Protein 3TO3 (pdb70)

Sequence (1162 aa):
DYHTKILKAIESEDYISVRRRVLRRQLVESLIYEGIITPARIEKEEQILFLIQGLDEDNKSVTYECYGRERITFGRISIDSLIVRRVQDGKQEIQSVAQFLEEVFRVVNVEQTKLDSFIHELEQTIFKDTIAQQYERCKSYDELENHLIDGHPYHPSYKARIGFQYRDNFRYGYEFRPIKLIWIAAHKKNATVGYENEVIYDKILKSEVGERKLEAYKERIHSGCDPKQQYLFIPVHPWQWENFIISNYAEDIQDKGIIYLGESADDYCAQQSRTLRNVTNPKRPYVKVSLNILNTSTLRTLKPYSVASAPAISNNWLSNVVSQDSYLRDESRVILLKEFSSVYDTNKKATYGSLGCIWRRESVHHYLGEQEDAVPFNGLYAKEKDGTPIIDAWLNKYGIENWLRLLIQKAIIPVIHLVVEHGIALESHGQNILVHKEGLPVRIALKDFHEGLEFYRPFLKENKCPDFTKHKTYANGKNDFFEDRIECLQEVLDALFLFNVGELAFVLADKYEWKEESFWIVVEEIENHFRKYPHLKDRFESIQLYTPTFYAEQLTKRRLYIDVESLVHEVPNPLYRARQLNIQKSADYHTKILKAIESEDYISVRRRVLRQLVESLIYEGIITPARIEKEEQILFLIQGLDEDNKSVTYECYGRERITFGRISIDSLIVRVQDDGKQEIQSVAQFLEEVFRVVNVEQTKLDSFIHELEQTIFKDTIAQYERCNKSYDELENHLIDGHPYHPSYKARIGFQYRDNFRYGYEFRPIKLIWIAAHKKNATVGYENEVIYDKILKSEVGERKLEAYKERIHSGCDPKQYLFIPVHPWQWENFIISNYAEDIQDKGIIYLGESADDYCAQQSRTLRRNVTNPKRPYVKVSLNILNTSTLRTLKPYSVASAPAISNNWLSNVVSQQDSSYLRDESRRVILLKEFSSVYDTNKKATYGSLGCIWRESVHHHYLGEQEDAVPFNGLYAKEKDGTPIIDAWLNNKYGIENWLRLLIQKAIIPVIHLLVVEHGIALESHHGQNILVHKEGLPVRIALKDFHEGLEFYRPFLKENKCPDFTKHKTYANGKNDFFEDRIECCLQEVLDALFLFNVGELAFVLADKYEWKEESFWIVVEEIENNHFRRKYPHLKDRFESIQLYTPTFYAEQLTKRRLYIDVESLVHEVPNPLYRARQLNIQKS

Structure (mmCIF, N/CA/C/O backbone):
data_3TO3
#
_entry.id   3TO3
#
_cell.length_a   64.259
_cell.length_b   155.923
_cell.length_c   156.244
_cell.angle_alpha   90.00
_cell.angle_beta   90.00
_cell.angle_gamma   90.00
#
_symmetry.space_group_name_H-M   'P 21 21 21'
#
loop_
_entity.id
_entity.type
_entity.pdbx_description
1 polymer 'Petrobactin biosynthesis protein AsbB'
2 non-polymer 'CHLORIDE ION'
3 non-polymer 1,2-ETHANEDIOL
4 non-polymer "ADENOSINE-5'-TRIPHOSPHATE"
5 non-polymer 'MAGNESIUM ION'
6 water water
#
loop_
_atom_site.group_PDB
_atom_site.id
_atom_site.type_symbol
_atom_site.label_atom_id
_atom_site.label_alt_id
_atom_site.label_comp_id
_atom_site.label_asym_id
_atom_site.label_entity_id
_atom_site.label_seq_id
_atom_site.pdbx_PDB_ins_code
_atom_site.Cartn_x
_atom_site.Cartn_y
_atom_site.Cartn_z
_atom_site.occupancy
_atom_site.B_iso_or_equiv
_atom_site.auth_seq_id
_atom_site.auth_comp_id
_atom_site.auth_asym_id
_atom_site.auth_atom_id
_atom_site.pdbx_PDB_model_num
ATOM 9 N N . ASP A 1 5 ? 28.988 -22.644 33.907 1.00 76.37 2 ASP A N 1
ATOM 10 C CA . ASP A 1 5 ? 30.406 -22.511 33.525 1.00 67.63 2 ASP A CA 1
ATOM 11 C C . ASP A 1 5 ? 31.075 -21.098 33.622 1.00 74.06 2 ASP A C 1
ATOM 12 O O . ASP A 1 5 ? 30.546 -20.160 34.232 1.00 77.64 2 ASP A O 1
ATOM 25 N N . TYR A 1 7 ? 31.490 -18.764 31.385 1.00 52.27 4 TYR A N 1
ATOM 26 C CA . TYR A 1 7 ? 30.756 -17.683 30.724 1.00 50.89 4 TYR A CA 1
ATOM 27 C C . TYR A 1 7 ? 29.676 -17.148 31.629 1.00 52.27 4 TYR A C 1
ATOM 28 O O . TYR A 1 7 ? 29.298 -15.973 31.560 1.00 53.22 4 TYR A O 1
ATOM 37 N N . HIS A 1 8 ? 29.185 -18.030 32.480 1.00 51.60 5 HIS A N 1
ATOM 38 C CA . HIS A 1 8 ? 28.245 -17.646 33.507 1.00 54.01 5 HIS A CA 1
ATOM 39 C C . HIS A 1 8 ? 28.934 -16.731 34.501 1.00 45.56 5 HIS A C 1
ATOM 40 O O . HIS A 1 8 ? 28.400 -15.694 34.837 1.00 51.62 5 HIS A O 1
ATOM 47 N N . THR A 1 9 ? 30.100 -17.161 34.992 1.00 44.95 6 THR A N 1
ATOM 48 C CA . THR A 1 9 ? 30.931 -16.366 35.895 1.00 49.30 6 THR A CA 1
ATOM 49 C C . THR A 1 9 ? 31.277 -14.996 35.290 1.00 57.58 6 THR A C 1
ATOM 50 O O . THR A 1 9 ? 31.179 -13.978 35.966 1.00 60.23 6 THR A O 1
ATOM 54 N N . LYS A 1 10 ? 31.632 -14.975 34.001 1.00 51.91 7 LYS A N 1
ATOM 55 C CA . LYS A 1 10 ? 32.001 -13.739 33.316 1.00 49.90 7 LYS A CA 1
ATOM 56 C C . LYS A 1 10 ? 30.878 -12.744 33.365 1.00 50.26 7 LYS A C 1
ATOM 57 O O . LYS A 1 10 ? 31.077 -11.561 33.648 1.00 50.16 7 LYS A O 1
ATOM 63 N N . ILE A 1 11 ? 29.687 -13.234 33.063 1.00 49.73 8 ILE A N 1
ATOM 64 C CA . ILE A 1 11 ? 28.532 -12.372 32.993 1.00 42.54 8 ILE A CA 1
ATOM 65 C C . ILE A 1 11 ? 28.275 -11.730 34.334 1.00 46.30 8 ILE A C 1
ATOM 66 O O . ILE A 1 11 ? 28.072 -10.530 34.400 1.00 51.41 8 ILE A O 1
ATOM 71 N N . LEU A 1 12 ? 28.337 -12.513 35.409 1.00 47.66 9 LEU A N 1
ATOM 72 C CA . LEU A 1 12 ? 28.107 -11.953 36.734 1.00 52.62 9 LEU A CA 1
ATOM 73 C C . LEU A 1 12 ? 29.167 -10.948 37.125 1.00 56.57 9 LEU A C 1
ATOM 74 O O . LEU A 1 12 ? 28.864 -9.918 37.721 1.00 58.61 9 LEU A O 1
ATOM 79 N N . LYS A 1 13 ? 30.423 -11.251 36.824 1.00 60.64 10 LYS A N 1
ATOM 80 C CA . LYS A 1 13 ? 31.491 -10.313 37.137 1.00 55.91 10 LYS A CA 1
ATOM 81 C C . LYS A 1 13 ? 31.321 -8.995 36.350 1.00 59.48 10 LYS A C 1
ATOM 82 O O . LYS A 1 13 ? 31.434 -7.908 36.922 1.00 60.89 10 LYS A O 1
ATOM 88 N N . ALA A 1 14 ? 31.007 -9.102 35.054 1.00 52.43 11 ALA A N 1
ATOM 89 C CA . ALA A 1 14 ? 30.781 -7.924 34.216 1.00 50.31 11 ALA A CA 1
ATOM 90 C C . ALA A 1 14 ? 29.769 -6.976 34.871 1.00 54.35 11 ALA A C 1
ATOM 91 O O . ALA A 1 14 ? 30.007 -5.769 34.975 1.00 56.46 11 ALA A O 1
ATOM 93 N N . ILE A 1 15 ? 28.643 -7.525 35.315 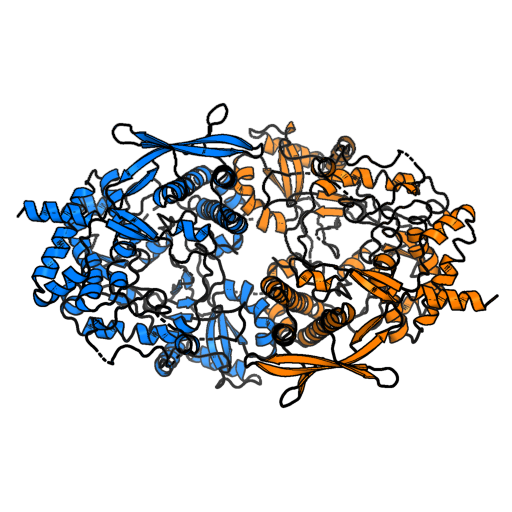1.00 51.82 12 ILE A N 1
ATOM 94 C CA . ILE A 1 15 ? 27.613 -6.712 35.949 1.00 53.96 12 ILE A CA 1
ATOM 95 C C . ILE A 1 15 ? 28.047 -6.087 37.274 1.00 53.48 12 ILE A C 1
ATOM 96 O O . ILE A 1 15 ? 27.713 -4.938 37.547 1.00 63.55 12 ILE A O 1
ATOM 101 N N . GLU A 1 16 ? 28.792 -6.824 38.092 1.00 51.69 13 GLU A N 1
ATOM 102 C CA . GLU A 1 16 ? 29.214 -6.313 39.415 1.00 56.22 13 GLU A CA 1
ATOM 103 C C . GLU A 1 16 ? 30.366 -5.308 39.323 1.00 59.34 13 GLU A C 1
ATOM 104 O O . GLU A 1 16 ? 30.767 -4.722 40.309 1.00 69.30 13 GLU A O 1
ATOM 110 N N . SER A 1 17 ? 30.897 -5.121 38.123 1.00 58.25 14 SER A N 1
ATOM 111 C CA . SER A 1 17 ? 32.098 -4.328 37.911 1.00 52.40 14 SER A CA 1
ATOM 112 C C . SER A 1 17 ? 31.779 -2.848 37.686 1.00 66.35 14 SER A C 1
ATOM 113 O O . SER A 1 17 ? 30.608 -2.436 37.650 1.00 67.80 14 SER A O 1
ATOM 116 N N . GLU A 1 18 ? 32.835 -2.061 37.507 1.00 60.60 15 GLU A N 1
ATOM 117 C CA . GLU A 1 18 ? 32.690 -0.658 37.215 1.00 61.78 15 GLU A CA 1
ATOM 118 C C . GLU A 1 18 ? 32.200 -0.451 35.775 1.00 63.48 15 GLU A C 1
ATOM 119 O O . GLU A 1 18 ? 31.618 0.596 35.471 1.00 58.94 15 GLU A O 1
ATOM 125 N N . ASP A 1 19 ? 32.438 -1.431 34.892 1.00 53.72 16 ASP A N 1
ATOM 126 C CA . ASP A 1 19 ? 32.012 -1.297 33.491 1.00 46.54 16 ASP A CA 1
ATOM 127 C C . ASP A 1 19 ? 30.493 -1.222 33.371 1.00 44.76 16 ASP A C 1
ATOM 128 O O . ASP A 1 19 ? 29.970 -0.583 32.470 1.00 52.48 16 ASP A O 1
ATOM 133 N N . TYR A 1 20 ? 29.779 -1.848 34.295 1.00 52.59 17 TYR A N 1
ATOM 134 C CA . TYR A 1 20 ? 28.343 -1.673 34.332 1.00 52.00 17 TYR A CA 1
ATOM 135 C C . TYR A 1 20 ? 27.958 -0.208 34.638 1.00 52.10 17 TYR A C 1
ATOM 136 O O . TYR A 1 20 ? 27.118 0.364 33.933 1.00 44.08 17 TYR A O 1
ATOM 145 N N . ILE A 1 21 ? 28.553 0.396 35.671 1.00 48.22 18 ILE A N 1
ATOM 146 C CA . ILE A 1 21 ? 28.274 1.817 35.973 1.00 51.35 18 ILE A CA 1
ATOM 147 C C . ILE A 1 21 ? 28.548 2.713 34.748 1.00 45.83 18 ILE A C 1
ATOM 148 O O . ILE A 1 21 ? 27.750 3.550 34.356 1.00 51.82 18 ILE A O 1
ATOM 153 N N . SER A 1 22 ? 29.708 2.513 34.157 1.00 44.19 19 SER A N 1
ATOM 154 C CA . SER A 1 22 ? 30.176 3.321 33.060 1.00 47.41 19 SER A CA 1
ATOM 155 C C . SER A 1 22 ? 29.236 3.220 31.864 1.00 46.77 19 SER A C 1
ATOM 156 O O . SER A 1 22 ? 28.813 4.240 31.301 1.00 45.01 19 SER A O 1
ATOM 159 N N . VAL A 1 23 ? 28.893 1.994 31.482 1.00 48.00 20 VAL A N 1
ATOM 160 C CA . VAL A 1 23 ? 27.917 1.785 30.413 1.00 45.15 20 VAL A CA 1
ATOM 161 C C . VAL A 1 23 ? 26.533 2.393 30.741 1.00 41.91 20 VAL A C 1
ATOM 162 O O . VAL A 1 23 ? 25.923 3.031 29.897 1.00 41.03 20 VAL A O 1
ATOM 166 N N . ARG A 1 24 ? 26.050 2.215 31.962 1.00 44.66 21 ARG A N 1
ATOM 167 C CA . ARG A 1 24 ? 24.799 2.845 32.362 1.00 42.37 21 ARG A CA 1
ATOM 168 C C . ARG A 1 24 ? 24.863 4.368 32.190 1.00 44.87 21 ARG A C 1
ATOM 169 O O . ARG A 1 24 ? 23.977 4.955 31.568 1.00 46.21 21 ARG A O 1
ATOM 177 N N . ARG A 1 25 ? 25.899 5.004 32.746 1.00 43.24 22 ARG A N 1
ATOM 178 C CA . ARG A 1 25 ? 26.073 6.453 32.581 1.00 45.49 22 ARG A CA 1
ATOM 179 C C . ARG A 1 25 ? 26.056 6.876 31.100 1.00 41.48 22 ARG A C 1
ATOM 180 O O . ARG A 1 25 ? 25.433 7.860 30.741 1.00 47.86 22 ARG A O 1
ATOM 188 N N . ARG A 1 26 ? 26.717 6.113 30.243 1.00 46.61 23 ARG A N 1
ATOM 189 C CA . ARG A 1 26 ? 26.730 6.448 28.817 1.00 52.58 23 ARG A CA 1
ATOM 190 C C . ARG A 1 26 ? 25.351 6.348 28.131 1.00 47.27 23 ARG A C 1
ATOM 191 O O . ARG A 1 26 ? 24.961 7.237 27.375 1.00 39.13 23 ARG A O 1
ATOM 199 N N . VAL A 1 27 ? 24.616 5.277 28.386 1.00 44.44 24 VAL A N 1
ATOM 200 C CA . VAL A 1 27 ? 23.290 5.154 27.796 1.00 41.74 24 VAL A CA 1
ATOM 201 C C . VAL A 1 27 ? 22.391 6.279 28.295 1.00 41.43 24 VAL A C 1
ATOM 202 O O . VAL A 1 27 ? 21.730 6.963 27.490 1.00 41.10 24 VAL A O 1
ATOM 206 N N . LEU A 1 28 ? 22.398 6.512 29.607 1.00 41.17 25 LEU A N 1
ATOM 207 C CA . LEU A 1 28 ? 21.686 7.675 30.164 1.00 41.70 25 LEU A CA 1
ATOM 208 C C . LEU A 1 28 ? 22.078 9.006 29.499 1.00 39.42 25 LEU A C 1
ATOM 209 O O . LEU A 1 28 ? 21.200 9.752 29.055 1.00 36.76 25 LEU A O 1
ATOM 214 N N A ARG A 1 29 ? 23.382 9.286 29.441 0.62 37.66 26 ARG A N 1
ATOM 215 N N B ARG A 1 29 ? 23.374 9.309 29.409 0.38 38.99 26 ARG A N 1
ATOM 216 C CA A ARG A 1 29 ? 23.892 10.467 28.747 0.62 43.16 26 ARG A CA 1
ATOM 217 C CA B ARG A 1 29 ? 23.781 10.555 28.750 0.38 43.25 26 ARG A CA 1
ATOM 218 C C A ARG A 1 29 ? 23.267 10.610 27.348 0.62 44.31 26 ARG A C 1
ATOM 219 C C B ARG A 1 29 ? 23.287 10.659 27.299 0.38 44.46 26 ARG A C 1
ATOM 220 O O A ARG A 1 29 ? 22.565 11.587 27.053 0.62 45.14 26 ARG A O 1
ATOM 221 O O B ARG A 1 29 ? 22.689 11.669 26.916 0.38 45.23 26 ARG A O 1
ATOM 236 N N . GLN A 1 30 ? 23.522 9.621 26.500 1.00 42.92 27 GLN A N 1
ATOM 237 C CA . GLN A 1 30 ? 23.016 9.609 25.128 1.00 42.95 27 GLN A CA 1
ATOM 238 C C . GLN A 1 30 ? 21.485 9.719 25.033 1.00 39.95 27 GLN A C 1
ATOM 239 O O . GLN A 1 30 ? 20.969 10.457 24.199 1.00 40.87 27 GLN A O 1
ATOM 245 N N . LEU A 1 31 ? 20.778 8.998 25.894 1.00 37.14 28 LEU A N 1
ATOM 246 C CA . LEU A 1 31 ? 19.325 9.107 25.977 1.00 40.24 28 LEU A CA 1
ATOM 247 C C . LEU A 1 31 ? 18.928 10.577 26.230 1.00 45.71 28 LEU A C 1
ATOM 248 O O . LEU A 1 31 ? 18.161 11.175 25.460 1.00 42.09 28 LEU A O 1
ATOM 253 N N . VAL A 1 32 ? 19.486 11.174 27.280 1.00 41.29 29 VAL A N 1
ATOM 254 C CA . VAL A 1 32 ? 19.080 12.526 27.645 1.00 41.07 29 VAL A CA 1
ATOM 255 C C . VAL A 1 32 ? 19.437 13.568 26.564 1.00 49.25 29 VAL A C 1
ATOM 256 O O . VAL A 1 32 ? 18.592 14.402 26.238 1.00 45.26 29 VAL A O 1
ATOM 260 N N . GLU A 1 33 ? 20.649 13.505 25.993 1.00 45.56 30 GLU A N 1
ATOM 261 C CA . GLU A 1 33 ? 21.032 14.385 24.862 1.00 47.81 30 GLU A CA 1
ATOM 262 C C . GLU A 1 33 ? 19.992 14.362 23.746 1.00 47.23 30 GLU A C 1
ATOM 263 O O . GLU A 1 33 ? 19.607 15.398 23.180 1.00 44.67 30 GLU A O 1
ATOM 269 N N . SER A 1 34 ? 19.537 13.157 23.453 1.00 41.85 31 SER A N 1
ATOM 270 C CA . SER A 1 34 ? 18.612 12.909 22.377 1.00 45.73 31 SER A CA 1
ATOM 271 C C . SER A 1 34 ? 17.205 13.473 22.710 1.00 44.59 31 SER A C 1
ATOM 272 O O . SER A 1 34 ? 16.574 14.114 21.867 1.00 46.55 31 SER A O 1
ATOM 275 N N . LEU A 1 35 ? 16.718 13.239 23.924 1.00 37.40 32 LEU A N 1
ATOM 276 C CA . LEU A 1 35 ? 15.403 13.757 24.316 1.00 40.95 32 LEU A CA 1
ATOM 277 C C . LEU A 1 35 ? 15.379 15.267 24.336 1.00 45.33 32 LEU A C 1
ATOM 278 O O . LEU A 1 35 ? 14.399 15.887 23.946 1.00 45.88 32 LEU A O 1
ATOM 283 N N . ILE A 1 36 ? 16.462 15.867 24.797 1.00 43.47 33 ILE A N 1
ATOM 284 C CA . ILE A 1 36 ? 16.502 17.294 24.853 1.00 33.86 33 ILE A CA 1
ATOM 285 C C . ILE A 1 36 ? 16.679 17.853 23.431 1.00 42.32 33 ILE A C 1
ATOM 286 O O . ILE A 1 36 ? 15.959 18.771 23.008 1.00 43.53 33 ILE A O 1
ATOM 291 N N . TYR A 1 37 ? 17.610 17.284 22.683 1.00 42.62 34 TYR A N 1
ATOM 292 C CA . TYR A 1 37 ? 17.927 17.802 21.335 1.00 49.42 34 TYR A CA 1
ATOM 293 C C . TYR A 1 37 ? 16.672 17.821 20.467 1.00 44.19 34 TYR A C 1
ATOM 294 O O . TYR A 1 37 ? 16.387 18.791 19.770 1.00 48.74 34 TYR A O 1
ATOM 303 N N . GLU A 1 38 ? 15.916 16.737 20.538 1.00 44.35 35 GLU A N 1
ATOM 304 C CA . GLU A 1 38 ? 14.790 16.538 19.650 1.00 49.07 35 GLU A CA 1
ATOM 305 C C . GLU A 1 38 ? 13.564 17.265 20.179 1.00 49.98 35 GLU A C 1
ATOM 306 O O . GLU A 1 38 ? 12.526 17.281 19.539 1.00 54.19 35 GLU A O 1
ATOM 312 N N . GLY A 1 39 ? 13.685 17.856 21.361 1.00 46.23 36 GLY A N 1
ATOM 313 C CA . GLY A 1 39 ? 12.569 18.568 21.967 1.00 44.74 36 GLY A CA 1
ATOM 314 C C . GLY A 1 39 ? 11.441 17.665 22.416 1.00 49.15 36 GLY A C 1
ATOM 315 O O . GLY A 1 39 ? 10.306 18.088 22.543 1.00 54.69 36 GLY A O 1
ATOM 316 N N . ILE A 1 40 ? 11.759 16.398 22.646 1.00 47.90 37 ILE A N 1
ATOM 317 C CA . ILE A 1 40 ? 10.807 15.434 23.179 1.00 39.07 37 ILE A CA 1
ATOM 318 C C . ILE A 1 40 ? 10.455 15.797 24.621 1.00 50.29 37 ILE A C 1
ATOM 319 O O . ILE A 1 40 ? 9.308 15.646 25.033 1.00 53.63 37 ILE A O 1
ATOM 324 N N . ILE A 1 41 ? 11.444 16.276 25.377 1.00 44.38 38 ILE A N 1
ATOM 325 C CA . ILE A 1 41 ? 11.213 16.854 26.694 1.00 51.99 38 ILE A CA 1
ATOM 326 C C . ILE A 1 41 ? 11.724 18.279 26.655 1.00 52.30 38 ILE A C 1
ATOM 327 O O . ILE A 1 41 ? 12.527 18.640 25.798 1.00 51.63 38 ILE A O 1
ATOM 332 N N . THR A 1 42 ? 11.267 19.108 27.578 1.00 58.61 39 THR A N 1
ATOM 333 C CA . THR A 1 42 ? 11.698 20.494 27.543 1.00 62.97 39 THR A CA 1
ATOM 334 C C . THR A 1 42 ? 12.044 21.000 28.939 1.00 57.03 39 THR A C 1
ATOM 335 O O . THR A 1 42 ? 11.249 21.672 29.602 1.00 51.14 39 THR A O 1
ATOM 339 N N . PRO A 1 43 ? 13.252 20.666 29.389 1.00 51.15 40 PRO A N 1
ATOM 340 C CA . PRO A 1 43 ? 13.709 21.064 30.721 1.00 52.08 40 PRO A CA 1
ATOM 341 C C . PRO A 1 43 ? 13.779 22.574 30.880 1.00 48.67 40 PRO A C 1
ATOM 342 O O . PRO A 1 43 ? 13.822 23.311 29.893 1.00 46.74 40 PRO A O 1
ATOM 346 N N . ALA A 1 44 ? 13.744 23.036 32.126 1.00 49.49 41 ALA A N 1
ATOM 347 C CA . ALA A 1 44 ? 14.122 24.402 32.413 1.00 49.13 41 ALA A CA 1
ATOM 348 C C . ALA A 1 44 ? 15.603 24.448 32.111 1.00 48.61 41 ALA A C 1
ATOM 349 O O . ALA A 1 44 ? 16.309 23.446 32.249 1.00 55.24 41 ALA A O 1
ATOM 351 N N . ARG A 1 45 ? 16.067 25.610 31.714 1.00 45.76 42 ARG A N 1
ATOM 352 C CA . ARG A 1 45 ? 17.439 25.807 31.305 1.00 50.66 42 ARG A CA 1
ATOM 353 C C . ARG A 1 45 ? 17.964 26.972 32.081 1.00 52.13 42 ARG A C 1
ATOM 354 O O . ARG A 1 45 ? 17.481 28.101 31.942 1.00 54.81 42 ARG A O 1
ATOM 362 N N . ILE A 1 46 ? 18.947 26.710 32.917 1.00 49.28 43 ILE A N 1
ATOM 363 C CA . ILE A 1 46 ? 19.614 27.811 33.569 1.00 50.30 43 ILE A CA 1
ATOM 364 C C . ILE A 1 46 ? 21.010 27.959 33.022 1.00 51.80 43 ILE A C 1
ATOM 365 O O . ILE A 1 46 ? 21.857 27.106 33.231 1.00 55.85 43 ILE A O 1
ATOM 370 N N . GLU A 1 47 ? 21.246 29.077 32.363 1.00 59.00 44 GLU A N 1
ATOM 371 C CA . GLU A 1 47 ? 22.527 29.393 31.763 1.00 71.85 44 GLU A CA 1
ATOM 372 C C . GLU A 1 47 ? 23.584 29.743 32.813 1.00 68.72 44 GLU A C 1
ATOM 373 O O . GLU A 1 47 ? 23.315 30.463 33.777 1.00 68.70 44 GLU A O 1
ATOM 379 N N . LYS A 1 48 ? 24.778 29.193 32.617 1.00 66.08 45 LYS A N 1
ATOM 380 C CA . LYS A 1 48 ? 25.963 29.528 33.387 1.00 72.96 45 LYS A CA 1
ATOM 381 C C . LYS A 1 48 ? 26.941 29.887 32.296 1.00 80.40 45 LYS A C 1
ATOM 382 O O . LYS A 1 48 ? 26.558 29.909 31.136 1.00 90.46 45 LYS A O 1
ATOM 388 N N . GLU A 1 49 ? 28.189 30.176 32.624 1.00 88.24 46 GLU A N 1
ATOM 389 C CA . GLU A 1 49 ? 29.059 30.769 31.617 1.00 94.62 46 GLU A CA 1
ATOM 390 C C . GLU A 1 49 ? 29.157 29.920 30.333 1.00 94.98 46 GLU A C 1
ATOM 391 O O . GLU A 1 49 ? 28.635 30.296 29.275 1.00 88.31 46 GLU A O 1
ATOM 397 N N . GLU A 1 50 ? 29.826 28.778 30.422 1.00 101.65 47 GLU A N 1
ATOM 398 C CA . GLU A 1 50 ? 29.834 27.827 29.310 1.00 107.30 47 GLU A CA 1
ATOM 399 C C . GLU A 1 50 ? 28.600 26.916 29.268 1.00 91.70 47 GLU A C 1
ATOM 400 O O . GLU A 1 50 ? 28.011 26.679 28.211 1.00 85.32 47 GLU A O 1
ATOM 406 N N . GLN A 1 51 ? 28.196 26.427 30.434 1.00 76.57 48 GLN A N 1
ATOM 407 C CA . GLN A 1 51 ? 27.210 25.369 30.482 1.00 67.47 48 GLN A CA 1
ATOM 408 C C . GLN A 1 51 ? 25.766 25.828 30.528 1.00 57.61 48 GLN A C 1
ATOM 409 O O . GLN A 1 51 ? 25.457 26.996 30.640 1.00 59.12 48 GLN A O 1
ATOM 415 N N . ILE A 1 52 ? 24.886 24.854 30.488 1.00 50.02 49 ILE A N 1
ATOM 416 C CA . ILE A 1 52 ? 23.489 25.063 30.720 1.00 48.18 49 ILE A CA 1
ATOM 417 C C . ILE A 1 52 ? 23.153 24.012 31.728 1.00 47.41 49 ILE A C 1
ATOM 418 O O . ILE A 1 52 ? 23.574 22.867 31.593 1.00 48.72 49 ILE A O 1
ATOM 423 N N . LEU A 1 53 ? 22.405 24.403 32.746 1.00 45.53 50 LEU A N 1
ATOM 424 C CA . LEU A 1 53 ? 21.901 23.467 33.729 1.00 45.50 50 LEU A CA 1
ATOM 425 C C . LEU A 1 53 ? 20.459 23.122 33.340 1.00 45.95 50 LEU A C 1
ATOM 426 O O . LEU A 1 53 ? 19.591 23.998 33.260 1.00 47.20 50 LEU A O 1
ATOM 431 N N . PHE A 1 54 ? 20.210 21.859 33.040 1.00 42.90 51 PHE A N 1
ATOM 432 C CA . PHE A 1 54 ? 18.870 21.458 32.645 1.00 47.18 51 PHE A CA 1
ATOM 433 C C . PHE A 1 54 ? 18.142 20.886 33.858 1.00 55.97 51 PHE A C 1
ATOM 434 O O . PHE A 1 54 ? 18.737 20.146 34.641 1.00 56.82 51 PHE A O 1
ATOM 442 N N . LEU A 1 55 ? 16.866 21.243 34.016 1.00 52.46 52 LEU A N 1
ATOM 443 C CA . LEU A 1 55 ? 16.013 20.688 35.062 1.00 44.30 52 LEU A CA 1
ATOM 444 C C . LEU A 1 55 ? 14.834 19.971 34.416 1.00 50.13 52 LEU A C 1
ATOM 445 O O . LEU A 1 55 ? 13.974 20.606 33.833 1.00 54.10 52 LEU A O 1
ATOM 450 N N . ILE A 1 56 ? 14.782 18.649 34.533 1.00 47.46 53 ILE A N 1
ATOM 451 C CA . ILE A 1 56 ? 13.767 17.890 33.828 1.00 40.77 53 ILE A CA 1
ATOM 452 C C . ILE A 1 56 ? 12.726 17.449 34.823 1.00 52.82 53 ILE A C 1
ATOM 453 O O . ILE A 1 56 ? 13.079 16.872 35.836 1.00 63.46 53 ILE A O 1
ATOM 458 N N . GLN A 1 57 ? 11.452 17.740 34.553 1.00 54.02 54 GLN A N 1
ATOM 459 C CA . GLN A 1 57 ? 10.362 17.431 35.484 1.00 55.57 54 GLN A CA 1
ATOM 460 C C . GLN A 1 57 ? 9.799 16.030 35.279 1.00 60.16 54 GLN A C 1
ATOM 461 O O . GLN A 1 57 ? 9.729 15.549 34.155 1.00 61.08 54 GLN A O 1
ATOM 467 N N . GLY A 1 58 ? 9.401 15.382 36.368 1.00 59.24 55 GLY A N 1
ATOM 468 C CA . GLY A 1 58 ? 8.679 14.134 36.281 1.00 56.32 55 GLY A CA 1
ATOM 469 C C . GLY A 1 58 ? 7.776 13.910 37.485 1.00 64.94 55 GLY A C 1
ATOM 470 O O . GLY A 1 58 ? 7.696 14.735 38.389 1.00 61.26 55 GLY A O 1
ATOM 471 N N . LEU A 1 59 ? 7.083 12.780 37.496 1.00 72.21 56 LEU A N 1
ATOM 472 C CA . LEU A 1 59 ? 6.299 12.409 38.659 1.00 74.90 56 LEU A CA 1
ATOM 473 C C . LEU A 1 59 ? 6.577 10.949 39.010 1.00 66.76 56 LEU A C 1
ATOM 474 O O . LEU A 1 59 ? 6.702 10.113 38.121 1.00 60.42 56 LEU A O 1
ATOM 479 N N . ASP A 1 60 ? 6.685 10.654 40.302 1.00 66.70 57 ASP A N 1
ATOM 480 C CA . ASP A 1 60 ? 6.949 9.290 40.739 1.00 72.37 57 ASP A CA 1
ATOM 481 C C . ASP A 1 60 ? 5.657 8.460 40.815 1.00 81.71 57 ASP A C 1
ATOM 482 O O . ASP A 1 60 ? 4.561 8.972 40.545 1.00 76.37 57 ASP A O 1
ATOM 487 N N . GLU A 1 61 ? 5.799 7.187 41.183 1.00 86.93 58 GLU A N 1
ATOM 488 C CA . GLU A 1 61 ? 4.683 6.247 41.236 1.00 90.52 58 GLU A CA 1
ATOM 489 C C . GLU A 1 61 ? 3.511 6.814 42.070 1.00 90.70 58 GLU A C 1
ATOM 490 O O . GLU A 1 61 ? 2.345 6.473 41.848 1.00 79.94 58 GLU A O 1
ATOM 496 N N . ASP A 1 62 ? 3.844 7.700 43.008 1.00 96.14 59 ASP A N 1
ATOM 497 C CA . ASP A 1 62 ? 2.889 8.341 43.921 1.00 103.78 59 ASP A CA 1
ATOM 498 C C . ASP A 1 62 ? 2.318 9.643 43.378 1.00 101.57 59 ASP A C 1
ATOM 499 O O . ASP A 1 62 ? 1.668 10.388 44.098 1.00 100.51 59 ASP A O 1
ATOM 504 N N . ASN A 1 63 ? 2.638 9.959 42.134 1.00 102.02 60 ASN A N 1
ATOM 505 C CA . ASN A 1 63 ? 2.099 11.154 41.518 1.00 97.51 60 ASN A CA 1
ATOM 506 C C . ASN A 1 63 ? 2.576 12.421 42.239 1.00 88.13 60 ASN A C 1
ATOM 507 O O . ASN A 1 63 ? 1.853 13.409 42.331 1.00 87.32 60 ASN A O 1
ATOM 512 N N . LYS A 1 64 ? 3.804 12.386 42.744 1.00 76.84 61 LYS A N 1
ATOM 513 C CA . LYS A 1 64 ? 4.427 13.580 43.291 1.00 67.91 61 LYS A CA 1
ATOM 514 C C . LYS A 1 64 ? 5.704 14.011 42.507 1.00 75.64 61 LYS A C 1
ATOM 515 O O . LYS A 1 64 ? 6.304 13.218 41.787 1.00 69.10 61 LYS A O 1
ATOM 521 N N . SER A 1 65 ? 6.070 15.287 42.618 1.00 75.43 62 SER A N 1
ATOM 522 C CA . SER A 1 65 ? 7.111 15.905 41.797 1.00 69.40 62 SER A CA 1
ATOM 523 C C . SER A 1 65 ? 8.526 15.355 41.999 1.00 66.49 62 SER A C 1
ATOM 524 O O . SER A 1 65 ? 8.918 15.001 43.118 1.00 63.35 62 SER A O 1
ATOM 527 N N . VAL A 1 66 ? 9.289 15.314 40.902 1.00 61.09 63 VAL A N 1
ATOM 528 C CA . VAL A 1 66 ? 10.709 14.986 40.949 1.00 53.77 63 VAL A CA 1
ATOM 529 C C . VAL A 1 66 ? 11.448 15.751 39.856 1.00 52.88 63 VAL A C 1
ATOM 530 O O . VAL A 1 66 ? 10.899 15.984 38.773 1.00 53.41 63 VAL A O 1
ATOM 534 N N . THR A 1 67 ? 12.680 16.168 40.148 1.00 55.01 64 THR A N 1
ATOM 535 C CA . THR A 1 67 ? 13.540 16.801 39.147 1.00 63.99 64 THR A CA 1
ATOM 536 C C . THR A 1 67 ? 14.788 15.968 38.829 1.00 62.75 64 THR A C 1
ATOM 537 O O . THR A 1 67 ? 15.404 15.401 39.713 1.00 57.15 64 THR A O 1
ATOM 541 N N . TYR A 1 68 ? 15.142 15.886 37.553 1.00 58.21 65 TYR A N 1
ATOM 542 C CA . TYR A 1 68 ? 16.444 15.371 37.146 1.00 49.03 65 TYR A CA 1
ATOM 543 C C . TYR A 1 68 ? 17.330 16.538 36.714 1.00 52.46 65 TYR A C 1
ATOM 544 O O . TYR A 1 68 ? 16.947 17.324 35.841 1.00 59.04 65 TYR A O 1
ATOM 553 N N . GLU A 1 69 ? 18.491 16.663 37.353 1.00 50.15 66 GLU A N 1
ATOM 554 C CA . GLU A 1 69 ? 19.444 17.729 37.053 1.00 47.13 66 GLU A CA 1
ATOM 555 C C . GLU A 1 69 ? 20.626 17.218 36.251 1.00 48.98 66 GLU A C 1
ATOM 556 O O . GLU A 1 69 ? 21.175 16.177 36.548 1.00 59.29 66 GLU A O 1
ATOM 562 N N . CYS A 1 70 ? 21.044 17.965 35.250 1.00 48.69 67 CYS A N 1
ATOM 563 C CA . CYS A 1 70 ? 22.312 17.665 34.627 1.00 40.35 67 CYS A CA 1
ATOM 564 C C . CYS A 1 70 ? 22.822 18.918 33.936 1.00 45.91 67 CYS A C 1
ATOM 565 O O . CYS A 1 70 ? 22.049 19.860 33.696 1.00 47.95 67 CYS A O 1
ATOM 568 N N . TYR A 1 71 ? 24.126 18.932 33.665 1.00 44.20 68 TYR A N 1
ATOM 569 C CA . TYR A 1 71 ? 24.827 20.085 33.093 1.00 43.76 68 TYR A CA 1
ATOM 570 C C . TYR A 1 71 ? 25.290 19.746 31.675 1.00 50.52 68 TYR A C 1
ATOM 571 O O . TYR A 1 71 ? 25.701 18.615 31.380 1.00 50.87 68 TYR A O 1
ATOM 580 N N . GLY A 1 72 ? 25.241 20.728 30.790 1.00 47.23 69 GLY A N 1
ATOM 581 C CA . GLY A 1 72 ? 25.481 20.424 29.410 1.00 40.58 69 GLY A CA 1
ATOM 582 C C . GLY A 1 72 ? 25.792 21.613 28.553 1.00 46.18 69 GLY A C 1
ATOM 583 O O . GLY A 1 72 ? 26.047 22.701 29.055 1.00 49.70 69 GLY A O 1
ATOM 584 N N . ARG A 1 73 ? 25.772 21.385 27.244 1.00 43.41 70 ARG A N 1
ATOM 585 C CA . ARG A 1 73 ? 26.144 22.384 26.279 1.00 41.35 70 ARG A CA 1
ATOM 586 C C . ARG A 1 73 ? 25.268 22.255 25.021 1.00 42.65 70 ARG A C 1
ATOM 587 O O . ARG A 1 73 ? 24.855 21.159 24.627 1.00 47.95 70 ARG A O 1
ATOM 595 N N . GLU A 1 74 ? 24.984 23.390 24.399 1.00 50.62 71 GLU A N 1
ATOM 596 C CA . GLU A 1 74 ? 24.237 23.402 23.167 1.00 53.01 71 GLU A CA 1
ATOM 597 C C . GLU A 1 74 ? 25.248 23.922 22.160 1.00 53.58 71 GLU A C 1
ATOM 598 O O . GLU A 1 74 ? 25.699 25.059 22.258 1.00 48.54 71 GLU A O 1
ATOM 604 N N . ARG A 1 75 ? 25.616 23.069 21.210 1.00 44.21 72 ARG A N 1
ATOM 605 C CA . ARG A 1 75 ? 26.791 23.294 20.379 1.00 53.62 72 ARG A CA 1
ATOM 606 C C . ARG A 1 75 ? 26.490 23.941 19.039 1.00 52.36 72 ARG A C 1
ATOM 607 O O . ARG A 1 75 ? 25.443 23.698 18.452 1.00 57.05 72 ARG A O 1
ATOM 615 N N . ILE A 1 76 ? 27.397 24.768 18.544 1.00 53.63 73 ILE A N 1
ATOM 616 C CA . ILE A 1 76 ? 27.183 25.311 17.218 1.00 54.58 73 ILE A CA 1
ATOM 617 C C . ILE A 1 76 ? 27.105 24.197 16.167 1.00 59.38 73 ILE A C 1
ATOM 618 O O . ILE A 1 76 ? 26.620 24.435 15.061 1.00 65.19 73 ILE A O 1
ATOM 623 N N . THR A 1 77 ? 27.475 22.960 16.507 1.00 57.62 74 THR A N 1
ATOM 624 C CA . THR A 1 77 ? 27.380 21.956 15.473 1.00 47.28 74 THR A CA 1
ATOM 625 C C . THR A 1 77 ? 25.969 21.374 15.557 1.00 49.26 74 THR A C 1
ATOM 626 O O . THR A 1 77 ? 25.671 20.411 16.267 1.00 48.98 74 THR A O 1
ATOM 630 N N . PHE A 1 78 ? 25.154 21.912 14.658 1.00 55.77 75 PHE A N 1
ATOM 631 C CA . PHE A 1 78 ? 23.742 21.600 14.502 1.00 47.39 75 PHE A CA 1
ATOM 632 C C . PHE A 1 78 ? 22.933 21.755 15.775 1.00 36.76 75 PHE A C 1
ATOM 633 O O . PHE A 1 78 ? 21.797 21.304 15.832 1.00 51.04 75 PHE A O 1
ATOM 641 N N . GLY A 1 79 ? 23.452 22.509 16.734 1.00 48.62 76 GLY A N 1
ATOM 642 C CA . GLY A 1 79 ? 22.782 22.710 18.012 1.00 43.04 76 GLY A CA 1
ATOM 643 C C . GLY A 1 79 ? 22.677 21.413 18.806 1.00 47.73 76 GLY A C 1
ATOM 644 O O . GLY A 1 79 ? 21.813 21.295 19.675 1.00 50.14 76 GLY A O 1
ATOM 645 N N . ARG A 1 80 ? 23.539 20.438 18.506 1.00 39.71 77 ARG A N 1
ATOM 646 C CA . ARG A 1 80 ? 23.546 19.177 19.242 1.00 34.94 77 ARG A CA 1
ATOM 647 C C . ARG A 1 80 ? 23.760 19.432 20.751 1.00 38.58 77 ARG A C 1
ATOM 648 O O . ARG A 1 80 ? 24.438 20.374 21.158 1.00 49.32 77 ARG A O 1
ATOM 656 N N . ILE A 1 81 ? 23.158 18.614 21.584 1.00 38.60 78 ILE A N 1
ATOM 657 C CA . ILE A 1 81 ? 23.320 18.772 23.025 1.00 42.22 78 ILE A CA 1
ATOM 658 C C . ILE A 1 81 ? 24.375 17.802 23.526 1.00 45.30 78 ILE A C 1
ATOM 659 O O . ILE A 1 81 ? 24.291 16.629 23.218 1.00 42.29 78 ILE A O 1
ATOM 664 N N . SER A 1 82 ? 25.357 18.274 24.289 1.00 45.94 79 SER A N 1
ATOM 665 C CA . SER A 1 82 ? 26.221 17.368 25.058 1.00 42.62 79 SER A CA 1
ATOM 666 C C . SER A 1 82 ? 25.849 17.475 26.519 1.00 50.33 79 SER A C 1
ATOM 667 O O . SER A 1 82 ? 25.778 18.588 27.045 1.00 52.74 79 SER A O 1
ATOM 670 N N . ILE A 1 83 ? 25.613 16.342 27.174 1.00 46.31 80 ILE A N 1
ATOM 671 C CA . ILE A 1 83 ? 25.459 16.324 28.625 1.00 45.35 80 ILE A CA 1
ATOM 672 C C . ILE A 1 83 ? 26.804 15.951 29.255 1.00 55.87 80 ILE A C 1
ATOM 673 O O . ILE A 1 83 ? 27.374 14.911 28.947 1.00 52.04 80 ILE A O 1
ATOM 678 N N . ASP A 1 84 ? 27.338 16.853 30.072 1.00 56.37 81 ASP A N 1
ATOM 679 C CA . ASP A 1 84 ? 28.697 16.744 30.599 1.00 50.21 81 ASP A CA 1
ATOM 680 C C . ASP A 1 84 ? 28.805 16.192 32.013 1.00 53.90 81 ASP A C 1
ATOM 681 O O . ASP A 1 84 ? 29.903 16.074 32.550 1.00 58.70 81 ASP A O 1
ATOM 686 N N . SER A 1 85 ? 27.681 15.889 32.642 1.00 54.14 82 SER A N 1
ATOM 687 C CA . SER A 1 85 ? 27.716 15.523 34.048 1.00 49.68 82 SER A CA 1
ATOM 688 C C . SER A 1 85 ? 26.915 14.244 34.299 1.00 47.84 82 SER A C 1
ATOM 689 O O . SER A 1 85 ? 26.468 13.599 33.372 1.00 53.27 82 SER A O 1
ATOM 692 N N . LEU A 1 86 ? 26.776 13.851 35.554 1.00 52.20 83 LEU A N 1
ATOM 693 C CA . LEU A 1 86 ? 25.904 12.743 35.878 1.00 52.75 83 LEU A CA 1
ATOM 694 C C . LEU A 1 86 ? 24.487 13.278 35.778 1.00 50.84 83 LEU A C 1
ATOM 695 O O . LEU A 1 86 ? 24.296 14.493 35.860 1.00 47.45 83 LEU A O 1
ATOM 700 N N . ILE A 1 87 ? 23.516 12.386 35.589 1.00 43.95 84 ILE A N 1
ATOM 701 C CA . ILE A 1 87 ? 22.103 12.741 35.610 1.00 48.79 84 ILE A CA 1
ATOM 702 C C . ILE A 1 87 ? 21.557 12.426 37.001 1.00 55.09 84 ILE A C 1
ATOM 703 O O . ILE A 1 87 ? 21.415 11.250 37.364 1.00 58.25 84 ILE A O 1
ATOM 708 N N . VAL A 1 88 ? 21.208 13.467 37.753 1.00 51.42 85 VAL A N 1
ATOM 709 C CA . VAL A 1 88 ? 20.901 13.347 39.178 1.00 53.61 85 VAL A CA 1
ATOM 710 C C . VAL A 1 88 ? 19.402 13.484 39.519 1.00 56.93 85 VAL A C 1
ATOM 711 O O . VAL A 1 88 ? 18.768 14.460 39.144 1.00 60.01 85 VAL A O 1
ATOM 715 N N A ARG A 1 89 ? 18.843 12.498 40.220 0.72 56.14 86 ARG A N 1
ATOM 716 N N B ARG A 1 89 ? 18.870 12.498 40.237 0.28 56.27 86 ARG A N 1
ATOM 717 C CA A ARG A 1 89 ? 17.423 12.525 40.605 0.72 56.92 86 ARG A CA 1
ATOM 718 C CA B ARG A 1 89 ? 17.468 12.487 40.657 0.28 56.32 86 ARG A CA 1
ATOM 719 C C A ARG A 1 89 ? 17.243 13.211 41.940 0.72 54.86 86 ARG A C 1
ATOM 720 C C B ARG A 1 89 ? 17.299 13.251 41.960 0.28 56.50 86 ARG A C 1
ATOM 721 O O A ARG A 1 89 ? 17.786 12.769 42.945 0.72 60.71 86 ARG A O 1
ATOM 722 O O B ARG A 1 89 ? 17.906 12.898 42.969 0.28 59.53 86 ARG A O 1
ATOM 737 N N . VAL A 1 90 ? 16.471 14.291 41.944 1.00 55.31 87 VAL A N 1
ATOM 738 C CA . VAL A 1 90 ? 16.274 15.122 43.129 1.00 53.86 87 VAL A CA 1
ATOM 739 C C . VAL A 1 90 ? 14.856 14.924 43.664 1.00 69.80 87 VAL A C 1
ATOM 740 O O . VAL A 1 90 ? 13.891 15.243 42.955 1.00 70.19 87 VAL A O 1
ATOM 744 N N . GLN A 1 91 ? 14.711 14.356 44.869 1.00 74.03 88 GLN A N 1
ATOM 745 C CA . GLN A 1 91 ? 13.408 14.370 45.542 1.00 87.68 88 GLN A CA 1
ATOM 746 C C . GLN A 1 91 ? 13.511 15.013 46.928 1.00 105.49 88 GLN A C 1
ATOM 747 O O . GLN A 1 91 ? 13.153 16.185 47.116 1.00 116.16 88 GLN A O 1
ATOM 753 N N . ASP A 1 92 ? 14.035 14.270 47.893 1.00 106.32 89 ASP A N 1
ATOM 754 C CA . ASP A 1 92 ? 14.595 14.910 49.070 1.00 111.11 89 ASP A CA 1
ATOM 755 C C . ASP A 1 92 ? 15.970 14.303 49.219 1.00 102.44 89 ASP A C 1
ATOM 756 O O . ASP A 1 92 ? 16.110 13.149 49.631 1.00 102.60 89 ASP A O 1
ATOM 761 N N . GLY A 1 93 ? 16.993 15.105 48.966 1.00 90.36 90 GLY A N 1
ATOM 762 C CA . GLY A 1 93 ? 18.300 14.546 48.688 1.00 79.31 90 GLY A CA 1
ATOM 763 C C . GLY A 1 93 ? 18.472 14.265 47.200 1.00 76.74 90 GLY A C 1
ATOM 764 O O . GLY A 1 93 ? 17.497 14.131 46.435 1.00 65.81 90 GLY A O 1
ATOM 765 N N . LYS A 1 94 ? 19.738 14.186 46.800 1.00 81.97 91 LYS A N 1
ATOM 766 C CA . LYS A 1 94 ? 20.135 13.960 45.421 1.00 72.61 91 LYS A CA 1
ATOM 767 C C . LYS A 1 94 ? 20.762 12.586 45.315 1.00 77.80 91 LYS A C 1
ATOM 768 O O . LYS A 1 94 ? 21.492 12.166 46.221 1.00 77.17 91 LYS A O 1
ATOM 774 N N . GLN A 1 95 ? 20.471 11.882 44.220 1.00 71.70 92 GLN A N 1
ATOM 775 C CA . GLN A 1 95 ? 21.149 10.638 43.906 1.00 63.60 92 GLN A CA 1
ATOM 776 C C . GLN A 1 95 ? 21.234 10.405 42.413 1.00 60.27 92 GLN A C 1
ATOM 777 O O . GLN A 1 95 ? 20.280 10.650 41.685 1.00 62.86 92 GLN A O 1
ATOM 783 N N . GLU A 1 96 ? 22.358 9.866 41.968 1.00 54.65 93 GLU A N 1
ATOM 784 C CA . GLU A 1 96 ? 22.552 9.573 40.562 1.00 55.48 93 GLU A CA 1
ATOM 785 C C . GLU A 1 96 ? 21.592 8.472 40.128 1.00 60.33 93 GLU A C 1
ATOM 786 O O . GLU A 1 96 ? 21.410 7.488 40.831 1.00 66.72 93 GLU A O 1
ATOM 792 N N . ILE A 1 97 ? 20.979 8.641 38.968 1.00 60.39 94 ILE A N 1
ATOM 793 C CA . ILE A 1 97 ? 19.907 7.746 38.543 1.00 57.58 94 ILE A CA 1
ATOM 794 C C . ILE A 1 97 ? 20.446 6.317 38.322 1.00 57.76 94 ILE A C 1
ATOM 795 O O . ILE A 1 97 ? 21.490 6.138 37.692 1.00 48.94 94 ILE A O 1
ATOM 800 N N . GLN A 1 98 ? 19.807 5.341 38.981 1.00 60.77 95 GLN A N 1
ATOM 801 C CA . GLN A 1 98 ? 20.139 3.917 38.847 1.00 67.35 95 GLN A CA 1
ATOM 802 C C . GLN A 1 98 ? 19.341 3.089 37.834 1.00 64.68 95 GLN A C 1
ATOM 803 O O . GLN A 1 98 ? 19.742 1.970 37.476 1.00 60.81 95 GLN A O 1
ATOM 809 N N . SER A 1 99 ? 18.212 3.614 37.383 1.00 61.25 96 SER A N 1
ATOM 810 C CA . SER A 1 99 ? 17.304 2.802 36.584 1.00 60.40 96 SER A CA 1
ATOM 811 C C . SER A 1 99 ? 16.780 3.596 35.408 1.00 61.12 96 SER A C 1
ATOM 812 O O . SER A 1 99 ? 16.062 4.573 35.621 1.00 58.65 96 SER A O 1
ATOM 815 N N . VAL A 1 100 ? 17.094 3.150 34.187 1.00 52.87 97 VAL A N 1
ATOM 816 C CA . VAL A 1 100 ? 16.678 3.850 32.977 1.00 51.77 97 VAL A CA 1
ATOM 817 C C . VAL A 1 100 ? 15.173 3.824 32.913 1.00 47.23 97 VAL A C 1
ATOM 818 O O . VAL A 1 100 ? 14.534 4.780 32.486 1.00 47.56 97 VAL A O 1
ATOM 822 N N . ALA A 1 101 ? 14.617 2.700 33.329 1.00 41.53 98 ALA A N 1
ATOM 823 C CA . ALA A 1 101 ? 13.190 2.514 33.315 1.00 53.33 98 ALA A CA 1
ATOM 824 C C . ALA A 1 101 ? 12.522 3.565 34.205 1.00 59.79 98 ALA A C 1
ATOM 825 O O . ALA A 1 101 ? 11.565 4.214 33.795 1.00 63.56 98 ALA A O 1
ATOM 827 N N . GLN A 1 102 ? 13.020 3.712 35.427 1.00 52.63 99 GLN A N 1
ATOM 828 C CA . GLN A 1 102 ? 12.440 4.662 36.371 1.00 53.04 99 GLN A CA 1
ATOM 829 C C . GLN A 1 102 ? 12.505 6.068 35.775 1.00 56.70 99 GLN A C 1
ATOM 830 O O . GLN A 1 102 ? 11.494 6.766 35.698 1.00 57.31 99 GLN A O 1
ATOM 836 N N . PHE A 1 103 ? 13.689 6.457 35.309 1.00 47.53 100 PHE A N 1
ATOM 837 C CA . PHE A 1 103 ? 13.873 7.753 34.679 1.00 45.48 100 PHE A CA 1
ATOM 838 C C . PHE A 1 103 ? 12.841 8.029 33.579 1.00 52.69 100 PHE A C 1
ATOM 839 O O . PHE A 1 103 ? 12.187 9.068 33.579 1.00 49.79 100 PHE A O 1
ATOM 847 N N . LEU A 1 104 ? 12.679 7.087 32.662 1.00 47.08 101 LEU A N 1
ATOM 848 C CA . LEU A 1 104 ? 11.787 7.310 31.535 1.00 52.68 101 LEU A CA 1
ATOM 849 C C . LEU A 1 104 ? 10.334 7.421 31.951 1.00 55.98 101 LEU A C 1
ATOM 850 O O . LEU A 1 104 ? 9.610 8.281 31.467 1.00 57.28 101 LEU A O 1
ATOM 855 N N . GLU A 1 105 ? 9.893 6.563 32.851 1.00 51.94 102 GLU A N 1
ATOM 856 C CA . GLU A 1 105 ? 8.477 6.573 33.174 1.00 61.02 102 GLU A CA 1
ATOM 857 C C . GLU A 1 105 ? 8.089 7.769 34.026 1.00 58.86 102 GLU A C 1
ATOM 858 O O . GLU A 1 105 ? 6.992 8.277 33.885 1.00 70.28 102 GLU A O 1
ATOM 864 N N . GLU A 1 106 ? 8.993 8.217 34.888 1.00 51.08 103 GLU A N 1
ATOM 865 C CA . GLU A 1 106 ? 8.749 9.398 35.708 1.00 56.86 103 GLU A CA 1
ATOM 866 C C . GLU A 1 106 ? 8.669 10.591 34.790 1.00 60.68 103 GLU A C 1
ATOM 867 O O . GLU A 1 106 ? 7.784 11.419 34.903 1.00 65.31 103 GLU A O 1
ATOM 873 N N . VAL A 1 107 ? 9.599 10.649 33.853 1.00 59.31 104 VAL A N 1
ATOM 874 C CA . VAL A 1 107 ? 9.648 11.738 32.899 1.00 54.10 104 VAL A CA 1
ATOM 875 C C . VAL A 1 107 ? 8.459 11.712 31.937 1.00 52.80 104 VAL A C 1
ATOM 876 O O . VAL A 1 107 ? 7.949 12.758 31.571 1.00 46.98 104 VAL A O 1
ATOM 880 N N . PHE A 1 108 ? 7.998 10.521 31.557 1.00 49.44 105 PHE A N 1
ATOM 881 C CA . PHE A 1 108 ? 6.842 10.396 30.658 1.00 48.52 105 PHE A CA 1
ATOM 882 C C . PHE A 1 108 ? 5.457 10.327 31.323 1.00 56.41 105 PHE A C 1
ATOM 883 O O . PHE A 1 108 ? 4.450 10.072 30.662 1.00 67.24 105 PHE A O 1
ATOM 891 N N . ARG A 1 109 ? 5.407 10.519 32.631 1.00 53.48 106 ARG A N 1
ATOM 892 C CA . ARG A 1 109 ? 4.130 10.798 33.259 1.00 62.44 106 ARG A CA 1
ATOM 893 C C . ARG A 1 109 ? 3.797 12.280 33.016 1.00 72.86 106 ARG A C 1
ATOM 894 O O . ARG A 1 109 ? 2.627 12.673 32.901 1.00 69.31 106 ARG A O 1
ATOM 902 N N . VAL A 1 110 ? 4.846 13.094 32.938 1.00 74.67 107 VAL A N 1
ATOM 903 C CA . VAL A 1 110 ? 4.710 14.512 32.645 1.00 69.52 107 VAL A CA 1
ATOM 904 C C . VAL A 1 110 ? 4.483 14.772 31.151 1.00 75.41 107 VAL A C 1
ATOM 905 O O . VAL A 1 110 ? 3.579 15.502 30.781 1.00 84.28 107 VAL A O 1
ATOM 909 N N . VAL A 1 111 ? 5.284 14.153 30.296 1.00 70.97 108 VAL A N 1
ATOM 910 C CA . VAL A 1 111 ? 5.082 14.270 28.864 1.00 69.85 108 VAL A CA 1
ATOM 911 C C . VAL A 1 111 ? 4.486 12.963 28.400 1.00 71.39 108 VAL A C 1
ATOM 912 O O . VAL A 1 111 ? 4.920 11.911 28.842 1.00 79.46 108 VAL A O 1
ATOM 916 N N . ASN A 1 112 ? 3.501 13.009 27.511 1.00 63.82 109 ASN A N 1
ATOM 917 C CA . ASN A 1 112 ? 2.809 11.786 27.141 1.00 63.58 109 ASN A CA 1
ATOM 918 C C . ASN A 1 112 ? 3.369 11.056 25.930 1.00 68.28 109 ASN A C 1
ATOM 919 O O . ASN A 1 112 ? 3.740 11.672 24.934 1.00 68.27 109 ASN A O 1
ATOM 924 N N . VAL A 1 113 ? 3.454 9.734 26.041 1.00 64.92 110 VAL A N 1
ATOM 925 C CA . VAL A 1 113 ? 3.904 8.908 24.928 1.00 67.89 110 VAL A CA 1
ATOM 926 C C . VAL A 1 113 ? 3.013 7.672 24.802 1.00 65.64 110 VAL A C 1
ATOM 927 O O . VAL A 1 113 ? 2.238 7.364 25.705 1.00 63.74 110 VAL A O 1
ATOM 931 N N . GLU A 1 114 ? 3.111 6.971 23.682 1.00 64.51 111 GLU A N 1
ATOM 932 C CA . GLU A 1 114 ? 2.389 5.722 23.561 1.00 74.65 111 GLU A CA 1
ATOM 933 C C . GLU A 1 114 ? 3.071 4.687 24.479 1.00 73.72 111 GLU A C 1
ATOM 934 O O . GLU A 1 114 ? 4.246 4.355 24.284 1.00 74.47 111 GLU A O 1
ATOM 940 N N . GLN A 1 115 ? 2.317 4.143 25.434 1.00 71.14 112 GLN A N 1
ATOM 941 C CA . GLN A 1 115 ? 2.862 3.256 26.472 1.00 73.21 112 GLN A CA 1
ATOM 942 C C . GLN A 1 115 ? 3.616 2.035 25.924 1.00 65.87 112 GLN A C 1
ATOM 943 O O . GLN A 1 115 ? 4.707 1.695 26.380 1.00 65.34 112 GLN A O 1
ATOM 949 N N . THR A 1 116 ? 3.039 1.379 24.937 1.00 60.03 113 THR A N 1
ATOM 950 C CA . THR A 1 116 ? 3.628 0.148 24.446 1.00 57.58 113 THR A CA 1
ATOM 951 C C . THR A 1 116 ? 4.974 0.395 23.763 1.00 61.57 113 THR A C 1
ATOM 952 O O . THR A 1 116 ? 5.838 -0.483 23.739 1.00 62.56 113 THR A O 1
ATOM 956 N N . LYS A 1 117 ? 5.132 1.592 23.206 1.00 60.63 114 LYS A N 1
ATOM 957 C CA . LYS A 1 117 ? 6.379 2.033 22.589 1.00 58.03 114 LYS A CA 1
ATOM 958 C C . LYS A 1 117 ? 7.385 2.331 23.687 1.00 51.19 114 LYS A C 1
ATOM 959 O O . LYS A 1 117 ? 8.553 1.957 23.581 1.00 56.74 114 LYS A O 1
ATOM 965 N N . LEU A 1 118 ? 6.927 3.018 24.736 1.00 44.80 115 LEU A N 1
ATOM 966 C CA . LEU A 1 118 ? 7.755 3.257 25.904 1.00 49.99 115 LEU A CA 1
ATOM 967 C C . LEU A 1 118 ? 8.325 1.919 26.413 1.00 51.96 115 LEU A C 1
ATOM 968 O O . LEU A 1 118 ? 9.541 1.779 26.575 1.00 49.17 115 LEU A O 1
ATOM 973 N N . ASP A 1 119 ? 7.446 0.937 26.627 1.00 45.23 116 ASP A N 1
ATOM 974 C CA . ASP A 1 119 ? 7.865 -0.382 27.109 1.00 44.50 116 ASP A CA 1
ATOM 975 C C . ASP A 1 119 ? 8.971 -1.015 26.264 1.00 48.20 116 ASP A C 1
ATOM 976 O O . ASP A 1 119 ? 9.987 -1.405 26.807 1.00 54.79 116 ASP A O 1
ATOM 981 N N . SER A 1 120 ? 8.800 -1.105 24.947 1.00 47.41 117 SER A N 1
ATOM 982 C CA . SER A 1 120 ? 9.851 -1.691 24.102 1.00 44.71 117 SER A CA 1
ATOM 983 C C . SER A 1 120 ? 11.158 -0.910 24.167 1.00 41.54 117 SER A C 1
ATOM 984 O O . SER A 1 120 ? 12.233 -1.501 24.143 1.00 42.68 117 SER A O 1
ATOM 987 N N . PHE A 1 121 ? 11.045 0.419 24.177 1.00 42.09 118 PHE A N 1
ATOM 988 C CA . PHE A 1 121 ? 12.191 1.324 24.219 1.00 40.71 118 PHE A CA 1
ATOM 989 C C . PHE A 1 121 ? 13.014 1.116 25.478 1.00 39.27 118 PHE A C 1
ATOM 990 O O . PHE A 1 121 ? 14.238 0.952 25.419 1.00 41.29 118 PHE A O 1
ATOM 998 N N . ILE A 1 122 ? 12.328 1.130 26.610 1.00 32.93 119 ILE A N 1
ATOM 999 C CA . ILE A 1 122 ? 12.929 0.802 27.903 1.00 40.47 119 ILE A CA 1
ATOM 1000 C C . ILE A 1 122 ? 13.634 -0.556 27.878 1.00 50.15 119 ILE A C 1
ATOM 1001 O O . ILE A 1 122 ? 14.757 -0.691 28.375 1.00 52.69 119 ILE A O 1
ATOM 1006 N N . HIS A 1 123 ? 12.986 -1.561 27.298 1.00 37.63 120 HIS A N 1
ATOM 1007 C CA . HIS A 1 123 ? 13.612 -2.872 27.184 1.00 35.20 120 HIS A CA 1
ATOM 1008 C C . HIS A 1 123 ? 14.913 -2.859 26.338 1.00 43.03 120 HIS A C 1
ATOM 1009 O O . HIS A 1 123 ? 15.898 -3.489 26.691 1.00 46.63 120 HIS A O 1
ATOM 1016 N N . GLU A 1 124 ? 14.897 -2.124 25.236 1.00 37.66 121 GLU A N 1
ATOM 1017 C CA . GLU A 1 124 ? 16.069 -1.931 24.397 1.00 45.03 121 GLU A CA 1
ATOM 1018 C C . GLU A 1 124 ? 17.211 -1.190 25.061 1.00 43.93 121 GLU A C 1
ATOM 1019 O O . GLU A 1 124 ? 18.377 -1.508 24.805 1.00 46.11 121 GLU A O 1
ATOM 1025 N N . LEU A 1 125 ? 16.889 -0.168 25.855 1.00 40.08 122 LEU A N 1
ATOM 1026 C CA . LEU A 1 125 ? 17.917 0.535 26.601 1.00 37.50 122 LEU A CA 1
ATOM 1027 C C . LEU A 1 125 ? 18.528 -0.425 27.632 1.00 37.64 122 LEU A C 1
ATOM 1028 O O . LEU A 1 125 ? 19.754 -0.559 27.721 1.00 45.30 122 LEU A O 1
ATOM 1033 N N . GLU A 1 126 ? 17.695 -1.133 28.386 1.00 31.00 123 GLU A N 1
ATOM 1034 C CA . GLU A 1 126 ? 18.241 -2.083 29.366 1.00 37.07 123 GLU A CA 1
ATOM 1035 C C . GLU A 1 126 ? 19.169 -3.127 28.718 1.00 45.19 123 GLU A C 1
ATOM 1036 O O . GLU A 1 126 ? 20.265 -3.404 29.214 1.00 43.63 123 GLU A O 1
ATOM 1042 N N . GLN A 1 127 ? 18.734 -3.677 27.591 1.00 37.99 124 GLN A N 1
ATOM 1043 C CA . GLN A 1 127 ? 19.514 -4.699 26.885 1.00 43.27 124 GLN A CA 1
ATOM 1044 C C . GLN A 1 127 ? 20.839 -4.148 26.348 1.00 42.14 124 GLN A C 1
ATOM 1045 O O . GLN A 1 127 ? 21.861 -4.835 26.393 1.00 36.16 124 GLN A O 1
ATOM 1051 N N . THR A 1 128 ? 20.807 -2.903 25.859 1.00 35.41 125 THR A N 1
ATOM 1052 C CA . THR A 1 128 ? 22.014 -2.199 25.452 1.00 38.26 125 THR A CA 1
ATOM 1053 C C . THR A 1 128 ? 23.001 -2.072 26.619 1.00 40.34 125 THR A C 1
ATOM 1054 O O . THR A 1 128 ? 24.187 -2.342 26.485 1.00 44.06 125 THR A O 1
ATOM 1058 N N . ILE A 1 129 ? 22.499 -1.680 27.774 1.00 35.81 126 ILE A N 1
ATOM 1059 C CA . ILE A 1 129 ? 23.353 -1.582 28.930 1.00 45.69 126 ILE A CA 1
ATOM 1060 C C . ILE A 1 129 ? 23.960 -2.957 29.202 1.00 43.61 126 ILE A C 1
ATOM 1061 O O . ILE A 1 129 ? 25.180 -3.089 29.371 1.00 40.53 126 ILE A O 1
ATOM 1066 N N . PHE A 1 130 ? 23.100 -3.974 29.193 1.00 41.52 127 PHE A N 1
ATOM 1067 C CA . PHE A 1 130 ? 23.486 -5.339 29.499 1.00 35.88 127 PHE A CA 1
ATOM 1068 C C . PHE A 1 130 ? 24.561 -5.830 28.538 1.00 47.24 127 PHE A C 1
ATOM 1069 O O . PHE A 1 130 ? 25.637 -6.255 28.968 1.00 46.68 127 PHE A O 1
ATOM 1077 N N . LYS A 1 131 ? 24.283 -5.741 27.239 1.00 41.17 128 LYS A N 1
ATOM 1078 C CA . LYS A 1 131 ? 25.209 -6.256 26.229 1.00 37.79 128 LYS A CA 1
ATOM 1079 C C . LYS A 1 131 ? 26.475 -5.442 26.097 1.00 45.05 128 LYS A C 1
ATOM 1080 O O . LYS A 1 131 ? 27.558 -6.000 25.908 1.00 46.59 128 LYS A O 1
ATOM 1086 N N . ASP A 1 132 ? 26.358 -4.121 26.203 1.00 42.56 129 ASP A N 1
ATOM 1087 C CA . ASP A 1 132 ? 27.560 -3.324 26.161 1.00 41.12 129 ASP A CA 1
ATOM 1088 C C . ASP A 1 132 ? 28.408 -3.461 27.436 1.00 46.68 129 ASP A C 1
ATOM 1089 O O . ASP A 1 132 ? 29.629 -3.332 27.384 1.00 45.82 129 ASP A O 1
ATOM 1094 N N . THR A 1 133 ? 27.773 -3.730 28.577 1.00 44.40 130 THR A N 1
ATOM 1095 C CA . THR A 1 133 ? 28.541 -3.964 29.789 1.00 42.62 130 THR A CA 1
ATOM 1096 C C . THR A 1 133 ? 29.572 -5.083 29.616 1.00 43.95 130 THR A C 1
ATOM 1097 O O . THR A 1 133 ? 30.735 -4.926 29.990 1.00 46.11 130 THR A O 1
ATOM 1101 N N . ILE A 1 134 ? 29.162 -6.223 29.083 1.00 44.88 131 ILE A N 1
ATOM 1102 C CA . ILE A 1 134 ? 30.110 -7.321 28.990 1.00 52.99 131 ILE A CA 1
ATOM 1103 C C . ILE A 1 134 ? 31.115 -7.143 27.844 1.00 46.58 131 ILE A C 1
ATOM 1104 O O . ILE A 1 134 ? 32.253 -7.586 27.963 1.00 45.51 131 ILE A O 1
ATOM 1109 N N . ALA A 1 135 ? 30.703 -6.512 26.748 1.00 40.04 132 ALA A N 1
ATOM 1110 C CA . ALA A 1 135 ? 31.679 -6.038 25.740 1.00 45.01 132 ALA A CA 1
ATOM 1111 C C . ALA A 1 135 ? 32.806 -5.195 26.400 1.00 45.01 132 ALA A C 1
ATOM 1112 O O . ALA A 1 135 ? 33.995 -5.475 26.241 1.00 45.56 132 ALA A O 1
ATOM 1114 N N A GLN A 1 136 ? 32.418 -4.178 27.152 0.55 45.33 133 GLN A N 1
ATOM 1115 N N B GLN A 1 136 ? 32.415 -4.172 27.149 0.45 45.65 133 GLN A N 1
ATOM 1116 C CA A GLN A 1 136 ? 33.400 -3.316 27.796 0.55 50.37 133 GLN A CA 1
ATOM 1117 C CA B GLN A 1 136 ? 33.392 -3.307 27.809 0.45 50.03 133 GLN A CA 1
ATOM 1118 C C A GLN A 1 136 ? 34.204 -4.078 28.852 0.55 53.86 133 GLN A C 1
ATOM 1119 C C B GLN A 1 136 ? 34.200 -4.069 28.860 0.45 53.63 133 GLN A C 1
ATOM 1120 O O A GLN A 1 136 ? 35.420 -3.910 28.948 0.55 53.40 133 GLN A O 1
ATOM 1121 O O B GLN A 1 136 ? 35.415 -3.895 28.959 0.45 53.57 133 GLN A O 1
ATOM 1132 N N . TYR A 1 137 ? 33.528 -4.904 29.648 1.00 53.34 134 TYR A N 1
ATOM 1133 C CA . TYR A 1 137 ? 34.223 -5.673 30.675 1.00 49.72 134 TYR A CA 1
ATOM 1134 C C . TYR A 1 137 ? 35.278 -6.578 30.010 1.00 49.47 134 TYR A C 1
ATOM 1135 O O . TYR A 1 137 ? 36.374 -6.734 30.527 1.00 47.74 134 TYR A O 1
ATOM 1144 N N . GLU A 1 138 ? 34.959 -7.129 28.840 1.00 52.38 135 GLU A N 1
ATOM 1145 C CA . GLU A 1 138 ? 35.869 -8.045 28.147 1.00 62.52 135 GLU A CA 1
ATOM 1146 C C . GLU A 1 138 ? 37.065 -7.438 27.387 1.00 62.97 135 GLU A C 1
ATOM 1147 O O . GLU A 1 138 ? 37.981 -8.178 27.032 1.00 67.38 135 GLU A O 1
ATOM 1153 N N . ARG A 1 139 ? 37.058 -6.133 27.106 1.00 59.36 136 ARG A N 1
ATOM 1154 C CA . ARG A 1 139 ? 38.204 -5.507 26.427 1.00 64.86 136 ARG A CA 1
ATOM 1155 C C . ARG A 1 139 ? 39.370 -5.107 27.349 1.00 73.03 136 ARG A C 1
ATOM 1156 O O . ARG A 1 139 ? 39.176 -4.672 28.499 1.00 69.03 136 ARG A O 1
ATOM 1164 N N . CYS A 1 140 ? 40.583 -5.269 26.818 1.00 83.93 137 CYS A N 1
ATOM 1165 C CA . CYS A 1 140 ? 41.833 -4.880 27.488 1.00 89.77 137 CYS A CA 1
ATOM 1166 C C . CYS A 1 140 ? 41.845 -3.428 28.014 1.00 92.27 137 CYS A C 1
ATOM 1167 O O . CYS A 1 140 ? 41.721 -2.451 27.254 1.00 84.18 137 CYS A O 1
ATOM 1170 N N . LYS A 1 148 ? 45.925 -0.753 15.280 1.00 106.70 145 LYS A N 1
ATOM 1171 C CA . LYS A 1 148 ? 45.772 -2.069 14.661 1.00 103.18 145 LYS A CA 1
ATOM 1172 C C . LYS A 1 148 ? 45.483 -1.990 13.165 1.00 104.39 145 LYS A C 1
ATOM 1173 O O . LYS A 1 148 ? 45.790 -0.994 12.502 1.00 102.70 145 LYS A O 1
ATOM 1179 N N . SER A 1 149 ? 44.883 -3.056 12.640 1.00 102.87 146 SER A N 1
ATOM 1180 C CA . SER A 1 149 ? 44.512 -3.081 11.232 1.00 97.33 146 SER A CA 1
ATOM 1181 C C . SER A 1 149 ? 43.003 -3.234 11.006 1.00 77.76 146 SER A C 1
ATOM 1182 O O . SER A 1 149 ? 42.218 -3.448 11.939 1.00 68.54 146 SER A O 1
ATOM 1185 N N . TYR A 1 150 ? 42.619 -3.175 9.737 1.00 62.78 147 TYR A N 1
ATOM 1186 C CA . TYR A 1 150 ? 41.222 -3.079 9.395 1.00 58.02 147 TYR A CA 1
ATOM 1187 C C . TYR A 1 150 ? 40.341 -4.111 10.126 1.00 67.93 147 TYR A C 1
ATOM 1188 O O . TYR A 1 150 ? 39.458 -3.727 10.916 1.00 69.07 147 TYR A O 1
ATOM 1197 N N . ASP A 1 151 ? 40.575 -5.405 9.853 1.00 65.55 148 ASP A N 1
ATOM 1198 C CA . ASP A 1 151 ? 39.694 -6.486 10.335 1.00 69.43 148 ASP A CA 1
ATOM 1199 C C . ASP A 1 151 ? 39.577 -6.517 11.851 1.00 71.00 148 ASP A C 1
ATOM 1200 O O . ASP A 1 151 ? 38.488 -6.683 12.397 1.00 72.71 148 ASP A O 1
ATOM 1205 N N . GLU A 1 152 ? 40.700 -6.339 12.529 1.00 78.55 149 GLU A N 1
ATOM 1206 C CA . GLU A 1 152 ? 40.669 -6.267 13.977 1.00 87.92 149 GLU A CA 1
ATOM 1207 C C . GLU A 1 152 ? 39.898 -5.034 14.434 1.00 75.69 149 GLU A C 1
ATOM 1208 O O . GLU A 1 152 ? 38.962 -5.151 15.221 1.00 72.58 149 GLU A O 1
ATOM 1214 N N . LEU A 1 153 ? 40.275 -3.864 13.915 1.00 73.21 150 LEU A N 1
ATOM 1215 C CA . LEU A 1 153 ? 39.633 -2.594 14.293 1.00 67.69 150 LEU A CA 1
ATOM 1216 C C . LEU A 1 153 ? 38.115 -2.622 14.178 1.00 65.05 150 LEU A C 1
ATOM 1217 O O . LEU A 1 153 ? 37.436 -2.053 15.010 1.00 63.20 150 LEU A O 1
ATOM 1222 N N . GLU A 1 154 ? 37.585 -3.243 13.122 1.00 74.46 151 GLU A N 1
ATOM 1223 C CA . GLU A 1 154 ? 36.128 -3.362 12.960 1.00 77.40 151 GLU A CA 1
ATOM 1224 C C . GLU A 1 154 ? 35.509 -3.901 14.239 1.00 74.35 151 GLU A C 1
ATOM 1225 O O . GLU A 1 154 ? 34.531 -3.360 14.770 1.00 65.82 151 GLU A O 1
ATOM 1231 N N . ASN A 1 155 ? 36.098 -4.984 14.726 1.00 75.05 152 ASN A N 1
ATOM 1232 C CA . ASN A 1 155 ? 35.565 -5.666 15.877 1.00 75.96 152 ASN A CA 1
ATOM 1233 C C . ASN A 1 155 ? 35.887 -4.997 17.187 1.00 83.76 152 ASN A C 1
ATOM 1234 O O . ASN A 1 155 ? 35.015 -4.884 18.059 1.00 85.13 152 ASN A O 1
ATOM 1239 N N . HIS A 1 156 ? 37.124 -4.525 17.306 1.00 81.42 153 HIS A N 1
ATOM 1240 C CA . HIS A 1 156 ? 37.570 -3.865 18.521 1.00 85.06 153 HIS A CA 1
ATOM 1241 C C . HIS A 1 156 ? 36.985 -2.474 18.736 1.00 83.37 153 HIS A C 1
ATOM 1242 O O . HIS A 1 156 ? 37.088 -1.950 19.836 1.00 86.48 153 HIS A O 1
ATOM 1249 N N . LEU A 1 157 ? 36.323 -1.874 17.745 1.00 84.10 154 LEU A N 1
ATOM 1250 C CA . LEU A 1 157 ? 35.611 -0.664 18.121 1.00 82.30 154 LEU A CA 1
ATOM 1251 C C . LEU A 1 157 ? 34.288 -1.270 18.489 1.00 74.49 154 LEU A C 1
ATOM 1252 O O . LEU A 1 157 ? 33.425 -1.551 17.625 1.00 61.13 154 LEU A O 1
ATOM 1257 N N . ILE A 1 158 ? 34.108 -1.394 19.798 1.00 71.04 155 ILE A N 1
ATOM 1258 C CA . ILE A 1 158 ? 32.981 -2.149 20.321 1.00 74.72 155 ILE A CA 1
ATOM 1259 C C . ILE A 1 158 ? 31.883 -1.195 20.748 1.00 78.51 155 ILE A C 1
ATOM 1260 O O . ILE A 1 158 ? 30.766 -1.621 21.090 1.00 77.88 155 ILE A O 1
ATOM 1265 N N . ASP A 1 159 ? 32.197 0.100 20.670 1.00 71.09 156 ASP A N 1
ATOM 1266 C CA . ASP A 1 159 ? 31.378 1.118 21.317 1.00 77.12 156 ASP A CA 1
ATOM 1267 C C . ASP A 1 159 ? 30.024 1.284 20.652 1.00 71.40 156 ASP A C 1
ATOM 1268 O O . ASP A 1 159 ? 28.999 1.404 21.340 1.00 63.52 156 ASP A O 1
ATOM 1273 N N . GLY A 1 160 ? 30.017 1.226 19.320 1.00 71.98 157 GLY A N 1
ATOM 1274 C CA . GLY A 1 160 ? 28.788 1.324 18.555 1.00 63.68 157 GLY A CA 1
ATOM 1275 C C . GLY A 1 160 ? 28.314 2.771 18.459 1.00 62.13 157 GLY A C 1
ATOM 1276 O O . GLY A 1 160 ? 29.094 3.731 18.585 1.00 66.46 157 GLY A O 1
ATOM 1277 N N . HIS A 1 161 ? 27.016 2.929 18.260 1.00 57.01 158 HIS A N 1
ATOM 1278 C CA . HIS A 1 161 ? 26.472 4.224 17.910 1.00 67.72 158 HIS A CA 1
ATOM 1279 C C . HIS A 1 161 ? 26.619 5.313 19.009 1.00 64.19 158 HIS A C 1
ATOM 1280 O O . HIS A 1 161 ? 26.274 5.085 20.168 1.00 62.64 158 HIS A O 1
ATOM 1287 N N . PRO A 1 162 ? 27.194 6.470 18.635 1.00 54.95 159 PRO A N 1
ATOM 1288 C CA . PRO A 1 162 ? 27.377 7.699 19.436 1.00 66.28 159 PRO A CA 1
ATOM 1289 C C . PRO A 1 162 ? 26.085 8.494 19.714 1.00 66.91 159 PRO A C 1
ATOM 1290 O O . PRO A 1 162 ? 26.085 9.386 20.565 1.00 69.93 159 PRO A O 1
ATOM 1294 N N . TYR A 1 163 ? 25.027 8.225 18.956 1.00 64.03 160 TYR A N 1
ATOM 1295 C CA . TYR A 1 163 ? 23.782 8.984 19.076 1.00 58.91 160 TYR A CA 1
ATOM 1296 C C . TYR A 1 163 ? 22.653 8.171 19.709 1.00 57.11 160 TYR A C 1
ATOM 1297 O O . TYR A 1 163 ? 22.158 8.532 20.793 1.00 58.96 160 TYR A O 1
ATOM 1306 N N . HIS A 1 164 ? 22.252 7.090 19.025 1.00 51.46 161 HIS A N 1
ATOM 1307 C CA . HIS A 1 164 ? 21.152 6.231 19.472 1.00 54.04 161 HIS A CA 1
ATOM 1308 C C . HIS A 1 164 ? 21.337 5.722 20.904 1.00 57.00 161 HIS A C 1
ATOM 1309 O O . HIS A 1 164 ? 22.303 5.024 21.213 1.00 61.96 161 HIS A O 1
ATOM 1316 N N . PRO A 1 165 ? 20.385 6.061 21.778 1.00 52.74 162 PRO A N 1
ATOM 1317 C CA . PRO A 1 165 ? 20.444 5.532 23.136 1.00 53.59 162 PRO A CA 1
ATOM 1318 C C . PRO A 1 165 ? 20.572 3.990 23.162 1.00 56.12 162 PRO A C 1
ATOM 1319 O O . PRO A 1 165 ? 21.437 3.500 23.897 1.00 52.59 162 PRO A O 1
ATOM 1323 N N . SER A 1 166 ? 19.786 3.228 22.396 1.00 47.87 163 SER A N 1
ATOM 1324 C CA . SER A 1 166 ? 20.119 1.807 22.369 1.00 58.97 163 SER A CA 1
ATOM 1325 C C . SER A 1 166 ? 20.780 1.407 21.058 1.00 55.07 163 SER A C 1
ATOM 1326 O O . SER A 1 166 ? 20.127 1.055 20.084 1.00 55.66 163 SER A O 1
ATOM 1329 N N . TYR A 1 167 ? 22.103 1.356 21.140 1.00 54.63 164 TYR A N 1
ATOM 1330 C CA . TYR A 1 167 ? 22.993 1.007 20.065 1.00 55.92 164 TYR A CA 1
ATOM 1331 C C . TYR A 1 167 ? 23.463 -0.447 20.106 1.00 57.83 164 TYR A C 1
ATOM 1332 O O . TYR A 1 167 ? 24.196 -0.872 19.230 1.00 55.66 164 TYR A O 1
ATOM 1341 N N . LYS A 1 168 ? 23.239 -1.098 21.242 1.00 53.22 165 LYS A N 1
ATOM 1342 C CA . LYS A 1 168 ? 23.422 -2.534 21.485 1.00 50.23 165 LYS A CA 1
ATOM 1343 C C . LYS A 1 168 ? 22.292 -3.594 21.716 1.00 56.54 165 LYS A C 1
ATOM 1344 O O . LYS A 1 168 ? 22.573 -4.622 22.328 1.00 58.48 165 LYS A O 1
ATOM 1350 N N . ALA A 1 169 ? 21.024 -3.272 21.516 1.00 44.46 166 ALA A N 1
ATOM 1351 C CA . ALA A 1 169 ? 19.948 -4.082 22.103 1.00 42.32 166 ALA A CA 1
ATOM 1352 C C . ALA A 1 169 ? 19.953 -5.609 21.838 1.00 47.09 166 ALA A C 1
ATOM 1353 O O . ALA A 1 169 ? 19.599 -6.398 22.720 1.00 43.54 166 ALA A O 1
ATOM 1355 N N . ARG A 1 170 ? 20.289 -6.007 20.613 1.00 43.23 167 ARG A N 1
ATOM 1356 C CA . ARG A 1 170 ? 20.377 -7.403 20.252 1.00 44.86 167 ARG A CA 1
ATOM 1357 C C . ARG A 1 170 ? 19.194 -8.225 20.776 1.00 48.13 167 ARG A C 1
ATOM 1358 O O . ARG A 1 170 ? 19.395 -9.259 21.455 1.00 43.05 167 ARG A O 1
ATOM 1366 N N . ILE A 1 171 ? 17.974 -7.744 20.512 1.00 49.08 168 ILE A N 1
ATOM 1367 C CA . ILE A 1 171 ? 16.774 -8.407 21.043 1.00 48.81 168 ILE A CA 1
ATOM 1368 C C . ILE A 1 171 ? 16.609 -9.797 20.402 1.00 52.74 168 ILE A C 1
ATOM 1369 O O . ILE A 1 171 ? 16.539 -9.957 19.165 1.00 50.68 168 ILE A O 1
ATOM 1374 N N . GLY A 1 172 ? 16.494 -10.794 21.262 1.00 53.12 169 GLY A N 1
ATOM 1375 C CA . GLY A 1 172 ? 16.572 -12.169 20.836 1.00 55.59 169 GLY A CA 1
ATOM 1376 C C . GLY A 1 172 ? 17.854 -12.874 21.240 1.00 56.74 169 GLY A C 1
ATOM 1377 O O . GLY A 1 172 ? 17.866 -14.109 21.245 1.00 51.21 169 GLY A O 1
ATOM 1378 N N . PHE A 1 173 ? 18.914 -12.128 21.584 1.00 49.79 170 PHE A N 1
ATOM 1379 C CA . PHE A 1 173 ? 20.112 -12.743 22.175 1.00 42.86 170 PHE A CA 1
ATOM 1380 C C . PHE A 1 173 ? 20.053 -12.734 23.720 1.00 49.78 170 PHE A C 1
ATOM 1381 O O . PHE A 1 173 ? 19.881 -11.676 24.341 1.00 43.22 170 PHE A O 1
ATOM 1389 N N . GLN A 1 174 ? 20.168 -13.911 24.337 1.00 40.91 171 GLN A N 1
ATOM 1390 C CA . GLN A 1 174 ? 20.465 -13.961 25.758 1.00 46.21 171 GLN A CA 1
ATOM 1391 C C . GLN A 1 174 ? 21.988 -14.057 25.865 1.00 48.93 171 GLN A C 1
ATOM 1392 O O . GLN A 1 174 ? 22.676 -14.015 24.840 1.00 45.64 171 GLN A O 1
ATOM 1398 N N . TYR A 1 175 ? 22.528 -14.165 27.073 1.00 38.00 172 TYR A N 1
ATOM 1399 C CA . TYR A 1 175 ? 23.987 -14.020 27.229 1.00 45.26 172 TYR A CA 1
ATOM 1400 C C . TYR A 1 175 ? 24.911 -15.058 26.492 1.00 45.09 172 TYR A C 1
ATOM 1401 O O . TYR A 1 175 ? 25.950 -14.683 25.927 1.00 46.28 172 TYR A O 1
ATOM 1410 N N . ARG A 1 176 ? 24.530 -16.335 26.464 1.00 43.98 173 ARG A N 1
ATOM 1411 C CA . ARG A 1 176 ? 25.354 -17.319 25.761 1.00 46.17 173 ARG A CA 1
ATOM 1412 C C . ARG A 1 176 ? 25.395 -17.095 24.232 1.00 48.81 173 ARG A C 1
ATOM 1413 O O . ARG A 1 176 ? 26.467 -17.079 23.660 1.00 45.36 173 ARG A O 1
ATOM 1421 N N . ASP A 1 177 ? 24.251 -16.906 23.579 1.00 42.26 174 ASP A N 1
ATOM 1422 C CA . ASP A 1 177 ? 24.285 -16.558 22.160 1.00 46.98 174 ASP A CA 1
ATOM 1423 C C . ASP A 1 177 ? 25.118 -15.283 21.938 1.00 51.22 174 ASP A C 1
ATOM 1424 O O . ASP A 1 177 ? 25.919 -15.229 21.001 1.00 46.79 174 ASP A O 1
ATOM 1429 N N . ASN A 1 178 ? 24.934 -14.269 22.795 1.00 38.69 175 ASN A N 1
ATOM 1430 C CA . ASN A 1 178 ? 25.731 -13.054 22.685 1.00 37.65 175 ASN A CA 1
ATOM 1431 C C . ASN A 1 178 ? 27.247 -13.287 22.714 1.00 44.23 175 ASN A C 1
ATOM 1432 O O . ASN A 1 178 ? 27.961 -12.731 21.894 1.00 38.73 175 ASN A O 1
ATOM 1437 N N . PHE A 1 179 ? 27.737 -14.070 23.675 1.00 43.28 176 PHE A N 1
ATOM 1438 C CA . PHE A 1 179 ? 29.151 -14.463 23.691 1.00 43.96 176 PHE A CA 1
ATOM 1439 C C . PHE A 1 179 ? 29.627 -15.180 22.407 1.00 49.92 176 PHE A C 1
ATOM 1440 O O . PHE A 1 179 ? 30.765 -14.994 21.984 1.00 54.60 176 PHE A O 1
ATOM 1448 N N . ARG A 1 180 ? 28.809 -16.071 21.895 1.00 39.70 177 ARG A N 1
ATOM 1449 C CA . ARG A 1 180 ? 29.068 -16.800 20.681 1.00 50.42 177 ARG A CA 1
ATOM 1450 C C . ARG A 1 180 ? 29.071 -16.038 19.364 1.00 49.04 177 ARG A C 1
ATOM 1451 O O . ARG A 1 180 ? 29.928 -16.242 18.548 1.00 49.45 177 ARG A O 1
ATOM 1459 N N . TYR A 1 181 ? 28.091 -15.167 19.179 1.00 46.07 178 TYR A N 1
ATOM 1460 C CA . TYR A 1 181 ? 27.862 -14.409 17.947 1.00 51.25 178 TYR A CA 1
ATOM 1461 C C . TYR A 1 181 ? 28.217 -12.912 17.888 1.00 52.63 178 TYR A C 1
ATOM 1462 O O . TYR A 1 181 ? 28.357 -12.342 16.798 1.00 47.88 178 TYR A O 1
ATOM 1471 N N . GLY A 1 182 ? 28.451 -12.306 19.045 1.00 42.23 179 GLY A N 1
ATOM 1472 C CA . GLY A 1 182 ? 28.643 -10.869 19.110 1.00 40.24 179 GLY A CA 1
ATOM 1473 C C . GLY A 1 182 ? 29.969 -10.553 18.446 1.00 49.98 179 GLY A C 1
ATOM 1474 O O . GLY A 1 182 ? 30.965 -11.254 18.656 1.00 48.17 179 GLY A O 1
ATOM 1475 N N . TYR A 1 183 ? 29.990 -9.504 17.633 1.00 44.19 180 TYR A N 1
ATOM 1476 C CA . TYR A 1 183 ? 31.165 -9.241 16.842 1.00 42.70 180 TYR A CA 1
ATOM 1477 C C . TYR A 1 183 ? 32.364 -8.889 17.732 1.00 45.34 180 TYR A C 1
ATOM 1478 O O . TYR A 1 183 ? 33.509 -9.073 17.320 1.00 41.03 180 TYR A O 1
ATOM 1487 N N . GLU A 1 184 ? 32.105 -8.418 18.961 1.00 40.24 181 GLU A N 1
ATOM 1488 C CA . GLU A 1 184 ? 33.198 -8.075 19.876 1.00 40.84 181 GLU A CA 1
ATOM 1489 C C . GLU A 1 184 ? 34.028 -9.301 20.221 1.00 44.64 181 GLU A C 1
ATOM 1490 O O . GLU A 1 184 ? 35.218 -9.192 20.549 1.00 51.58 181 GLU A O 1
ATOM 1496 N N . PHE A 1 185 ? 33.408 -10.476 20.175 1.00 41.74 182 PHE A N 1
ATOM 1497 C CA . PHE A 1 185 ? 34.138 -11.656 20.628 1.00 48.48 182 PHE A CA 1
ATOM 1498 C C . PHE A 1 185 ? 34.940 -12.390 19.543 1.00 45.46 182 PHE A C 1
ATOM 1499 O O . PHE A 1 185 ? 35.837 -13.203 19.846 1.00 43.36 182 PHE A O 1
ATOM 1515 N N . ARG A 1 187 ? 34.475 -14.812 17.408 1.00 44.06 184 ARG A N 1
ATOM 1516 C CA . ARG A 1 187 ? 34.499 -16.276 17.350 1.00 47.08 184 ARG A CA 1
ATOM 1517 C C . ARG A 1 187 ? 34.308 -16.755 15.906 1.00 48.51 184 ARG A C 1
ATOM 1518 O O . ARG A 1 187 ? 33.353 -16.369 15.242 1.00 47.95 184 ARG A O 1
ATOM 1526 N N . PRO A 1 188 ? 35.215 -17.600 15.408 1.00 51.35 185 PRO A N 1
ATOM 1527 C CA . PRO A 1 188 ? 34.957 -18.190 14.079 1.00 53.45 185 PRO A CA 1
ATOM 1528 C C . PRO A 1 188 ? 33.630 -18.952 14.040 1.00 48.98 185 PRO A C 1
ATOM 1529 O O . PRO A 1 188 ? 33.264 -19.567 15.023 1.00 61.40 185 PRO A O 1
ATOM 1533 N N . ILE A 1 189 ? 32.915 -18.890 12.929 1.00 46.99 186 ILE A N 1
ATOM 1534 C CA . ILE A 1 189 ? 31.730 -19.717 12.735 1.00 47.98 186 ILE A CA 1
ATOM 1535 C C . ILE A 1 189 ? 31.612 -20.273 11.310 1.00 45.52 186 ILE A C 1
ATOM 1536 O O . ILE A 1 189 ? 32.275 -19.815 10.373 1.00 48.71 186 ILE A O 1
ATOM 1541 N N . LYS A 1 190 ? 30.746 -21.256 11.146 1.00 40.95 187 LYS A N 1
ATOM 1542 C CA . LYS A 1 190 ? 30.531 -21.827 9.837 1.00 45.72 187 LYS A CA 1
ATOM 1543 C C . LYS A 1 190 ? 29.146 -21.484 9.352 1.00 44.63 187 LYS A C 1
ATOM 1544 O O . LYS A 1 190 ? 28.214 -21.458 10.136 1.00 45.60 187 LYS A O 1
ATOM 1550 N N . LEU A 1 191 ? 29.008 -21.214 8.057 1.00 44.89 188 LEU A N 1
ATOM 1551 C CA . LEU A 1 191 ? 27.686 -20.983 7.497 1.00 41.74 188 LEU A CA 1
ATOM 1552 C C . LEU A 1 191 ? 27.005 -22.332 7.306 1.00 43.03 188 LEU A C 1
ATOM 1553 O O . LEU A 1 191 ? 27.654 -23.365 7.159 1.00 46.78 188 LEU A O 1
ATOM 1558 N N . ILE A 1 192 ? 25.691 -22.321 7.312 1.00 41.21 189 ILE A N 1
ATOM 1559 C CA . ILE A 1 192 ? 24.920 -23.503 6.987 1.00 36.31 189 ILE A CA 1
ATOM 1560 C C . ILE A 1 192 ? 24.536 -23.368 5.493 1.00 42.06 189 ILE A C 1
ATOM 1561 O O . ILE A 1 192 ? 23.988 -22.342 5.097 1.00 39.03 189 ILE A O 1
ATOM 1566 N N . TRP A 1 193 ? 24.863 -24.358 4.660 1.00 34.70 190 TRP A N 1
ATOM 1567 C CA . TRP A 1 193 ? 24.379 -24.367 3.275 1.00 36.56 190 TRP A CA 1
ATOM 1568 C C . TRP A 1 193 ? 23.067 -25.114 3.167 1.00 38.36 190 TRP A C 1
ATOM 1569 O O . TRP A 1 193 ? 22.933 -26.233 3.643 1.00 39.05 190 TRP A O 1
ATOM 1580 N N . ILE A 1 194 ? 22.087 -24.503 2.547 1.00 30.48 191 ILE A N 1
ATOM 1581 C CA . ILE A 1 194 ? 20.859 -25.223 2.288 1.00 31.96 191 ILE A CA 1
ATOM 1582 C C . ILE A 1 194 ? 20.564 -25.155 0.788 1.00 44.37 191 ILE A C 1
ATOM 1583 O O . ILE A 1 194 ? 21.142 -24.344 0.077 1.00 42.20 191 ILE A O 1
ATOM 1588 N N . ALA A 1 195 ? 19.691 -26.032 0.307 1.00 33.43 192 ALA A N 1
ATOM 1589 C CA . ALA A 1 195 ? 19.196 -25.906 -1.046 1.00 34.69 192 ALA A CA 1
ATOM 1590 C C . ALA A 1 195 ? 17.744 -25.422 -0.974 1.00 43.78 192 ALA A C 1
ATOM 1591 O O . ALA A 1 195 ? 16.923 -25.904 -0.168 1.00 36.43 192 ALA A O 1
ATOM 1593 N N . ALA A 1 196 ? 17.421 -24.456 -1.815 1.00 37.46 193 ALA A N 1
ATOM 1594 C CA . ALA A 1 196 ? 16.126 -23.838 -1.718 1.00 34.91 193 ALA A CA 1
ATOM 1595 C C . ALA A 1 196 ? 15.463 -24.020 -3.053 1.00 41.56 193 ALA A C 1
ATOM 1596 O O . ALA A 1 196 ? 16.067 -23.761 -4.087 1.00 41.78 193 ALA A O 1
ATOM 1598 N N . HIS A 1 197 ? 14.224 -24.479 -3.031 1.00 43.59 194 HIS A N 1
ATOM 1599 C CA . HIS A 1 197 ? 13.506 -24.769 -4.261 1.00 43.69 194 HIS A CA 1
ATOM 1600 C C . HIS A 1 197 ? 13.152 -23.487 -5.076 1.00 43.49 194 HIS A C 1
ATOM 1601 O O . HIS A 1 197 ? 12.724 -22.473 -4.507 1.00 42.70 194 HIS A O 1
ATOM 1608 N N . LYS A 1 198 ? 13.296 -23.555 -6.405 1.00 37.89 195 LYS A N 1
ATOM 1609 C CA . LYS A 1 198 ? 13.050 -22.402 -7.265 1.00 36.19 195 LYS A CA 1
ATOM 1610 C C . LYS A 1 198 ? 11.584 -21.998 -7.319 1.00 43.74 195 LYS A C 1
ATOM 1611 O O . LYS A 1 198 ? 11.257 -20.980 -7.897 1.00 44.97 195 LYS A O 1
ATOM 1617 N N . LYS A 1 199 ? 10.673 -22.783 -6.767 1.00 40.88 196 LYS A N 1
ATOM 1618 C CA . LYS A 1 199 ? 9.312 -22.245 -6.675 1.00 50.84 196 LYS A CA 1
ATOM 1619 C C . LYS A 1 199 ? 9.327 -20.924 -5.870 1.00 47.65 196 LYS A C 1
ATOM 1620 O O . LYS A 1 199 ? 8.595 -19.987 -6.136 1.00 43.60 196 LYS A O 1
ATOM 1626 N N . ASN A 1 200 ? 10.005 -20.958 -4.745 1.00 44.36 197 ASN A N 1
ATOM 1627 C CA . ASN A 1 200 ? 10.175 -19.775 -3.941 1.00 51.63 197 ASN A CA 1
ATOM 1628 C C . ASN A 1 200 ? 11.513 -19.070 -3.907 1.00 48.70 197 ASN A C 1
ATOM 1629 O O . ASN A 1 200 ? 11.614 -18.015 -3.328 1.00 46.13 197 ASN A O 1
ATOM 1634 N N . ALA A 1 201 ? 12.528 -19.641 -4.539 1.00 47.91 198 ALA A N 1
ATOM 1635 C CA . ALA A 1 201 ? 13.858 -19.061 -4.478 1.00 40.96 198 ALA A CA 1
ATOM 1636 C C . ALA A 1 201 ? 14.233 -18.434 -5.834 1.00 48.80 198 ALA A C 1
ATOM 1637 O O . ALA A 1 201 ? 13.815 -18.917 -6.880 1.00 49.80 198 ALA A O 1
ATOM 1639 N N . THR A 1 202 ? 14.988 -17.338 -5.789 1.00 51.16 199 THR A N 1
ATOM 1640 C CA . THR A 1 202 ? 15.374 -16.572 -6.964 1.00 52.62 199 THR A CA 1
ATOM 1641 C C . THR A 1 202 ? 16.754 -15.949 -6.732 1.00 45.84 199 THR A C 1
ATOM 1642 O O . THR A 1 202 ? 17.092 -15.568 -5.609 1.00 35.95 199 THR A O 1
ATOM 1646 N N . VAL A 1 203 ? 17.558 -15.841 -7.783 1.00 40.95 200 VAL A N 1
ATOM 1647 C CA . VAL A 1 203 ? 18.806 -15.117 -7.647 1.00 42.68 200 VAL A CA 1
ATOM 1648 C C . VAL A 1 203 ? 18.443 -13.664 -7.925 1.00 47.53 200 VAL A C 1
ATOM 1649 O O . VAL A 1 203 ? 17.326 -13.392 -8.374 1.00 48.17 200 VAL A O 1
ATOM 1653 N N . GLY A 1 204 ? 19.398 -12.756 -7.731 1.00 42.17 201 GLY A N 1
ATOM 1654 C CA . GLY A 1 204 ? 19.161 -11.344 -7.959 1.00 40.22 201 GLY A CA 1
ATOM 1655 C C . GLY A 1 204 ? 18.880 -11.090 -9.422 1.00 44.44 201 GLY A C 1
ATOM 1656 O O . GLY A 1 204 ? 19.336 -11.836 -10.290 1.00 51.23 201 GLY A O 1
ATOM 1657 N N . TYR A 1 205 ? 18.160 -10.014 -9.698 1.00 46.43 202 TYR A N 1
ATOM 1658 C CA . TYR A 1 205 ? 17.780 -9.647 -11.060 1.00 43.11 202 TYR A CA 1
ATOM 1659 C C . TYR A 1 205 ? 18.972 -9.560 -12.027 1.00 52.77 202 TYR A C 1
ATOM 1660 O O . TYR A 1 205 ? 19.960 -8.842 -11.796 1.00 52.99 202 TYR A O 1
ATOM 1669 N N . GLU A 1 206 ? 18.845 -10.303 -13.124 1.00 60.42 203 GLU A N 1
ATOM 1670 C CA . GLU A 1 206 ? 19.858 -10.390 -14.183 1.00 64.09 203 GLU A CA 1
ATOM 1671 C C . GLU A 1 206 ? 21.197 -10.885 -13.653 1.00 59.01 203 GLU A C 1
ATOM 1672 O O . GLU A 1 206 ? 22.244 -10.637 -14.235 1.00 66.34 203 GLU A O 1
ATOM 1678 N N . ASN A 1 207 ? 21.136 -11.600 -12.540 1.00 59.49 204 ASN A N 1
ATOM 1679 C CA . ASN A 1 207 ? 22.328 -12.082 -11.841 1.00 60.94 204 ASN A CA 1
ATOM 1680 C C . ASN A 1 207 ? 22.722 -13.550 -12.106 1.00 60.66 204 ASN A C 1
ATOM 1681 O O . ASN A 1 207 ? 23.665 -14.061 -11.490 1.00 55.36 204 ASN A O 1
ATOM 1686 N N . GLU A 1 208 ? 21.991 -14.235 -12.989 1.00 58.37 205 GLU A N 1
ATOM 1687 C CA . GLU A 1 208 ? 22.134 -15.697 -13.052 1.00 60.09 205 GLU A CA 1
ATOM 1688 C C . GLU A 1 208 ? 23.530 -16.179 -13.422 1.00 49.08 205 GLU A C 1
ATOM 1689 O O . GLU A 1 208 ? 24.055 -17.088 -12.790 1.00 56.01 205 GLU A O 1
ATOM 1695 N N . VAL A 1 209 ? 24.154 -15.566 -14.403 1.00 52.38 206 VAL A N 1
ATOM 1696 C CA . VAL A 1 209 ? 25.490 -16.021 -14.791 1.00 60.45 206 VAL A CA 1
ATOM 1697 C C . VAL A 1 209 ? 26.486 -15.827 -13.673 1.00 55.74 206 VAL A C 1
ATOM 1698 O O . VAL A 1 209 ? 27.234 -16.733 -13.335 1.00 61.97 206 VAL A O 1
ATOM 1702 N N . ILE A 1 210 ? 26.482 -14.643 -13.095 1.00 56.86 207 ILE A N 1
ATOM 1703 C CA . ILE A 1 210 ? 27.398 -14.338 -12.012 1.00 55.64 207 ILE A CA 1
ATOM 1704 C C . ILE A 1 210 ? 27.160 -15.271 -10.813 1.00 51.24 207 ILE A C 1
ATOM 1705 O O . ILE A 1 210 ? 28.103 -15.823 -10.258 1.00 57.93 207 ILE A O 1
ATOM 1710 N N . TYR A 1 211 ? 25.905 -15.440 -10.407 1.00 49.75 208 TYR A N 1
ATOM 1711 C CA . TYR A 1 211 ? 25.590 -16.353 -9.312 1.00 43.75 208 TYR A CA 1
ATOM 1712 C C . TYR A 1 211 ? 26.157 -17.771 -9.554 1.00 55.95 208 TYR A C 1
ATOM 1713 O O . TYR A 1 211 ? 26.873 -18.308 -8.702 1.00 50.96 208 TYR A O 1
ATOM 1722 N N . ASP A 1 212 ? 25.849 -18.365 -10.711 1.00 58.17 209 ASP A N 1
ATOM 1723 C CA . ASP A 1 212 ? 26.387 -19.688 -11.039 1.00 65.69 209 ASP A CA 1
ATOM 1724 C C . ASP A 1 212 ? 27.908 -19.753 -10.921 1.00 57.60 209 ASP A C 1
ATOM 1725 O O . ASP A 1 212 ? 28.428 -20.756 -10.440 1.00 53.97 209 ASP A O 1
ATOM 1730 N N . LYS A 1 213 ? 28.612 -18.691 -11.313 1.00 47.29 210 LYS A N 1
ATOM 1731 C CA . LYS A 1 213 ? 30.069 -18.656 -11.150 1.00 56.27 210 LYS A CA 1
ATOM 1732 C C . LYS A 1 213 ? 30.536 -18.580 -9.691 1.00 61.69 210 LYS A C 1
ATOM 1733 O O . LYS A 1 213 ? 31.519 -19.213 -9.305 1.00 67.48 210 LYS A O 1
ATOM 1739 N N . ILE A 1 214 ? 29.825 -17.805 -8.886 1.00 50.93 211 ILE A N 1
ATOM 1740 C CA . ILE A 1 214 ? 30.191 -17.596 -7.497 1.00 52.73 211 ILE A CA 1
ATOM 1741 C C . ILE A 1 214 ? 29.943 -18.829 -6.619 1.00 54.77 211 ILE A C 1
ATOM 1742 O O . ILE A 1 214 ? 30.693 -19.068 -5.669 1.00 54.85 211 ILE A O 1
ATOM 1747 N N . LEU A 1 215 ? 28.906 -19.609 -6.926 1.00 52.98 212 LEU A N 1
ATOM 1748 C CA . LEU A 1 215 ? 28.746 -20.933 -6.316 1.00 50.79 212 LEU A CA 1
ATOM 1749 C C . LEU A 1 215 ? 29.971 -21.822 -6.531 1.00 56.69 212 LEU A C 1
ATOM 1750 O O . LEU A 1 215 ? 30.367 -22.568 -5.648 1.00 65.06 212 LEU A O 1
ATOM 1755 N N . LYS A 1 216 ? 30.577 -21.747 -7.702 1.00 58.96 213 LYS A N 1
ATOM 1756 C CA . LYS A 1 216 ? 31.732 -22.600 -7.990 1.00 73.26 213 LYS A CA 1
ATOM 1757 C C . LYS A 1 216 ? 32.822 -22.367 -6.957 1.00 74.11 213 LYS A C 1
ATOM 1758 O O . LYS A 1 216 ? 33.321 -23.320 -6.359 1.00 75.83 213 LYS A O 1
ATOM 1764 N N . SER A 1 217 ? 33.183 -21.102 -6.748 1.00 66.49 214 SER A N 1
ATOM 1765 C CA . SER A 1 217 ? 34.224 -20.755 -5.790 1.00 66.03 214 SER A CA 1
ATOM 1766 C C . SER A 1 217 ? 33.765 -20.775 -4.329 1.00 64.17 214 SER A C 1
ATOM 1767 O O . SER A 1 217 ? 34.554 -21.060 -3.444 1.00 77.93 214 SER A O 1
ATOM 1770 N N . GLU A 1 218 ? 32.501 -20.482 -4.069 1.00 51.90 215 GLU A N 1
ATOM 1771 C CA . GLU A 1 218 ? 32.048 -20.397 -2.682 1.00 54.52 215 GLU A CA 1
ATOM 1772 C C . GLU A 1 218 ? 31.729 -21.728 -2.007 1.00 74.33 215 GLU A C 1
ATOM 1773 O O . GLU A 1 218 ? 32.042 -21.934 -0.838 1.00 82.31 215 GLU A O 1
ATOM 1779 N N . VAL A 1 219 ? 31.041 -22.608 -2.724 1.00 74.76 216 VAL A N 1
ATOM 1780 C CA . VAL A 1 219 ? 30.718 -23.924 -2.202 1.00 52.56 216 VAL A CA 1
ATOM 1781 C C . VAL A 1 219 ? 31.889 -24.839 -2.385 1.00 56.81 216 VAL A C 1
ATOM 1782 O O . VAL A 1 219 ? 32.259 -25.574 -1.478 1.00 76.68 216 VAL A O 1
ATOM 1786 N N . GLY A 1 220 ? 32.504 -24.719 -3.552 1.00 47.84 217 GLY A N 1
ATOM 1787 C CA . GLY A 1 220 ? 33.506 -25.622 -4.082 1.00 41.56 217 GLY A CA 1
ATOM 1788 C C . GLY A 1 220 ? 32.860 -26.579 -5.090 1.00 61.13 217 GLY A C 1
ATOM 1789 O O . GLY A 1 220 ? 31.768 -27.090 -4.850 1.00 68.12 217 GLY A O 1
ATOM 1790 N N . GLU A 1 221 ? 33.577 -26.909 -6.162 1.00 55.15 218 GLU A N 1
ATOM 1791 C CA . GLU A 1 221 ? 33.018 -27.689 -7.273 1.00 70.57 218 GLU A CA 1
ATOM 1792 C C . GLU A 1 221 ? 32.619 -29.139 -6.938 1.00 69.52 218 GLU A C 1
ATOM 1793 O O . GLU A 1 221 ? 31.491 -29.563 -7.176 1.00 62.28 218 GLU A O 1
ATOM 1799 N N . ARG A 1 222 ? 33.569 -29.896 -6.409 1.00 66.32 219 ARG A N 1
ATOM 1800 C CA . ARG A 1 222 ? 33.295 -31.230 -5.925 1.00 61.88 219 ARG A CA 1
ATOM 1801 C C . ARG A 1 222 ? 32.202 -31.238 -4.867 1.00 58.59 219 ARG A C 1
ATOM 1802 O O . ARG A 1 222 ? 31.328 -32.111 -4.910 1.00 60.38 219 ARG A O 1
ATOM 1810 N N . LYS A 1 223 ? 32.235 -30.286 -3.925 1.00 46.18 220 LYS A N 1
ATOM 1811 C CA . LYS A 1 223 ? 31.305 -30.359 -2.806 1.00 45.39 220 LYS A CA 1
ATOM 1812 C C . LYS A 1 223 ? 29.881 -30.114 -3.314 1.00 53.04 220 LYS A C 1
ATOM 1813 O O . LYS A 1 223 ? 28.891 -30.653 -2.772 1.00 55.65 220 LYS A O 1
ATOM 1819 N N . LEU A 1 224 ? 29.800 -29.326 -4.381 1.00 47.71 221 LEU A N 1
ATOM 1820 C CA . LEU A 1 224 ? 28.526 -28.969 -4.982 1.00 55.93 221 LEU A CA 1
ATOM 1821 C C . LEU A 1 224 ? 27.930 -30.182 -5.683 1.00 56.44 221 LEU A C 1
ATOM 1822 O O . LEU A 1 224 ? 26.742 -30.478 -5.523 1.00 52.06 221 LEU A O 1
ATOM 1827 N N . GLU A 1 225 ? 28.763 -30.876 -6.460 1.00 48.58 222 GLU A N 1
ATOM 1828 C CA . GLU A 1 225 ? 28.360 -32.147 -7.034 1.00 47.50 222 GLU A CA 1
ATOM 1829 C C . GLU A 1 225 ? 27.863 -33.071 -5.942 1.00 47.30 222 GLU A C 1
ATOM 1830 O O . GLU A 1 225 ? 26.779 -33.646 -6.077 1.00 49.03 222 GLU A O 1
ATOM 1836 N N . ALA A 1 226 ? 28.631 -33.213 -4.861 1.00 43.86 223 ALA A N 1
ATOM 1837 C CA . ALA A 1 226 ? 28.209 -34.129 -3.786 1.00 45.20 223 ALA A CA 1
ATOM 1838 C C . ALA A 1 226 ? 26.859 -33.726 -3.187 1.00 40.49 223 ALA A C 1
ATOM 1839 O O . ALA A 1 226 ? 26.055 -34.589 -2.842 1.00 43.34 223 ALA A O 1
ATOM 1841 N N . TYR A 1 227 ? 26.618 -32.417 -3.078 1.00 41.70 224 TYR A N 1
ATOM 1842 C CA . TYR A 1 227 ? 25.333 -31.890 -2.601 1.00 44.47 224 TYR A CA 1
ATOM 1843 C C . TYR A 1 227 ? 24.204 -32.295 -3.560 1.00 44.63 224 TYR A C 1
ATOM 1844 O O . TYR A 1 227 ? 23.083 -32.614 -3.155 1.00 42.64 224 TYR A O 1
ATOM 1853 N N . LYS A 1 228 ? 24.498 -32.264 -4.848 1.00 44.61 225 LYS A N 1
ATOM 1854 C CA . LYS A 1 228 ? 23.468 -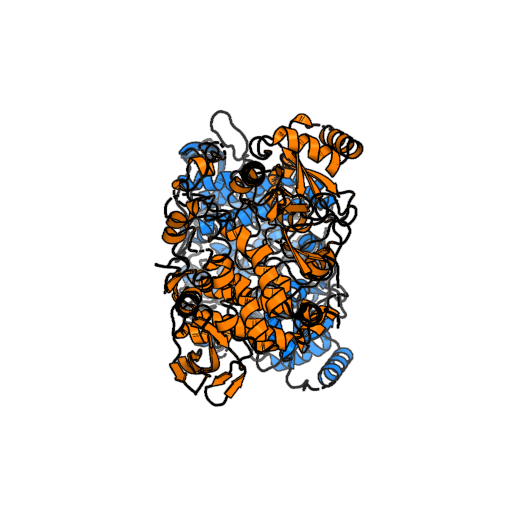32.591 -5.812 1.00 46.70 225 LYS A CA 1
ATOM 1855 C C . LYS A 1 228 ? 23.159 -34.070 -5.780 1.00 42.82 225 LYS A C 1
ATOM 1856 O O . LYS A 1 228 ? 22.000 -34.468 -5.842 1.00 44.43 225 LYS A O 1
ATOM 1862 N N . GLU A 1 229 ? 24.189 -34.889 -5.613 1.00 44.56 226 GLU A N 1
ATOM 1863 C CA . GLU A 1 229 ? 23.944 -36.309 -5.456 1.00 40.71 226 GLU A CA 1
ATOM 1864 C C . GLU A 1 229 ? 23.020 -36.538 -4.279 1.00 39.42 226 GLU A C 1
ATOM 1865 O O . GLU A 1 229 ? 22.127 -37.365 -4.367 1.00 42.25 226 GLU A O 1
ATOM 1871 N N . ARG A 1 230 ? 23.202 -35.789 -3.187 1.00 41.34 227 ARG A N 1
ATOM 1872 C CA . ARG A 1 230 ? 22.362 -36.035 -2.005 1.00 51.04 227 ARG A CA 1
ATOM 1873 C C . ARG A 1 230 ? 20.908 -35.656 -2.242 1.00 45.39 227 ARG A C 1
ATOM 1874 O O . ARG A 1 230 ? 19.989 -36.361 -1.822 1.00 53.30 227 ARG A O 1
ATOM 1882 N N . ILE A 1 231 ? 20.724 -34.574 -2.983 1.00 41.00 228 ILE A N 1
ATOM 1883 C CA . ILE A 1 231 ? 19.425 -34.155 -3.436 1.00 40.67 228 ILE A CA 1
ATOM 1884 C C . ILE A 1 231 ? 18.776 -35.236 -4.323 1.00 43.68 228 ILE A C 1
ATOM 1885 O O . ILE A 1 231 ? 17.634 -35.627 -4.096 1.00 38.17 228 ILE A O 1
ATOM 1890 N N . HIS A 1 232 ? 19.509 -35.745 -5.305 1.00 38.76 229 HIS A N 1
ATOM 1891 C CA . HIS A 1 232 ? 19.008 -36.884 -6.080 1.00 40.29 229 HIS A CA 1
ATOM 1892 C C . HIS A 1 232 ? 18.680 -38.063 -5.160 1.00 40.93 229 HIS A C 1
ATOM 1893 O O . HIS A 1 232 ? 17.658 -38.718 -5.332 1.00 41.13 229 HIS A O 1
ATOM 1900 N N . SER A 1 233 ? 19.549 -38.353 -4.197 1.00 41.42 230 SER A N 1
ATOM 1901 C CA . SER A 1 233 ? 19.301 -39.496 -3.296 1.00 43.80 230 SER A CA 1
ATOM 1902 C C . SER A 1 233 ? 18.052 -39.366 -2.409 1.00 46.61 230 SER A C 1
ATOM 1903 O O . SER A 1 233 ? 17.621 -40.363 -1.811 1.00 43.60 230 SER A O 1
ATOM 1914 N N . GLY A 1 235 ? 15.202 -38.237 -4.004 1.00 43.27 232 GLY A N 1
ATOM 1915 C CA . GLY A 1 235 ? 14.089 -38.258 -4.926 1.00 39.26 232 GLY A CA 1
ATOM 1916 C C . GLY A 1 235 ? 13.699 -36.857 -5.343 1.00 41.10 232 GLY A C 1
ATOM 1917 O O . GLY A 1 235 ? 12.558 -36.597 -5.708 1.00 50.54 232 GLY A O 1
ATOM 1918 N N . CYS A 1 236 ? 14.663 -35.951 -5.305 1.00 41.23 233 CYS A N 1
ATOM 1919 C CA . CYS A 1 236 ? 14.442 -34.556 -5.672 1.00 39.98 233 CYS A CA 1
ATOM 1920 C C . CYS A 1 236 ? 15.360 -34.199 -6.826 1.00 47.08 233 CYS A C 1
ATOM 1921 O O . CYS A 1 236 ? 16.419 -34.800 -7.017 1.00 42.11 233 CYS A O 1
ATOM 1924 N N . ASP A 1 237 ? 14.958 -33.210 -7.593 1.00 43.19 234 ASP A N 1
ATOM 1925 C CA . ASP A 1 237 ? 15.699 -32.880 -8.770 1.00 38.32 234 ASP A CA 1
ATOM 1926 C C . ASP A 1 237 ? 16.550 -31.633 -8.504 1.00 43.72 234 ASP A C 1
ATOM 1927 O O . ASP A 1 237 ? 16.030 -30.528 -8.404 1.00 40.23 234 ASP A O 1
ATOM 1932 N N . PRO A 1 238 ? 17.871 -31.815 -8.426 1.00 49.48 235 PRO A N 1
ATOM 1933 C CA . PRO A 1 238 ? 18.760 -30.687 -8.147 1.00 44.08 235 PRO A CA 1
ATOM 1934 C C . PRO A 1 238 ? 18.583 -29.499 -9.094 1.00 45.90 235 PRO A C 1
ATOM 1935 O O . PRO A 1 238 ? 18.743 -28.381 -8.635 1.00 50.36 235 PRO A O 1
ATOM 1939 N N . LYS A 1 239 ? 18.234 -29.705 -10.360 1.00 53.42 236 LYS A N 1
ATOM 1940 C CA . LYS A 1 239 ? 18.035 -28.567 -11.263 1.00 49.83 236 LYS A CA 1
ATOM 1941 C C . LYS A 1 239 ? 16.962 -27.597 -10.769 1.00 45.07 236 LYS A C 1
ATOM 1942 O O . LYS A 1 239 ? 16.924 -26.452 -11.191 1.00 48.42 236 LYS A O 1
ATOM 1948 N N A GLN A 1 240 ? 16.095 -28.069 -9.876 0.38 44.72 237 GLN A N 1
ATOM 1949 N N B GLN A 1 240 ? 16.088 -28.051 -9.875 0.62 44.38 237 GLN A N 1
ATOM 1950 C CA A GLN A 1 240 ? 14.970 -27.275 -9.380 0.38 46.29 237 GLN A CA 1
ATOM 1951 C CA B GLN A 1 240 ? 14.988 -27.209 -9.400 0.62 46.90 237 GLN A CA 1
ATOM 1952 C C A GLN A 1 240 ? 15.337 -26.440 -8.138 0.38 47.80 237 GLN A C 1
ATOM 1953 C C B GLN A 1 240 ? 15.354 -26.375 -8.173 0.62 48.53 237 GLN A C 1
ATOM 1954 O O A GLN A 1 240 ? 14.458 -25.858 -7.504 0.38 50.29 237 GLN A O 1
ATOM 1955 O O B GLN A 1 240 ? 14.488 -25.742 -7.577 0.62 51.17 237 GLN A O 1
ATOM 1966 N N . TYR A 1 241 ? 16.622 -26.411 -7.778 1.00 40.41 238 TYR A N 1
ATOM 1967 C CA . TYR A 1 241 ? 17.065 -25.755 -6.543 1.00 38.02 238 TYR A CA 1
ATOM 1968 C C . TYR A 1 241 ? 18.162 -24.708 -6.726 1.00 43.49 238 TYR A C 1
ATOM 1969 O O . TYR A 1 241 ? 19.038 -24.857 -7.574 1.00 38.44 238 TYR A O 1
ATOM 1978 N N . LEU A 1 242 ? 18.126 -23.664 -5.902 1.00 41.25 239 LEU A N 1
ATOM 1979 C CA . LEU A 1 242 ? 19.262 -22.758 -5.758 1.00 41.99 239 LEU A CA 1
ATOM 1980 C C . LEU A 1 242 ? 19.940 -23.082 -4.421 1.00 41.66 239 LEU A C 1
ATOM 1981 O O . LEU A 1 242 ? 19.388 -23.854 -3.615 1.00 38.45 239 LEU A O 1
ATOM 1986 N N . PHE A 1 243 ? 21.071 -22.435 -4.141 1.00 41.93 240 PHE A N 1
ATOM 1987 C CA . PHE A 1 243 ? 21.858 -22.732 -2.941 1.00 37.58 240 PHE A CA 1
ATOM 1988 C C . PHE A 1 243 ? 22.151 -21.471 -2.141 1.00 36.84 240 PHE A C 1
ATOM 1989 O O . PHE A 1 243 ? 22.723 -20.532 -2.660 1.00 38.62 240 PHE A O 1
ATOM 1997 N N . ILE A 1 244 ? 21.762 -21.447 -0.873 1.00 39.98 241 ILE A N 1
ATOM 1998 C CA . ILE A 1 244 ? 21.864 -20.213 -0.084 1.00 40.90 241 ILE A CA 1
ATOM 1999 C C . ILE A 1 244 ? 22.613 -20.487 1.215 1.00 38.60 241 ILE A C 1
ATOM 2000 O O . ILE A 1 244 ? 22.298 -21.437 1.915 1.00 34.52 241 ILE A O 1
ATOM 2005 N N . PRO A 1 245 ? 23.575 -19.630 1.583 1.00 42.45 242 PRO A N 1
ATOM 2006 C CA . PRO A 1 245 ? 24.177 -19.815 2.915 1.00 37.70 242 PRO A CA 1
ATOM 2007 C C . PRO A 1 245 ? 23.321 -19.150 3.995 1.00 42.43 242 PRO A C 1
ATOM 2008 O O . PRO A 1 245 ? 22.748 -18.113 3.719 1.00 42.64 242 PRO A O 1
ATOM 2012 N N . VAL A 1 246 ? 23.323 -19.688 5.208 1.00 35.58 243 VAL A N 1
ATOM 2013 C CA . VAL A 1 246 ? 22.464 -19.235 6.283 1.00 35.64 243 VAL A CA 1
ATOM 2014 C C . VAL A 1 246 ? 23.315 -19.065 7.533 1.00 35.65 243 VAL A C 1
ATOM 2015 O O . VAL A 1 246 ? 24.158 -19.906 7.829 1.00 39.97 243 VAL A O 1
ATOM 2019 N N . HIS A 1 247 ? 23.128 -17.949 8.235 1.00 37.92 244 HIS A N 1
ATOM 2020 C CA . HIS A 1 247 ? 23.740 -17.756 9.538 1.00 36.75 244 HIS A CA 1
ATOM 2021 C C . HIS A 1 247 ? 23.293 -18.875 10.468 1.00 33.46 244 HIS A C 1
ATOM 2022 O O . HIS A 1 247 ? 22.098 -19.178 10.566 1.00 37.63 244 HIS A O 1
ATOM 2029 N N . PRO A 1 248 ? 24.247 -19.490 11.166 1.00 33.75 245 PRO A N 1
ATOM 2030 C CA . PRO A 1 248 ? 23.949 -20.683 11.997 1.00 36.43 245 PRO A CA 1
ATOM 2031 C C . PRO A 1 248 ? 22.987 -20.378 13.118 1.00 42.00 245 PRO A C 1
ATOM 2032 O O . PRO A 1 248 ? 22.193 -21.266 13.435 1.00 47.11 245 PRO A O 1
ATOM 2036 N N . TRP A 1 249 ? 23.009 -19.157 13.661 1.00 37.53 246 TRP A N 1
ATOM 2037 C CA . TRP A 1 249 ? 21.992 -18.753 14.649 1.00 33.81 246 TRP A CA 1
ATOM 2038 C C . TRP A 1 249 ? 20.609 -18.744 14.000 1.00 30.16 246 TRP A C 1
ATOM 2039 O O . TRP A 1 249 ? 19.654 -19.339 14.520 1.00 43.14 246 TRP A O 1
ATOM 2050 N N . GLN A 1 250 ? 20.512 -18.024 12.883 1.00 28.89 247 GLN A N 1
ATOM 2051 C CA . GLN A 1 250 ? 19.295 -17.960 12.050 1.00 33.71 247 GLN A CA 1
ATOM 2052 C C . GLN A 1 250 ? 18.800 -19.356 11.758 1.00 36.19 247 GLN A C 1
ATOM 2053 O O . GLN A 1 250 ? 17.631 -19.662 11.976 1.00 41.17 247 GLN A O 1
ATOM 2059 N N . TRP A 1 251 ? 19.705 -20.225 11.318 1.00 26.41 248 TRP A N 1
ATOM 2060 C CA . TRP A 1 251 ? 19.306 -21.607 11.021 1.00 36.28 248 TRP A CA 1
ATOM 2061 C C . TRP A 1 251 ? 18.692 -22.359 12.218 1.00 36.72 248 TRP A C 1
ATOM 2062 O O . TRP A 1 251 ? 17.558 -22.890 12.158 1.00 35.93 248 TRP A O 1
ATOM 2073 N N . GLU A 1 252 ? 19.449 -22.419 13.304 1.00 41.11 249 GLU A N 1
ATOM 2074 C CA . GLU A 1 252 ? 18.982 -23.127 14.494 1.00 45.06 249 GLU A CA 1
ATOM 2075 C C . GLU A 1 252 ? 17.806 -22.473 15.204 1.00 46.35 249 GLU A C 1
ATOM 2076 O O . GLU A 1 252 ? 17.006 -23.181 15.807 1.00 48.62 249 GLU A O 1
ATOM 2082 N N . ASN A 1 253 ? 17.772 -21.137 15.260 1.00 36.18 250 ASN A N 1
ATOM 2083 C CA . ASN A 1 253 ? 16.714 -20.489 16.048 1.00 38.72 250 ASN A CA 1
ATOM 2084 C C . ASN A 1 253 ? 15.530 -19.905 15.291 1.00 39.93 250 ASN A C 1
ATOM 2085 O O . ASN A 1 253 ? 14.554 -19.476 15.869 1.00 44.76 250 ASN A O 1
ATOM 2090 N N . PHE A 1 254 ? 15.612 -19.883 13.980 1.00 36.86 251 PHE A N 1
ATOM 2091 C CA . PHE A 1 254 ? 14.556 -19.272 13.239 1.00 32.66 251 PHE A CA 1
ATOM 2092 C C . PHE A 1 254 ? 14.060 -20.126 12.094 1.00 36.64 251 PHE A C 1
ATOM 2093 O O . PHE A 1 254 ? 12.886 -20.398 12.020 1.00 42.61 251 PHE A O 1
ATOM 2101 N N . ILE A 1 255 ? 14.935 -20.459 11.148 1.00 38.80 252 ILE A N 1
ATOM 2102 C CA . ILE A 1 255 ? 14.514 -21.256 9.977 1.00 42.36 252 ILE A CA 1
ATOM 2103 C C . ILE A 1 255 ? 13.881 -22.629 10.311 1.00 38.12 252 ILE A C 1
ATOM 2104 O O . ILE A 1 255 ? 12.763 -22.934 9.863 1.00 36.30 252 ILE A O 1
ATOM 2109 N N . ILE A 1 256 ? 14.582 -23.434 11.109 1.00 33.70 253 ILE A N 1
ATOM 2110 C CA . ILE A 1 256 ? 14.097 -24.773 11.481 1.00 35.64 253 ILE A CA 1
ATOM 2111 C C . ILE A 1 256 ? 12.683 -24.763 12.064 1.00 44.93 253 ILE A C 1
ATOM 2112 O O . ILE A 1 256 ? 11.860 -25.576 11.653 1.00 45.41 253 ILE A O 1
ATOM 2117 N N . SER A 1 257 ? 12.393 -23.843 12.991 1.00 49.20 254 SER A N 1
ATOM 2118 C CA . SER A 1 257 ? 11.040 -23.749 13.582 1.00 50.50 254 SER A CA 1
ATOM 2119 C C . SER A 1 257 ? 10.013 -23.077 12.688 1.00 50.51 254 SER A C 1
ATOM 2120 O O . SER A 1 257 ? 8.862 -23.493 12.645 1.00 62.20 254 SER A O 1
ATOM 2123 N N . ASN A 1 258 ? 10.411 -22.032 11.976 1.00 45.45 255 ASN A N 1
ATOM 2124 C CA . ASN A 1 258 ? 9.447 -21.331 11.126 1.00 41.24 255 ASN A CA 1
ATOM 2125 C C . ASN A 1 258 ? 9.252 -21.853 9.695 1.00 44.62 255 ASN A C 1
ATOM 2126 O O . ASN A 1 258 ? 8.268 -21.513 9.036 1.00 45.37 255 ASN A O 1
ATOM 2131 N N . TYR A 1 259 ? 10.212 -22.628 9.209 1.00 40.54 256 TYR A N 1
ATOM 2132 C CA . TYR A 1 259 ? 10.145 -23.300 7.895 1.00 39.34 256 TYR A CA 1
ATOM 2133 C C . TYR A 1 259 ? 9.794 -24.790 7.869 1.00 37.64 256 TYR A C 1
ATOM 2134 O O . TYR A 1 259 ? 10.106 -25.486 6.910 1.00 39.06 256 TYR A O 1
ATOM 2143 N N . ALA A 1 260 ? 9.390 -25.322 9.010 1.00 34.51 257 ALA A N 1
ATOM 2144 C CA . ALA A 1 260 ? 9.266 -26.749 9.160 1.00 34.39 257 ALA A CA 1
ATOM 2145 C C . ALA A 1 260 ? 8.500 -27.307 7.946 1.00 43.02 257 ALA A C 1
ATOM 2146 O O . ALA A 1 260 ? 8.863 -28.350 7.384 1.00 45.33 257 ALA A O 1
ATOM 2148 N N . GLU A 1 261 ? 7.459 -26.591 7.534 1.00 42.33 258 GLU A N 1
ATOM 2149 C CA . GLU A 1 261 ? 6.612 -27.042 6.447 1.00 41.97 258 GLU A CA 1
ATOM 2150 C C . GLU A 1 261 ? 7.417 -27.216 5.145 1.00 45.27 258 GLU A C 1
ATOM 2151 O O . GLU A 1 261 ? 7.193 -28.176 4.396 1.00 43.64 258 GLU A O 1
ATOM 2157 N N . ASP A 1 262 ? 8.354 -26.297 4.904 1.00 42.14 259 ASP A N 1
ATOM 2158 C CA . ASP A 1 262 ? 9.215 -26.330 3.717 1.00 39.78 259 ASP A CA 1
ATOM 2159 C C . ASP A 1 262 ? 10.255 -27.418 3.883 1.00 44.31 259 ASP A C 1
ATOM 2160 O O . ASP A 1 262 ? 10.694 -28.025 2.902 1.00 42.87 259 ASP A O 1
ATOM 2165 N N . ILE A 1 263 ? 10.665 -27.675 5.121 1.00 36.91 260 ILE A N 1
ATOM 2166 C CA . ILE A 1 263 ? 11.635 -28.728 5.311 1.00 39.79 260 ILE A CA 1
ATOM 2167 C C . ILE A 1 263 ? 10.939 -30.044 5.037 1.00 42.69 260 ILE A C 1
ATOM 2168 O O . ILE A 1 263 ? 11.529 -30.932 4.430 1.00 41.46 260 ILE A O 1
ATOM 2173 N N . GLN A 1 264 ? 9.678 -30.181 5.460 1.00 40.27 261 GLN A N 1
ATOM 2174 C CA . GLN A 1 264 ? 9.001 -31.475 5.305 1.00 33.45 261 GLN A CA 1
ATOM 2175 C C . GLN A 1 264 ? 8.770 -31.790 3.812 1.00 39.66 261 GLN A C 1
ATOM 2176 O O . GLN A 1 264 ? 8.845 -32.951 3.384 1.00 38.61 261 GLN A O 1
ATOM 2182 N N . ASP A 1 265 ? 8.461 -30.765 3.031 1.00 41.35 262 ASP A N 1
ATOM 2183 C CA . ASP A 1 265 ? 8.158 -30.959 1.612 1.00 50.43 262 ASP A CA 1
ATOM 2184 C C . ASP A 1 265 ? 9.344 -30.730 0.677 1.00 49.52 262 ASP A C 1
ATOM 2185 O O . ASP A 1 265 ? 9.166 -30.634 -0.531 1.00 46.25 262 ASP A O 1
ATOM 2190 N N . LYS A 1 266 ? 10.526 -30.558 1.259 1.00 42.52 263 LYS A N 1
ATOM 2191 C CA . LYS A 1 266 ? 11.772 -30.352 0.501 1.00 40.44 263 LYS A CA 1
ATOM 2192 C C . LYS A 1 266 ? 11.837 -29.026 -0.286 1.00 39.24 263 LYS A C 1
ATOM 2193 O O . LYS A 1 266 ? 12.633 -28.884 -1.205 1.00 45.30 263 LYS A O 1
ATOM 2199 N N . GLY A 1 267 ? 11.054 -28.032 0.107 1.00 37.38 264 GLY A N 1
ATOM 2200 C CA . GLY A 1 267 ? 11.280 -26.684 -0.381 1.00 35.20 264 GLY A CA 1
ATOM 2201 C C . GLY A 1 267 ? 12.631 -26.195 0.122 1.00 36.67 264 GLY A C 1
ATOM 2202 O O . GLY A 1 267 ? 13.263 -25.335 -0.464 1.00 41.32 264 GLY A O 1
ATOM 2203 N N . ILE A 1 268 ? 13.075 -26.770 1.221 1.00 38.66 265 ILE A N 1
ATOM 2204 C CA . ILE A 1 268 ? 14.346 -26.425 1.813 1.00 43.05 265 ILE A CA 1
ATOM 2205 C C . ILE A 1 268 ? 15.025 -27.718 2.221 1.00 44.15 265 ILE A C 1
ATOM 2206 O O . ILE A 1 268 ? 14.399 -28.604 2.840 1.00 43.84 265 ILE A O 1
ATOM 2211 N N . ILE A 1 269 ? 16.293 -27.849 1.852 1.00 32.15 266 ILE A N 1
ATOM 2212 C CA . ILE A 1 269 ? 17.033 -29.062 2.182 1.00 35.30 266 ILE A CA 1
ATOM 2213 C C . ILE A 1 269 ? 18.320 -28.679 2.861 1.00 32.11 266 ILE A C 1
ATOM 2214 O O . ILE A 1 269 ? 19.116 -27.920 2.301 1.00 36.82 266 ILE A O 1
ATOM 2219 N N . TYR A 1 270 ? 18.520 -29.208 4.061 1.00 33.99 267 TYR A N 1
ATOM 2220 C CA . TYR A 1 270 ? 19.745 -28.974 4.787 1.00 37.33 267 TYR A CA 1
ATOM 2221 C C . TYR A 1 270 ? 20.883 -29.683 4.071 1.00 38.84 267 TYR A C 1
ATOM 2222 O O . TYR A 1 270 ? 20.775 -30.855 3.766 1.00 47.79 267 TYR A O 1
ATOM 2231 N N . LEU A 1 271 ? 21.959 -28.971 3.779 1.00 36.43 268 LEU A N 1
ATOM 2232 C CA . LEU A 1 271 ? 23.108 -29.564 3.047 1.00 42.71 268 LEU A CA 1
ATOM 2233 C C . LEU A 1 271 ? 24.285 -29.830 3.972 1.00 43.89 268 LEU A C 1
ATOM 2234 O O . LEU A 1 271 ? 24.763 -30.932 4.051 1.00 55.51 268 LEU A O 1
ATOM 2239 N N . GLY A 1 272 ? 24.794 -28.791 4.618 1.00 50.17 269 GLY A N 1
ATOM 2240 C CA . GLY A 1 272 ? 25.813 -28.949 5.643 1.00 40.18 269 GLY A CA 1
ATOM 2241 C C . GLY A 1 272 ? 26.529 -27.639 5.857 1.00 43.36 269 GLY A C 1
ATOM 2242 O O . GLY A 1 272 ? 25.999 -26.581 5.550 1.00 50.65 269 GLY A O 1
ATOM 2243 N N . GLU A 1 273 ? 27.758 -27.713 6.337 1.00 45.77 270 GLU A N 1
ATOM 2244 C CA . GLU A 1 273 ? 28.467 -26.553 6.814 1.00 38.67 270 GLU A CA 1
ATOM 2245 C C . GLU A 1 273 ? 29.532 -26.084 5.836 1.00 41.18 270 GLU A C 1
ATOM 2246 O O . GLU A 1 273 ? 30.044 -26.870 5.068 1.00 47.28 270 GLU A O 1
ATOM 2252 N N . SER A 1 274 ? 29.821 -24.787 5.832 1.00 38.99 271 SER A N 1
ATOM 2253 C CA . SER A 1 274 ? 30.804 -24.229 4.910 1.00 39.09 271 SER A CA 1
ATOM 2254 C C . SER A 1 274 ? 32.130 -24.829 5.227 1.00 43.38 271 SER A C 1
ATOM 2255 O O . SER A 1 274 ? 32.411 -25.138 6.374 1.00 44.08 271 SER A O 1
ATOM 2258 N N . ALA A 1 275 ? 32.955 -24.974 4.201 1.00 44.28 272 ALA A N 1
ATOM 2259 C CA . ALA A 1 275 ? 34.315 -25.443 4.385 1.00 46.07 272 ALA A CA 1
ATOM 2260 C C . ALA A 1 275 ? 35.133 -24.396 5.145 1.00 49.22 272 ALA A C 1
ATOM 2261 O O . ALA A 1 275 ? 35.894 -24.719 6.043 1.00 52.92 272 ALA A O 1
ATOM 2263 N N . ASP A 1 276 ? 34.973 -23.137 4.757 1.00 43.27 273 ASP A N 1
ATOM 2264 C CA . ASP A 1 276 ? 35.706 -22.044 5.377 1.00 45.70 273 ASP A CA 1
ATOM 2265 C C . ASP A 1 276 ? 35.104 -21.575 6.714 1.00 49.84 273 ASP A C 1
ATOM 2266 O O . ASP A 1 276 ? 33.908 -21.700 6.939 1.00 46.18 273 ASP A O 1
ATOM 2271 N N . ASP A 1 277 ? 35.936 -21.009 7.583 1.00 52.54 274 ASP A N 1
ATOM 2272 C CA . ASP A 1 277 ? 35.448 -20.304 8.767 1.00 47.80 274 ASP A CA 1
ATOM 2273 C C . ASP A 1 277 ? 35.167 -18.829 8.483 1.00 43.13 274 ASP A C 1
ATOM 2274 O O . ASP A 1 277 ? 35.852 -18.189 7.697 1.00 45.69 274 ASP A O 1
ATOM 2279 N N . TYR A 1 278 ? 34.138 -18.304 9.124 1.00 39.58 275 TYR A N 1
ATOM 2280 C CA . TYR A 1 278 ? 33.781 -16.907 8.982 1.00 46.25 275 TYR A CA 1
ATOM 2281 C C . TYR A 1 278 ? 33.764 -16.157 10.321 1.00 50.78 275 TYR A C 1
ATOM 2282 O O . TYR A 1 278 ? 33.739 -16.750 11.392 1.00 50.05 275 TYR A O 1
ATOM 2291 N N . CYS A 1 279 ? 33.788 -14.840 10.241 1.00 49.32 276 CYS A N 1
ATOM 2292 C CA . CYS A 1 279 ? 33.838 -14.025 11.424 1.00 43.89 276 CYS A CA 1
ATOM 2293 C C . CYS A 1 279 ? 32.994 -12.756 11.266 1.00 42.31 276 CYS A C 1
ATOM 2294 O O . CYS A 1 279 ? 33.101 -12.048 10.257 1.00 42.92 276 CYS A O 1
ATOM 2297 N N . ALA A 1 280 ? 32.164 -12.461 12.258 1.00 39.11 277 ALA A N 1
ATOM 2298 C CA . ALA A 1 280 ? 31.318 -11.265 12.221 1.00 39.93 277 ALA A CA 1
ATOM 2299 C C . ALA A 1 280 ? 32.076 -9.924 12.146 1.00 40.36 277 ALA A C 1
ATOM 2300 O O . ALA A 1 280 ? 33.216 -9.813 12.604 1.00 41.53 277 ALA A O 1
ATOM 2302 N N . GLN A 1 281 ? 31.458 -8.961 11.460 1.00 48.96 278 GLN A N 1
ATOM 2303 C CA . GLN A 1 281 ? 31.859 -7.546 11.452 1.00 60.32 278 GLN A CA 1
ATOM 2304 C C . GLN A 1 281 ? 30.915 -6.684 12.304 1.00 67.08 278 GLN A C 1
ATOM 2305 O O . GLN A 1 281 ? 29.935 -7.184 12.886 1.00 68.85 278 GLN A O 1
ATOM 2311 N N . GLN A 1 282 ? 31.154 -5.377 12.306 1.00 54.99 279 GLN A N 1
ATOM 2312 C CA . GLN A 1 282 ? 30.354 -4.495 13.134 1.00 60.30 279 GLN A CA 1
ATOM 2313 C C . GLN A 1 282 ? 28.865 -4.755 12.939 1.00 57.35 279 GLN A C 1
ATOM 2314 O O . GLN A 1 282 ? 28.069 -4.510 13.832 1.00 62.97 279 GLN A O 1
ATOM 2320 N N . SER A 1 283 ? 28.501 -5.245 11.762 1.00 67.39 280 SER A N 1
ATOM 2321 C CA . SER A 1 283 ? 27.111 -5.446 11.341 1.00 70.07 280 SER A CA 1
ATOM 2322 C C . SER A 1 283 ? 26.536 -6.712 11.928 1.00 68.48 280 SER A C 1
ATOM 2323 O O . SER A 1 283 ? 25.333 -6.788 12.249 1.00 77.04 280 SER A O 1
ATOM 2334 N N . ARG A 1 285 ? 25.487 -9.436 10.777 1.00 51.13 282 ARG A N 1
ATOM 2335 C CA . ARG A 1 285 ? 24.823 -10.238 9.788 1.00 43.27 282 ARG A CA 1
ATOM 2336 C C . ARG A 1 285 ? 25.767 -10.253 8.589 1.00 45.21 282 ARG A C 1
ATOM 2337 O O . ARG A 1 285 ? 25.472 -10.837 7.553 1.00 53.16 282 ARG A O 1
ATOM 2345 N N . THR A 1 286 ? 26.930 -9.630 8.769 1.00 31.20 283 THR A N 1
ATOM 2346 C CA . THR A 1 286 ? 27.934 -9.503 7.706 1.00 35.16 283 THR A CA 1
ATOM 2347 C C . THR A 1 286 ? 29.223 -10.176 8.135 1.00 40.12 283 THR A C 1
ATOM 2348 O O . THR A 1 286 ? 29.853 -9.764 9.099 1.00 45.31 283 THR A O 1
ATOM 2352 N N . LEU A 1 287 ? 29.607 -11.226 7.418 1.00 41.85 284 LEU A N 1
ATOM 2353 C CA . LEU A 1 287 ? 30.704 -12.073 7.846 1.00 38.75 284 LEU A CA 1
ATOM 2354 C C . LEU A 1 287 ? 31.826 -12.085 6.830 1.00 42.30 284 LEU A C 1
ATOM 2355 O O . LEU A 1 287 ? 31.585 -12.147 5.619 1.00 51.47 284 LEU A O 1
ATOM 2360 N N . ARG A 1 288 ? 33.053 -11.994 7.333 1.00 38.68 285 ARG A N 1
ATOM 2361 C CA . ARG A 1 288 ? 34.262 -12.130 6.517 1.00 46.21 285 ARG A CA 1
ATOM 2362 C C . ARG A 1 288 ? 34.770 -13.555 6.552 1.00 46.45 285 ARG A C 1
ATOM 2363 O O . ARG A 1 288 ? 34.626 -14.237 7.542 1.00 53.12 285 ARG A O 1
ATOM 2371 N N . ASN A 1 289 ? 35.338 -13.994 5.450 1.00 44.12 286 ASN A N 1
ATOM 2372 C CA . ASN A 1 289 ? 35.921 -15.301 5.364 1.00 47.07 286 ASN A CA 1
ATOM 2373 C C . ASN A 1 289 ? 37.303 -15.226 6.016 1.00 54.40 286 ASN A C 1
ATOM 2374 O O . ASN A 1 289 ? 38.202 -14.550 5.520 1.00 48.58 286 ASN A O 1
ATOM 2379 N N . VAL A 1 290 ? 37.478 -15.974 7.103 1.00 60.97 287 VAL A N 1
ATOM 2380 C CA . VAL A 1 290 ? 38.713 -15.958 7.873 1.00 59.80 287 VAL A CA 1
ATOM 2381 C C . VAL A 1 290 ? 39.759 -16.831 7.198 1.00 64.32 287 VAL A C 1
ATOM 2382 O O . VAL A 1 290 ? 40.932 -16.484 7.136 1.00 71.53 287 VAL A O 1
ATOM 2386 N N . THR A 1 291 ? 39.316 -17.965 6.675 1.00 59.03 288 THR A N 1
ATOM 2387 C CA . THR A 1 291 ? 40.202 -18.896 6.004 1.00 58.71 288 THR A CA 1
ATOM 2388 C C . THR A 1 291 ? 40.882 -18.239 4.789 1.00 66.42 288 THR A C 1
ATOM 2389 O O . THR A 1 291 ? 42.096 -18.376 4.597 1.00 62.70 288 THR A O 1
ATOM 2393 N N . ASN A 1 292 ? 40.086 -17.542 3.976 1.00 61.25 289 ASN A N 1
ATOM 2394 C CA . ASN A 1 292 ? 40.561 -16.860 2.758 1.00 53.84 289 ASN A CA 1
ATOM 2395 C C . ASN A 1 292 ? 40.085 -15.392 2.701 1.00 63.89 289 ASN A C 1
ATOM 2396 O O . ASN A 1 292 ? 38.995 -15.099 2.200 1.00 62.68 289 ASN A O 1
ATOM 2401 N N . PRO A 1 293 ? 40.887 -14.463 3.237 1.00 66.48 290 PRO A N 1
ATOM 2402 C CA . PRO A 1 293 ? 40.444 -13.066 3.327 1.00 66.42 290 PRO A CA 1
ATOM 2403 C C . PRO A 1 293 ? 40.231 -12.321 1.973 1.00 50.05 290 PRO A C 1
ATOM 2404 O O . PRO A 1 293 ? 39.601 -11.285 1.982 1.00 53.44 290 PRO A O 1
ATOM 2408 N N . LYS A 1 294 ? 40.734 -12.816 0.853 1.00 64.19 291 LYS A N 1
ATOM 2409 C CA . LYS A 1 294 ? 40.378 -12.197 -0.426 1.00 74.14 291 LYS A CA 1
ATOM 2410 C C . LYS A 1 294 ? 38.931 -12.510 -0.864 1.00 67.86 291 LYS A C 1
ATOM 2411 O O . LYS A 1 294 ? 38.344 -11.778 -1.658 1.00 61.99 291 LYS A O 1
ATOM 2417 N N . ARG A 1 295 ? 38.358 -13.596 -0.348 1.00 60.82 292 ARG A N 1
ATOM 2418 C CA . ARG A 1 295 ? 37.014 -14.005 -0.740 1.00 43.38 292 ARG A CA 1
ATOM 2419 C C . ARG A 1 295 ? 35.951 -13.017 -0.258 1.00 44.07 292 ARG A C 1
ATOM 2420 O O . ARG A 1 295 ? 36.180 -12.223 0.655 1.00 47.92 292 ARG A O 1
ATOM 2428 N N . PRO A 1 296 ? 34.778 -13.038 -0.897 1.00 51.32 293 PRO A N 1
ATOM 2429 C CA . PRO A 1 296 ? 33.790 -11.994 -0.611 1.00 38.17 293 PRO A CA 1
ATOM 2430 C C . PRO A 1 296 ? 33.240 -12.131 0.809 1.00 47.60 293 PRO A C 1
ATOM 2431 O O . PRO A 1 296 ? 33.327 -13.192 1.409 1.00 47.02 293 PRO A O 1
ATOM 2435 N N . TYR A 1 297 ? 32.723 -11.040 1.352 1.00 46.97 294 TYR A N 1
ATOM 2436 C CA . TYR A 1 297 ? 31.993 -11.082 2.596 1.00 44.67 294 TYR A CA 1
ATOM 2437 C C . TYR A 1 297 ? 30.641 -11.640 2.203 1.00 47.92 294 TYR A C 1
ATOM 2438 O O . TYR A 1 297 ? 30.254 -11.582 1.023 1.00 44.69 294 TYR A O 1
ATOM 2447 N N . VAL A 1 298 ? 29.923 -12.163 3.190 1.00 36.95 295 VAL A N 1
ATOM 2448 C CA . VAL A 1 298 ? 28.560 -12.574 3.005 1.00 38.56 295 VAL A CA 1
ATOM 2449 C C . VAL A 1 298 ? 27.670 -11.809 3.974 1.00 44.24 295 VAL A C 1
ATOM 2450 O O . VAL A 1 298 ? 27.960 -11.711 5.156 1.00 50.11 295 VAL A O 1
ATOM 2454 N N . LYS A 1 299 ? 26.572 -11.279 3.466 1.00 41.77 296 LYS A N 1
ATOM 2455 C CA . LYS A 1 299 ? 25.618 -10.581 4.293 1.00 45.95 296 LYS A CA 1
ATOM 2456 C C . LYS A 1 299 ? 24.334 -11.373 4.258 1.00 48.42 296 LYS A C 1
ATOM 2457 O O . LYS A 1 299 ? 23.740 -11.531 3.192 1.00 48.12 296 LYS A O 1
ATOM 2463 N N . VAL A 1 300 ? 23.924 -11.879 5.421 1.00 41.71 297 VAL A N 1
ATOM 2464 C CA . VAL A 1 300 ? 22.843 -12.849 5.503 1.00 39.27 297 VAL A CA 1
ATOM 2465 C C . VAL A 1 300 ? 21.749 -12.415 6.444 1.00 42.84 297 VAL A C 1
ATOM 2466 O O . VAL A 1 300 ? 21.996 -11.640 7.362 1.00 46.66 297 VAL A O 1
ATOM 2470 N N . SER A 1 301 ? 20.544 -12.926 6.228 1.00 39.63 298 SER A N 1
ATOM 2471 C CA . SER A 1 301 ? 19.405 -12.598 7.080 1.00 41.07 298 SER A CA 1
ATOM 2472 C C . SER A 1 301 ? 19.647 -12.923 8.572 1.00 45.77 298 SER A C 1
ATOM 2473 O O . SER A 1 301 ? 20.175 -13.967 8.898 1.00 40.08 298 SER A O 1
ATOM 2476 N N . LEU A 1 302 ? 19.265 -12.041 9.488 1.00 43.86 299 LEU A N 1
ATOM 2477 C CA . LEU A 1 302 ? 19.282 -12.450 10.894 1.00 38.59 299 LEU A CA 1
ATOM 2478 C C . LEU A 1 302 ? 18.064 -11.934 11.661 1.00 41.55 299 LEU A C 1
ATOM 2479 O O . LEU A 1 302 ? 17.890 -10.706 11.773 1.00 40.95 299 LEU A O 1
ATOM 2484 N N . ASN A 1 303 ? 17.263 -12.787 12.298 1.00 35.83 300 ASN A N 1
ATOM 2485 C CA . ASN A 1 303 ? 16.100 -12.166 12.889 1.00 40.72 300 ASN A CA 1
ATOM 2486 C C . ASN A 1 303 ? 16.411 -11.863 14.331 1.00 49.40 300 ASN A C 1
ATOM 2487 O O . ASN A 1 303 ? 16.028 -12.578 15.273 1.00 49.08 300 ASN A O 1
ATOM 2492 N N . ILE A 1 304 ? 16.849 -10.626 14.476 1.00 47.22 301 ILE A N 1
ATOM 2493 C CA . ILE A 1 304 ? 17.389 -10.113 15.709 1.00 53.71 301 ILE A CA 1
ATOM 2494 C C . ILE A 1 304 ? 17.099 -8.625 15.643 1.00 56.69 301 ILE A C 1
ATOM 2495 O O . ILE A 1 304 ? 17.273 -7.979 14.586 1.00 55.79 301 ILE A O 1
ATOM 2500 N N . LEU A 1 305 ? 16.728 -8.057 16.773 1.00 53.82 302 LEU A N 1
ATOM 2501 C CA . LEU A 1 305 ? 16.337 -6.666 16.776 1.00 63.22 302 LEU A CA 1
ATOM 2502 C C . LEU A 1 305 ? 17.471 -5.776 17.327 1.00 66.14 302 LEU A C 1
ATOM 2503 O O . LEU A 1 305 ? 17.769 -5.770 18.520 1.00 62.80 302 LEU A O 1
ATOM 2508 N N . ASN A 1 306 ? 18.094 -5.020 16.435 1.00 80.15 303 ASN A N 1
ATOM 2509 C CA . ASN A 1 306 ? 19.162 -4.106 16.813 1.00 95.81 303 ASN A CA 1
ATOM 2510 C C . ASN A 1 306 ? 18.869 -2.701 16.288 1.00 110.57 303 ASN A C 1
ATOM 2511 O O . ASN A 1 306 ? 18.731 -2.494 15.072 1.00 112.37 303 ASN A O 1
ATOM 2516 N N . THR A 1 307 ? 18.782 -1.749 17.218 1.00 120.33 304 THR A N 1
ATOM 2517 C CA . THR A 1 307 ? 18.378 -0.365 16.931 1.00 130.18 304 THR A CA 1
ATOM 2518 C C . THR A 1 307 ? 16.930 -0.253 16.412 1.00 135.63 304 THR A C 1
ATOM 2519 O O . THR A 1 307 ? 16.639 0.470 15.452 1.00 135.36 304 THR A O 1
ATOM 2523 N N . SER A 1 308 ? 16.034 -0.985 17.077 1.00 136.68 305 SER A N 1
ATOM 2524 C CA . SER A 1 308 ? 14.583 -0.927 16.831 1.00 137.18 305 SER A CA 1
ATOM 2525 C C . SER A 1 308 ? 14.067 -1.621 15.546 1.00 128.97 305 SER A C 1
ATOM 2526 O O . SER A 1 308 ? 12.852 -1.670 15.310 1.00 127.98 305 SER A O 1
ATOM 2529 N N . THR A 1 309 ? 14.981 -2.155 14.732 1.00 118.13 306 THR A N 1
ATOM 2530 C CA . THR A 1 309 ? 14.610 -2.850 13.489 1.00 107.53 306 THR A CA 1
ATOM 2531 C C . THR A 1 309 ? 15.165 -4.285 13.386 1.00 99.38 306 THR A C 1
ATOM 2532 O O . THR A 1 309 ? 16.341 -4.528 13.690 1.00 94.11 306 THR A O 1
ATOM 2536 N N . LEU A 1 310 ? 14.330 -5.226 12.941 1.00 89.08 307 LEU A N 1
ATOM 2537 C CA . LEU A 1 310 ? 14.819 -6.563 12.588 1.00 79.69 307 LEU A CA 1
ATOM 2538 C C . LEU A 1 310 ? 15.894 -6.515 11.481 1.00 70.50 307 LEU A C 1
ATOM 2539 O O . LEU A 1 310 ? 15.808 -5.723 10.543 1.00 63.98 307 LEU A O 1
ATOM 2544 N N . ARG A 1 311 ? 16.862 -7.423 11.606 1.00 59.99 308 ARG A N 1
ATOM 2545 C CA . ARG A 1 311 ? 18.085 -7.540 10.794 1.00 57.79 308 ARG A CA 1
ATOM 2546 C C . ARG A 1 311 ? 17.904 -8.443 9.554 1.00 59.06 308 ARG A C 1
ATOM 2547 O O . ARG A 1 311 ? 18.861 -9.011 8.994 1.00 49.04 308 ARG A O 1
ATOM 2555 N N . THR A 1 312 ? 16.640 -8.719 9.276 1.00 62.00 309 THR A N 1
ATOM 2556 C CA . THR A 1 312 ? 16.209 -9.251 7.991 1.00 65.17 309 THR A CA 1
ATOM 2557 C C . THR A 1 312 ? 16.659 -8.419 6.764 1.00 72.22 309 THR A C 1
ATOM 2558 O O . THR A 1 312 ? 16.858 -7.195 6.828 1.00 81.16 309 THR A O 1
ATOM 2562 N N . LEU A 1 313 ? 16.864 -9.130 5.660 1.00 70.21 310 LEU A N 1
ATOM 2563 C CA . LEU A 1 313 ? 17.066 -8.548 4.334 1.00 58.17 310 LEU A CA 1
ATOM 2564 C C . LEU A 1 313 ? 15.747 -8.502 3.540 1.00 53.56 310 LEU A C 1
ATOM 2565 O O . LEU A 1 313 ? 15.184 -9.550 3.211 1.00 64.92 310 LEU A O 1
ATOM 2570 N N . LYS A 1 314 ? 15.254 -7.309 3.226 1.00 55.48 311 LYS A N 1
ATOM 2571 C CA . LYS A 1 314 ? 14.046 -7.172 2.398 1.00 61.88 311 LYS A CA 1
ATOM 2572 C C . LYS A 1 314 ? 14.194 -7.903 1.059 1.00 61.15 311 LYS A C 1
ATOM 2573 O O . LYS A 1 314 ? 15.216 -7.772 0.394 1.00 55.93 311 LYS A O 1
ATOM 2579 N N . PRO A 1 315 ? 13.178 -8.689 0.660 1.00 66.57 312 PRO A N 1
ATOM 2580 C CA . PRO A 1 315 ? 13.235 -9.399 -0.624 1.00 71.93 312 PRO A CA 1
ATOM 2581 C C . PRO A 1 315 ? 13.448 -8.491 -1.860 1.00 69.29 312 PRO A C 1
ATOM 2582 O O . PRO A 1 315 ? 14.290 -8.801 -2.710 1.00 63.36 312 PRO A O 1
ATOM 2586 N N . TYR A 1 316 ? 12.729 -7.379 -1.957 1.00 66.96 313 TYR A N 1
ATOM 2587 C CA . TYR A 1 316 ? 12.936 -6.504 -3.105 1.00 65.64 313 TYR A CA 1
ATOM 2588 C C . TYR A 1 316 ? 14.376 -5.960 -3.124 1.00 57.73 313 TYR A C 1
ATOM 2589 O O . TYR A 1 316 ? 14.979 -5.766 -4.182 1.00 60.38 313 TYR A O 1
ATOM 2598 N N . SER A 1 317 ? 14.928 -5.757 -1.943 1.00 48.90 314 SER A N 1
ATOM 2599 C CA . SER A 1 317 ? 16.242 -5.153 -1.797 1.00 50.14 314 SER A CA 1
ATOM 2600 C C . SER A 1 317 ? 17.367 -6.131 -2.207 1.00 53.58 314 SER A C 1
ATOM 2601 O O . SER A 1 317 ? 18.305 -5.764 -2.924 1.00 55.12 314 SER A O 1
ATOM 2604 N N . VAL A 1 318 ? 17.249 -7.378 -1.760 1.00 43.48 315 VAL A N 1
ATOM 2605 C CA . VAL A 1 318 ? 18.118 -8.468 -2.191 1.00 44.84 315 VAL A CA 1
ATOM 2606 C C . VAL A 1 318 ? 18.051 -8.672 -3.710 1.00 49.92 315 VAL A C 1
ATOM 2607 O O . VAL A 1 318 ? 19.072 -8.872 -4.378 1.00 53.63 315 VAL A O 1
ATOM 2611 N N . ALA A 1 319 ? 16.843 -8.616 -4.254 1.00 43.63 316 ALA A N 1
ATOM 2612 C CA . ALA A 1 319 ? 16.666 -8.803 -5.675 1.00 48.34 316 ALA A CA 1
ATOM 2613 C C . ALA A 1 319 ? 17.544 -7.800 -6.445 1.00 61.57 316 ALA A C 1
ATOM 2614 O O . ALA A 1 319 ? 18.251 -8.166 -7.380 1.00 64.79 316 ALA A O 1
ATOM 2616 N N . SER A 1 320 ? 17.520 -6.540 -6.016 1.00 53.41 317 SER A N 1
ATOM 2617 C CA . SER A 1 320 ? 18.117 -5.477 -6.793 1.00 47.89 317 SER A CA 1
ATOM 2618 C C . SER A 1 320 ? 19.588 -5.151 -6.442 1.00 43.18 317 SER A C 1
ATOM 2619 O O . SER A 1 320 ? 20.214 -4.348 -7.093 1.00 47.98 317 SER A O 1
ATOM 2622 N N . ALA A 1 321 ? 20.163 -5.791 -5.447 1.00 41.28 318 ALA A N 1
ATOM 2623 C CA . ALA A 1 321 ? 21.495 -5.378 -5.029 1.00 35.61 318 ALA A CA 1
ATOM 2624 C C . ALA A 1 321 ? 22.566 -5.417 -6.131 1.00 42.69 318 ALA A C 1
ATOM 2625 O O . ALA A 1 321 ? 23.289 -4.440 -6.317 1.00 50.16 318 ALA A O 1
ATOM 2627 N N . PRO A 1 322 ? 22.681 -6.540 -6.859 1.00 45.44 319 PRO A N 1
ATOM 2628 C CA . PRO A 1 322 ? 23.664 -6.627 -7.946 1.00 46.69 319 PRO A CA 1
ATOM 2629 C C . PRO A 1 322 ? 23.460 -5.585 -9.046 1.00 47.75 319 PRO A C 1
ATOM 2630 O O . PRO A 1 322 ? 24.439 -4.997 -9.492 1.00 51.59 319 PRO A O 1
ATOM 2634 N N . ALA A 1 323 ? 22.224 -5.364 -9.480 1.00 45.87 320 ALA A N 1
ATOM 2635 C CA . ALA A 1 323 ? 21.945 -4.368 -10.522 1.00 44.15 320 ALA A CA 1
ATOM 2636 C C . ALA A 1 323 ? 22.306 -2.959 -10.040 1.00 51.56 320 ALA A C 1
ATOM 2637 O O . ALA A 1 323 ? 22.798 -2.121 -10.801 1.00 51.02 320 ALA A O 1
ATOM 2639 N N . ILE A 1 324 ? 22.055 -2.695 -8.763 1.00 48.08 321 ILE A N 1
ATOM 2640 C CA . ILE A 1 324 ? 22.434 -1.425 -8.199 1.00 48.14 321 ILE A CA 1
ATOM 2641 C C . ILE A 1 324 ? 23.949 -1.218 -8.151 1.00 48.32 321 ILE A C 1
ATOM 2642 O O . ILE A 1 324 ? 24.421 -0.149 -8.516 1.00 51.60 321 ILE A O 1
ATOM 2647 N N . SER A 1 325 ? 24.706 -2.219 -7.708 1.00 47.74 322 SER A N 1
ATOM 2648 C CA . SER A 1 325 ? 26.182 -2.116 -7.667 1.00 49.22 322 SER A CA 1
ATOM 2649 C C . SER A 1 325 ? 26.799 -1.964 -9.072 1.00 55.73 322 SER A C 1
ATOM 2650 O O . SER A 1 325 ? 27.812 -1.278 -9.251 1.00 56.09 322 SER A O 1
ATOM 2653 N N A ASN A 1 326 ? 26.183 -2.602 -10.057 0.56 48.51 323 ASN A N 1
ATOM 2654 N N B ASN A 1 326 ? 26.202 -2.614 -10.069 0.44 49.25 323 ASN A N 1
ATOM 2655 C CA A ASN A 1 326 ? 26.673 -2.489 -11.416 0.56 53.44 323 ASN A CA 1
ATOM 2656 C CA B ASN A 1 326 ? 26.689 -2.481 -11.442 0.44 53.37 323 ASN A CA 1
ATOM 2657 C C A ASN A 1 326 ? 26.404 -1.110 -11.994 0.56 55.24 323 ASN A C 1
ATOM 2658 C C B ASN A 1 326 ? 26.407 -1.099 -12.003 0.44 55.18 323 ASN A C 1
ATOM 2659 O O A ASN A 1 326 ? 27.236 -0.546 -12.696 0.56 57.99 323 ASN A O 1
ATOM 2660 O O B ASN A 1 326 ? 27.235 -0.520 -12.701 0.44 57.78 323 ASN A O 1
ATOM 2669 N N . TRP A 1 327 ? 25.236 -0.569 -11.682 1.00 51.37 324 TRP A N 1
ATOM 2670 C CA . TRP A 1 327 ? 24.873 0.780 -12.094 1.00 48.37 324 TRP A CA 1
ATOM 2671 C C . TRP A 1 327 ? 25.825 1.859 -11.530 1.00 51.07 324 TRP A C 1
ATOM 2672 O O . TRP A 1 327 ? 26.391 2.669 -12.282 1.00 59.40 324 TRP A O 1
ATOM 2683 N N . LEU A 1 328 ? 26.016 1.840 -10.216 1.00 54.75 325 LEU A N 1
ATOM 2684 C CA . LEU A 1 328 ? 26.918 2.759 -9.502 1.00 52.65 325 LEU A CA 1
ATOM 2685 C C . LEU A 1 328 ? 28.355 2.684 -9.964 1.00 54.87 325 LEU A C 1
ATOM 2686 O O . LEU A 1 328 ? 29.047 3.693 -10.045 1.00 68.81 325 LEU A O 1
ATOM 2691 N N . SER A 1 329 ? 28.818 1.468 -10.193 1.00 54.28 326 SER A N 1
ATOM 2692 C CA . SER A 1 329 ? 30.176 1.225 -10.638 1.00 54.71 326 SER A CA 1
ATOM 2693 C C . SER A 1 329 ? 30.393 1.840 -11.999 1.00 54.62 326 SER A C 1
ATOM 2694 O O . SER A 1 329 ? 31.469 2.360 -12.253 1.00 55.67 326 SER A O 1
ATOM 2697 N N . ASN A 1 330 ? 29.383 1.785 -12.868 1.00 53.35 327 ASN A N 1
ATOM 2698 C CA . ASN A 1 330 ? 29.504 2.445 -14.176 1.00 59.76 327 ASN A CA 1
ATOM 2699 C C . ASN A 1 330 ? 29.530 3.956 -14.019 1.00 71.14 327 ASN A C 1
ATOM 2700 O O . ASN A 1 330 ? 30.307 4.645 -14.684 1.00 74.76 327 ASN A O 1
ATOM 2705 N N . VAL A 1 331 ? 28.665 4.478 -13.155 1.00 65.47 328 VAL A N 1
ATOM 2706 C CA . VAL A 1 331 ? 28.608 5.914 -12.990 1.00 62.83 328 VAL A CA 1
ATOM 2707 C C . VAL A 1 331 ? 29.990 6.436 -12.619 1.00 63.09 328 VAL A C 1
ATOM 2708 O O . VAL A 1 331 ? 30.511 7.342 -13.259 1.00 75.99 328 VAL A O 1
ATOM 2712 N N . VAL A 1 332 ? 30.588 5.821 -11.611 1.00 57.55 329 VAL A N 1
ATOM 2713 C CA . VAL A 1 332 ? 31.886 6.211 -11.108 1.00 49.65 329 VAL A CA 1
ATOM 2714 C C . VAL A 1 332 ? 32.984 6.037 -12.126 1.00 62.43 329 VAL A C 1
ATOM 2715 O O . VAL A 1 332 ? 33.933 6.810 -12.153 1.00 65.58 329 VAL A O 1
ATOM 2719 N N . SER A 1 333 ? 32.879 5.002 -12.953 1.00 61.85 330 SER A N 1
ATOM 2720 C CA . SER A 1 333 ? 33.952 4.711 -13.875 1.00 61.84 330 SER A CA 1
ATOM 2721 C C . SER A 1 333 ? 33.975 5.694 -15.051 1.00 64.03 330 SER A C 1
ATOM 2722 O O . SER A 1 333 ? 34.986 5.815 -15.735 1.00 69.80 330 SER A O 1
ATOM 2725 N N . GLN A 1 334 ? 32.864 6.379 -15.299 1.00 61.00 331 GLN A N 1
ATOM 2726 C CA . GLN A 1 334 ? 32.826 7.386 -16.358 1.00 59.93 331 GLN A CA 1
ATOM 2727 C C . GLN A 1 334 ? 33.078 8.803 -15.841 1.00 63.77 331 GLN A C 1
ATOM 2728 O O . GLN A 1 334 ? 33.000 9.785 -16.584 1.00 71.56 331 GLN A O 1
ATOM 2734 N N . ASP A 1 335 ? 33.365 8.904 -14.556 1.00 57.75 332 ASP A N 1
ATOM 2735 C CA . ASP A 1 335 ? 33.613 10.191 -13.931 1.00 59.02 332 ASP A CA 1
ATOM 2736 C C . ASP A 1 335 ? 35.094 10.303 -13.586 1.00 61.42 332 ASP A C 1
ATOM 2737 O O . ASP A 1 335 ? 35.599 9.608 -12.708 1.00 66.37 332 ASP A O 1
ATOM 2742 N N . SER A 1 336 ? 35.767 11.210 -14.276 1.00 65.69 333 SER A N 1
ATOM 2743 C CA . SER A 1 336 ? 37.203 11.435 -14.159 1.00 62.45 333 SER A CA 1
ATOM 2744 C C . SER A 1 336 ? 37.642 11.787 -12.762 1.00 55.39 333 SER A C 1
ATOM 2745 O O . SER A 1 336 ? 38.640 11.275 -12.285 1.00 63.48 333 SER A O 1
ATOM 2748 N N . TYR A 1 337 ? 36.914 12.671 -12.103 1.00 52.49 334 TYR A N 1
ATOM 2749 C CA . TYR A 1 337 ? 37.244 12.982 -10.714 1.00 61.50 334 TYR A CA 1
ATOM 2750 C C . TYR A 1 337 ? 37.146 11.757 -9.806 1.00 57.62 334 TYR A C 1
ATOM 2751 O O . TYR A 1 337 ? 38.096 11.390 -9.126 1.00 64.65 334 TYR A O 1
ATOM 2760 N N . LEU A 1 338 ? 35.994 11.117 -9.791 1.00 56.93 335 LEU A N 1
ATOM 2761 C CA . LEU A 1 338 ? 35.792 9.985 -8.887 1.00 52.89 335 LEU A CA 1
ATOM 2762 C C . LEU A 1 338 ? 36.735 8.792 -9.196 1.00 64.91 335 LEU A C 1
ATOM 2763 O O . LEU A 1 338 ? 37.242 8.141 -8.279 1.00 66.31 335 LEU A O 1
ATOM 2768 N N . ARG A 1 339 ? 36.937 8.505 -10.483 1.00 60.69 336 ARG A N 1
ATOM 2769 C CA . ARG A 1 339 ? 37.813 7.416 -10.950 1.00 64.30 336 ARG A CA 1
ATOM 2770 C C . ARG A 1 339 ? 39.318 7.683 -10.776 1.00 71.95 336 ARG A C 1
ATOM 2771 O O . ARG A 1 339 ? 40.041 6.859 -10.212 1.00 73.49 336 ARG A O 1
ATOM 2779 N N . ASP A 1 340 ? 39.773 8.800 -11.349 1.00 69.79 337 ASP A N 1
ATOM 2780 C CA . ASP A 1 340 ? 41.175 9.263 -11.328 1.00 74.29 337 ASP A CA 1
ATOM 2781 C C . ASP A 1 340 ? 41.703 10.098 -10.148 1.00 73.34 337 ASP A C 1
ATOM 2782 O O . ASP A 1 340 ? 42.842 9.933 -9.727 1.00 81.64 337 ASP A O 1
ATOM 2787 N N . GLU A 1 341 ? 40.911 11.047 -9.668 1.00 69.39 338 GLU A N 1
ATOM 2788 C CA . GLU A 1 341 ? 41.414 11.997 -8.674 1.00 72.98 338 GLU A CA 1
ATOM 2789 C C . GLU A 1 341 ? 41.173 11.499 -7.253 1.00 74.74 338 GLU A C 1
ATOM 2790 O O . GLU A 1 341 ? 42.127 11.214 -6.534 1.00 83.48 338 GLU A O 1
ATOM 2796 N N . SER A 1 342 ? 39.908 11.393 -6.851 1.00 59.79 339 SER A N 1
ATOM 2797 C CA . SER A 1 342 ? 39.596 10.903 -5.511 1.00 65.44 339 SER A CA 1
ATOM 2798 C C . SER A 1 342 ? 39.731 9.359 -5.383 1.00 57.69 339 SER A C 1
ATOM 2799 O O . SER A 1 342 ? 39.883 8.826 -4.282 1.00 65.00 339 SER A O 1
ATOM 2802 N N . ARG A 1 343 ? 39.709 8.665 -6.516 1.00 52.78 340 ARG A N 1
ATOM 2803 C CA . ARG A 1 343 ? 39.777 7.192 -6.564 1.00 61.38 340 ARG A CA 1
ATOM 2804 C C . ARG A 1 343 ? 38.851 6.447 -5.579 1.00 61.96 340 ARG A C 1
ATOM 2805 O O . ARG A 1 343 ? 39.265 5.518 -4.886 1.00 59.68 340 ARG A O 1
ATOM 2813 N N . VAL A 1 344 ? 37.588 6.849 -5.560 1.00 60.20 341 VAL A N 1
ATOM 2814 C CA . VAL A 1 344 ? 36.602 6.284 -4.659 1.00 58.55 341 VAL A CA 1
ATOM 2815 C C . VAL A 1 344 ? 36.501 4.752 -4.855 1.00 60.90 341 VAL A C 1
ATOM 2816 O O . VAL A 1 344 ? 36.676 4.246 -5.956 1.00 62.37 341 VAL A O 1
ATOM 2820 N N . ILE A 1 345 ? 36.257 4.011 -3.781 1.00 56.66 342 ILE A N 1
ATOM 2821 C CA . ILE A 1 345 ? 36.113 2.559 -3.879 1.00 48.94 342 ILE A CA 1
ATOM 2822 C C . ILE A 1 345 ? 34.681 2.159 -3.528 1.00 47.03 342 ILE A C 1
ATOM 2823 O O . ILE A 1 345 ? 34.211 2.461 -2.458 1.00 47.69 342 ILE A O 1
ATOM 2828 N N . LEU A 1 346 ? 33.994 1.461 -4.419 1.00 57.96 343 LEU A N 1
ATOM 2829 C CA . LEU A 1 346 ? 32.676 0.927 -4.085 1.00 56.78 343 LEU A CA 1
ATOM 2830 C C . LEU A 1 346 ? 32.768 -0.594 -3.870 1.00 54.91 343 LEU A C 1
ATOM 2831 O O . LEU A 1 346 ? 33.210 -1.329 -4.747 1.00 59.42 343 LEU A O 1
ATOM 2836 N N . LEU A 1 347 ? 32.323 -1.092 -2.725 1.00 53.45 344 LEU A N 1
ATOM 2837 C CA . LEU A 1 347 ? 32.475 -2.522 -2.515 1.00 52.29 344 LEU A CA 1
ATOM 2838 C C . LEU A 1 347 ? 31.212 -3.103 -3.091 1.00 51.20 344 LEU A C 1
ATOM 2839 O O . LEU A 1 347 ? 30.145 -2.987 -2.515 1.00 55.04 344 LEU A O 1
ATOM 2844 N N . LYS A 1 348 ? 31.356 -3.774 -4.222 1.00 44.72 345 LYS A N 1
ATOM 2845 C CA . LYS A 1 348 ? 30.197 -4.175 -4.982 1.00 51.37 345 LYS A CA 1
ATOM 2846 C C . LYS A 1 348 ? 29.451 -5.309 -4.302 1.00 49.78 345 LYS A C 1
ATOM 2847 O O . LYS A 1 348 ? 30.055 -6.294 -3.847 1.00 41.27 345 LYS A O 1
ATOM 2853 N N . GLU A 1 349 ? 28.131 -5.168 -4.234 1.00 46.12 346 GLU A N 1
ATOM 2854 C CA . GLU A 1 349 ? 27.352 -6.288 -3.828 1.00 43.36 346 GLU A CA 1
ATOM 2855 C C . GLU A 1 349 ? 26.998 -6.935 -5.148 1.00 48.38 346 GLU A C 1
ATOM 2856 O O . GLU A 1 349 ? 26.025 -6.584 -5.823 1.00 60.47 346 GLU A O 1
ATOM 2862 N N . PHE A 1 350 ? 27.766 -7.967 -5.470 1.00 47.55 347 PHE A N 1
ATOM 2863 C CA . PHE A 1 350 ? 27.757 -8.449 -6.840 1.00 46.01 347 PHE A CA 1
ATOM 2864 C C . PHE A 1 350 ? 26.951 -9.712 -7.137 1.00 44.31 347 PHE A C 1
ATOM 2865 O O . PHE A 1 350 ? 26.847 -10.105 -8.291 1.00 48.25 347 PHE A O 1
ATOM 2873 N N . SER A 1 351 ? 26.401 -10.353 -6.109 1.00 40.50 348 SER A N 1
ATOM 2874 C CA . SER A 1 351 ? 25.528 -11.492 -6.322 1.00 38.71 348 SER A CA 1
ATOM 2875 C C . SER A 1 351 ? 24.615 -11.617 -5.131 1.00 42.54 348 SER A C 1
ATOM 2876 O O . SER A 1 351 ? 24.974 -11.218 -4.053 1.00 42.96 348 SER A O 1
ATOM 2879 N N . SER A 1 352 ? 23.429 -12.168 -5.325 1.00 41.34 349 SER A N 1
ATOM 2880 C CA . SER A 1 352 ? 22.481 -12.244 -4.230 1.00 38.44 349 SER A CA 1
ATOM 2881 C C . SER A 1 352 ? 21.528 -13.388 -4.519 1.00 48.79 349 SER A C 1
ATOM 2882 O O . SER A 1 352 ? 21.337 -13.758 -5.681 1.00 42.31 349 SER A O 1
ATOM 2885 N N . VAL A 1 353 ? 20.947 -13.967 -3.473 1.00 39.61 350 VAL A N 1
ATOM 2886 C CA . VAL A 1 353 ? 19.968 -15.009 -3.685 1.00 36.88 350 VAL A CA 1
ATOM 2887 C C . VAL A 1 353 ? 19.016 -15.050 -2.491 1.00 41.75 350 VAL A C 1
ATOM 2888 O O . VAL A 1 353 ? 19.370 -14.665 -1.381 1.00 34.75 350 VAL A O 1
ATOM 2900 N N . TYR A 1 355 ? 15.104 -16.852 -0.730 1.00 41.30 352 TYR A N 1
ATOM 2901 C CA . TYR A 1 355 ? 13.944 -17.713 -0.704 1.00 47.78 352 TYR A CA 1
ATOM 2902 C C . TYR A 1 355 ? 12.855 -16.878 -0.044 1.00 51.08 352 TYR A C 1
ATOM 2903 O O . TYR A 1 355 ? 12.944 -16.517 1.124 1.00 51.29 352 TYR A O 1
ATOM 2912 N N . ASP A 1 356 ? 11.826 -16.553 -0.795 1.00 50.66 353 ASP A N 1
ATOM 2913 C CA . ASP A 1 356 ? 10.824 -15.651 -0.281 1.00 59.20 353 ASP A CA 1
ATOM 2914 C C . ASP A 1 356 ? 9.443 -16.236 -0.565 1.00 61.62 353 ASP A C 1
ATOM 2915 O O . ASP A 1 356 ? 9.046 -16.379 -1.713 1.00 67.52 353 ASP A O 1
ATOM 2920 N N . THR A 1 357 ? 8.721 -16.584 0.495 1.00 62.35 354 THR A N 1
ATOM 2921 C CA . THR A 1 357 ? 7.358 -17.071 0.373 1.00 59.86 354 THR A CA 1
ATOM 2922 C C . THR A 1 357 ? 6.471 -15.900 0.662 1.00 66.12 354 THR A C 1
ATOM 2923 O O . THR A 1 357 ? 6.944 -14.780 0.968 1.00 58.84 354 THR A O 1
ATOM 2927 N N . ASN A 1 358 ? 5.175 -16.143 0.588 1.00 71.68 355 ASN A N 1
ATOM 2928 C CA . ASN A 1 358 ? 4.242 -15.059 0.856 1.00 87.86 355 ASN A CA 1
ATOM 2929 C C . ASN A 1 358 ? 4.377 -14.530 2.293 1.00 83.21 355 ASN A C 1
ATOM 2930 O O . ASN A 1 358 ? 4.433 -13.311 2.491 1.00 78.41 355 ASN A O 1
ATOM 2935 N N . LYS A 1 359 ? 4.545 -15.448 3.258 1.00 74.85 356 LYS A N 1
ATOM 2936 C CA . LYS A 1 359 ? 4.292 -15.195 4.687 1.00 71.97 356 LYS A CA 1
ATOM 2937 C C . LYS A 1 359 ? 4.930 -13.940 5.286 1.00 72.97 356 LYS A C 1
ATOM 2938 O O . LYS A 1 359 ? 6.085 -13.589 5.009 1.00 71.26 356 LYS A O 1
ATOM 2944 N N . LYS A 1 360 ? 4.134 -13.269 6.110 1.00 77.40 357 LYS A N 1
ATOM 2945 C CA . LYS A 1 360 ? 4.519 -12.016 6.743 1.00 78.45 357 LYS A CA 1
ATOM 2946 C C . LYS A 1 360 ? 5.588 -12.244 7.821 1.00 66.91 357 LYS A C 1
ATOM 2947 O O . LYS A 1 360 ? 6.519 -11.431 7.973 1.00 64.99 357 LYS A O 1
ATOM 2953 N N . ALA A 1 361 ? 5.431 -13.344 8.565 1.00 58.70 358 ALA A N 1
ATOM 2954 C CA . ALA A 1 361 ? 6.284 -13.674 9.722 1.00 64.66 358 ALA A CA 1
ATOM 2955 C C . ALA A 1 361 ? 7.750 -13.936 9.353 1.00 56.61 358 ALA A C 1
ATOM 2956 O O . ALA A 1 361 ? 8.655 -13.610 10.103 1.00 61.69 358 ALA A O 1
ATOM 2958 N N . THR A 1 362 ? 7.945 -14.565 8.207 1.00 58.10 359 THR A N 1
ATOM 2959 C CA . THR A 1 362 ? 9.250 -14.915 7.671 1.00 56.05 359 THR A CA 1
ATOM 2960 C C . THR A 1 362 ? 9.806 -13.933 6.648 1.00 54.27 359 THR A C 1
ATOM 2961 O O . THR A 1 362 ? 10.833 -14.205 6.003 1.00 55.71 359 THR A O 1
ATOM 2965 N N . TYR A 1 363 ? 9.115 -12.818 6.465 1.00 51.61 360 TYR A N 1
ATOM 2966 C CA . TYR A 1 363 ? 9.512 -11.848 5.451 1.00 53.87 360 TYR A CA 1
ATOM 2967 C C . TYR A 1 363 ? 10.977 -11.464 5.585 1.00 51.37 360 TYR A C 1
ATOM 2968 O O . TYR A 1 363 ? 11.395 -10.978 6.630 1.00 56.33 360 TYR A O 1
ATOM 2977 N N . GLY A 1 364 ? 11.746 -11.619 4.502 1.00 46.36 361 GLY A N 1
ATOM 2978 C CA . GLY A 1 364 ? 13.163 -11.224 4.503 1.00 37.17 361 GLY A CA 1
ATOM 2979 C C . GLY A 1 364 ? 14.105 -12.061 5.368 1.00 35.64 361 GLY A C 1
ATOM 2980 O O . GLY A 1 364 ? 15.268 -11.730 5.531 1.00 35.23 361 GLY A O 1
ATOM 2981 N N . SER A 1 365 ? 13.601 -13.183 5.875 1.00 37.92 362 SER A N 1
ATOM 2982 C CA . SER A 1 365 ? 14.340 -14.054 6.788 1.00 46.56 362 SER A CA 1
ATOM 2983 C C . SER A 1 365 ? 15.378 -14.988 6.164 1.00 47.47 362 SER A C 1
ATOM 2984 O O . SER A 1 365 ? 16.145 -15.584 6.900 1.00 39.62 362 SER A O 1
ATOM 2987 N N . LEU A 1 366 ? 15.304 -15.260 4.862 1.00 41.55 363 LEU A N 1
ATOM 2988 C CA . LEU A 1 366 ? 16.343 -16.061 4.249 1.00 40.02 363 LEU A CA 1
ATOM 2989 C C . LEU A 1 366 ? 16.877 -15.513 2.923 1.00 45.06 363 LEU A C 1
ATOM 2990 O O . LEU A 1 366 ? 16.400 -15.892 1.851 1.00 42.32 363 LEU A O 1
ATOM 2995 N N . GLY A 1 367 ? 18.037 -14.895 2.966 1.00 43.56 364 GLY A N 1
ATOM 2996 C CA . GLY A 1 367 ? 18.518 -14.170 1.823 1.00 40.57 364 GLY A CA 1
ATOM 2997 C C . GLY A 1 367 ? 19.982 -13.950 2.050 1.00 46.52 364 GLY A C 1
ATOM 2998 O O . GLY A 1 367 ? 20.455 -13.964 3.179 1.00 43.14 364 GLY A O 1
ATOM 2999 N N . CYS A 1 368 ? 20.708 -13.735 0.973 1.00 40.84 365 CYS A N 1
ATOM 3000 C CA . CYS A 1 368 ? 22.134 -13.537 1.089 1.00 40.08 365 CYS A CA 1
ATOM 3001 C C . CYS A 1 368 ? 22.618 -12.628 -0.022 1.00 39.40 365 CYS A C 1
ATOM 3002 O O . CYS A 1 368 ? 22.119 -12.682 -1.132 1.00 46.21 365 CYS A O 1
ATOM 3005 N N . ILE A 1 369 ? 23.577 -11.775 0.314 1.00 43.48 366 ILE A N 1
ATOM 3006 C CA . ILE A 1 369 ? 24.246 -10.891 -0.617 1.00 41.12 366 ILE A CA 1
ATOM 3007 C C . ILE A 1 369 ? 25.754 -11.036 -0.431 1.00 41.48 366 ILE A C 1
ATOM 3008 O O . ILE A 1 369 ? 26.243 -11.081 0.687 1.00 49.53 366 ILE A O 1
ATOM 3013 N N . TRP A 1 370 ? 26.488 -11.169 -1.520 1.00 42.51 367 TRP A N 1
ATOM 3014 C CA . TRP A 1 370 ? 27.933 -11.289 -1.443 1.00 43.46 367 TRP A CA 1
ATOM 3015 C C . TRP A 1 370 ? 28.504 -9.930 -1.780 1.00 44.48 367 TRP A C 1
ATOM 3016 O O . TRP A 1 370 ? 28.019 -9.250 -2.662 1.00 45.19 367 TRP A O 1
ATOM 3027 N N A ARG A 1 371 ? 29.529 -9.522 -1.044 0.51 45.14 368 ARG A N 1
ATOM 3028 N N B ARG A 1 371 ? 29.538 -9.530 -1.065 0.49 45.14 368 ARG A N 1
ATOM 3029 C CA A ARG A 1 371 ? 30.161 -8.223 -1.256 0.51 42.66 368 ARG A CA 1
ATOM 3030 C CA B ARG A 1 371 ? 30.161 -8.259 -1.362 0.49 43.43 368 ARG A CA 1
ATOM 3031 C C A ARG A 1 371 ? 31.673 -8.389 -1.315 0.51 47.47 368 ARG A C 1
ATOM 3032 C C B ARG A 1 371 ? 31.669 -8.390 -1.327 0.49 47.42 368 ARG A C 1
ATOM 3033 O O A ARG A 1 371 ? 32.233 -9.261 -0.642 0.51 48.98 368 ARG A O 1
ATOM 3034 O O B ARG A 1 371 ? 32.218 -9.229 -0.607 0.49 48.80 368 ARG A O 1
ATOM 3049 N N . GLU A 1 372 ? 32.330 -7.556 -2.119 1.00 50.62 369 GLU A N 1
ATOM 3050 C CA . GLU A 1 372 ? 33.778 -7.604 -2.258 1.00 48.95 369 GLU A CA 1
ATOM 3051 C C . GLU A 1 372 ? 34.467 -7.274 -0.972 1.00 52.55 369 GLU A C 1
ATOM 3052 O O . GLU A 1 372 ? 34.038 -6.393 -0.214 1.00 52.55 369 GLU A O 1
ATOM 3058 N N . SER A 1 373 ? 35.552 -7.992 -0.726 1.00 60.78 370 SER A N 1
ATOM 3059 C CA . SER A 1 373 ? 36.450 -7.661 0.364 1.00 64.53 370 SER A CA 1
ATOM 3060 C C . SER A 1 373 ? 37.143 -6.358 0.021 1.00 61.08 370 SER A C 1
ATOM 3061 O O . SER A 1 373 ? 37.508 -6.143 -1.149 1.00 57.67 370 SER A O 1
ATOM 3064 N N . VAL A 1 374 ? 37.332 -5.511 1.028 1.00 50.06 371 VAL A N 1
ATOM 3065 C CA . VAL A 1 374 ? 38.155 -4.313 0.894 1.00 56.03 371 VAL A CA 1
ATOM 3066 C C . VAL A 1 374 ? 39.626 -4.683 0.694 1.00 73.46 371 VAL A C 1
ATOM 3067 O O . VAL A 1 374 ? 40.460 -3.820 0.400 1.00 80.05 371 VAL A O 1
ATOM 3071 N N . HIS A 1 375 ? 39.943 -5.965 0.857 1.00 71.80 372 HIS A N 1
ATOM 3072 C CA . HIS A 1 375 ? 41.311 -6.445 0.669 1.00 72.70 372 HIS A CA 1
ATOM 3073 C C . HIS A 1 375 ? 41.645 -6.620 -0.797 1.00 79.67 372 HIS A C 1
ATOM 3074 O O . HIS A 1 375 ? 42.809 -6.532 -1.193 1.00 93.49 372 HIS A O 1
ATOM 3081 N N . HIS A 1 376 ? 40.618 -6.863 -1.603 1.00 69.71 373 HIS A N 1
ATOM 3082 C CA . HIS A 1 376 ? 40.750 -6.750 -3.046 1.00 65.63 373 HIS A CA 1
ATOM 3083 C C . HIS A 1 376 ? 41.394 -5.397 -3.436 1.00 71.14 373 HIS A C 1
ATOM 3084 O O . HIS A 1 376 ? 42.289 -5.361 -4.265 1.00 79.46 373 HIS A O 1
ATOM 3091 N N . TYR A 1 377 ? 40.930 -4.291 -2.841 1.00 73.09 374 TYR A N 1
ATOM 3092 C CA . TYR A 1 377 ? 41.388 -2.931 -3.206 1.00 69.37 374 TYR A CA 1
ATOM 3093 C C . TYR A 1 377 ? 42.643 -2.336 -2.525 1.00 66.84 374 TYR A C 1
ATOM 3094 O O . TYR A 1 377 ? 43.228 -1.405 -3.056 1.00 72.91 374 TYR A O 1
ATOM 3103 N N . LEU A 1 378 ? 43.084 -2.863 -1.390 1.00 66.19 375 LEU A N 1
ATOM 3104 C CA . LEU A 1 378 ? 44.139 -2.175 -0.643 1.00 66.97 375 LEU A CA 1
ATOM 3105 C C . LEU A 1 378 ? 45.498 -2.389 -1.290 1.00 73.89 375 LEU A C 1
ATOM 3106 O O . LEU A 1 378 ? 45.944 -3.527 -1.451 1.00 81.55 375 LEU A O 1
ATOM 3111 N N . GLY A 1 379 ? 46.167 -1.302 -1.652 1.00 74.52 376 GLY A N 1
ATOM 3112 C CA . GLY A 1 379 ? 47.514 -1.416 -2.180 1.00 85.96 376 GLY A CA 1
ATOM 3113 C C . GLY A 1 379 ? 48.465 -1.760 -1.048 1.00 92.47 376 GLY A C 1
ATOM 3114 O O . GLY A 1 379 ? 48.102 -1.681 0.129 1.00 87.18 376 GLY A O 1
ATOM 3115 N N . GLU A 1 380 ? 49.687 -2.151 -1.381 1.00 100.87 377 GLU A N 1
ATOM 3116 C CA . GLU A 1 380 ? 50.657 -2.371 -0.323 1.00 104.92 377 GLU A CA 1
ATOM 3117 C C . GLU A 1 380 ? 50.975 -1.025 0.302 1.00 96.49 377 GLU A C 1
ATOM 3118 O O . GLU A 1 380 ? 50.867 0.029 -0.350 1.00 89.29 377 GLU A O 1
ATOM 3124 N N . GLN A 1 381 ? 51.357 -1.074 1.571 1.00 98.08 378 GLN A N 1
ATOM 3125 C CA . GLN A 1 381 ? 51.594 0.125 2.364 1.00 100.61 378 GLN A CA 1
ATOM 3126 C C . GLN A 1 381 ? 50.301 0.766 2.869 1.00 91.84 378 GLN A C 1
ATOM 3127 O O . GLN A 1 381 ? 50.331 1.520 3.839 1.00 93.80 378 GLN A O 1
ATOM 3133 N N . GLU A 1 382 ? 49.167 0.393 2.273 1.00 86.47 379 GLU A N 1
ATOM 3134 C CA . GLU A 1 382 ? 47.864 0.972 2.616 1.00 78.19 379 GLU A CA 1
ATOM 3135 C C . GLU A 1 382 ? 47.161 0.128 3.681 1.00 79.49 379 GLU A C 1
ATOM 3136 O O . GLU A 1 382 ? 47.276 -1.096 3.701 1.00 83.11 379 GLU A O 1
ATOM 3142 N N . ASP A 1 383 ? 46.454 0.797 4.579 1.00 75.22 380 ASP A N 1
ATOM 3143 C CA . ASP A 1 383 ? 45.675 0.132 5.614 1.00 71.45 380 ASP A CA 1
ATOM 3144 C C . ASP A 1 383 ? 44.314 0.792 5.592 1.00 62.91 380 ASP A C 1
ATOM 3145 O O . ASP A 1 383 ? 44.100 1.726 4.831 1.00 60.73 380 ASP A O 1
ATOM 3150 N N . ALA A 1 384 ? 43.365 0.239 6.334 1.00 55.40 381 ALA A N 1
ATOM 3151 C CA . ALA A 1 384 ? 42.036 0.796 6.356 1.00 55.72 381 ALA A CA 1
ATOM 3152 C C . ALA A 1 384 ? 41.505 0.885 7.791 1.00 58.71 381 ALA A C 1
ATOM 3153 O O . ALA A 1 384 ? 41.910 0.121 8.658 1.00 65.60 381 ALA A O 1
ATOM 3155 N N . VAL A 1 385 ? 40.627 1.850 8.034 1.00 46.31 382 VAL A N 1
ATOM 3156 C CA . VAL A 1 385 ? 39.930 1.959 9.299 1.00 55.83 382 VAL A CA 1
ATOM 3157 C C . VAL A 1 385 ? 38.473 2.324 9.017 1.00 58.82 382 VAL A C 1
ATOM 3158 O O . VAL A 1 385 ? 38.204 3.117 8.115 1.00 58.87 382 VAL A O 1
ATOM 3162 N N . PRO A 1 386 ? 37.529 1.754 9.789 1.00 56.11 383 PRO A N 1
ATOM 3163 C CA . PRO A 1 386 ? 36.114 2.120 9.630 1.00 51.29 383 PRO A CA 1
ATOM 3164 C C . PRO A 1 386 ? 35.943 3.583 9.969 1.00 55.07 383 PRO A C 1
ATOM 3165 O O . PRO A 1 386 ? 36.533 4.063 10.943 1.00 53.36 383 PRO A O 1
ATOM 3169 N N . PHE A 1 387 ? 35.151 4.292 9.175 1.00 54.80 384 PHE A N 1
ATOM 3170 C CA . PHE A 1 387 ? 35.064 5.745 9.321 1.00 46.90 384 PHE A CA 1
ATOM 3171 C C . PHE A 1 387 ? 34.577 6.194 10.715 1.00 45.78 384 PHE A C 1
ATOM 3172 O O . PHE A 1 387 ? 35.061 7.177 11.238 1.00 49.98 384 PHE A O 1
ATOM 3180 N N . ASN A 1 388 ? 33.645 5.469 11.323 1.00 44.91 385 ASN A N 1
ATOM 3181 C CA . ASN A 1 388 ? 33.252 5.804 12.694 1.00 48.61 385 ASN A CA 1
ATOM 3182 C C . ASN A 1 388 ? 34.374 5.544 13.707 1.00 41.21 385 ASN A C 1
ATOM 3183 O O . ASN A 1 388 ? 34.303 5.979 14.833 1.00 55.16 385 ASN A O 1
ATOM 3188 N N . GLY A 1 389 ? 35.426 4.863 13.290 1.00 44.67 386 GLY A N 1
ATOM 3189 C CA . GLY A 1 389 ? 36.606 4.748 14.123 1.00 42.00 386 GLY A CA 1
ATOM 3190 C C . GLY A 1 389 ? 37.372 6.049 14.292 1.00 47.17 386 GLY A C 1
ATOM 3191 O O . GLY A 1 389 ? 38.088 6.224 15.274 1.00 49.96 386 GLY A O 1
ATOM 3192 N N . LEU A 1 390 ? 37.218 6.984 13.361 1.00 45.78 387 LEU A N 1
ATOM 3193 C CA . LEU A 1 390 ? 37.963 8.237 13.470 1.00 45.56 387 LEU A CA 1
ATOM 3194 C C . LEU A 1 390 ? 37.583 9.096 14.665 1.00 47.16 387 LEU A C 1
ATOM 3195 O O . LEU A 1 390 ? 38.377 9.932 15.104 1.00 49.31 387 LEU A O 1
ATOM 3200 N N . TYR A 1 391 ? 36.344 8.976 15.122 1.00 45.02 388 TYR A N 1
ATOM 3201 C CA . TYR A 1 391 ? 35.938 9.608 16.366 1.00 40.10 388 TYR A CA 1
ATOM 3202 C C . TYR A 1 391 ? 35.901 8.701 17.575 1.00 47.65 388 TYR A C 1
ATOM 3203 O O . TYR A 1 391 ? 35.419 9.105 18.633 1.00 56.80 388 TYR A O 1
ATOM 3212 N N . ALA A 1 392 ? 36.315 7.450 17.417 1.00 47.37 389 ALA A N 1
ATOM 3213 C CA . ALA A 1 392 ? 36.348 6.535 18.566 1.00 47.67 389 ALA A CA 1
ATOM 3214 C C . ALA A 1 392 ? 37.433 6.877 19.624 1.00 57.84 389 ALA A C 1
ATOM 3215 O O . ALA A 1 392 ? 38.388 7.615 19.344 1.00 50.54 389 ALA A O 1
ATOM 3217 N N . LYS A 1 393 ? 37.260 6.366 20.842 1.00 57.21 390 LYS A N 1
ATOM 3218 C CA . LYS A 1 393 ? 38.230 6.596 21.905 1.00 61.02 390 LYS A CA 1
ATOM 3219 C C . LYS A 1 393 ? 38.666 5.291 22.582 1.00 64.29 390 LYS A C 1
ATOM 3220 O O . LYS A 1 393 ? 37.974 4.285 22.504 1.00 65.47 390 LYS A O 1
ATOM 3226 N N . GLU A 1 394 ? 39.851 5.310 23.186 1.00 63.79 391 GLU A N 1
ATOM 3227 C CA . GLU A 1 394 ? 40.353 4.185 23.974 1.00 69.59 391 GLU A CA 1
ATOM 3228 C C . GLU A 1 394 ? 39.633 4.163 25.323 1.00 72.50 391 GLU A C 1
ATOM 3229 O O . GLU A 1 394 ? 39.084 5.188 25.754 1.00 66.47 391 GLU A O 1
ATOM 3235 N N . LYS A 1 395 ? 39.664 3.014 25.998 1.00 79.24 392 LYS A N 1
ATOM 3236 C CA . LYS A 1 395 ? 38.994 2.862 27.291 1.00 81.80 392 LYS A CA 1
ATOM 3237 C C . LYS A 1 395 ? 39.309 4.055 28.187 1.00 79.34 392 LYS A C 1
ATOM 3238 O O . LYS A 1 395 ? 38.430 4.550 28.876 1.00 80.33 392 LYS A O 1
ATOM 3244 N N . ASP A 1 396 ? 40.539 4.555 28.137 1.00 78.85 393 ASP A N 1
ATOM 3245 C CA . ASP A 1 396 ? 40.911 5.706 28.964 1.00 79.89 393 ASP A CA 1
ATOM 3246 C C . ASP A 1 396 ? 40.538 7.064 28.357 1.00 78.76 393 ASP A C 1
ATOM 3247 O O . ASP A 1 396 ? 40.851 8.117 28.923 1.00 82.31 393 ASP A O 1
ATOM 3252 N N . GLY A 1 397 ? 39.883 7.042 27.199 1.00 75.91 394 GLY A N 1
ATOM 3253 C CA . GLY A 1 397 ? 39.325 8.261 26.630 1.00 73.88 394 GLY A CA 1
ATOM 3254 C C . GLY A 1 397 ? 40.220 9.023 25.667 1.00 71.97 394 GLY A C 1
ATOM 3255 O O . GLY A 1 397 ? 39.955 10.173 25.308 1.00 69.24 394 GLY A O 1
ATOM 3256 N N . THR A 1 398 ? 41.292 8.378 25.237 1.00 70.53 395 THR A N 1
ATOM 3257 C CA . THR A 1 398 ? 42.193 8.996 24.282 1.00 63.20 395 THR A CA 1
ATOM 3258 C C . THR A 1 398 ? 41.657 8.717 22.879 1.00 57.75 395 THR A C 1
ATOM 3259 O O . THR A 1 398 ? 41.313 7.581 22.552 1.00 61.08 395 THR A O 1
ATOM 3263 N N . PRO A 1 399 ? 41.515 9.768 22.070 1.00 54.32 396 PRO A N 1
ATOM 3264 C CA . PRO A 1 399 ? 41.140 9.616 20.660 1.00 52.42 396 PRO A CA 1
ATOM 3265 C C . PRO A 1 399 ? 42.067 8.631 19.956 1.00 56.01 396 PRO A C 1
ATOM 3266 O O . PRO A 1 399 ? 43.283 8.753 20.018 1.00 62.73 396 PRO A O 1
ATOM 3270 N N . ILE A 1 400 ? 41.469 7.677 19.266 1.00 60.09 397 ILE A N 1
ATOM 3271 C CA . ILE A 1 400 ? 42.173 6.625 18.554 1.00 61.64 397 ILE A CA 1
ATOM 3272 C C . ILE A 1 400 ? 43.074 7.207 17.446 1.00 64.76 397 ILE A C 1
ATOM 3273 O O . ILE A 1 400 ? 44.074 6.609 17.058 1.00 64.23 397 ILE A O 1
ATOM 3278 N N . ILE A 1 401 ? 42.735 8.395 16.966 1.00 60.18 398 ILE A N 1
ATOM 3279 C CA . ILE A 1 401 ? 43.556 9.084 15.968 1.00 61.20 398 ILE A CA 1
ATOM 3280 C C . ILE A 1 401 ? 44.638 9.990 16.582 1.00 59.51 398 ILE A C 1
ATOM 3281 O O . ILE A 1 401 ? 45.305 10.737 15.864 1.00 59.48 398 ILE A O 1
ATOM 3286 N N . ASP A 1 402 ? 44.799 9.947 17.903 1.00 61.97 399 ASP A N 1
ATOM 3287 C CA . ASP A 1 402 ? 45.772 10.829 18.580 1.00 67.77 399 ASP A CA 1
ATOM 3288 C C . ASP A 1 402 ? 47.172 10.819 17.946 1.00 63.10 399 ASP A C 1
ATOM 3289 O O . ASP A 1 402 ? 47.718 11.874 17.625 1.00 61.65 399 ASP A O 1
ATOM 3294 N N . ALA A 1 403 ? 47.763 9.640 17.775 1.00 62.38 400 ALA A N 1
ATOM 3295 C CA . ALA A 1 403 ? 49.117 9.581 17.229 1.00 60.11 400 ALA A CA 1
ATOM 3296 C C . ALA A 1 403 ? 49.179 10.313 15.889 1.00 65.79 400 ALA A C 1
ATOM 3297 O O . ALA A 1 403 ? 49.991 11.219 15.709 1.00 67.58 400 ALA A O 1
ATOM 3299 N N . TRP A 1 404 ? 48.296 9.933 14.970 1.00 63.75 401 TRP A N 1
ATOM 3300 C CA . TRP A 1 404 ? 48.214 10.559 13.650 1.00 62.78 401 TRP A CA 1
ATOM 3301 C C . TRP A 1 404 ? 48.125 12.075 13.675 1.00 61.17 401 TRP A C 1
ATOM 3302 O O . TRP A 1 404 ? 48.760 12.765 12.875 1.00 69.04 401 TRP A O 1
ATOM 3313 N N . LEU A 1 405 ? 47.293 12.605 14.558 1.00 62.13 402 LEU A N 1
ATOM 3314 C CA . LEU A 1 405 ? 47.153 14.050 14.653 1.00 59.10 402 LEU A CA 1
ATOM 3315 C C . LEU A 1 405 ? 48.461 14.672 15.122 1.00 64.34 402 LEU A C 1
ATOM 3316 O O . LEU A 1 405 ? 48.821 15.767 14.705 1.00 67.88 402 LEU A O 1
ATOM 3321 N N . ASN A 1 406 ? 49.171 13.977 16.003 1.00 64.49 403 ASN A N 1
ATOM 3322 C CA . ASN A 1 406 ? 50.429 14.516 16.503 1.00 74.82 403 ASN A CA 1
ATOM 3323 C C . ASN A 1 406 ? 51.446 14.561 15.384 1.00 73.03 403 ASN A C 1
ATOM 3324 O O . ASN A 1 406 ? 52.170 15.541 15.236 1.00 70.62 403 ASN A O 1
ATOM 3329 N N . LYS A 1 407 ? 51.452 13.504 14.576 1.00 70.79 404 LYS A N 1
ATOM 3330 C CA . LYS A 1 407 ? 52.342 13.374 13.424 1.00 69.69 404 LYS A CA 1
ATOM 3331 C C . LYS A 1 407 ? 52.024 14.318 12.249 1.00 71.14 404 LYS A C 1
ATOM 3332 O O . LYS A 1 407 ? 52.894 15.036 11.783 1.00 70.70 404 LYS A O 1
ATOM 3338 N N . TYR A 1 408 ? 50.788 14.323 11.766 1.00 69.61 405 TYR A N 1
ATOM 3339 C CA . TYR A 1 408 ? 50.472 15.116 10.581 1.00 60.65 405 TYR A CA 1
ATOM 3340 C C . TYR A 1 408 ? 50.017 16.554 10.819 1.00 60.70 405 TYR A C 1
ATOM 3341 O O . TYR A 1 408 ? 49.976 17.341 9.869 1.00 63.84 405 TYR A O 1
ATOM 3350 N N . GLY A 1 409 ? 49.691 16.900 12.070 1.00 59.98 406 GLY A N 1
ATOM 3351 C CA . GLY A 1 409 ? 49.092 18.196 12.418 1.00 52.47 406 GLY A CA 1
ATOM 3352 C C . GLY A 1 409 ? 47.570 18.125 12.270 1.00 63.06 406 GLY A C 1
ATOM 3353 O O . GLY A 1 409 ? 47.061 17.413 11.407 1.00 60.00 406 GLY A O 1
ATOM 3354 N N . ILE A 1 410 ? 46.821 18.870 13.075 1.00 61.89 407 ILE A N 1
ATOM 3355 C CA . ILE A 1 410 ? 45.371 18.716 13.034 1.00 53.00 407 ILE A CA 1
ATOM 3356 C C . ILE A 1 410 ? 44.759 19.266 11.755 1.00 57.22 407 ILE A C 1
ATOM 3357 O O . ILE A 1 410 ? 44.041 18.559 11.061 1.00 65.28 407 ILE A O 1
ATOM 3362 N N . GLU A 1 411 ? 45.049 20.517 11.434 1.00 55.76 408 GLU A N 1
ATOM 3363 C CA . GLU A 1 411 ? 44.496 21.129 10.233 1.00 54.43 408 GLU A CA 1
ATOM 3364 C C . GLU A 1 411 ? 44.843 20.361 8.953 1.00 59.18 408 GLU A C 1
ATOM 3365 O O . GLU A 1 411 ? 43.991 20.173 8.091 1.00 63.73 408 GLU A O 1
ATOM 3371 N N . ASN A 1 412 ? 46.088 19.925 8.806 1.00 59.14 409 ASN A N 1
ATOM 3372 C CA . ASN A 1 412 ? 46.465 19.245 7.568 1.00 55.98 409 ASN A CA 1
ATOM 3373 C C . ASN A 1 412 ? 45.804 17.889 7.436 1.00 59.64 409 ASN A C 1
ATOM 3374 O O . ASN A 1 412 ? 45.411 17.477 6.344 1.00 61.46 409 ASN A O 1
ATOM 3379 N N . TRP A 1 413 ? 45.676 17.197 8.559 1.00 51.83 410 TRP A N 1
ATOM 3380 C CA . TRP A 1 413 ? 45.076 15.892 8.539 1.00 49.81 410 TRP A CA 1
ATOM 3381 C C . TRP A 1 413 ? 43.590 16.064 8.192 1.00 58.62 410 TRP A C 1
ATOM 3382 O O . TRP A 1 413 ? 43.055 15.359 7.331 1.00 56.62 410 TRP A O 1
ATOM 3393 N N . LEU A 1 414 ? 42.939 17.020 8.852 1.00 56.70 411 LEU A N 1
ATOM 3394 C CA . LEU A 1 414 ? 41.523 17.241 8.659 1.00 48.55 411 LEU A CA 1
ATOM 3395 C C . LEU A 1 414 ? 41.235 17.667 7.225 1.00 51.48 411 LEU A C 1
ATOM 3396 O O . LEU A 1 414 ? 40.285 17.202 6.615 1.00 51.31 411 LEU A O 1
ATOM 3401 N N . ARG A 1 415 ? 42.052 18.557 6.688 1.00 57.72 412 ARG A N 1
ATOM 3402 C CA . ARG A 1 415 ? 41.895 18.954 5.290 1.00 58.53 412 ARG A CA 1
ATOM 3403 C C . ARG A 1 415 ? 41.888 17.755 4.373 1.00 58.94 412 ARG A C 1
ATOM 3404 O O . ARG A 1 415 ? 40.978 17.591 3.570 1.00 62.39 412 ARG A O 1
ATOM 3412 N N . LEU A 1 416 ? 42.908 16.918 4.504 1.00 53.72 413 LEU A N 1
ATOM 3413 C CA . LEU A 1 416 ? 43.036 15.742 3.668 1.00 50.78 413 LEU A CA 1
ATOM 3414 C C . LEU A 1 416 ? 41.839 14.837 3.864 1.00 45.34 413 LEU A C 1
ATOM 3415 O O . LEU A 1 416 ? 41.311 14.291 2.909 1.00 51.43 413 LEU A O 1
ATOM 3420 N N . LEU A 1 417 ? 41.396 14.702 5.101 1.00 39.55 414 LEU A N 1
ATOM 3421 C CA . LEU A 1 417 ? 40.220 13.892 5.364 1.00 48.21 414 LEU A CA 1
ATOM 3422 C C . LEU A 1 417 ? 39.008 14.388 4.587 1.00 49.82 414 LEU A C 1
ATOM 3423 O O . LEU A 1 417 ? 38.357 13.614 3.885 1.00 54.33 414 LEU A O 1
ATOM 3428 N N . ILE A 1 418 ? 38.695 15.670 4.734 1.00 44.43 415 ILE A N 1
ATOM 3429 C CA . ILE A 1 418 ? 37.561 16.253 4.033 1.00 47.14 415 ILE A CA 1
ATOM 3430 C C . ILE A 1 418 ? 37.693 15.965 2.533 1.00 55.03 415 ILE A C 1
ATOM 3431 O O . ILE A 1 418 ? 36.722 15.568 1.892 1.00 60.20 415 ILE A O 1
ATOM 3436 N N . GLN A 1 419 ? 38.903 16.151 1.994 1.00 50.34 416 GLN A N 1
ATOM 3437 C CA . GLN A 1 419 ? 39.174 15.975 0.571 1.00 52.71 416 GLN A CA 1
ATOM 3438 C C . GLN A 1 419 ? 38.977 14.538 0.073 1.00 53.65 416 GLN A C 1
ATOM 3439 O O . GLN A 1 419 ? 38.310 14.305 -0.933 1.00 58.11 416 GLN A O 1
ATOM 3445 N N . LYS A 1 420 ? 39.564 13.574 0.763 1.00 47.39 417 LYS A N 1
ATOM 3446 C CA . LYS A 1 420 ? 39.508 12.193 0.294 1.00 42.44 417 LYS A CA 1
ATOM 3447 C C . LYS A 1 420 ? 38.182 11.516 0.608 1.00 51.00 417 LYS A C 1
ATOM 3448 O O . LYS A 1 420 ? 37.808 10.559 -0.035 1.00 55.81 417 LYS A O 1
ATOM 3454 N N . ALA A 1 421 ? 37.460 12.036 1.589 1.00 45.29 418 ALA A N 1
ATOM 3455 C CA . ALA A 1 421 ? 36.329 11.332 2.161 1.00 46.53 418 ALA A CA 1
ATOM 3456 C C . ALA A 1 421 ? 35.016 12.078 1.994 1.00 52.43 418 ALA A C 1
ATOM 3457 O O . ALA A 1 421 ? 34.043 11.498 1.559 1.00 61.17 418 ALA A O 1
ATOM 3459 N N . ILE A 1 422 ? 34.935 13.304 2.490 1.00 48.02 419 ILE A N 1
ATOM 3460 C CA . ILE A 1 422 ? 33.710 14.083 2.362 1.00 45.31 419 ILE A CA 1
ATOM 3461 C C . ILE A 1 422 ? 33.404 14.589 0.938 1.00 47.81 419 ILE A C 1
ATOM 3462 O O . ILE A 1 422 ? 32.290 14.448 0.455 1.00 51.13 419 ILE A O 1
ATOM 3467 N N . ILE A 1 423 ? 34.375 15.210 0.285 1.00 46.91 420 ILE A N 1
ATOM 3468 C CA . ILE A 1 423 ? 34.139 15.811 -1.019 1.00 46.41 420 ILE A CA 1
ATOM 3469 C C . ILE A 1 423 ? 33.568 14.830 -2.063 1.00 54.63 420 ILE A C 1
ATOM 3470 O O . ILE A 1 423 ? 32.594 15.155 -2.731 1.00 56.69 420 ILE A O 1
ATOM 3475 N N . PRO A 1 424 ? 34.152 13.622 -2.190 1.00 51.31 421 PRO A N 1
ATOM 3476 C CA . PRO A 1 424 ? 33.619 12.694 -3.199 1.00 49.41 421 PRO A CA 1
ATOM 3477 C C . PRO A 1 424 ? 32.160 12.348 -2.951 1.00 48.41 421 PRO A C 1
ATOM 3478 O O . PRO A 1 424 ? 31.401 12.218 -3.907 1.00 49.13 421 PRO A O 1
ATOM 3482 N N . VAL A 1 425 ? 31.758 12.234 -1.691 1.00 40.64 422 VAL A N 1
ATOM 3483 C CA . VAL A 1 425 ? 30.351 11.966 -1.400 1.00 42.61 422 VAL A CA 1
ATOM 3484 C C . VAL A 1 425 ? 29.442 13.104 -1.893 1.00 52.47 422 VAL A C 1
ATOM 3485 O O . VAL A 1 425 ? 28.418 12.874 -2.547 1.00 55.81 422 VAL A O 1
ATOM 3489 N N . ILE A 1 426 ? 29.834 14.337 -1.590 1.00 44.39 423 ILE A N 1
ATOM 3490 C CA . ILE A 1 426 ? 29.087 15.503 -2.036 1.00 39.00 423 ILE A CA 1
ATOM 3491 C C . ILE A 1 426 ? 29.126 15.668 -3.551 1.00 41.39 423 ILE A C 1
ATOM 3492 O O . ILE A 1 426 ? 28.126 16.023 -4.165 1.00 45.86 423 ILE A O 1
ATOM 3497 N N . HIS A 1 427 ? 30.271 15.363 -4.151 1.00 38.57 424 HIS A N 1
ATOM 3498 C CA . HIS A 1 427 ? 30.382 15.363 -5.586 1.00 40.16 424 HIS A CA 1
ATOM 3499 C C . HIS A 1 427 ? 29.307 14.516 -6.242 1.00 45.84 424 HIS A C 1
ATOM 3500 O O . HIS A 1 427 ? 28.610 14.951 -7.167 1.00 52.41 424 HIS A O 1
ATOM 3507 N N . LEU A 1 428 ? 29.188 13.297 -5.749 1.00 44.53 425 LEU A N 1
ATOM 3508 C CA . LEU A 1 428 ? 28.201 12.352 -6.247 1.00 44.26 425 LEU A CA 1
ATOM 3509 C C . LEU A 1 428 ? 26.787 12.918 -6.179 1.00 47.37 425 LEU A C 1
ATOM 3510 O O . LEU A 1 428 ? 26.006 12.762 -7.123 1.00 48.33 425 LEU A O 1
ATOM 3515 N N . VAL A 1 429 ? 26.456 13.552 -5.053 1.00 44.52 426 VAL A N 1
ATOM 3516 C CA . VAL A 1 429 ? 25.160 14.213 -4.882 1.00 43.94 426 VAL A CA 1
ATOM 3517 C C . VAL A 1 429 ? 24.916 15.305 -5.938 1.00 46.69 426 VAL A C 1
ATOM 3518 O O . VAL A 1 429 ? 23.880 15.313 -6.587 1.00 51.20 426 VAL A O 1
ATOM 3522 N N . VAL A 1 430 ? 25.859 16.232 -6.090 1.00 42.53 427 VAL A N 1
ATOM 3523 C CA . VAL A 1 430 ? 25.654 17.414 -6.926 1.00 39.09 427 VAL A CA 1
ATOM 3524 C C . VAL A 1 430 ? 25.862 17.186 -8.423 1.00 49.69 427 VAL A C 1
ATOM 3525 O O . VAL A 1 430 ? 25.113 17.699 -9.229 1.00 51.94 427 VAL A O 1
ATOM 3529 N N . GLU A 1 431 ? 26.888 16.432 -8.793 1.00 48.18 428 GLU A N 1
ATOM 3530 C CA . GLU A 1 431 ? 27.134 16.140 -10.192 1.00 46.23 428 GLU A CA 1
ATOM 3531 C C . GLU A 1 431 ? 26.205 15.037 -10.708 1.00 53.85 428 GLU A C 1
ATOM 3532 O O . GLU A 1 431 ? 25.777 15.083 -11.857 1.00 60.49 428 GLU A O 1
ATOM 3538 N N . HIS A 1 432 ? 26.010 13.983 -9.915 1.00 49.38 429 HIS A N 1
ATOM 3539 C CA . HIS A 1 432 ? 25.082 12.907 -10.284 1.00 55.15 429 HIS A CA 1
ATOM 3540 C C . HIS A 1 432 ? 23.685 12.824 -9.665 1.00 54.27 429 HIS A C 1
ATOM 3541 O O . HIS A 1 432 ? 22.905 11.992 -10.074 1.00 54.89 429 HIS A O 1
ATOM 3548 N N . GLY A 1 433 ? 23.353 13.672 -8.702 1.00 53.09 430 GLY A N 1
ATOM 3549 C CA . GLY A 1 433 ? 22.113 13.460 -7.971 1.00 44.65 430 GLY A CA 1
ATOM 3550 C C . GLY A 1 433 ? 21.993 12.078 -7.334 1.00 46.01 430 GLY A C 1
ATOM 3551 O O . GLY A 1 433 ? 20.909 11.510 -7.207 1.00 47.51 430 GLY A O 1
ATOM 3552 N N . ILE A 1 434 ? 23.116 11.519 -6.919 1.00 48.34 431 ILE A N 1
ATOM 3553 C CA . ILE A 1 434 ? 23.073 10.232 -6.256 1.00 46.42 431 ILE A CA 1
ATOM 3554 C C . ILE A 1 434 ? 23.517 10.403 -4.804 1.00 43.84 431 ILE A C 1
ATOM 3555 O O . ILE A 1 434 ? 24.635 10.843 -4.547 1.00 46.12 431 ILE A O 1
ATOM 3560 N N . ALA A 1 435 ? 22.644 10.043 -3.868 1.00 43.89 432 ALA A N 1
ATOM 3561 C CA . ALA A 1 435 ? 22.935 10.210 -2.450 1.00 44.08 432 ALA A CA 1
ATOM 3562 C C . ALA A 1 435 ? 23.106 8.865 -1.772 1.00 44.14 432 ALA A C 1
ATOM 3563 O O . ALA A 1 435 ? 22.132 8.247 -1.394 1.00 50.34 432 ALA A O 1
ATOM 3565 N N . LEU A 1 436 ? 24.354 8.502 -1.496 1.00 45.44 433 LEU A N 1
ATOM 3566 C CA . LEU A 1 436 ? 24.687 7.275 -0.795 1.00 46.34 433 LEU A CA 1
ATOM 3567 C C . LEU A 1 436 ? 24.407 7.517 0.663 1.00 50.70 433 LEU A C 1
ATOM 3568 O O . LEU A 1 436 ? 24.628 8.628 1.145 1.00 51.98 433 LEU A O 1
ATOM 3573 N N . GLU A 1 437 ? 23.884 6.510 1.358 1.00 55.36 434 GLU A N 1
ATOM 3574 C CA . GLU A 1 437 ? 23.734 6.619 2.790 1.00 58.20 434 GLU A CA 1
ATOM 3575 C C . GLU A 1 437 ? 25.155 6.889 3.261 1.00 56.20 434 GLU A C 1
ATOM 3576 O O . GLU A 1 437 ? 26.073 6.088 3.057 1.00 58.38 434 GLU A O 1
ATOM 3582 N N . SER A 1 438 ? 25.313 8.036 3.891 1.00 50.90 435 SER A N 1
ATOM 3583 C CA . SER A 1 438 ? 26.615 8.571 4.296 1.00 64.07 435 SER A CA 1
ATOM 3584 C C . SER A 1 438 ? 27.016 8.428 5.780 1.00 62.37 435 SER A C 1
ATOM 3585 O O . SER A 1 438 ? 27.975 9.070 6.221 1.00 54.59 435 SER A O 1
ATOM 3588 N N . HIS A 1 439 ? 26.198 7.704 6.549 1.00 56.59 436 HIS A N 1
ATOM 3589 C CA . HIS A 1 439 ? 26.478 7.375 7.951 1.00 51.72 436 HIS A CA 1
ATOM 3590 C C . HIS A 1 439 ? 27.849 6.701 8.076 1.00 52.31 436 HIS A C 1
ATOM 3591 O O . HIS A 1 439 ? 28.358 6.105 7.108 1.00 52.36 436 HIS A O 1
ATOM 3598 N N . GLY A 1 440 ? 28.494 6.890 9.221 1.00 38.91 437 GLY A N 1
ATOM 3599 C CA . GLY A 1 440 ? 29.850 6.396 9.412 1.00 48.83 437 GLY A CA 1
ATOM 3600 C C . GLY A 1 440 ? 30.074 4.904 9.169 1.00 52.92 437 GLY A C 1
ATOM 3601 O O . GLY A 1 440 ? 31.191 4.467 8.890 1.00 52.21 437 GLY A O 1
ATOM 3602 N N . GLN A 1 441 ? 29.001 4.127 9.282 1.00 54.33 438 GLN A N 1
ATOM 3603 C CA . GLN A 1 441 ? 29.074 2.674 9.194 1.00 55.01 438 GLN A CA 1
ATOM 3604 C C . GLN A 1 441 ? 29.192 2.259 7.722 1.00 52.42 438 GLN A C 1
ATOM 3605 O O . GLN A 1 441 ? 29.719 1.198 7.416 1.00 51.26 438 GLN A O 1
ATOM 3611 N N . ASN A 1 442 ? 28.775 3.132 6.802 1.00 40.17 439 ASN A N 1
ATOM 3612 C CA . ASN A 1 442 ? 28.929 2.851 5.381 1.00 41.69 439 ASN A CA 1
ATOM 3613 C C . ASN A 1 442 ? 30.278 3.245 4.784 1.00 41.59 439 ASN A C 1
ATOM 3614 O O . ASN A 1 442 ? 30.467 3.140 3.577 1.00 50.18 439 ASN A O 1
ATOM 3627 N N . ILE A 1 444 ? 34.641 3.678 4.792 1.00 39.81 441 ILE A N 1
ATOM 3628 C CA . ILE A 1 444 ? 35.886 3.135 5.273 1.00 44.67 441 ILE A CA 1
ATOM 3629 C C . ILE A 1 444 ? 36.992 3.973 4.722 1.00 48.72 441 ILE A C 1
ATOM 3630 O O . ILE A 1 444 ? 37.084 4.137 3.516 1.00 49.48 441 ILE A O 1
ATOM 3635 N N . LEU A 1 445 ? 37.831 4.512 5.594 1.00 47.53 442 LEU A N 1
ATOM 3636 C CA . LEU A 1 445 ? 38.947 5.316 5.126 1.00 46.64 442 LEU A CA 1
ATOM 3637 C C . LEU A 1 445 ? 40.155 4.440 4.847 1.00 48.57 442 LEU A C 1
ATOM 3638 O O . LEU A 1 445 ? 40.604 3.700 5.716 1.00 47.82 442 LEU A O 1
ATOM 3643 N N . VAL A 1 446 ? 40.683 4.534 3.635 1.00 51.04 443 VAL A N 1
ATOM 3644 C CA . VAL A 1 446 ? 41.978 3.962 3.334 1.00 51.13 443 VAL A CA 1
ATOM 3645 C C . VAL A 1 446 ? 43.070 5.010 3.585 1.00 54.85 443 VAL A C 1
ATOM 3646 O O . VAL A 1 446 ? 42.948 6.153 3.168 1.00 54.06 443 VAL A O 1
ATOM 3650 N N . HIS A 1 447 ? 44.136 4.610 4.265 1.00 53.44 444 HIS A N 1
ATOM 3651 C CA . HIS A 1 447 ? 45.201 5.521 4.615 1.00 51.73 444 HIS A CA 1
ATOM 3652 C C . HIS A 1 447 ? 46.569 4.888 4.412 1.00 64.54 444 HIS A C 1
ATOM 3653 O O . HIS A 1 447 ? 46.677 3.713 4.047 1.00 73.31 444 HIS A O 1
ATOM 3660 N N . LYS A 1 448 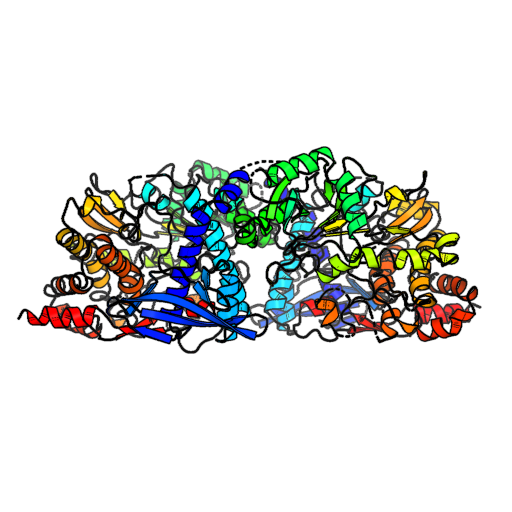? 47.615 5.671 4.645 1.00 66.96 445 LYS A N 1
ATOM 3661 C CA . LYS A 1 448 ? 48.987 5.160 4.658 1.00 70.40 445 LYS A CA 1
ATOM 3662 C C . LYS A 1 448 ? 49.641 5.741 5.902 1.00 68.23 445 LYS A C 1
ATOM 3663 O O . LYS A 1 448 ? 49.822 6.953 6.007 1.00 66.84 445 LYS A O 1
ATOM 3669 N N . GLU A 1 449 ? 49.979 4.880 6.851 1.00 75.23 446 GLU A N 1
ATOM 3670 C CA . GLU A 1 449 ? 50.524 5.321 8.130 1.00 80.49 446 GLU A CA 1
ATOM 3671 C C . GLU A 1 449 ? 49.733 6.503 8.719 1.00 75.84 446 GLU A C 1
ATOM 3672 O O . GLU A 1 449 ? 50.320 7.413 9.318 1.00 76.49 446 GLU A O 1
ATOM 3678 N N . GLY A 1 450 ? 48.408 6.479 8.562 1.00 69.72 447 GLY A N 1
ATOM 3679 C CA . GLY A 1 450 ? 47.543 7.498 9.146 1.00 63.69 447 GLY A CA 1
ATOM 3680 C C . GLY A 1 450 ? 47.233 8.709 8.268 1.00 62.59 447 GLY A C 1
ATOM 3681 O O . GLY A 1 450 ? 46.459 9.595 8.651 1.00 61.54 447 GLY A O 1
ATOM 3682 N N . LEU A 1 451 ? 47.833 8.744 7.084 1.00 59.45 448 LEU A N 1
ATOM 3683 C CA . LEU A 1 451 ? 47.587 9.798 6.107 1.00 56.37 448 LEU A CA 1
ATOM 3684 C C . LEU A 1 451 ? 46.421 9.384 5.223 1.00 54.09 448 LEU A C 1
ATOM 3685 O O . LEU A 1 451 ? 46.482 8.345 4.563 1.00 53.64 448 LEU A O 1
ATOM 3690 N N . PRO A 1 452 ? 45.349 10.187 5.199 1.00 58.63 449 PRO A N 1
ATOM 3691 C CA . PRO A 1 452 ? 44.143 9.852 4.414 1.00 60.12 449 PRO A CA 1
ATOM 3692 C C . PRO A 1 452 ? 44.411 9.730 2.911 1.00 61.38 449 PRO A C 1
ATOM 3693 O O . PRO A 1 452 ? 44.963 10.643 2.310 1.00 64.36 449 PRO A O 1
ATOM 3697 N N . VAL A 1 453 ? 43.984 8.632 2.298 1.00 58.10 450 VAL A N 1
ATOM 3698 C CA . VAL A 1 453 ? 44.279 8.403 0.885 1.00 56.64 450 VAL A CA 1
ATOM 3699 C C . VAL A 1 453 ? 43.031 8.353 -0.005 1.00 56.88 450 VAL A C 1
ATOM 3700 O O . VAL A 1 453 ? 42.884 9.158 -0.915 1.00 60.89 450 VAL A O 1
ATOM 3704 N N . ARG A 1 454 ? 42.151 7.391 0.231 1.00 57.82 451 ARG A N 1
ATOM 3705 C CA . ARG A 1 454 ? 40.918 7.312 -0.532 1.00 55.06 451 ARG A CA 1
ATOM 3706 C C . ARG A 1 454 ? 39.820 6.820 0.385 1.00 56.39 451 ARG A C 1
ATOM 3707 O O . ARG A 1 454 ? 40.110 6.323 1.484 1.00 59.92 451 ARG A O 1
ATOM 3715 N N . ILE A 1 455 ? 38.564 6.968 -0.040 1.00 48.93 452 ILE A N 1
ATOM 3716 C CA . ILE A 1 455 ? 37.447 6.449 0.750 1.00 46.32 452 ILE A CA 1
ATOM 3717 C C . ILE A 1 455 ? 36.822 5.223 0.064 1.00 51.91 452 ILE A C 1
ATOM 3718 O O . ILE A 1 455 ? 36.743 5.166 -1.169 1.00 53.42 452 ILE A O 1
ATOM 3723 N N . ALA A 1 456 ? 36.403 4.239 0.864 1.00 47.78 453 ALA A N 1
ATOM 3724 C CA . ALA A 1 456 ? 35.579 3.125 0.377 1.00 47.60 453 ALA A CA 1
ATOM 3725 C C . ALA A 1 456 ? 34.158 3.218 0.914 1.00 49.80 453 ALA A C 1
ATOM 3726 O O . ALA A 1 456 ? 33.967 3.525 2.087 1.00 43.84 453 ALA A O 1
ATOM 3728 N N . LEU A 1 457 ? 33.171 2.923 0.064 1.00 55.34 454 LEU A N 1
ATOM 3729 C CA . LEU A 1 457 ? 31.758 2.953 0.453 1.00 54.51 454 LEU A CA 1
ATOM 3730 C C . LEU A 1 457 ? 31.113 1.561 0.353 1.00 54.17 454 LEU A C 1
ATOM 3731 O O . LEU A 1 457 ? 31.478 0.781 -0.508 1.00 52.80 454 LEU A O 1
ATOM 3736 N N . LYS A 1 458 ? 30.139 1.263 1.207 1.00 46.46 455 LYS A N 1
ATOM 3737 C CA . LYS A 1 458 ? 29.450 -0.020 1.135 1.00 47.06 455 LYS A CA 1
ATOM 3738 C C . LYS A 1 458 ? 28.002 0.096 1.611 1.00 46.67 455 LYS A C 1
ATOM 3739 O O . LYS A 1 458 ? 27.563 1.164 1.986 1.00 55.88 455 LYS A O 1
ATOM 3745 N N . ASP A 1 459 ? 27.288 -1.017 1.616 1.00 44.65 456 ASP A N 1
ATOM 3746 C CA . ASP A 1 459 ? 25.869 -1.076 1.985 1.00 51.04 456 ASP A CA 1
ATOM 3747 C C . ASP A 1 459 ? 24.920 -0.216 1.152 1.00 51.17 456 ASP A C 1
ATOM 3748 O O . ASP A 1 459 ? 24.199 0.633 1.674 1.00 65.47 456 ASP A O 1
ATOM 3753 N N . PHE A 1 460 ? 24.947 -0.432 -0.156 1.00 47.11 457 PHE A N 1
ATOM 3754 C CA . PHE A 1 460 ? 24.111 0.339 -1.072 1.00 52.39 457 PHE A CA 1
ATOM 3755 C C . PHE A 1 460 ? 22.667 -0.121 -1.122 1.00 57.21 457 PHE A C 1
ATOM 3756 O O . PHE A 1 460 ? 21.754 0.697 -1.234 1.00 64.97 457 PHE A O 1
ATOM 3764 N N . HIS A 1 461 ? 22.462 -1.429 -1.040 1.00 53.66 458 HIS A N 1
ATOM 3765 C CA . HIS A 1 461 ? 21.160 -2.022 -1.345 1.00 63.21 458 HIS A CA 1
ATOM 3766 C C . HIS A 1 461 ? 20.054 -1.520 -0.413 1.00 70.77 458 HIS A C 1
ATOM 3767 O O . HIS A 1 461 ? 18.879 -1.453 -0.804 1.00 74.25 458 HIS A O 1
ATOM 3774 N N . GLU A 1 462 ? 20.411 -1.233 0.834 1.00 74.40 459 GLU A N 1
ATOM 3775 C CA . GLU A 1 462 ? 19.436 -0.679 1.774 1.00 91.14 459 GLU A CA 1
ATOM 3776 C C . GLU A 1 462 ? 19.154 0.837 1.690 1.00 95.90 459 GLU A C 1
ATOM 3777 O O . GLU A 1 462 ? 17.992 1.249 1.641 1.00 103.51 459 GLU A O 1
ATOM 3783 N N . GLY A 1 463 ? 20.205 1.657 1.660 1.00 83.36 460 GLY A N 1
ATOM 3784 C CA . GLY A 1 463 ? 20.027 3.079 1.888 1.00 77.26 460 GLY A CA 1
ATOM 3785 C C . GLY A 1 463 ? 20.153 4.113 0.781 1.00 73.98 460 GLY A C 1
ATOM 3786 O O . GLY A 1 463 ? 19.952 5.300 1.026 1.00 75.98 460 GLY A O 1
ATOM 3787 N N . LEU A 1 464 ? 20.487 3.684 -0.424 1.00 62.81 461 LEU A N 1
ATOM 3788 C CA . LEU A 1 464 ? 20.697 4.592 -1.530 1.00 46.82 461 LEU A CA 1
ATOM 3789 C C . LEU A 1 464 ? 19.492 5.484 -1.891 1.00 50.66 461 LEU A C 1
ATOM 3790 O O . LEU A 1 464 ? 18.356 5.047 -1.893 1.00 57.97 461 LEU A O 1
ATOM 3795 N N . GLU A 1 465 ? 19.739 6.745 -2.204 1.00 41.79 462 GLU A N 1
ATOM 3796 C CA . GLU A 1 465 ? 18.659 7.578 -2.707 1.00 48.16 462 GLU A CA 1
ATOM 3797 C C . GLU A 1 465 ? 19.163 8.358 -3.909 1.00 47.81 462 GLU A C 1
ATOM 3798 O O . GLU A 1 465 ? 20.364 8.556 -4.048 1.00 44.73 462 GLU A O 1
ATOM 3804 N N . PHE A 1 466 ? 18.262 8.757 -4.800 1.00 49.78 463 PHE A N 1
ATOM 3805 C CA . PHE A 1 466 ? 18.675 9.520 -5.968 1.00 53.91 463 PHE A CA 1
ATOM 3806 C C . PHE A 1 466 ? 17.576 10.426 -6.493 1.00 54.61 463 PHE A C 1
ATOM 3807 O O . PHE A 1 466 ? 16.394 10.124 -6.327 1.00 57.31 463 PHE A O 1
ATOM 3815 N N . TYR A 1 467 ? 17.979 11.546 -7.098 1.00 48.06 464 TYR A N 1
ATOM 3816 C CA . TYR A 1 467 ? 17.049 12.465 -7.740 1.00 50.60 464 TYR A CA 1
ATOM 3817 C C . TYR A 1 467 ? 17.202 12.340 -9.268 1.00 61.59 464 TYR A C 1
ATOM 3818 O O . TYR A 1 467 ? 18.181 12.804 -9.856 1.00 60.46 464 TYR A O 1
ATOM 3827 N N . ARG A 1 468 ? 16.208 11.740 -9.908 1.00 67.11 465 ARG A N 1
ATOM 3828 C CA . ARG A 1 468 ? 16.343 11.285 -11.287 1.00 64.48 465 ARG A CA 1
ATOM 3829 C C . ARG A 1 468 ? 16.794 12.374 -12.252 1.00 67.05 465 ARG A C 1
ATOM 3830 O O . ARG A 1 468 ? 17.639 12.121 -13.104 1.00 73.53 465 ARG A O 1
ATOM 3838 N N . PRO A 1 469 ? 16.246 13.590 -12.130 1.00 66.90 466 PRO A N 1
ATOM 3839 C CA . PRO A 1 469 ? 16.588 14.556 -13.192 1.00 71.58 466 PRO A CA 1
ATOM 3840 C C . PRO A 1 469 ? 18.074 14.933 -13.242 1.00 74.51 466 PRO A C 1
ATOM 3841 O O . PRO A 1 469 ? 18.514 15.439 -14.276 1.00 79.79 466 PRO A O 1
ATOM 3845 N N . PHE A 1 470 ? 18.825 14.689 -12.165 1.00 65.97 467 PHE A N 1
ATOM 3846 C CA . PHE A 1 470 ? 20.267 14.956 -12.154 1.00 62.46 467 PHE A CA 1
ATOM 3847 C C . PHE A 1 470 ? 21.120 13.830 -12.770 1.00 59.42 467 PHE A C 1
ATOM 3848 O O . PHE A 1 470 ? 22.288 14.028 -13.064 1.00 65.07 467 PHE A O 1
ATOM 3856 N N . LEU A 1 471 ? 20.558 12.651 -12.969 1.00 55.02 468 LEU A N 1
ATOM 3857 C CA . LEU A 1 471 ? 21.361 11.567 -13.527 1.00 57.88 468 LEU A CA 1
ATOM 3858 C C . LEU A 1 471 ? 21.928 11.985 -14.883 1.00 67.23 468 LEU A C 1
ATOM 3859 O O . LEU A 1 471 ? 21.282 12.744 -15.611 1.00 70.42 468 LEU A O 1
ATOM 3864 N N . LYS A 1 472 ? 23.136 11.514 -15.209 1.00 65.54 469 LYS A N 1
ATOM 3865 C CA . LYS A 1 472 ? 23.731 11.788 -16.524 1.00 72.38 469 LYS A CA 1
ATOM 3866 C C . LYS A 1 472 ? 22.972 11.010 -17.601 1.00 82.96 469 LYS A C 1
ATOM 3867 O O . LYS A 1 472 ? 22.715 11.516 -18.693 1.00 87.10 469 LYS A O 1
ATOM 3873 N N . GLU A 1 473 ? 22.620 9.767 -17.283 1.00 86.50 470 GLU A N 1
ATOM 3874 C CA . GLU A 1 473 ? 21.787 8.974 -18.168 1.00 86.38 470 GLU A CA 1
ATOM 3875 C C . GLU A 1 473 ? 20.576 8.438 -17.399 1.00 88.15 470 GLU A C 1
ATOM 3876 O O . GLU A 1 473 ? 20.692 7.535 -16.552 1.00 89.86 470 GLU A O 1
ATOM 3890 N N . ASN A 1 475 ? 17.937 7.096 -18.901 1.00 96.25 472 ASN A N 1
ATOM 3891 C CA . ASN A 1 475 ? 17.595 5.866 -19.602 1.00 96.18 472 ASN A CA 1
ATOM 3892 C C . ASN A 1 475 ? 18.429 4.646 -19.187 1.00 87.66 472 ASN A C 1
ATOM 3893 O O . ASN A 1 475 ? 18.101 3.522 -19.554 1.00 85.17 472 ASN A O 1
ATOM 3898 N N . LYS A 1 476 ? 19.532 4.878 -18.479 1.00 79.10 473 LYS A N 1
ATOM 3899 C CA . LYS A 1 476 ? 20.361 3.790 -17.967 1.00 77.84 473 LYS A CA 1
ATOM 3900 C C . LYS A 1 476 ? 20.063 3.493 -16.503 1.00 74.46 473 LYS A C 1
ATOM 3901 O O . LYS A 1 476 ? 20.673 2.608 -15.907 1.00 68.70 473 LYS A O 1
ATOM 3907 N N . CYS A 1 477 ? 19.149 4.267 -15.926 1.00 79.21 474 CYS A N 1
ATOM 3908 C CA . CYS A 1 477 ? 18.757 4.085 -14.539 1.00 77.98 474 CYS A CA 1
ATOM 3909 C C . CYS A 1 477 ? 18.029 2.742 -14.428 1.00 84.45 474 CYS A C 1
ATOM 3910 O O . CYS A 1 477 ? 17.060 2.502 -15.170 1.00 89.87 474 CYS A O 1
ATOM 3913 N N . PRO A 1 478 ? 18.488 1.869 -13.505 1.00 76.08 475 PRO A N 1
ATOM 3914 C CA . PRO A 1 478 ? 18.009 0.486 -13.474 1.00 73.52 475 PRO A CA 1
ATOM 3915 C C . PRO A 1 478 ? 16.507 0.530 -13.296 1.00 76.01 475 PRO A C 1
ATOM 3916 O O . PRO A 1 478 ? 16.031 1.398 -12.555 1.00 75.03 475 PRO A O 1
ATOM 3920 N N . ASP A 1 479 ? 15.768 -0.349 -13.968 1.00 77.66 476 ASP A N 1
ATOM 3921 C CA . ASP A 1 479 ? 14.317 -0.283 -13.891 1.00 82.89 476 ASP A CA 1
ATOM 3922 C C . ASP A 1 479 ? 13.812 -1.194 -12.787 1.00 82.84 476 ASP A C 1
ATOM 3923 O O . ASP A 1 479 ? 13.795 -2.417 -12.928 1.00 83.06 476 ASP A O 1
ATOM 3928 N N . PHE A 1 480 ? 13.327 -0.581 -11.716 1.00 82.72 477 PHE A N 1
ATOM 3929 C CA . PHE A 1 480 ? 13.066 -1.304 -10.484 1.00 74.17 477 PHE A CA 1
ATOM 3930 C C . PHE A 1 480 ? 11.788 -2.107 -10.583 1.00 80.70 477 PHE A C 1
ATOM 3931 O O . PHE A 1 480 ? 11.687 -3.219 -10.039 1.00 73.74 477 PHE A O 1
ATOM 3939 N N . THR A 1 481 ? 10.821 -1.565 -11.313 1.00 80.06 478 THR A N 1
ATOM 3940 C CA . THR A 1 481 ? 9.532 -2.225 -11.424 1.00 78.63 478 THR A CA 1
ATOM 3941 C C . THR A 1 481 ? 9.624 -3.605 -12.091 1.00 81.69 478 THR A C 1
ATOM 3942 O O . THR A 1 481 ? 8.732 -4.439 -11.937 1.00 85.63 478 THR A O 1
ATOM 3946 N N . LYS A 1 482 ? 10.694 -3.863 -12.831 1.00 78.72 479 LYS A N 1
ATOM 3947 C CA . LYS A 1 482 ? 10.779 -5.151 -13.500 1.00 85.40 479 LYS A CA 1
ATOM 3948 C C . LYS A 1 482 ? 11.451 -6.218 -12.627 1.00 86.52 479 LYS A C 1
ATOM 3949 O O . LYS A 1 482 ? 11.385 -7.414 -12.920 1.00 89.64 479 LYS A O 1
ATOM 3963 N N . HIS A 1 484 ? 10.954 -6.700 -9.016 1.00 86.95 481 HIS A N 1
ATOM 3964 C CA . HIS A 1 484 ? 10.160 -7.272 -7.934 1.00 87.81 481 HIS A CA 1
ATOM 3965 C C . HIS A 1 484 ? 8.723 -6.776 -7.955 1.00 93.72 481 HIS A C 1
ATOM 3966 O O . HIS A 1 484 ? 8.462 -5.615 -8.288 1.00 97.88 481 HIS A O 1
ATOM 3973 N N . LYS A 1 485 ? 7.792 -7.655 -7.602 1.00 91.70 482 LYS A N 1
ATOM 3974 C CA . LYS A 1 485 ? 6.388 -7.277 -7.536 1.00 88.23 482 LYS A CA 1
ATOM 3975 C C . LYS A 1 485 ? 6.157 -6.123 -6.548 1.00 82.34 482 LYS A C 1
ATOM 3976 O O . LYS A 1 485 ? 5.251 -5.310 -6.741 1.00 85.42 482 LYS A O 1
ATOM 3982 N N . THR A 1 486 ? 6.979 -6.035 -5.503 1.00 74.16 483 THR A N 1
ATOM 3983 C CA . THR A 1 486 ? 6.823 -4.957 -4.524 1.00 76.63 483 THR A CA 1
ATOM 3984 C C . THR A 1 486 ? 7.129 -3.565 -5.115 1.00 84.35 483 THR A C 1
ATOM 3985 O O . THR A 1 486 ? 6.388 -2.611 -4.867 1.00 86.10 483 THR A O 1
ATOM 3989 N N . TYR A 1 487 ? 8.221 -3.451 -5.876 1.00 86.49 484 TYR A N 1
ATOM 3990 C CA . TYR A 1 487 ? 8.496 -2.235 -6.648 1.00 83.36 484 TYR A CA 1
ATOM 3991 C C . TYR A 1 487 ? 7.314 -1.937 -7.580 1.00 91.11 484 TYR A C 1
ATOM 3992 O O . TYR A 1 487 ? 6.804 -0.815 -7.610 1.00 103.71 484 TYR A O 1
ATOM 4001 N N . ALA A 1 488 ? 6.889 -2.952 -8.331 1.00 81.60 485 ALA A N 1
ATOM 4002 C CA . ALA A 1 488 ? 5.778 -2.841 -9.280 1.00 89.21 485 ALA A CA 1
ATOM 4003 C C . ALA A 1 488 ? 4.508 -2.202 -8.696 1.00 93.53 485 ALA A C 1
ATOM 4004 O O . ALA A 1 488 ? 3.835 -1.426 -9.374 1.00 91.50 485 ALA A O 1
ATOM 4006 N N . ASN A 1 489 ? 4.164 -2.560 -7.459 1.00 100.50 486 ASN A N 1
ATOM 4007 C CA . ASN A 1 489 ? 2.956 -2.046 -6.808 1.00 105.83 486 ASN A CA 1
ATOM 4008 C C . ASN A 1 489 ? 3.236 -0.852 -5.911 1.00 109.26 486 ASN A C 1
ATOM 4009 O O . ASN A 1 489 ? 2.316 -0.287 -5.318 1.00 111.49 486 ASN A O 1
ATOM 4014 N N . GLY A 1 490 ? 4.510 -0.482 -5.814 1.00 110.63 487 GLY A N 1
ATOM 4015 C CA . GLY A 1 490 ? 4.933 0.656 -5.015 1.00 111.29 487 GLY A CA 1
ATOM 4016 C C . GLY A 1 490 ? 4.631 1.993 -5.668 1.00 111.84 487 GLY A C 1
ATOM 4017 O O . GLY A 1 490 ? 4.140 2.055 -6.793 1.00 107.29 487 GLY A O 1
ATOM 4018 N N . LYS A 1 491 ? 4.935 3.066 -4.949 1.00 116.67 488 LYS A N 1
ATOM 4019 C CA . LYS A 1 491 ? 4.642 4.428 -5.388 1.00 123.23 488 LYS A CA 1
ATOM 4020 C C . LYS A 1 491 ? 5.910 5.278 -5.288 1.00 129.82 488 LYS A C 1
ATOM 4021 O O . LYS A 1 491 ? 6.902 4.843 -4.708 1.00 133.39 488 LYS A O 1
ATOM 4035 N N . ASN A 1 493 ? 8.794 7.696 -4.167 1.00 112.08 490 ASN A N 1
ATOM 4036 C CA . ASN A 1 493 ? 9.410 7.967 -2.858 1.00 106.67 490 ASN A CA 1
ATOM 4037 C C . ASN A 1 493 ? 9.523 6.758 -1.915 1.00 102.22 490 ASN A C 1
ATOM 4038 O O . ASN A 1 493 ? 10.211 6.829 -0.891 1.00 99.01 490 ASN A O 1
ATOM 4043 N N . ASP A 1 494 ? 8.864 5.656 -2.262 1.00 101.72 491 ASP A N 1
ATOM 4044 C CA . ASP A 1 494 ? 8.935 4.440 -1.451 1.00 99.08 491 ASP A CA 1
ATOM 4045 C C . ASP A 1 494 ? 10.328 3.794 -1.515 1.00 95.11 491 ASP A C 1
ATOM 4046 O O . ASP A 1 494 ? 10.874 3.398 -0.484 1.00 89.22 491 ASP A O 1
ATOM 4051 N N . PHE A 1 495 ? 10.891 3.663 -2.718 1.00 97.07 492 PHE A N 1
ATOM 4052 C CA . PHE A 1 495 ? 12.216 3.048 -2.865 1.00 99.79 492 PHE A CA 1
ATOM 4053 C C . PHE A 1 495 ? 13.206 3.806 -3.787 1.00 107.83 492 PHE A C 1
ATOM 4054 O O . PHE A 1 495 ? 12.988 3.929 -5.002 1.00 122.32 492 PHE A O 1
ATOM 4062 N N . PHE A 1 496 ? 14.274 4.323 -3.185 1.00 84.66 493 PHE A N 1
ATOM 4063 C CA . PHE A 1 496 ? 15.478 4.853 -3.856 1.00 76.08 493 PHE A CA 1
ATOM 4064 C C . PHE A 1 496 ? 15.292 6.179 -4.576 1.00 80.74 493 PHE A C 1
ATOM 4065 O O . PHE A 1 496 ? 16.235 6.958 -4.698 1.00 83.35 493 PHE A O 1
ATOM 4073 N N . GLU A 1 497 ? 14.069 6.518 -4.941 1.00 78.60 494 GLU A N 1
ATOM 4074 C CA . GLU A 1 497 ? 13.931 7.641 -5.855 1.00 74.36 494 GLU A CA 1
ATOM 4075 C C . GLU A 1 497 ? 13.084 8.683 -5.214 1.00 68.67 494 GLU A C 1
ATOM 4076 O O . GLU A 1 497 ? 12.007 8.408 -4.710 1.00 72.85 494 GLU A O 1
ATOM 4090 N N . ASP A 1 499 ? 11.235 12.483 -5.459 1.00 104.63 496 ASP A N 1
ATOM 4091 C CA . ASP A 1 499 ? 10.690 13.464 -6.380 1.00 113.35 496 ASP A CA 1
ATOM 4092 C C . ASP A 1 499 ? 11.023 14.850 -5.871 1.00 109.99 496 ASP A C 1
ATOM 4093 O O . ASP A 1 499 ? 10.731 15.850 -6.526 1.00 112.61 496 ASP A O 1
ATOM 4098 N N . ARG A 1 500 ? 11.648 14.899 -4.698 1.00 104.11 497 ARG A N 1
ATOM 4099 C CA . ARG A 1 500 ? 11.990 16.168 -4.063 1.00 93.39 497 ARG A CA 1
ATOM 4100 C C . ARG A 1 500 ? 13.490 16.381 -4.119 1.00 70.95 497 ARG A C 1
ATOM 4101 O O . ARG A 1 500 ? 14.272 15.515 -3.725 1.00 65.37 497 ARG A O 1
ATOM 4109 N N . ILE A 1 501 ? 13.903 17.533 -4.616 1.00 60.34 498 ILE A N 1
ATOM 4110 C CA . ILE A 1 501 ? 15.320 17.833 -4.630 1.00 53.41 498 ILE A CA 1
ATOM 4111 C C . ILE A 1 501 ? 15.916 17.925 -3.201 1.00 74.65 498 ILE A C 1
ATOM 4112 O O . ILE A 1 501 ? 17.136 17.845 -3.021 1.00 70.30 498 ILE A O 1
ATOM 4117 N N . GLU A 1 502 ? 15.064 18.091 -2.188 1.00 76.08 499 GLU A N 1
ATOM 4118 C CA . GLU A 1 502 ? 15.547 18.248 -0.809 1.00 73.36 499 GLU A CA 1
ATOM 4119 C C . GLU A 1 502 ? 16.104 16.953 -0.230 1.00 64.86 499 GLU A C 1
ATOM 4120 O O . GLU A 1 502 ? 16.781 16.982 0.786 1.00 68.20 499 GLU A O 1
ATOM 4126 N N . CYS A 1 503 ? 15.832 15.823 -0.878 1.00 61.07 500 CYS A N 1
ATOM 4127 C CA . CYS A 1 503 ? 16.413 14.554 -0.443 1.00 54.39 500 CYS A CA 1
ATOM 4128 C C . CYS A 1 503 ? 17.932 14.634 -0.547 1.00 55.67 500 CYS A C 1
ATOM 4129 O O . CYS A 1 503 ? 18.651 13.970 0.193 1.00 60.73 500 CYS A O 1
ATOM 4132 N N . LEU A 1 504 ? 18.426 15.433 -1.486 1.00 51.18 501 LEU A N 1
ATOM 4133 C CA . LEU A 1 504 ? 19.868 15.582 -1.648 1.00 48.26 501 LEU A CA 1
ATOM 4134 C C . LEU A 1 504 ? 20.485 16.396 -0.510 1.00 46.48 501 LEU A C 1
ATOM 4135 O O . LEU A 1 504 ? 21.467 15.975 0.095 1.00 47.29 501 LEU A O 1
ATOM 4140 N N . GLN A 1 505 ? 19.912 17.567 -0.236 1.00 48.38 502 GLN A N 1
ATOM 4141 C CA . GLN A 1 505 ? 20.371 18.413 0.859 1.00 46.17 502 GLN A CA 1
ATOM 4142 C C . GLN A 1 505 ? 20.319 17.643 2.178 1.00 53.62 502 GLN A C 1
ATOM 4143 O O . GLN A 1 505 ? 21.263 17.669 2.975 1.00 55.25 502 GLN A O 1
ATOM 4149 N N . GLU A 1 506 ? 19.224 16.925 2.385 1.00 54.24 503 GLU A N 1
ATOM 4150 C CA . GLU A 1 506 ? 19.031 16.189 3.620 1.00 55.00 503 GLU A CA 1
ATOM 4151 C C . GLU A 1 506 ? 20.013 15.038 3.855 1.00 54.17 503 GLU A C 1
ATOM 4152 O O . GLU A 1 506 ? 20.421 14.825 4.967 1.00 49.33 503 GLU A O 1
ATOM 4166 N N . VAL A 1 508 ? 23.058 14.904 2.914 1.00 52.41 505 VAL A N 1
ATOM 4167 C CA . VAL A 1 508 ? 24.321 15.576 3.221 1.00 49.29 505 VAL A CA 1
ATOM 4168 C C . VAL A 1 508 ? 24.356 16.253 4.602 1.00 48.87 505 VAL A C 1
ATOM 4169 O O . VAL A 1 508 ? 25.281 16.048 5.374 1.00 50.95 505 VAL A O 1
ATOM 4173 N N . LEU A 1 509 ? 23.355 17.065 4.907 1.00 52.99 506 LEU A N 1
ATOM 4174 C CA . LEU A 1 509 ? 23.336 17.784 6.175 1.00 45.20 506 LEU A CA 1
ATOM 4175 C C . LEU A 1 509 ? 23.081 16.806 7.324 1.00 52.23 506 LEU A C 1
ATOM 4176 O O . LEU A 1 509 ? 23.857 16.770 8.280 1.00 51.72 506 LEU A O 1
ATOM 4181 N N . ASP A 1 510 ? 22.049 15.966 7.181 1.00 54.65 507 ASP A N 1
ATOM 4182 C CA . ASP A 1 510 ? 21.638 14.988 8.208 1.00 55.90 507 ASP A CA 1
ATOM 4183 C C . ASP A 1 510 ? 22.590 13.796 8.305 1.00 59.14 507 ASP A C 1
ATOM 4184 O O . ASP A 1 510 ? 23.259 13.626 9.302 1.00 71.47 507 ASP A O 1
ATOM 4189 N N . ALA A 1 511 ? 22.655 12.963 7.278 1.00 53.54 508 ALA A N 1
ATOM 4190 C CA . ALA A 1 511 ? 23.477 11.769 7.363 1.00 54.39 508 ALA A CA 1
ATOM 4191 C C . ALA A 1 511 ? 24.976 12.038 7.391 1.00 59.95 508 ALA A C 1
ATOM 4192 O O . ALA A 1 511 ? 25.664 11.566 8.290 1.00 61.56 508 ALA A O 1
ATOM 4194 N N . LEU A 1 512 ? 25.503 12.768 6.409 1.00 55.69 509 LEU A N 1
ATOM 4195 C CA . LEU A 1 512 ? 26.954 12.923 6.361 1.00 47.62 509 LEU A CA 1
ATOM 4196 C C . LEU A 1 512 ? 27.523 13.756 7.519 1.00 50.82 509 LEU A C 1
ATOM 4197 O O . LEU A 1 512 ? 28.529 13.37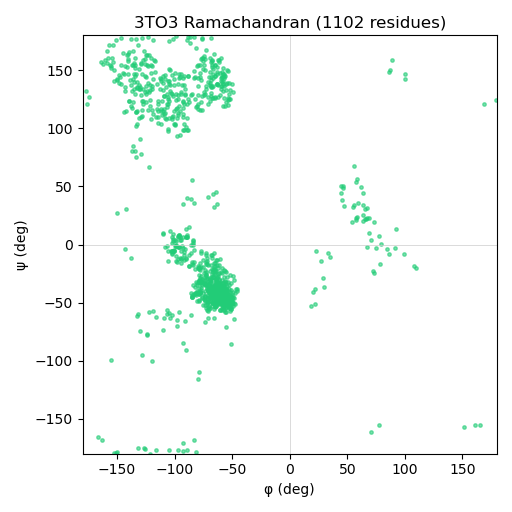8 8.120 1.00 58.03 509 LEU A O 1
ATOM 4202 N N . PHE A 1 513 ? 26.873 14.877 7.823 1.00 41.75 510 PHE A N 1
ATOM 4203 C CA . PHE A 1 513 ? 27.430 15.890 8.742 1.00 44.08 510 PHE A CA 1
ATOM 4204 C C . PHE A 1 513 ? 26.890 15.785 10.182 1.00 52.20 510 PHE A C 1
ATOM 4205 O O . PHE A 1 513 ? 27.642 15.474 11.100 1.00 58.22 510 PHE A O 1
ATOM 4213 N N . LEU A 1 514 ? 25.593 16.019 10.358 1.00 44.75 511 LEU A N 1
ATOM 4214 C CA . LEU A 1 514 ? 24.977 16.028 11.681 1.00 46.44 511 LEU A CA 1
ATOM 4215 C C . LEU A 1 514 ? 25.189 14.736 12.482 1.00 50.43 511 LEU A C 1
ATOM 4216 O O . LEU A 1 514 ? 25.561 14.786 13.649 1.00 54.22 511 LEU A O 1
ATOM 4221 N N . PHE A 1 515 ? 24.924 13.590 11.867 1.00 54.08 512 PHE A N 1
ATOM 4222 C CA . PHE A 1 515 ? 25.085 12.307 12.541 1.00 59.85 512 PHE A CA 1
ATOM 4223 C C . PHE A 1 515 ? 26.414 11.613 12.396 1.00 64.25 512 PHE A C 1
ATOM 4224 O O . PHE A 1 515 ? 26.667 10.646 13.106 1.00 78.76 512 PHE A O 1
ATOM 4232 N N . ASN A 1 516 ? 27.259 12.045 11.475 1.00 53.02 513 ASN A N 1
ATOM 4233 C CA . ASN A 1 516 ? 28.497 11.303 11.288 1.00 50.98 513 ASN A CA 1
ATOM 4234 C C . ASN A 1 516 ? 29.761 12.173 11.449 1.00 52.49 513 ASN A C 1
ATOM 4235 O O . ASN A 1 516 ? 30.333 12.192 12.527 1.00 48.51 513 ASN A O 1
ATOM 4240 N N . VAL A 1 517 ? 30.112 12.969 10.437 1.00 48.29 514 VAL A N 1
ATOM 4241 C CA . VAL A 1 517 ? 31.295 13.838 10.487 1.00 43.18 514 VAL A CA 1
ATOM 4242 C C . VAL A 1 517 ? 31.266 14.818 11.686 1.00 45.00 514 VAL A C 1
ATOM 4243 O O . VAL A 1 517 ? 32.298 15.137 12.281 1.00 49.07 514 VAL A O 1
ATOM 4247 N N . GLY A 1 518 ? 30.085 15.287 12.051 1.00 45.78 515 GLY A N 1
ATOM 4248 C CA . GLY A 1 518 ? 29.965 16.181 13.198 1.00 39.74 515 GLY A CA 1
ATOM 4249 C C . GLY A 1 518 ? 30.550 15.580 14.464 1.00 43.73 515 GLY A C 1
ATOM 4250 O O . GLY A 1 518 ? 31.067 16.327 15.291 1.00 51.13 515 GLY A O 1
ATOM 4251 N N . GLU A 1 519 ? 30.468 14.245 14.617 1.00 39.98 516 GLU A N 1
ATOM 4252 C CA . GLU A 1 519 ? 30.993 13.556 15.793 1.00 40.80 516 GLU A CA 1
ATOM 4253 C C . GLU A 1 519 ? 32.500 13.813 15.888 1.00 47.03 516 GLU A C 1
ATOM 4254 O O . GLU A 1 519 ? 33.043 14.022 16.974 1.00 48.96 516 GLU A O 1
ATOM 4260 N N . LEU A 1 520 ? 33.176 13.802 14.743 1.00 38.94 517 LEU A N 1
ATOM 4261 C CA . LEU A 1 520 ? 34.589 14.176 14.708 1.00 41.48 517 LEU A CA 1
ATOM 4262 C C . LEU A 1 520 ? 34.810 15.611 15.252 1.00 41.90 517 LEU A C 1
ATOM 4263 O O . LEU A 1 520 ? 35.694 15.854 16.057 1.00 51.06 517 LEU A O 1
ATOM 4268 N N . ALA A 1 521 ? 33.998 16.566 14.835 1.00 42.70 518 ALA A N 1
ATOM 4269 C CA . ALA A 1 521 ? 34.198 17.929 15.317 1.00 47.44 518 ALA A CA 1
ATOM 4270 C C . ALA A 1 521 ? 34.127 18.038 16.859 1.00 51.91 518 ALA A C 1
ATOM 4271 O O . ALA A 1 521 ? 34.882 18.796 17.485 1.00 55.63 518 ALA A O 1
ATOM 4273 N N . PHE A 1 522 ? 33.212 17.291 17.467 1.00 45.55 519 PHE A N 1
ATOM 4274 C CA . PHE A 1 522 ? 33.122 17.220 18.940 1.00 51.26 519 PHE A CA 1
ATOM 4275 C C . PHE A 1 522 ? 34.420 16.743 19.593 1.00 46.39 519 PHE A C 1
ATOM 4276 O O . PHE A 1 522 ? 34.913 17.343 20.557 1.00 50.70 519 PHE A O 1
ATOM 4284 N N . VAL A 1 523 ? 34.943 15.642 19.075 1.00 47.82 520 VAL A N 1
ATOM 4285 C CA . VAL A 1 523 ? 36.194 15.075 19.554 1.00 55.89 520 VAL A CA 1
ATOM 4286 C C . VAL A 1 523 ? 37.359 16.062 19.470 1.00 54.77 520 VAL A C 1
ATOM 4287 O O . VAL A 1 523 ? 38.123 16.199 20.417 1.00 55.90 520 VAL A O 1
ATOM 4291 N N . LEU A 1 524 ? 37.501 16.745 18.339 1.00 50.12 521 LEU A N 1
ATOM 4292 C CA . LEU A 1 524 ? 38.636 17.655 18.149 1.00 49.46 521 LEU A CA 1
ATOM 4293 C C . LEU A 1 524 ? 38.497 18.907 18.993 1.00 53.04 521 LEU A C 1
ATOM 4294 O O . LEU A 1 524 ? 39.496 19.488 19.410 1.00 55.40 521 LEU A O 1
ATOM 4299 N N . ALA A 1 525 ? 37.257 19.316 19.255 1.00 55.65 522 ALA A N 1
ATOM 4300 C CA . ALA A 1 525 ? 37.011 20.494 20.087 1.00 50.70 522 ALA A CA 1
ATOM 4301 C C . ALA A 1 525 ? 37.294 20.201 21.552 1.00 50.39 522 ALA A C 1
ATOM 4302 O O . ALA A 1 525 ? 37.988 20.950 22.248 1.00 55.27 522 ALA A O 1
ATOM 4304 N N . ASP A 1 526 ? 36.764 19.085 22.017 1.00 54.21 523 ASP A N 1
ATOM 4305 C CA . ASP A 1 526 ? 36.827 18.771 23.431 1.00 55.51 523 ASP A CA 1
ATOM 4306 C C . ASP A 1 526 ? 38.187 18.241 23.834 1.00 59.92 523 ASP A C 1
ATOM 4307 O O . ASP A 1 526 ? 38.657 18.517 24.926 1.00 69.73 523 ASP A O 1
ATOM 4312 N N . LYS A 1 527 ? 38.765 17.398 22.987 1.00 61.75 524 LYS A N 1
ATOM 4313 C CA . LYS A 1 527 ? 40.088 16.834 23.227 1.00 56.85 524 LYS A CA 1
ATOM 4314 C C . LYS A 1 527 ? 41.330 17.635 22.817 1.00 63.69 524 LYS A C 1
ATOM 4315 O O . LYS A 1 527 ? 42.326 17.613 23.525 1.00 72.58 524 LYS A O 1
ATOM 4321 N N . TYR A 1 528 ? 41.322 18.214 21.617 1.00 67.76 525 TYR A N 1
ATOM 4322 C CA . TYR A 1 528 ? 42.412 19.080 21.137 1.00 59.75 525 TYR A CA 1
ATOM 4323 C C . TYR A 1 528 ? 42.209 20.587 21.156 1.00 62.98 525 TYR A C 1
ATOM 4324 O O . TYR A 1 528 ? 43.074 21.330 20.688 1.00 71.39 525 TYR A O 1
ATOM 4333 N N . GLU A 1 529 ? 41.055 21.035 21.637 1.00 61.84 526 GLU A N 1
ATOM 4334 C CA . GLU A 1 529 ? 40.748 22.465 21.665 1.00 68.37 526 GLU A CA 1
ATOM 4335 C C . GLU A 1 529 ? 40.766 23.081 20.270 1.00 71.81 526 GLU A C 1
ATOM 4336 O O . GLU A 1 529 ? 41.185 24.222 20.082 1.00 73.13 526 GLU A O 1
ATOM 4342 N N . TRP A 1 530 ? 40.320 22.308 19.292 1.00 69.60 527 TRP A N 1
ATOM 4343 C CA . TRP A 1 530 ? 40.173 22.804 17.931 1.00 68.66 527 TRP A CA 1
ATOM 4344 C C . TRP A 1 530 ? 38.702 23.191 17.773 1.00 59.46 527 TRP A C 1
ATOM 4345 O O . TRP A 1 530 ? 37.820 22.353 17.838 1.00 56.86 527 TRP A O 1
ATOM 4356 N N . LYS A 1 531 ? 38.441 24.475 17.621 1.00 60.28 528 LYS A N 1
ATOM 4357 C CA . LYS A 1 531 ? 37.096 24.996 17.784 1.00 59.48 528 LYS A CA 1
ATOM 4358 C C . LYS A 1 531 ? 36.196 24.474 16.691 1.00 60.81 528 LYS A C 1
ATOM 4359 O O . LYS A 1 531 ? 36.647 24.250 15.562 1.00 63.08 528 LYS A O 1
ATOM 4365 N N . GLU A 1 532 ? 34.926 24.260 17.022 1.00 61.19 529 GLU A N 1
ATOM 4366 C CA . GLU A 1 532 ? 33.975 23.780 16.032 1.00 51.25 529 GLU A CA 1
ATOM 4367 C C . GLU A 1 532 ? 33.877 24.782 14.858 1.00 51.36 529 GLU A C 1
ATOM 4368 O O . GLU A 1 532 ? 33.736 24.373 13.713 1.00 49.55 529 GLU A O 1
ATOM 4374 N N . GLU A 1 533 ? 33.957 26.082 15.134 1.00 48.97 530 GLU A N 1
ATOM 4375 C CA . GLU A 1 533 ? 33.885 27.071 14.049 1.00 57.83 530 GLU A CA 1
ATOM 4376 C C . GLU A 1 533 ? 35.005 26.871 13.039 1.00 65.98 530 GLU A C 1
ATOM 4377 O O . GLU A 1 533 ? 34.834 27.155 11.854 1.00 68.01 530 GLU A O 1
ATOM 4383 N N . SER A 1 534 ? 36.164 26.429 13.520 1.00 61.36 531 SER A N 1
ATOM 4384 C CA . SER A 1 534 ? 37.303 26.195 12.641 1.00 59.40 531 SER A CA 1
ATOM 4385 C C . SER A 1 534 ? 37.129 24.889 11.867 1.00 61.22 531 SER A C 1
ATOM 4386 O O . SER A 1 534 ? 37.565 24.741 10.731 1.00 65.59 531 SER A O 1
ATOM 4389 N N . PHE A 1 535 ? 36.481 23.927 12.493 1.00 54.01 532 PHE A N 1
ATOM 4390 C CA . PHE A 1 535 ? 36.185 22.691 11.807 1.00 50.04 532 PHE A CA 1
ATOM 4391 C C . PHE A 1 535 ? 35.299 22.999 10.582 1.00 54.24 532 PHE A C 1
ATOM 4392 O O . PHE A 1 535 ? 35.665 22.677 9.463 1.00 49.39 532 PHE A O 1
ATOM 4400 N N . TRP A 1 536 ? 34.152 23.647 10.795 1.00 50.43 533 TRP A N 1
ATOM 4401 C CA . TRP A 1 536 ? 33.250 23.948 9.696 1.00 50.33 533 TRP A CA 1
ATOM 4402 C C . TRP A 1 536 ? 33.841 24.956 8.699 1.00 56.70 533 TRP A C 1
ATOM 4403 O O . TRP A 1 536 ? 33.477 24.954 7.531 1.00 51.75 533 TRP A O 1
ATOM 4422 N N . ILE A 1 538 ? 37.072 24.764 7.637 1.00 50.97 535 ILE A N 1
ATOM 4423 C CA . ILE A 1 538 ? 37.824 23.917 6.741 1.00 48.61 535 ILE A CA 1
ATOM 4424 C C . ILE A 1 538 ? 36.866 23.230 5.793 1.00 46.27 535 ILE A C 1
ATOM 4425 O O . ILE A 1 538 ? 37.170 23.089 4.618 1.00 51.10 535 ILE A O 1
ATOM 4430 N N . VAL A 1 539 ? 35.720 22.786 6.304 1.00 44.66 536 VAL A N 1
ATOM 4431 C CA . VAL A 1 539 ? 34.757 22.067 5.474 1.00 46.34 536 VAL A CA 1
ATOM 4432 C C . VAL A 1 539 ? 34.240 22.958 4.348 1.00 46.93 536 VAL A C 1
ATOM 4433 O O . VAL A 1 539 ? 34.270 22.586 3.171 1.00 46.28 536 VAL A O 1
ATOM 4437 N N . VAL A 1 540 ? 33.781 24.144 4.707 1.00 43.99 537 VAL A N 1
ATOM 4438 C CA . VAL A 1 540 ? 33.360 25.101 3.690 1.00 46.24 537 VAL A CA 1
ATOM 4439 C C . VAL A 1 540 ? 34.488 25.382 2.700 1.00 53.55 537 VAL A C 1
ATOM 4440 O O . VAL A 1 540 ? 34.259 25.376 1.486 1.00 52.35 537 VAL A O 1
ATOM 4444 N N . GLU A 1 541 ? 35.708 25.607 3.192 1.00 55.82 538 GLU A N 1
ATOM 4445 C CA . GLU A 1 541 ? 36.805 25.903 2.276 1.00 50.81 538 GLU A CA 1
ATOM 4446 C C . GLU A 1 541 ? 36.992 24.783 1.228 1.00 51.98 538 GLU A C 1
ATOM 4447 O O . GLU A 1 541 ? 37.179 25.059 0.046 1.00 49.39 538 GLU A O 1
ATOM 4453 N N . GLU A 1 542 ? 36.934 23.526 1.655 1.00 44.91 539 GLU A N 1
ATOM 4454 C CA . GLU A 1 542 ? 37.210 22.424 0.743 1.00 51.87 539 GLU A CA 1
ATOM 4455 C C . GLU A 1 542 ? 36.034 22.178 -0.184 1.00 52.63 539 GLU A C 1
ATOM 4456 O O . GLU A 1 542 ? 36.211 21.838 -1.342 1.00 51.51 539 GLU A O 1
ATOM 4462 N N . ILE A 1 543 ? 34.825 22.365 0.318 1.00 46.86 540 ILE A N 1
ATOM 4463 C CA . ILE A 1 543 ? 33.692 22.329 -0.576 1.00 48.42 540 ILE A CA 1
ATOM 4464 C C . ILE A 1 543 ? 33.863 23.354 -1.695 1.00 56.81 540 ILE A C 1
ATOM 4465 O O . ILE A 1 543 ? 33.670 23.034 -2.855 1.00 59.72 540 ILE A O 1
ATOM 4470 N N . GLU A 1 544 ? 34.255 24.575 -1.341 1.00 50.58 541 GLU A N 1
ATOM 4471 C CA . GLU A 1 544 ? 34.395 25.640 -2.309 1.00 52.98 541 GLU A CA 1
ATOM 4472 C C . GLU A 1 544 ? 35.533 25.427 -3.303 1.00 61.79 541 GLU A C 1
ATOM 4473 O O . GLU A 1 544 ? 35.387 25.767 -4.472 1.00 63.23 541 GLU A O 1
ATOM 4479 N N . ASN A 1 545 ? 36.668 24.915 -2.827 1.00 57.66 542 ASN A N 1
ATOM 4480 C CA . ASN A 1 545 ? 37.819 24.643 -3.684 1.00 54.35 542 ASN A CA 1
ATOM 4481 C C . ASN A 1 545 ? 37.465 23.588 -4.711 1.00 56.01 542 ASN A C 1
ATOM 4482 O O . ASN A 1 545 ? 37.959 23.619 -5.833 1.00 58.74 542 ASN A O 1
ATOM 4487 N N . HIS A 1 546 ? 36.612 22.646 -4.323 1.00 59.42 543 HIS A N 1
ATOM 4488 C CA . HIS A 1 546 ? 36.199 21.628 -5.263 1.00 56.29 543 HIS A CA 1
ATOM 4489 C C . HIS A 1 546 ? 35.305 22.215 -6.338 1.00 57.82 543 HIS A C 1
ATOM 4490 O O . HIS A 1 546 ? 35.607 22.097 -7.525 1.00 61.43 543 HIS A O 1
ATOM 4497 N N . PHE A 1 547 ? 34.219 22.868 -5.937 1.00 53.84 544 PHE A N 1
ATOM 4498 C CA . PHE A 1 547 ? 33.217 23.246 -6.936 1.00 58.27 544 PHE A CA 1
ATOM 4499 C C . PHE A 1 547 ? 33.606 24.443 -7.757 1.00 61.26 544 PHE A C 1
ATOM 4500 O O . PHE A 1 547 ? 32.945 24.771 -8.748 1.00 70.09 544 PHE A O 1
ATOM 4508 N N . ARG A 1 548 ? 34.704 25.083 -7.382 1.00 60.14 545 ARG A N 1
ATOM 4509 C CA . ARG A 1 548 ? 35.201 26.159 -8.229 1.00 58.70 545 ARG A CA 1
ATOM 4510 C C . ARG A 1 548 ? 35.823 25.567 -9.507 1.00 56.85 545 ARG A C 1
ATOM 4511 O O . ARG A 1 548 ? 35.849 26.216 -10.547 1.00 61.44 545 ARG A O 1
ATOM 4519 N N . LYS A 1 549 ? 36.292 24.324 -9.437 1.00 57.01 546 LYS A N 1
ATOM 4520 C CA . LYS A 1 549 ? 36.825 23.675 -10.626 1.00 60.43 546 LYS A CA 1
ATOM 4521 C C . LYS A 1 549 ? 35.693 23.240 -11.547 1.00 58.60 546 LYS A C 1
ATOM 4522 O O . LYS A 1 549 ? 35.932 22.913 -12.705 1.00 63.40 546 LYS A O 1
ATOM 4528 N N . TYR A 1 550 ? 34.462 23.253 -11.032 1.00 58.95 547 TYR A N 1
ATOM 4529 C CA . TYR A 1 550 ? 33.287 22.814 -11.803 1.00 54.93 547 TYR A CA 1
ATOM 4530 C C . TYR A 1 550 ? 32.197 23.896 -11.943 1.00 49.37 547 TYR A C 1
ATOM 4531 O O . TYR A 1 550 ? 31.079 23.737 -11.463 1.00 64.43 547 TYR A O 1
ATOM 4540 N N . PRO A 1 551 ? 32.520 24.967 -12.668 1.00 51.13 548 PRO A N 1
ATOM 4541 C CA . PRO A 1 551 ? 31.681 26.143 -12.936 1.00 67.57 548 PRO A CA 1
ATOM 4542 C C . PRO A 1 551 ? 30.283 25.790 -13.466 1.00 72.88 548 PRO A C 1
ATOM 4543 O O . PRO A 1 551 ? 29.323 26.466 -13.091 1.00 79.66 548 PRO A O 1
ATOM 4547 N N . HIS A 1 552 ? 30.170 24.782 -14.332 1.00 60.86 549 HIS A N 1
ATOM 4548 C CA . HIS A 1 552 ? 28.855 24.334 -14.811 1.00 63.54 549 HIS A CA 1
ATOM 4549 C C . HIS A 1 552 ? 27.963 23.763 -13.695 1.00 68.93 549 HIS A C 1
ATOM 4550 O O . HIS A 1 552 ? 26.772 23.573 -13.896 1.00 72.66 549 HIS A O 1
ATOM 4557 N N . LEU A 1 553 ? 28.529 23.487 -12.524 1.00 61.65 550 LEU A N 1
ATOM 4558 C CA . LEU A 1 553 ? 27.744 22.934 -11.427 1.00 51.90 550 LEU A CA 1
ATOM 4559 C C . LEU A 1 553 ? 27.178 24.015 -10.509 1.00 61.74 550 LEU A C 1
ATOM 4560 O O . LEU A 1 553 ? 26.363 23.739 -9.599 1.00 50.35 550 LEU A O 1
ATOM 4565 N N . LYS A 1 554 ? 27.603 25.247 -10.770 1.00 70.10 551 LYS A N 1
ATOM 4566 C CA . LYS A 1 554 ? 27.308 26.379 -9.905 1.00 68.29 551 LYS A CA 1
ATOM 4567 C C . LYS A 1 554 ? 25.828 26.513 -9.577 1.00 62.45 551 LYS A C 1
ATOM 4568 O O . LYS A 1 554 ? 25.462 26.557 -8.417 1.00 63.01 551 LYS A O 1
ATOM 4574 N N . ASP A 1 555 ? 24.982 26.585 -10.598 1.00 66.30 552 ASP A N 1
ATOM 4575 C CA . ASP A 1 555 ? 23.546 26.747 -10.392 1.00 63.75 552 ASP A CA 1
ATOM 4576 C C . ASP A 1 555 ? 22.964 25.592 -9.627 1.00 59.35 552 ASP A C 1
ATOM 4577 O O . ASP A 1 555 ? 22.036 25.756 -8.836 1.00 68.63 552 ASP A O 1
ATOM 4582 N N . ARG A 1 556 ? 23.483 24.405 -9.897 1.00 49.73 553 ARG A N 1
ATOM 4583 C CA . ARG A 1 556 ? 22.935 23.212 -9.289 1.00 47.51 553 ARG A CA 1
ATOM 4584 C C . ARG A 1 556 ? 23.397 23.100 -7.842 1.00 58.77 553 ARG A C 1
ATOM 4585 O O . ARG A 1 556 ? 22.643 22.657 -6.972 1.00 53.25 553 ARG A O 1
ATOM 4593 N N . PHE A 1 557 ? 24.646 23.488 -7.599 1.00 61.14 554 PHE A N 1
ATOM 4594 C CA . PHE A 1 557 ? 25.171 23.490 -6.250 1.00 63.06 554 PHE A CA 1
ATOM 4595 C C . PHE A 1 557 ? 24.262 24.386 -5.395 1.00 59.01 554 PHE A C 1
ATOM 4596 O O . PHE A 1 557 ? 23.763 23.968 -4.354 1.00 63.39 554 PHE A O 1
ATOM 4604 N N . GLU A 1 558 ? 24.010 25.596 -5.869 1.00 58.54 555 GLU A N 1
ATOM 4605 C CA . GLU A 1 558 ? 23.115 26.517 -5.176 1.00 68.24 555 GLU A CA 1
ATOM 4606 C C . GLU A 1 558 ? 21.726 25.958 -4.920 1.00 70.59 555 GLU A C 1
ATOM 4607 O O . GLU A 1 558 ? 21.167 26.153 -3.849 1.00 71.85 555 GLU A O 1
ATOM 4613 N N . SER A 1 559 ? 21.153 25.286 -5.909 1.00 71.30 556 SER A N 1
ATOM 4614 C CA . SER A 1 559 ? 19.777 24.809 -5.777 1.00 66.51 556 SER A CA 1
ATOM 4615 C C . SER A 1 559 ? 19.680 23.752 -4.689 1.00 60.90 556 SER A C 1
ATOM 4616 O O . SER A 1 559 ? 18.594 23.452 -4.197 1.00 64.64 556 SER A O 1
ATOM 4619 N N . ILE A 1 560 ? 20.816 23.160 -4.338 1.00 62.60 557 ILE A N 1
ATOM 4620 C CA . ILE A 1 560 ? 20.853 22.170 -3.253 1.00 62.12 557 ILE A CA 1
ATOM 4621 C C . ILE A 1 560 ? 20.938 22.815 -1.845 1.00 62.39 557 ILE A C 1
ATOM 4622 O O . ILE A 1 560 ? 20.557 22.210 -0.847 1.00 54.56 557 ILE A O 1
ATOM 4627 N N . GLN A 1 561 ? 21.391 24.064 -1.782 1.00 62.81 558 GLN A N 1
ATOM 4628 C CA . GLN A 1 561 ? 21.237 24.841 -0.558 1.00 67.75 558 GLN A CA 1
ATOM 4629 C C . GLN A 1 561 ? 21.955 24.255 0.655 1.00 62.00 558 GLN A C 1
ATOM 4630 O O . GLN A 1 561 ? 21.349 24.120 1.709 1.00 61.63 558 GLN A O 1
ATOM 4636 N N . LEU A 1 562 ? 23.228 23.901 0.520 1.00 56.04 559 LEU A N 1
ATOM 4637 C CA . LEU A 1 562 ? 23.962 23.363 1.651 1.00 50.66 559 LEU A CA 1
ATOM 4638 C C . LEU A 1 562 ? 24.277 24.447 2.671 1.00 47.15 559 LEU A C 1
ATOM 4639 O O . LEU A 1 562 ? 24.639 24.156 3.781 1.00 49.29 559 LEU A O 1
ATOM 4644 N N . TYR A 1 563 ? 24.146 25.702 2.271 1.00 46.85 560 TYR A N 1
ATOM 4645 C CA . TYR A 1 563 ? 24.428 26.857 3.126 1.00 41.53 560 TYR A CA 1
ATOM 4646 C C . TYR A 1 563 ? 23.195 27.443 3.816 1.00 42.60 560 TYR A C 1
ATOM 4647 O O . TYR A 1 563 ? 23.246 28.567 4.307 1.00 51.15 560 TYR A O 1
ATOM 4656 N N . THR A 1 564 ? 22.055 26.764 3.715 1.00 45.94 561 THR A N 1
ATOM 4657 C CA . THR A 1 564 ? 20.814 27.241 4.331 1.00 53.59 561 THR A CA 1
ATOM 4658 C C . THR A 1 564 ? 21.006 27.478 5.845 1.00 58.81 561 THR A C 1
ATOM 4659 O O . THR A 1 564 ? 21.659 26.686 6.520 1.00 59.16 561 THR A O 1
ATOM 4663 N N . PRO A 1 565 ? 20.452 28.579 6.382 1.00 53.40 562 PRO A N 1
ATOM 4664 C CA . PRO A 1 565 ? 20.754 28.906 7.785 1.00 55.72 562 PRO A CA 1
ATOM 4665 C C . PRO A 1 565 ? 20.152 27.915 8.787 1.00 59.31 562 PRO A C 1
ATOM 4666 O O . PRO A 1 565 ? 20.689 27.720 9.877 1.00 54.92 562 PRO A O 1
ATOM 4670 N N . THR A 1 566 ? 19.047 27.285 8.414 1.00 62.38 563 THR A N 1
ATOM 4671 C CA . THR A 1 566 ? 18.500 26.209 9.223 1.00 52.45 563 THR A CA 1
ATOM 4672 C C . THR A 1 566 ? 17.932 25.130 8.328 1.00 56.60 563 THR A C 1
ATOM 4673 O O . THR A 1 566 ? 17.552 25.391 7.185 1.00 63.39 563 THR A O 1
ATOM 4677 N N . PHE A 1 567 ? 17.908 23.905 8.840 1.00 58.22 564 PHE A N 1
ATOM 4678 C CA . PHE A 1 567 ? 17.171 22.857 8.179 1.00 54.99 564 PHE A CA 1
ATOM 4679 C C . PHE A 1 567 ? 16.453 21.944 9.171 1.00 57.06 564 PHE A C 1
ATOM 4680 O O . PHE A 1 567 ? 16.730 21.954 10.391 1.00 46.87 564 PHE A O 1
ATOM 4688 N N . TYR A 1 568 ? 15.511 21.182 8.619 1.00 63.48 565 TYR A N 1
ATOM 4689 C CA . TYR A 1 568 ? 14.666 20.269 9.371 1.00 57.90 565 TYR A CA 1
ATOM 4690 C C . TYR A 1 568 ? 15.270 18.875 9.391 1.00 57.48 565 TYR A C 1
ATOM 4691 O O . TYR A 1 568 ? 15.320 18.190 8.375 1.00 67.65 565 TYR A O 1
ATOM 4700 N N . ALA A 1 569 ? 15.699 18.460 10.574 1.00 53.56 566 ALA A N 1
ATOM 4701 C CA . ALA A 1 569 ? 16.420 17.197 10.770 1.00 51.29 566 ALA A CA 1
ATOM 4702 C C . ALA A 1 569 ? 15.524 16.097 11.346 1.00 45.75 566 ALA A C 1
ATOM 4703 O O . ALA A 1 569 ? 14.610 16.362 12.122 1.00 53.22 566 ALA A O 1
ATOM 4705 N N . GLU A 1 570 ? 15.781 14.867 10.941 1.00 43.08 567 GLU A N 1
ATOM 4706 C CA . GLU A 1 570 ? 14.987 13.734 11.391 1.00 56.44 567 GLU A CA 1
ATOM 4707 C C . GLU A 1 570 ? 15.017 13.639 12.911 1.00 50.82 567 GLU A C 1
ATOM 4708 O O . GLU A 1 570 ? 16.079 13.793 13.514 1.00 45.68 567 GLU A O 1
ATOM 4714 N N . GLN A 1 571 ? 13.884 13.349 13.544 1.00 49.52 568 GLN A N 1
ATOM 4715 C CA . GLN A 1 571 ? 13.970 13.061 14.964 1.00 49.99 568 GLN A CA 1
ATOM 4716 C C . GLN A 1 571 ? 13.936 11.547 15.057 1.00 55.45 568 GLN A C 1
ATOM 4717 O O . GLN A 1 571 ? 12.870 10.930 15.060 1.00 65.99 568 GLN A O 1
ATOM 4723 N N . LEU A 1 572 ? 15.099 10.963 15.296 1.00 56.69 569 LEU A N 1
ATOM 4724 C CA . LEU A 1 572 ? 15.233 9.513 15.241 1.00 59.05 569 LEU A CA 1
ATOM 4725 C C . LEU A 1 572 ? 14.676 8.904 16.517 1.00 58.45 569 LEU A C 1
ATOM 4726 O O . LEU A 1 572 ? 13.980 7.891 16.467 1.00 58.13 569 LEU A O 1
ATOM 4731 N N . THR A 1 573 ? 14.951 9.538 17.657 1.00 50.86 570 THR A N 1
ATOM 4732 C CA . THR A 1 573 ? 14.452 9.002 18.915 1.00 44.29 570 THR A CA 1
ATOM 4733 C C . THR A 1 573 ? 12.952 9.167 19.054 1.00 51.32 570 THR A C 1
ATOM 4734 O O . THR A 1 573 ? 12.290 8.292 19.601 1.00 54.85 570 THR A O 1
ATOM 4738 N N . LYS A 1 574 ? 12.394 10.260 18.540 1.00 51.05 571 LYS A N 1
ATOM 4739 C CA . LYS A 1 574 ? 10.948 10.434 18.657 1.00 49.44 571 LYS A CA 1
ATOM 4740 C C . LYS A 1 574 ? 10.196 9.308 17.949 1.00 52.75 571 LYS A C 1
ATOM 4741 O O . LYS A 1 574 ? 9.151 8.859 18.435 1.00 58.97 571 LYS A O 1
ATOM 4747 N N . ARG A 1 575 ? 10.741 8.838 16.826 1.00 61.53 572 ARG A N 1
ATOM 4748 C CA . ARG A 1 575 ? 10.128 7.751 16.050 1.00 61.79 572 ARG A CA 1
ATOM 4749 C C . ARG A 1 575 ? 9.945 6.519 16.905 1.00 68.15 572 ARG A C 1
ATOM 4750 O O . ARG A 1 575 ? 9.051 5.713 16.668 1.00 78.49 572 ARG A O 1
ATOM 4758 N N . ARG A 1 576 ? 10.800 6.367 17.907 1.00 67.26 573 ARG A N 1
ATOM 4759 C CA . ARG A 1 576 ? 10.701 5.223 18.797 1.00 64.50 573 ARG A CA 1
ATOM 4760 C C . ARG A 1 576 ? 9.634 5.370 19.866 1.00 61.19 573 ARG A C 1
ATOM 4761 O O . ARG A 1 576 ? 9.241 4.382 20.486 1.00 64.65 573 ARG A O 1
ATOM 4769 N N . LEU A 1 577 ? 9.217 6.596 20.157 1.00 56.21 574 LEU A N 1
ATOM 4770 C CA . LEU A 1 577 ? 8.182 6.784 21.173 1.00 52.99 574 LEU A CA 1
ATOM 4771 C C . LEU A 1 577 ? 6.748 7.032 20.673 1.00 57.73 574 LEU A C 1
ATOM 4772 O O . LEU A 1 577 ? 5.810 7.091 21.466 1.00 50.79 574 LEU A O 1
ATOM 4777 N N . TYR A 1 578 ? 6.561 7.150 19.363 1.00 68.89 575 TYR A N 1
ATOM 4778 C CA . TYR A 1 578 ? 5.251 7.579 18.862 1.00 78.20 575 TYR A CA 1
ATOM 4779 C C . TYR A 1 578 ? 4.757 6.760 17.689 1.00 85.36 575 TYR A C 1
ATOM 4780 O O . TYR A 1 578 ? 5.548 6.275 16.880 1.00 81.56 575 TYR A O 1
ATOM 4789 N N . ILE A 1 579 ? 3.441 6.595 17.626 1.00 96.40 576 ILE A N 1
ATOM 4790 C CA . ILE A 1 579 ? 2.823 5.752 16.610 1.00 106.54 576 ILE A CA 1
ATOM 4791 C C . ILE A 1 579 ? 2.814 6.314 15.180 1.00 116.28 576 ILE A C 1
ATOM 4792 O O . ILE A 1 579 ? 3.334 5.676 14.261 1.00 117.54 576 ILE A O 1
ATOM 4797 N N . ASP A 1 580 ? 2.277 7.515 14.987 0.83 124.07 577 ASP A N 1
ATOM 4798 C CA . ASP A 1 580 ? 2.025 7.972 13.616 0.83 132.36 577 ASP A CA 1
ATOM 4799 C C . ASP A 1 580 ? 3.295 8.243 12.821 0.83 124.80 577 ASP A C 1
ATOM 4800 O O . ASP A 1 580 ? 3.398 7.860 11.653 0.83 122.12 577 ASP A O 1
ATOM 4805 N N . VAL A 1 581 ? 4.239 8.928 13.449 0.74 122.63 578 VAL A N 1
ATOM 4806 C CA . VAL A 1 581 ? 5.579 9.089 12.895 0.74 128.72 578 VAL A CA 1
ATOM 4807 C C . VAL A 1 581 ? 5.605 9.498 11.418 0.74 137.89 578 VAL A C 1
ATOM 4808 O O . VAL A 1 581 ? 6.511 9.096 10.685 0.74 138.53 578 VAL A O 1
ATOM 4812 N N . GLU A 1 582 ? 4.625 10.282 10.970 1.00 144.23 579 GLU A N 1
ATOM 4813 C CA . GLU A 1 582 ? 4.598 10.648 9.553 1.00 144.97 579 GLU A CA 1
ATOM 4814 C C . GLU A 1 582 ? 5.767 11.528 9.089 1.00 132.63 579 GLU A C 1
ATOM 4815 O O . GLU A 1 582 ? 6.595 11.110 8.269 1.00 127.32 579 GLU A O 1
ATOM 4821 N N . SER A 1 583 ? 5.863 12.730 9.647 0.92 123.87 580 SER A N 1
ATOM 4822 C CA . SER A 1 583 ? 7.069 13.517 9.471 0.92 110.70 580 SER A CA 1
ATOM 4823 C C . SER A 1 583 ? 7.497 13.993 10.846 0.92 98.64 580 SER A C 1
ATOM 4824 O O . SER A 1 583 ? 6.894 14.918 11.421 0.92 88.82 580 SER A O 1
ATOM 4827 N N . LEU A 1 584 ? 8.587 13.423 11.344 1.00 90.35 581 LEU A N 1
ATOM 4828 C CA . LEU A 1 584 ? 9.126 13.910 12.588 1.00 75.88 581 LEU A CA 1
ATOM 4829 C C . LEU A 1 584 ? 10.440 14.490 12.211 1.00 65.05 581 LEU A C 1
ATOM 4830 O O . LEU A 1 584 ? 11.430 13.771 12.075 1.00 62.44 581 LEU A O 1
ATOM 4835 N N . VAL A 1 585 ? 10.469 15.809 12.169 1.00 59.89 582 VAL A N 1
ATOM 4836 C CA . VAL A 1 585 ? 11.684 16.537 11.893 1.00 59.24 582 VAL A CA 1
ATOM 4837 C C . VAL A 1 585 ? 11.674 17.651 12.918 1.00 55.46 582 VAL A C 1
ATOM 4838 O O . VAL A 1 585 ? 10.612 17.975 13.460 1.00 53.23 582 VAL A O 1
ATOM 4842 N N . HIS A 1 586 ? 12.842 18.193 13.240 1.00 45.55 583 HIS A N 1
ATOM 4843 C CA . HIS A 1 586 ? 12.891 19.417 14.039 1.00 49.79 583 HIS A CA 1
ATOM 4844 C C . HIS A 1 586 ? 13.865 20.337 13.367 1.00 57.19 583 HIS A C 1
ATOM 4845 O O . HIS A 1 586 ? 14.854 19.880 12.778 1.00 60.31 583 HIS A O 1
ATOM 4852 N N . GLU A 1 587 ? 13.587 21.631 13.457 1.00 56.15 584 GLU A N 1
ATOM 4853 C CA . GLU A 1 587 ? 14.452 22.629 12.866 1.00 58.57 584 GLU A CA 1
ATOM 4854 C C . GLU A 1 587 ? 15.714 22.796 13.706 1.00 60.74 584 GLU A C 1
ATOM 4855 O O . GLU A 1 587 ? 15.630 22.972 14.923 1.00 56.29 584 GLU A O 1
ATOM 4861 N N . VAL A 1 588 ? 16.876 22.718 13.056 1.00 53.66 585 VAL A N 1
ATOM 4862 C CA . VAL A 1 588 ? 18.150 22.981 13.725 1.00 48.24 585 VAL A CA 1
ATOM 4863 C C . VAL A 1 588 ? 18.991 23.990 12.921 1.00 52.45 585 VAL A C 1
ATOM 4864 O O . VAL A 1 588 ? 18.810 24.118 11.711 1.00 56.56 585 VAL A O 1
ATOM 4868 N N . PRO A 1 589 ? 19.913 24.709 13.586 1.00 51.39 586 PRO A N 1
ATOM 4869 C CA . PRO A 1 589 ? 20.758 25.655 12.844 1.00 46.36 586 PRO A CA 1
ATOM 4870 C C . PRO A 1 589 ? 21.789 24.888 12.026 1.00 53.26 586 PRO A C 1
ATOM 4871 O O . PRO A 1 589 ? 22.173 23.802 12.433 1.00 56.63 586 PRO A O 1
ATOM 4875 N N . ASN A 1 590 ? 22.209 25.433 10.883 1.00 55.94 587 ASN A N 1
ATOM 4876 C CA . ASN A 1 590 ? 23.221 24.799 10.041 1.00 48.46 587 ASN A CA 1
ATOM 4877 C C . ASN A 1 590 ? 24.580 25.502 10.147 1.00 46.77 587 ASN A C 1
ATOM 4878 O O . ASN A 1 590 ? 24.747 26.569 9.604 1.00 54.87 587 ASN A O 1
ATOM 4883 N N . PRO A 1 591 ? 25.573 24.862 10.792 1.00 43.44 588 PRO A N 1
ATOM 4884 C CA . PRO A 1 591 ? 26.887 25.502 11.016 1.00 40.78 588 PRO A CA 1
ATOM 4885 C C . PRO A 1 591 ? 27.577 25.980 9.721 1.00 44.64 588 PRO A C 1
ATOM 4886 O O . PRO A 1 591 ? 28.274 27.013 9.737 1.00 49.74 588 PRO A O 1
ATOM 4890 N N . LEU A 1 592 ? 27.339 25.286 8.607 1.00 41.77 589 LEU A N 1
ATOM 4891 C CA . LEU A 1 592 ? 27.869 25.719 7.295 1.00 50.72 589 LEU A CA 1
ATOM 4892 C C . LEU A 1 592 ? 27.436 27.147 6.936 1.00 54.99 589 LEU A C 1
ATOM 4893 O O . LEU A 1 592 ? 28.193 27.893 6.334 1.00 62.57 589 LEU A O 1
ATOM 4898 N N . TYR A 1 593 ? 26.235 27.541 7.342 1.00 54.58 590 TYR A N 1
ATOM 4899 C CA . TYR A 1 593 ? 25.751 28.877 7.024 1.00 57.38 590 TYR A CA 1
ATOM 4900 C C . TYR A 1 593 ? 26.708 29.966 7.484 1.00 58.05 590 TYR A C 1
ATOM 4901 O O . TYR A 1 593 ? 27.194 30.761 6.690 1.00 57.84 590 TYR A O 1
ATOM 4910 N N . ARG A 1 594 ? 26.992 29.974 8.778 1.00 63.97 591 ARG A N 1
ATOM 4911 C CA . ARG A 1 594 ? 27.867 30.973 9.372 1.00 60.04 591 ARG A CA 1
ATOM 4912 C C . ARG A 1 594 ? 29.298 30.804 8.891 1.00 53.99 591 ARG A C 1
ATOM 4913 O O . ARG A 1 594 ? 30.003 31.790 8.679 1.00 53.54 591 ARG A O 1
ATOM 4921 N N . ALA A 1 595 ? 29.741 29.550 8.766 1.00 49.22 592 ALA A N 1
ATOM 4922 C CA . ALA A 1 595 ? 31.084 29.277 8.283 1.00 50.20 592 ALA A CA 1
ATOM 4923 C C . ALA A 1 595 ? 31.288 29.926 6.918 1.00 56.21 592 ALA A C 1
ATOM 4924 O O . ALA A 1 595 ? 32.356 30.469 6.636 1.00 61.08 592 ALA A O 1
ATOM 4926 N N . ARG A 1 596 ? 30.252 29.878 6.085 1.00 49.57 593 ARG A N 1
ATOM 4927 C CA . ARG A 1 596 ? 30.333 30.407 4.731 1.00 50.71 593 ARG A CA 1
ATOM 4928 C C . ARG A 1 596 ? 30.324 31.941 4.721 1.00 57.75 593 ARG A C 1
ATOM 4929 O O . ARG A 1 596 ? 30.985 32.581 3.890 1.00 59.67 593 ARG A O 1
ATOM 4937 N N . GLN A 1 597 ? 29.576 32.536 5.644 1.00 57.58 594 GLN A N 1
ATOM 4938 C CA . GLN A 1 597 ? 29.561 33.991 5.752 1.00 59.45 594 GLN A CA 1
ATOM 4939 C C . GLN A 1 597 ? 30.941 34.494 6.149 1.00 67.20 594 GLN A C 1
ATOM 4940 O O . GLN A 1 597 ? 31.439 35.488 5.605 1.00 62.92 594 GLN A O 1
ATOM 4946 N N . LEU A 1 598 ? 31.567 33.805 7.096 1.00 69.35 595 LEU A N 1
ATOM 4947 C CA . LEU A 1 598 ? 32.915 34.183 7.493 1.00 71.83 595 LEU A CA 1
ATOM 4948 C C . LEU A 1 598 ? 33.889 33.894 6.366 1.00 68.37 595 LEU A C 1
ATOM 4949 O O . LEU A 1 598 ? 34.776 34.689 6.099 1.00 69.87 595 LEU A O 1
ATOM 4954 N N . ASN A 1 599 ? 33.720 32.748 5.712 1.00 66.84 596 ASN A N 1
ATOM 4955 C CA . ASN A 1 599 ? 34.565 32.407 4.581 1.00 7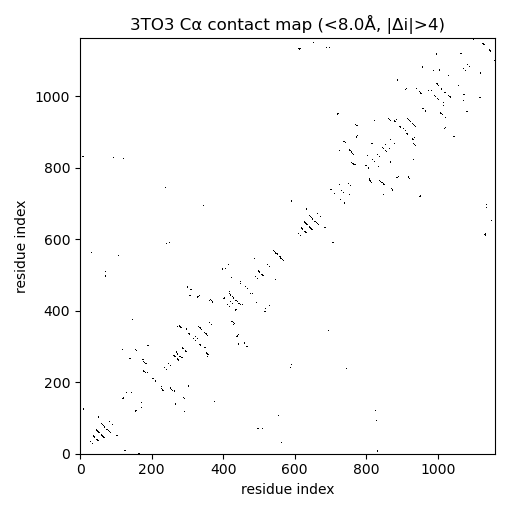4.35 596 ASN A CA 1
ATOM 4956 C C . ASN A 1 599 ? 34.517 33.512 3.533 1.00 75.26 596 ASN A C 1
ATOM 4957 O O . ASN A 1 599 ? 35.535 33.819 2.916 1.00 78.06 596 ASN A O 1
ATOM 4962 N N . ILE A 1 600 ? 33.341 34.114 3.350 1.00 78.33 597 ILE A N 1
ATOM 4963 C CA . ILE A 1 600 ? 33.153 35.182 2.353 1.00 77.57 597 ILE A CA 1
ATOM 4964 C C . ILE A 1 600 ? 33.801 36.504 2.785 1.00 78.04 597 ILE A C 1
ATOM 4965 O O . ILE A 1 600 ? 34.478 37.154 1.983 1.00 68.52 597 ILE A O 1
ATOM 4970 N N . GLN A 1 601 ? 33.591 36.891 4.042 1.00 77.19 598 GLN A N 1
ATOM 4971 C CA . GLN A 1 601 ? 34.253 38.064 4.603 1.00 83.01 598 GLN A CA 1
ATOM 4972 C C . GLN A 1 601 ? 35.771 37.922 4.483 1.00 90.45 598 GLN A C 1
ATOM 4973 O O . GLN A 1 601 ? 36.468 38.893 4.204 1.00 97.61 598 GLN A O 1
ATOM 4979 N N . LYS A 1 602 ? 36.280 36.712 4.692 1.00 89.37 599 LYS A N 1
ATOM 4980 C CA . LYS A 1 602 ? 37.723 36.482 4.750 1.00 95.49 599 LYS A CA 1
ATOM 4981 C C . LYS A 1 602 ? 38.423 36.720 3.401 1.00 104.24 599 LYS A C 1
ATOM 4982 O O . LYS A 1 602 ? 39.616 37.016 3.362 1.00 114.70 599 LYS A O 1
ATOM 4988 N N . SER A 1 603 ? 37.685 36.616 2.300 1.00 97.94 600 SER A N 1
ATOM 4989 C CA . SER A 1 603 ? 38.269 36.828 0.971 1.00 99.91 600 SER A CA 1
ATOM 4990 C C . SER A 1 603 ? 38.727 38.262 0.676 1.00 103.13 600 SER A C 1
ATOM 4991 O O . SER A 1 603 ? 37.953 39.223 0.750 1.00 106.43 600 SER A O 1
ATOM 4994 N N . ALA B 1 3 ? 30.553 -27.353 14.984 1.00 106.46 0 ALA B N 1
ATOM 4995 C CA . ALA B 1 3 ? 29.823 -28.231 14.062 1.00 110.03 0 ALA B CA 1
ATOM 4996 C C . ALA B 1 3 ? 28.431 -28.662 14.584 1.00 101.52 0 ALA B C 1
ATOM 4997 O O . ALA B 1 3 ? 28.238 -28.832 15.790 1.00 94.90 0 ALA B O 1
ATOM 5007 N N . ASP B 1 5 ? 25.449 -30.881 15.726 1.00 83.86 2 ASP B N 1
ATOM 5008 C CA . ASP B 1 5 ? 25.500 -32.172 16.417 1.00 75.02 2 ASP B CA 1
ATOM 5009 C C . ASP B 1 5 ? 24.283 -33.090 16.234 1.00 71.02 2 ASP B C 1
ATOM 5010 O O . ASP B 1 5 ? 23.369 -32.806 15.454 1.00 65.08 2 ASP B O 1
ATOM 5023 N N . TYR B 1 7 ? 21.772 -33.622 18.157 1.00 61.22 4 TYR B N 1
ATOM 5024 C CA . TYR B 1 7 ? 20.473 -33.034 18.490 1.00 56.82 4 TYR B CA 1
ATOM 5025 C C . TYR B 1 7 ? 19.912 -32.310 17.275 1.00 53.57 4 TYR B C 1
ATOM 5026 O O . TYR B 1 7 ? 18.692 -32.367 17.003 1.00 43.37 4 TYR B O 1
ATOM 5035 N N . HIS B 1 8 ? 20.812 -31.681 16.516 1.00 41.99 5 HIS B N 1
ATOM 5036 C CA . HIS B 1 8 ? 20.431 -31.062 15.264 1.00 55.93 5 HIS B CA 1
ATOM 5037 C C . HIS B 1 8 ? 19.880 -32.130 14.316 1.00 51.28 5 HIS B C 1
ATOM 5038 O O . HIS B 1 8 ? 18.794 -31.991 13.756 1.00 47.01 5 HIS B O 1
ATOM 5045 N N . THR B 1 9 ? 20.618 -33.219 14.173 1.00 48.13 6 THR B N 1
ATOM 5046 C CA . THR B 1 9 ? 20.187 -34.317 13.314 1.00 52.35 6 THR B CA 1
ATOM 5047 C C . THR B 1 9 ? 18.804 -34.864 13.666 1.00 55.65 6 THR B C 1
ATOM 5048 O O . THR B 1 9 ? 18.008 -35.159 12.771 1.00 62.44 6 THR B O 1
ATOM 5052 N N . LYS B 1 10 ? 18.512 -34.966 14.963 1.00 48.97 7 LYS B N 1
ATOM 5053 C CA . LYS B 1 10 ? 17.210 -35.449 15.439 1.00 51.26 7 LYS B CA 1
ATOM 5054 C C . LYS B 1 10 ? 16.076 -34.547 15.011 1.00 50.34 7 LYS B C 1
ATOM 5055 O O . LYS B 1 10 ? 15.042 -35.014 14.518 1.00 46.23 7 LYS B O 1
ATOM 5061 N N . ILE B 1 11 ? 16.259 -33.252 15.236 1.00 43.23 8 ILE B N 1
ATOM 5062 C CA . ILE B 1 11 ? 15.243 -32.282 14.886 1.00 41.18 8 ILE B CA 1
ATOM 5063 C C . ILE B 1 11 ? 14.897 -32.394 13.417 1.00 43.80 8 ILE B C 1
ATOM 5064 O O . ILE B 1 11 ? 13.704 -32.409 13.041 1.00 41.75 8 ILE B O 1
ATOM 5069 N N . LEU B 1 12 ? 15.933 -32.453 12.579 1.00 38.07 9 LEU B N 1
ATOM 5070 C CA . LEU B 1 12 ? 15.690 -32.544 11.146 1.00 48.16 9 LEU B CA 1
ATOM 5071 C C . LEU B 1 12 ? 14.956 -33.827 10.765 1.00 52.36 9 LEU B C 1
ATOM 5072 O O . LEU B 1 12 ? 13.982 -33.778 10.023 1.00 54.64 9 LEU B O 1
ATOM 5077 N N . LYS B 1 13 ? 15.409 -34.967 11.287 1.00 50.93 10 LYS B N 1
ATOM 5078 C CA . LYS B 1 13 ? 14.717 -36.226 11.038 1.00 51.14 10 LYS B CA 1
ATOM 5079 C C . LYS B 1 13 ? 13.264 -36.168 11.524 1.00 48.31 10 LYS B C 1
ATOM 5080 O O . LYS B 1 13 ? 12.347 -36.673 10.867 1.00 53.46 10 LYS B O 1
ATOM 5086 N N . ALA B 1 14 ? 13.039 -35.549 12.671 1.00 37.69 11 ALA B N 1
ATOM 5087 C CA . ALA B 1 14 ? 11.668 -35.470 13.169 1.00 40.96 11 ALA B CA 1
ATOM 5088 C C . ALA B 1 14 ? 10.793 -34.652 12.230 1.00 42.02 11 ALA B C 1
ATOM 5089 O O . ALA B 1 14 ? 9.663 -35.047 11.925 1.00 50.29 11 ALA B O 1
ATOM 5091 N N . ILE B 1 15 ? 11.309 -33.505 11.786 1.00 41.35 12 ILE B N 1
ATOM 5092 C CA . ILE B 1 15 ? 10.534 -32.634 10.908 1.00 48.38 12 ILE B CA 1
ATOM 5093 C C . ILE B 1 15 ? 10.269 -33.325 9.593 1.00 50.83 12 ILE B C 1
ATOM 5094 O O . ILE B 1 15 ? 9.210 -33.127 8.997 1.00 48.15 12 ILE B O 1
ATOM 5099 N N . GLU B 1 16 ? 11.233 -34.135 9.148 1.00 50.37 13 GLU B N 1
ATOM 5100 C CA . GLU B 1 16 ? 11.149 -34.768 7.828 1.00 57.03 13 GLU B CA 1
ATOM 5101 C C . GLU B 1 16 ? 10.328 -36.037 7.881 1.00 56.36 13 GLU B C 1
ATOM 5102 O O . GLU B 1 16 ? 10.194 -36.716 6.876 1.00 58.31 13 GLU B O 1
ATOM 5108 N N . SER B 1 17 ? 9.832 -36.399 9.060 1.00 49.58 14 SER B N 1
ATOM 5109 C CA . SER B 1 17 ? 9.234 -37.718 9.232 1.00 45.18 14 SER B CA 1
ATOM 5110 C C . SER B 1 17 ? 7.720 -37.693 9.107 1.00 52.59 14 SER B C 1
ATOM 5111 O O . SER B 1 17 ? 7.122 -36.649 8.833 1.00 53.34 14 SER B O 1
ATOM 5114 N N . GLU B 1 18 ? 7.119 -38.861 9.331 1.00 54.91 15 GLU B N 1
ATOM 5115 C CA . GLU B 1 18 ? 5.682 -39.034 9.315 1.00 58.92 15 GLU B CA 1
ATOM 5116 C C . GLU B 1 18 ? 5.019 -38.462 10.565 1.00 57.86 15 GLU B C 1
ATOM 5117 O O . GLU B 1 18 ? 3.822 -38.166 10.547 1.00 51.53 15 GLU B O 1
ATOM 5123 N N . ASP B 1 19 ? 5.764 -38.359 11.665 1.00 53.87 16 ASP B N 1
ATOM 5124 C CA . ASP B 1 19 ? 5.182 -37.819 12.895 1.00 49.27 16 ASP B CA 1
ATOM 5125 C C . ASP B 1 19 ? 4.843 -36.339 12.714 1.00 46.76 16 ASP B C 1
ATOM 5126 O O . ASP B 1 19 ? 3.918 -35.810 13.330 1.00 46.59 16 ASP B O 1
ATOM 5131 N N . TYR B 1 20 ? 5.582 -35.681 11.836 1.00 42.94 17 TYR B N 1
ATOM 5132 C CA . TYR B 1 20 ? 5.241 -34.324 11.497 1.00 45.35 17 TYR B CA 1
ATOM 5133 C C . TYR B 1 20 ? 3.822 -34.240 10.871 1.00 44.90 17 TYR B C 1
ATOM 5134 O O . TYR B 1 20 ? 3.035 -33.371 11.237 1.00 39.47 17 TYR B O 1
ATOM 5143 N N . ILE B 1 21 ? 3.517 -35.141 9.936 1.00 44.79 18 ILE B N 1
ATOM 5144 C CA . ILE B 1 21 ? 2.218 -35.181 9.274 1.00 39.67 18 ILE B CA 1
ATOM 5145 C C . ILE B 1 21 ? 1.088 -35.443 10.270 1.00 37.52 18 ILE B C 1
ATOM 5146 O O . ILE B 1 21 ? 0.062 -34.749 10.233 1.00 39.13 18 ILE B O 1
ATOM 5151 N N . SER B 1 22 ? 1.269 -36.413 11.164 1.00 31.41 19 SER B N 1
ATOM 5152 C CA . SER B 1 22 ? 0.251 -36.669 12.205 1.00 36.83 19 SER B CA 1
ATOM 5153 C C . SER B 1 22 ? 0.025 -35.473 13.105 1.00 37.74 19 SER B C 1
ATOM 5154 O O . SER B 1 22 ? -1.108 -35.193 13.459 1.00 42.74 19 SER B O 1
ATOM 5157 N N . VAL B 1 23 ? 1.090 -34.783 13.499 1.00 36.36 20 VAL B N 1
ATOM 5158 C CA . VAL B 1 23 ? 0.923 -33.661 14.430 1.00 36.01 20 VAL B CA 1
ATOM 5159 C C . VAL B 1 23 ? 0.235 -32.529 13.731 1.00 32.69 20 VAL B C 1
ATOM 5160 O O . VAL B 1 23 ? -0.661 -31.904 14.278 1.00 35.98 20 VAL B O 1
ATOM 5164 N N . ARG B 1 24 ? 0.631 -32.289 12.494 1.00 36.11 21 ARG B N 1
ATOM 5165 C CA . ARG B 1 24 ? -0.002 -31.230 11.714 1.00 34.03 21 ARG B CA 1
ATOM 5166 C C . ARG B 1 24 ? -1.498 -31.519 11.605 1.00 42.33 21 ARG B C 1
ATOM 5167 O O . ARG B 1 24 ? -2.345 -30.638 11.803 1.00 36.05 21 ARG B O 1
ATOM 5175 N N . ARG B 1 25 ? -1.811 -32.771 11.301 1.00 40.12 22 ARG B N 1
ATOM 5176 C CA . ARG B 1 25 ? -3.184 -33.158 11.121 1.00 42.42 22 ARG B CA 1
ATOM 5177 C C . ARG B 1 25 ? -3.956 -32.978 12.428 1.00 43.94 22 ARG B C 1
ATOM 5178 O O . ARG B 1 25 ? -5.082 -32.482 12.422 1.00 39.77 22 ARG B O 1
ATOM 5186 N N . ARG B 1 26 ? -3.345 -33.383 13.538 1.00 43.69 23 ARG B N 1
ATOM 5187 C CA . ARG B 1 26 ? -3.993 -33.268 14.830 1.00 38.64 23 ARG B CA 1
ATOM 5188 C C . ARG B 1 26 ? -4.265 -31.792 15.176 1.00 40.87 23 ARG B C 1
ATOM 5189 O O . ARG B 1 26 ? -5.366 -31.438 15.622 1.00 36.69 23 ARG B O 1
ATOM 5197 N N . VAL B 1 27 ? -3.274 -30.935 14.945 1.00 31.76 24 VAL B N 1
ATOM 5198 C CA . VAL B 1 27 ? -3.399 -29.539 15.312 1.00 30.64 24 VAL B CA 1
ATOM 5199 C C . VAL B 1 27 ? -4.451 -28.851 14.462 1.00 38.84 24 VAL B C 1
ATOM 5200 O O . VAL B 1 27 ? -5.214 -28.040 14.960 1.00 36.41 24 VAL B O 1
ATOM 5204 N N . LEU B 1 28 ? -4.512 -29.192 13.177 1.00 37.83 25 LEU B N 1
ATOM 5205 C CA . LEU B 1 28 ? -5.590 -28.699 12.346 1.00 37.08 25 LEU B CA 1
ATOM 5206 C C . LEU B 1 28 ? -6.956 -29.190 12.846 1.00 37.82 25 LEU B C 1
ATOM 5207 O O . LEU B 1 28 ? -7.918 -28.426 12.895 1.00 41.70 25 LEU B O 1
ATOM 5212 N N . ARG B 1 29 ? -7.032 -30.461 13.220 1.00 32.96 26 ARG B N 1
ATOM 5213 C CA . ARG B 1 29 ? -8.291 -31.028 13.681 1.00 38.90 26 ARG B CA 1
ATOM 5214 C C . ARG B 1 29 ? -8.816 -30.276 14.919 1.00 37.52 26 ARG B C 1
ATOM 5215 O O . ARG B 1 29 ? -9.988 -29.868 14.960 1.00 36.99 26 ARG B O 1
ATOM 5223 N N . GLN B 1 30 ? -7.949 -30.072 15.913 1.00 35.94 27 GLN B N 1
ATOM 5224 C CA . GLN B 1 30 ? -8.390 -29.442 17.152 1.00 38.58 27 GLN B CA 1
ATOM 5225 C C . GLN B 1 30 ? -8.757 -27.986 16.809 1.00 40.54 27 GLN B C 1
ATOM 5226 O O . GLN B 1 30 ? -9.778 -27.485 17.275 1.00 35.30 27 GLN B O 1
ATOM 5232 N N . LEU B 1 31 ? -7.978 -27.350 15.927 1.00 30.11 28 LEU B N 1
ATOM 5233 C CA . LEU B 1 31 ? -8.297 -25.976 15.488 1.00 33.88 28 LEU B CA 1
ATOM 5234 C C . LEU B 1 31 ? -9.707 -25.867 14.883 1.00 36.82 28 LEU B C 1
ATOM 5235 O O . LEU B 1 31 ? -10.499 -25.032 15.294 1.00 43.81 28 LEU B O 1
ATOM 5240 N N . VAL B 1 32 ? -10.015 -26.718 13.910 1.00 32.88 29 VAL B N 1
ATOM 5241 C CA . VAL B 1 32 ? -11.267 -26.594 13.221 1.00 29.93 29 VAL B CA 1
ATOM 5242 C C . VAL B 1 32 ? -12.410 -26.909 14.196 1.00 35.01 29 VAL B C 1
ATOM 5243 O O . VAL B 1 32 ? -13.394 -26.184 14.249 1.00 41.41 29 VAL B O 1
ATOM 5247 N N . GLU B 1 33 ? -12.246 -27.956 14.999 1.00 30.38 30 GLU B N 1
ATOM 5248 C CA . GLU B 1 33 ? -13.220 -28.301 16.037 1.00 33.42 30 GLU B CA 1
ATOM 5249 C C . GLU B 1 33 ? -13.573 -27.127 16.908 1.00 34.80 30 GLU B C 1
ATOM 5250 O O . GLU B 1 33 ? -14.754 -26.861 17.152 1.00 36.35 30 GLU B O 1
ATOM 5256 N N . SER B 1 34 ? -12.569 -26.399 17.373 1.00 29.63 31 SER B N 1
ATOM 5257 C CA . SER B 1 34 ? -12.890 -25.300 18.279 1.00 40.40 31 SER B CA 1
ATOM 5258 C C . SER B 1 34 ? -13.408 -24.053 17.542 1.00 40.35 31 SER B C 1
ATOM 5259 O O . SER B 1 34 ? -14.231 -23.326 18.101 1.00 42.37 31 SER B O 1
ATOM 5262 N N . LEU B 1 35 ? -12.968 -23.817 16.301 1.00 33.65 32 LEU B N 1
ATOM 5263 C CA . LEU B 1 35 ? -13.503 -22.665 15.551 1.00 37.66 32 LEU B CA 1
ATOM 5264 C C . LEU B 1 35 ? -15.006 -22.870 15.262 1.00 37.43 32 LEU B C 1
ATOM 5265 O O . LEU B 1 35 ? -15.792 -21.950 15.391 1.00 37.99 32 LEU B O 1
ATOM 5270 N N . ILE B 1 36 ? -15.400 -24.093 14.914 1.00 32.88 33 ILE B N 1
ATOM 5271 C CA . ILE B 1 36 ? -16.798 -24.376 14.689 1.00 34.89 33 ILE B CA 1
ATOM 5272 C C . ILE B 1 36 ? -17.557 -24.433 16.016 1.00 41.47 33 ILE B C 1
ATOM 5273 O O . ILE B 1 36 ? -18.596 -23.794 16.155 1.00 40.98 33 ILE B O 1
ATOM 5278 N N . TYR B 1 37 ? -17.029 -25.169 16.993 1.00 41.10 34 TYR B N 1
ATOM 5279 C CA . TYR B 1 37 ? -17.714 -25.305 18.276 1.00 37.26 34 TYR B CA 1
ATOM 5280 C C . TYR B 1 37 ? -18.063 -23.933 18.883 1.00 37.69 34 TYR B C 1
ATOM 5281 O O . TYR B 1 37 ? -19.152 -23.740 19.363 1.00 39.47 34 TYR B O 1
ATOM 5290 N N . GLU B 1 38 ? -17.128 -23.000 18.892 1.00 40.77 35 GLU B N 1
ATOM 5291 C CA . GLU B 1 38 ? -17.354 -21.735 19.597 1.00 42.27 35 GLU B CA 1
ATOM 5292 C C . GLU B 1 38 ? -18.087 -20.745 18.690 1.00 41.76 35 GLU B C 1
ATOM 5293 O O . GLU B 1 38 ? -18.339 -19.623 19.076 1.00 44.14 35 GLU B O 1
ATOM 5299 N N . GLY B 1 39 ? -18.381 -21.155 17.462 1.00 37.84 36 GLY B N 1
ATOM 5300 C CA . GLY B 1 39 ? -19.085 -20.306 16.513 1.00 35.71 36 GLY B CA 1
ATOM 5301 C C . GLY B 1 39 ? -18.231 -19.188 15.948 1.00 47.63 36 GLY B C 1
ATOM 5302 O O . GLY B 1 39 ? -18.759 -18.219 15.465 1.00 44.55 36 GLY B O 1
ATOM 5303 N N . ILE B 1 40 ? -16.911 -19.295 16.030 1.00 47.88 37 ILE B N 1
ATOM 5304 C CA . ILE B 1 40 ? -16.058 -18.266 15.447 1.00 39.93 37 ILE B CA 1
ATOM 5305 C C . ILE B 1 40 ? -16.252 -18.253 13.925 1.00 43.43 37 ILE B C 1
ATOM 5306 O O . ILE B 1 40 ? -16.196 -17.200 13.296 1.00 44.91 37 ILE B O 1
ATOM 5311 N N . ILE B 1 41 ? -16.471 -19.434 13.345 1.00 38.32 38 ILE B N 1
ATOM 5312 C CA . ILE B 1 41 ? -16.875 -19.560 11.953 1.00 44.91 38 ILE B CA 1
ATOM 5313 C C . ILE B 1 41 ? -18.191 -20.358 11.904 1.00 51.15 38 ILE B C 1
ATOM 5314 O O . ILE B 1 41 ? -18.499 -21.179 12.790 1.00 51.20 38 ILE B O 1
ATOM 5319 N N . THR B 1 42 ? -18.963 -20.136 10.855 1.00 50.72 39 THR B N 1
ATOM 5320 C CA . THR B 1 42 ? -20.276 -20.763 10.752 1.00 51.02 39 THR B CA 1
ATOM 5321 C C . THR B 1 42 ? -20.371 -21.429 9.382 1.00 46.23 39 THR B C 1
ATOM 5322 O O . THR B 1 42 ? -20.982 -20.911 8.468 1.00 48.21 39 THR B O 1
ATOM 5326 N N . PRO B 1 43 ? -19.749 -22.595 9.240 1.00 44.12 40 PRO B N 1
ATOM 5327 C CA . PRO B 1 43 ? -19.728 -23.247 7.927 1.00 42.72 40 PRO B CA 1
ATOM 5328 C C . PRO B 1 43 ? -21.126 -23.672 7.511 1.00 45.32 40 PRO B C 1
ATOM 5329 O O . PRO B 1 43 ? -22.003 -23.692 8.359 1.00 47.64 40 PRO B O 1
ATOM 5333 N N . ALA B 1 44 ? -21.330 -23.971 6.230 1.00 43.08 41 ALA B N 1
ATOM 5334 C CA . ALA B 1 44 ? -22.523 -24.677 5.799 1.00 46.65 41 ALA B CA 1
ATOM 5335 C C . ALA B 1 44 ? -22.452 -26.083 6.379 1.00 50.10 41 ALA B C 1
ATOM 5336 O O . ALA B 1 44 ? -21.364 -26.639 6.484 1.00 50.75 41 ALA B O 1
ATOM 5338 N N . ARG B 1 45 ? -23.603 -26.633 6.775 1.00 51.59 42 ARG B N 1
ATOM 5339 C CA . ARG B 1 45 ? -23.678 -27.980 7.335 1.00 46.85 42 ARG B CA 1
ATOM 5340 C C . ARG B 1 45 ? -24.634 -28.816 6.531 1.00 52.46 42 ARG B C 1
ATOM 5341 O O . ARG B 1 45 ? -25.833 -28.526 6.499 1.00 64.70 42 ARG B O 1
ATOM 5349 N N . ILE B 1 46 ? -24.116 -29.859 5.884 1.00 49.17 43 ILE B N 1
ATOM 5350 C CA . ILE B 1 46 ? -24.972 -30.811 5.179 1.00 48.54 43 ILE B CA 1
ATOM 5351 C C . ILE B 1 46 ? -25.074 -32.134 5.923 1.00 53.13 43 ILE B C 1
ATOM 5352 O O . ILE B 1 46 ? -24.073 -32.817 6.118 1.00 47.45 43 ILE B O 1
ATOM 5357 N N . GLU B 1 47 ? -26.277 -32.502 6.338 1.00 64.71 44 GLU B N 1
ATOM 5358 C CA . GLU B 1 47 ? -26.413 -33.655 7.218 1.00 81.47 44 GLU B CA 1
ATOM 5359 C C . GLU B 1 47 ? -26.655 -34.964 6.473 1.00 85.14 44 GLU B C 1
ATOM 5360 O O . GLU B 1 47 ? -27.572 -35.074 5.671 1.00 84.06 44 GLU B O 1
ATOM 5366 N N . LYS B 1 48 ? -25.758 -35.918 6.712 1.00 96.61 45 LYS B N 1
ATOM 5367 C CA . LYS B 1 48 ? -25.944 -37.333 6.403 1.00 105.00 45 LYS B CA 1
ATOM 5368 C C . LYS B 1 48 ? -26.725 -37.930 7.567 1.00 111.21 45 LYS B C 1
ATOM 5369 O O . LYS B 1 48 ? -27.269 -37.201 8.390 1.00 113.52 45 LYS B O 1
ATOM 5375 N N . GLU B 1 49 ? -26.812 -39.249 7.641 1.00 120.10 46 GLU B N 1
ATOM 5376 C CA . GLU B 1 49 ? -27.554 -39.855 8.738 1.00 127.73 46 GLU B CA 1
ATOM 5377 C C . GLU B 1 49 ? -26.982 -39.374 10.077 1.00 117.09 46 GLU B C 1
ATOM 5378 O O . GLU B 1 49 ? -27.671 -38.742 10.881 1.00 108.70 46 GLU B O 1
ATOM 5384 N N . GLU B 1 50 ? -25.696 -39.633 10.264 1.00 114.78 47 GLU B N 1
ATOM 5385 C CA . GLU B 1 50 ? -24.951 -39.295 11.480 1.00 113.92 47 GLU B CA 1
ATOM 5386 C C . GLU B 1 50 ? -24.011 -38.119 11.223 1.00 96.54 47 GLU B C 1
ATOM 5387 O O . GLU B 1 50 ? -23.997 -37.131 11.962 1.00 86.30 47 GLU B O 1
ATOM 5393 N N . GLN B 1 51 ? -23.153 -38.312 10.227 1.00 87.15 48 GLN B N 1
ATOM 5394 C CA . GLN B 1 51 ? -22.143 -37.355 9.825 1.00 74.55 48 GLN B CA 1
ATOM 5395 C C . GLN B 1 51 ? -22.695 -36.002 9.352 1.00 62.36 48 GLN B C 1
ATOM 5396 O O . GLN B 1 51 ? -23.840 -35.857 8.964 1.00 64.09 48 GLN B O 1
ATOM 5402 N N . ILE B 1 52 ? -21.844 -35.001 9.433 1.00 56.25 49 ILE B N 1
ATOM 5403 C CA . ILE B 1 52 ? -22.095 -33.699 8.874 1.00 52.50 49 ILE B CA 1
ATOM 5404 C C . ILE B 1 52 ? -20.925 -33.407 7.941 1.00 51.12 49 ILE B C 1
ATOM 5405 O O . ILE B 1 52 ? -19.772 -33.615 8.317 1.00 49.46 49 ILE B O 1
ATOM 5410 N N . LEU B 1 53 ? -21.214 -32.965 6.720 1.00 46.80 50 LEU B N 1
ATOM 5411 C CA . LEU B 1 53 ? -20.187 -32.362 5.870 1.00 45.66 50 LEU B CA 1
ATOM 5412 C C . LEU B 1 53 ? -20.105 -30.867 6.179 1.00 49.24 50 LEU B C 1
ATOM 5413 O O . LEU B 1 53 ? -21.104 -30.158 6.078 1.00 47.27 50 LEU B O 1
ATOM 5418 N N . PHE B 1 54 ? -18.933 -30.386 6.571 1.00 44.36 51 PHE B N 1
ATOM 5419 C CA . PHE B 1 54 ? -18.783 -28.971 6.874 1.00 42.09 51 PHE B CA 1
ATOM 5420 C C . PHE B 1 54 ? -18.083 -28.313 5.689 1.00 46.84 51 PHE B C 1
ATOM 5421 O O . PHE B 1 54 ? -17.052 -28.801 5.236 1.00 49.80 51 PHE B O 1
ATOM 5429 N N . LEU B 1 55 ? -18.650 -27.215 5.194 1.00 42.28 52 LEU B N 1
ATOM 5430 C CA . LEU B 1 55 ? -18.044 -26.442 4.116 1.00 43.54 52 LEU B CA 1
ATOM 5431 C C . LEU B 1 55 ? -17.690 -25.070 4.635 1.00 44.60 52 LEU B C 1
ATOM 5432 O O . LEU B 1 55 ? -18.573 -24.265 4.878 1.00 54.14 52 LEU B O 1
ATOM 5437 N N . ILE B 1 56 ? -16.395 -24.797 4.790 1.00 47.21 53 ILE B N 1
ATOM 5438 C CA . ILE B 1 56 ? -15.928 -23.528 5.331 1.00 43.99 53 ILE B CA 1
ATOM 5439 C C . ILE B 1 56 ? -15.444 -22.604 4.229 1.00 48.74 53 ILE B C 1
ATOM 5440 O O . ILE B 1 56 ? -14.592 -22.975 3.421 1.00 55.03 53 ILE B O 1
ATOM 5445 N N . GLN B 1 57 ? -15.971 -21.388 4.222 1.00 56.10 54 GLN B N 1
ATOM 5446 C CA . GLN B 1 57 ? -15.622 -20.377 3.213 1.00 54.90 54 GLN B CA 1
ATOM 5447 C C . GLN B 1 57 ? -14.275 -19.702 3.476 1.00 45.29 54 GLN B C 1
ATOM 5448 O O . GLN B 1 57 ? -13.923 -19.425 4.618 1.00 49.82 54 GLN B O 1
ATOM 5454 N N . GLY B 1 58 ? -13.545 -19.389 2.417 1.00 48.47 55 GLY B N 1
ATOM 5455 C CA . GLY B 1 58 ? -12.372 -18.527 2.535 1.00 49.52 55 GLY B CA 1
ATOM 5456 C C . GLY B 1 58 ? -12.133 -17.747 1.244 1.00 55.00 55 GLY B C 1
ATOM 5457 O O . GLY B 1 58 ? -12.906 -17.860 0.284 1.00 56.76 55 GLY B O 1
ATOM 5458 N N . LEU B 1 59 ? -11.074 -16.940 1.226 1.00 54.01 56 LEU B N 1
ATOM 5459 C CA . LEU B 1 59 ? -10.651 -16.209 0.032 1.00 56.27 56 LEU B CA 1
ATOM 5460 C C . LEU B 1 59 ? -9.141 -16.289 -0.049 1.00 58.89 56 LEU B C 1
ATOM 5461 O O . LEU B 1 59 ? -8.468 -16.135 0.968 1.00 59.88 56 LEU B O 1
ATOM 5466 N N . ASP B 1 60 ? -8.600 -16.522 -1.242 1.00 59.85 57 ASP B N 1
ATOM 5467 C CA . ASP B 1 60 ? -7.150 -16.559 -1.398 1.00 57.70 57 ASP B CA 1
ATOM 5468 C C . ASP B 1 60 ? -6.614 -15.148 -1.511 1.00 66.23 57 ASP B C 1
ATOM 5469 O O . ASP B 1 60 ? -7.370 -14.191 -1.414 1.00 69.97 57 ASP B O 1
ATOM 5474 N N . GLU B 1 61 ? -5.311 -15.005 -1.691 1.00 75.03 58 GLU B N 1
ATOM 5475 C CA . GLU B 1 61 ? -4.719 -13.672 -1.686 1.00 78.76 58 GLU B CA 1
ATOM 5476 C C . GLU B 1 61 ? -5.143 -12.805 -2.881 1.00 77.71 58 GLU B C 1
ATOM 5477 O O . GLU B 1 61 ? -5.098 -11.578 -2.816 1.00 78.03 58 GLU B O 1
ATOM 5483 N N . ASP B 1 62 ? -5.593 -13.455 -3.947 1.00 83.39 59 ASP B N 1
ATOM 5484 C CA . ASP B 1 62 ? -6.132 -12.784 -5.135 1.00 89.04 59 ASP B CA 1
ATOM 5485 C C . ASP B 1 62 ? -7.635 -12.576 -4.959 1.00 87.20 59 ASP B C 1
ATOM 5486 O O . ASP B 1 62 ? -8.358 -12.245 -5.902 1.00 87.49 59 ASP B O 1
ATOM 5491 N N . ASN B 1 63 ? -8.112 -12.867 -3.755 1.00 82.63 60 ASN B N 1
ATOM 5492 C CA . ASN B 1 63 ? -9.488 -12.575 -3.407 1.00 77.35 60 ASN B CA 1
ATOM 5493 C C . ASN B 1 63 ? -10.440 -13.443 -4.210 1.00 73.79 60 ASN B C 1
ATOM 5494 O O . ASN B 1 63 ? -11.567 -13.040 -4.513 1.00 71.20 60 ASN B O 1
ATOM 5499 N N . LYS B 1 64 ? -9.976 -14.648 -4.537 1.00 71.15 61 LYS B N 1
ATOM 5500 C CA . LYS B 1 64 ? -10.814 -15.645 -5.196 1.00 75.71 61 LYS B CA 1
ATOM 5501 C C . LYS B 1 64 ? -11.304 -16.663 -4.157 1.00 67.02 61 LYS B C 1
ATOM 5502 O O . LYS B 1 64 ? -10.538 -17.112 -3.271 1.00 57.07 61 LYS B O 1
ATOM 5508 N N . SER B 1 65 ? -12.582 -17.020 -4.252 1.00 59.29 62 SER B N 1
ATOM 5509 C CA . SER B 1 65 ? -13.160 -17.870 -3.233 1.00 65.92 62 SER B CA 1
ATOM 5510 C C . SER B 1 65 ? -12.511 -19.261 -3.173 1.00 63.76 62 SER B C 1
ATOM 5511 O O . SER B 1 65 ? -12.044 -19.826 -4.171 1.00 67.26 62 SER B O 1
ATOM 5514 N N . VAL B 1 66 ? -12.462 -19.788 -1.967 1.00 56.45 63 VAL B N 1
ATOM 5515 C CA . VAL B 1 66 ? -11.915 -21.104 -1.736 1.00 54.26 63 VAL B CA 1
ATOM 5516 C C . VAL B 1 66 ? -12.830 -21.737 -0.700 1.00 51.29 63 VAL B C 1
ATOM 5517 O O . VAL B 1 66 ? -13.521 -21.031 0.024 1.00 53.81 63 VAL B O 1
ATOM 5521 N N . THR B 1 67 ? -12.847 -23.062 -0.631 1.00 56.20 64 THR B N 1
ATOM 5522 C CA . THR B 1 67 ? -13.668 -23.775 0.343 1.00 48.30 64 THR B CA 1
ATOM 5523 C C . THR B 1 67 ? -12.841 -24.858 1.029 1.00 54.59 64 THR B C 1
ATOM 5524 O O . THR B 1 67 ? -12.106 -25.588 0.367 1.00 51.94 64 THR B O 1
ATOM 5528 N N . TYR B 1 68 ? -12.964 -24.956 2.355 1.00 53.43 65 TYR B N 1
ATOM 5529 C CA . TYR B 1 68 ? -12.406 -26.080 3.110 1.00 45.02 65 TYR B CA 1
ATOM 5530 C C . TYR B 1 68 ? -13.489 -27.065 3.520 1.00 48.66 65 TYR B C 1
ATOM 5531 O O . TYR B 1 68 ? -14.524 -26.663 4.035 1.00 52.60 65 TYR B O 1
ATOM 5540 N N . GLU B 1 69 ? -13.243 -28.353 3.293 1.00 48.33 66 GLU B N 1
ATOM 5541 C CA . GLU B 1 69 ? -14.257 -29.382 3.493 1.00 48.66 66 GLU B CA 1
ATOM 5542 C C . GLU B 1 69 ? -13.784 -30.425 4.469 1.00 47.62 66 GLU B C 1
ATOM 5543 O O . GLU B 1 69 ? -12.637 -30.844 4.423 1.00 46.34 66 GLU B O 1
ATOM 5549 N N . CYS B 1 70 ? -14.680 -30.858 5.337 1.00 44.27 67 CYS B N 1
ATOM 5550 C CA . CYS B 1 70 ? -14.405 -32.010 6.168 1.00 43.16 67 CYS B CA 1
ATOM 5551 C C . CYS B 1 70 ? -15.683 -32.611 6.714 1.00 47.01 67 CYS B C 1
ATOM 5552 O O . CYS B 1 70 ? -16.707 -31.939 6.770 1.00 44.21 67 CYS B O 1
ATOM 5555 N N . TYR B 1 71 ? -15.602 -33.880 7.113 1.00 36.76 68 TYR B N 1
ATOM 5556 C CA . TYR B 1 71 ? -16.705 -34.588 7.724 1.00 36.39 68 TYR B CA 1
ATOM 5557 C C . TYR B 1 71 ? -16.519 -34.634 9.250 1.00 40.32 68 TYR B C 1
ATOM 5558 O O . TYR B 1 71 ? -15.407 -34.781 9.749 1.00 36.22 68 TYR B O 1
ATOM 5567 N N . GLY B 1 72 ? -17.611 -34.509 9.989 1.00 44.33 69 GLY B N 1
ATOM 5568 C CA . GLY B 1 72 ? -17.549 -34.678 11.424 1.00 34.43 69 GLY B CA 1
ATOM 5569 C C . GLY B 1 72 ? -18.916 -34.829 12.036 1.00 40.62 69 GLY B C 1
ATOM 5570 O O . GLY B 1 72 ? -19.889 -35.051 11.341 1.00 43.06 69 GLY B O 1
ATOM 5571 N N . ARG B 1 73 ? -18.983 -34.693 13.353 1.00 45.47 70 ARG B N 1
ATOM 5572 C CA . ARG B 1 73 ? -20.197 -34.938 14.095 1.00 43.96 70 ARG B CA 1
ATOM 5573 C C . ARG B 1 73 ? -20.394 -33.839 15.132 1.00 41.75 70 ARG B C 1
ATOM 5574 O O . ARG B 1 73 ? -19.422 -33.244 15.614 1.00 40.81 70 ARG B O 1
ATOM 5582 N N . GLU B 1 74 ? -21.651 -33.617 15.506 1.00 37.78 71 GLU B N 1
ATOM 5583 C CA . GLU B 1 74 ? -21.989 -32.838 16.681 1.00 45.93 71 GLU B CA 1
ATOM 5584 C C . GLU B 1 74 ? -22.451 -33.801 17.783 1.00 52.19 71 GLU B C 1
ATOM 5585 O O . GLU B 1 74 ? -23.430 -34.531 17.609 1.00 55.41 71 GLU B O 1
ATOM 5591 N N . ARG B 1 75 ? -21.761 -33.793 18.923 1.00 42.57 72 ARG B N 1
ATOM 5592 C CA . ARG B 1 75 ? -21.914 -34.876 19.909 1.00 36.75 72 ARG B CA 1
ATOM 5593 C C . ARG B 1 75 ? -22.826 -34.504 21.045 1.00 38.01 72 ARG B C 1
ATOM 5594 O O . ARG B 1 75 ? -22.854 -33.341 21.451 1.00 45.89 72 ARG B O 1
ATOM 5602 N N . ILE B 1 76 ? -23.553 -35.480 21.589 1.00 39.77 73 ILE B N 1
ATOM 5603 C CA . ILE B 1 76 ? -24.449 -35.178 22.693 1.00 41.73 73 ILE B CA 1
ATOM 5604 C C . ILE B 1 76 ? -23.669 -34.681 23.909 1.00 50.13 73 ILE B C 1
ATOM 5605 O O . ILE B 1 76 ? -24.260 -34.050 24.801 1.00 59.85 73 ILE B O 1
ATOM 5610 N N . THR B 1 77 ? -22.341 -34.849 23.922 1.00 47.57 74 THR B N 1
ATOM 5611 C CA . THR B 1 77 ? -21.623 -34.407 25.102 1.00 40.79 74 THR B CA 1
ATOM 5612 C C . THR B 1 77 ? -21.273 -32.924 24.834 1.00 39.56 74 THR B C 1
ATOM 5613 O O . THR B 1 77 ? -20.231 -32.584 24.304 1.00 35.38 74 THR B O 1
ATOM 5617 N N . PHE B 1 78 ? -22.101 -32.056 25.410 1.00 40.33 75 PHE B N 1
ATOM 5618 C CA . PHE B 1 78 ? -21.986 -30.592 25.322 1.00 45.50 75 PHE B CA 1
ATOM 5619 C C . PHE B 1 78 ? -21.987 -30.010 23.940 1.00 45.96 75 PHE B C 1
ATOM 5620 O O . PHE B 1 78 ? -21.582 -28.869 23.764 1.00 42.79 75 PHE B O 1
ATOM 5628 N N . GLY B 1 79 ? -22.511 -30.762 22.979 1.00 46.52 76 GLY B N 1
ATOM 5629 C CA . GLY B 1 79 ? -22.474 -30.348 21.588 1.00 41.41 76 GLY B CA 1
ATOM 5630 C C . GLY B 1 79 ? -21.082 -30.223 21.003 1.00 42.40 76 GLY B C 1
ATOM 5631 O O . GLY B 1 79 ? -20.906 -29.553 19.997 1.00 45.18 76 GLY B O 1
ATOM 5632 N N . ARG B 1 80 ? -20.080 -30.860 21.602 1.00 42.58 77 ARG B N 1
ATOM 5633 C CA . ARG B 1 80 ? -18.729 -30.749 21.051 1.00 34.50 77 ARG B CA 1
ATOM 5634 C C . ARG B 1 80 ? -18.698 -31.266 19.594 1.00 35.98 77 ARG B C 1
ATOM 5635 O O . ARG B 1 80 ? -19.455 -32.167 19.206 1.00 38.73 77 ARG B O 1
ATOM 5643 N N . ILE B 1 81 ? -17.818 -30.673 18.807 1.00 38.65 78 ILE B N 1
ATOM 5644 C CA . ILE B 1 81 ? -17.631 -31.031 17.425 1.00 38.06 78 ILE B CA 1
ATOM 5645 C C . ILE B 1 81 ? -16.463 -31.991 17.339 1.00 42.40 78 ILE B C 1
ATOM 5646 O O . ILE B 1 81 ? -15.382 -31.722 17.863 1.00 40.31 78 ILE B O 1
ATOM 5651 N N . SER B 1 82 ? -16.676 -33.115 16.674 1.00 36.57 79 SER B N 1
ATOM 5652 C CA . SER B 1 82 ? -15.569 -34.003 16.348 1.00 41.54 79 SER B CA 1
ATOM 5653 C C . SER B 1 82 ? -15.344 -33.928 14.867 1.00 39.95 79 SER B C 1
ATOM 5654 O O . SER B 1 82 ? -16.289 -34.113 14.128 1.00 44.74 79 SER B O 1
ATOM 5657 N N . ILE B 1 83 ? -14.119 -33.669 14.417 1.00 37.55 80 ILE B N 1
ATOM 5658 C CA . ILE B 1 83 ? -13.845 -33.696 12.974 1.00 36.35 80 ILE B CA 1
ATOM 5659 C C . ILE B 1 83 ? -13.172 -35.037 12.622 1.00 44.50 80 ILE B C 1
ATOM 5660 O O . ILE B 1 83 ? -12.083 -35.314 13.089 1.00 48.38 80 ILE B O 1
ATOM 5665 N N . ASP B 1 84 ? -13.839 -35.868 11.825 1.00 39.66 81 ASP B N 1
ATOM 5666 C CA . ASP B 1 84 ? -13.387 -37.234 11.568 1.00 39.59 81 ASP B CA 1
ATOM 5667 C C . ASP B 1 84 ? -12.536 -37.437 10.306 1.00 42.56 81 ASP B C 1
ATOM 5668 O O . ASP B 1 84 ? -12.041 -38.540 10.069 1.00 45.01 81 ASP B O 1
ATOM 5673 N N . SER B 1 85 ? -12.363 -36.400 9.493 1.00 34.27 82 SER B N 1
ATOM 5674 C CA . SER B 1 85 ? -11.720 -36.597 8.194 1.00 37.96 82 SER B CA 1
ATOM 5675 C C . SER B 1 85 ? -10.709 -35.506 8.004 1.00 36.57 82 SER B C 1
ATOM 5676 O O . SER B 1 85 ? -10.831 -34.465 8.623 1.00 35.53 82 SER B O 1
ATOM 5679 N N . LEU B 1 86 ? -9.755 -35.714 7.107 1.00 34.95 83 LEU B N 1
ATOM 5680 C CA . LEU B 1 86 ? -8.764 -34.692 6.804 1.00 37.75 83 LEU B CA 1
ATOM 5681 C C . LEU B 1 86 ? -9.435 -33.397 6.324 1.00 43.48 83 LEU B C 1
ATOM 5682 O O . LEU B 1 86 ? -10.534 -33.407 5.769 1.00 36.69 83 LEU B O 1
ATOM 5687 N N . ILE B 1 87 ? -8.774 -32.271 6.554 1.00 37.76 84 ILE B N 1
ATOM 5688 C CA . ILE B 1 87 ? -9.291 -31.011 6.087 1.00 32.10 84 ILE B CA 1
ATOM 5689 C C . ILE B 1 87 ? -8.730 -30.650 4.721 1.00 44.43 84 ILE B C 1
ATOM 5690 O O . ILE B 1 87 ? -7.514 -30.479 4.551 1.00 45.46 84 ILE B O 1
ATOM 5695 N N . VAL B 1 88 ? -9.641 -30.561 3.751 1.00 40.47 85 VAL B N 1
ATOM 5696 C CA . VAL B 1 88 ? -9.304 -30.440 2.338 1.00 42.42 85 VAL B CA 1
ATOM 5697 C C . VAL B 1 88 ? -9.644 -29.062 1.793 1.00 51.48 85 VAL B C 1
ATOM 5698 O O . VAL B 1 88 ? -10.747 -28.530 2.026 1.00 48.07 85 VAL B O 1
ATOM 5702 N N . ARG B 1 89 ? -8.692 -28.484 1.070 1.00 45.18 86 ARG B N 1
ATOM 5703 C CA . ARG B 1 89 ? -8.905 -27.205 0.421 1.00 41.21 86 ARG B CA 1
ATOM 5704 C C . ARG B 1 89 ? -9.413 -27.402 -1.004 1.00 51.81 86 ARG B C 1
ATOM 5705 O O . ARG B 1 89 ? -8.750 -28.024 -1.834 1.00 50.60 86 ARG B O 1
ATOM 5713 N N . VAL B 1 90 ? -10.590 -26.862 -1.293 1.00 55.35 87 VAL B N 1
ATOM 5714 C CA . VAL B 1 90 ? -11.177 -26.990 -2.624 1.00 52.97 87 VAL B CA 1
ATOM 5715 C C . VAL B 1 90 ? -11.230 -25.676 -3.394 1.00 62.46 87 VAL B C 1
ATOM 5716 O O . VAL B 1 90 ? -11.932 -24.737 -2.997 1.00 60.74 87 VAL B O 1
ATOM 5720 N N . GLN B 1 91 ? -10.438 -25.580 -4.457 1.00 62.57 88 GLN B N 1
ATOM 5721 C CA . GLN B 1 91 ? -10.608 -24.490 -5.389 1.00 68.20 88 GLN B CA 1
ATOM 5722 C C . GLN B 1 91 ? -10.764 -25.009 -6.810 1.00 83.38 88 GLN B C 1
ATOM 5723 O O . GLN B 1 91 ? -11.869 -25.105 -7.347 1.00 89.75 88 GLN B O 1
ATOM 5729 N N A ASP B 1 92 ? -9.634 -25.388 -7.397 0.41 83.89 89 ASP B N 1
ATOM 5730 N N B ASP B 1 92 ? -9.650 -25.383 -7.416 0.59 83.51 89 ASP B N 1
ATOM 5731 C CA A ASP B 1 92 ? -9.611 -25.971 -8.728 0.41 89.31 89 ASP B CA 1
ATOM 5732 C CA B ASP B 1 92 ? -9.724 -25.995 -8.723 0.59 88.95 89 ASP B CA 1
ATOM 5733 C C A ASP B 1 92 ? -9.729 -27.463 -8.526 0.41 89.02 89 ASP B C 1
ATOM 5734 C C B ASP B 1 92 ? -9.774 -27.487 -8.478 0.59 88.92 89 ASP B C 1
ATOM 5735 O O A ASP B 1 92 ? -10.703 -28.091 -8.940 0.41 91.53 89 ASP B O 1
ATOM 5736 O O B ASP B 1 92 ? -10.755 -28.144 -8.819 0.59 91.52 89 ASP B O 1
ATOM 5745 N N . GLY B 1 93 ? -8.722 -28.017 -7.867 1.00 84.90 90 GLY B N 1
ATOM 5746 C CA . GLY B 1 93 ? -8.735 -29.399 -7.457 1.00 78.02 90 GLY B CA 1
ATOM 5747 C C . GLY B 1 93 ? -8.983 -29.440 -5.968 1.00 73.31 90 GLY B C 1
ATOM 5748 O O . GLY B 1 93 ? -9.395 -28.447 -5.347 1.00 63.91 90 GLY B O 1
ATOM 5749 N N . LYS B 1 94 ? -8.724 -30.608 -5.401 1.00 66.84 91 LYS B N 1
ATOM 5750 C CA . LYS B 1 94 ? -8.888 -30.838 -3.990 1.00 61.73 91 LYS B CA 1
ATOM 5751 C C . LYS B 1 94 ? -7.520 -31.228 -3.440 1.00 65.15 91 LYS B C 1
ATOM 5752 O O . LYS B 1 94 ? -6.802 -32.017 -4.054 1.00 66.95 91 LYS B O 1
ATOM 5758 N N . GLN B 1 95 ? -7.128 -30.638 -2.322 1.00 50.60 92 GLN B N 1
ATOM 5759 C CA . GLN B 1 95 ? -5.891 -31.036 -1.677 1.00 55.15 92 GLN B CA 1
ATOM 5760 C C . GLN B 1 95 ? -5.960 -30.882 -0.159 1.00 51.44 92 GLN B C 1
ATOM 5761 O O . GLN B 1 95 ? -6.474 -29.893 0.363 1.00 54.84 92 GLN B O 1
ATOM 5767 N N . GLU B 1 96 ? -5.410 -31.851 0.551 1.00 46.61 93 GLU B N 1
ATOM 5768 C CA . GLU B 1 96 ? -5.328 -31.754 1.990 1.00 40.64 93 GLU B CA 1
ATOM 5769 C C . GLU B 1 96 ? -4.513 -30.511 2.311 1.00 48.50 93 GLU B C 1
ATOM 5770 O O . GLU B 1 96 ? -3.467 -30.274 1.697 1.00 54.89 93 GLU B O 1
ATOM 5776 N N . ILE B 1 97 ? -4.967 -29.725 3.281 1.00 50.39 94 ILE B N 1
ATOM 5777 C CA . ILE B 1 97 ? -4.267 -28.488 3.605 1.00 46.01 94 ILE B CA 1
ATOM 5778 C C . ILE B 1 97 ? -2.916 -28.746 4.287 1.00 46.87 94 ILE B C 1
ATOM 5779 O O . ILE B 1 97 ? -2.826 -29.557 5.196 1.00 47.41 94 ILE B O 1
ATOM 5784 N N . GLN B 1 98 ? -1.854 -28.162 3.739 1.00 48.44 95 GLN B N 1
ATOM 5785 C CA . GLN B 1 98 ? -0.507 -28.246 4.313 1.00 52.17 95 GLN B CA 1
ATOM 5786 C C . GLN B 1 98 ? -0.031 -27.087 5.194 1.00 57.16 95 GLN B C 1
ATOM 5787 O O . GLN B 1 98 ? 0.977 -27.198 5.900 1.00 56.07 95 GLN B O 1
ATOM 5793 N N . SER B 1 99 ? -0.758 -25.987 5.174 1.00 52.50 96 SER B N 1
ATOM 5794 C CA . SER B 1 99 ? -0.277 -24.794 5.831 1.00 53.80 96 SER B CA 1
ATOM 5795 C C . SER B 1 99 ? -1.337 -24.256 6.765 1.00 56.85 96 SER B C 1
ATOM 5796 O O . SER B 1 99 ? -2.332 -23.684 6.306 1.00 58.64 96 SER B O 1
ATOM 5799 N N . VAL B 1 100 ? -1.084 -24.352 8.066 1.00 45.81 97 VAL B N 1
ATOM 5800 C CA . VAL B 1 100 ? -2.031 -23.851 9.030 1.00 39.97 97 VAL B CA 1
ATOM 5801 C C . VAL B 1 100 ? -2.160 -22.325 8.847 1.00 44.56 97 VAL B C 1
ATOM 5802 O O . VAL B 1 100 ? -3.253 -21.768 8.943 1.00 54.02 97 VAL B O 1
ATOM 5806 N N . ALA B 1 101 ? -1.062 -21.648 8.518 1.00 38.53 98 ALA B N 1
ATOM 5807 C CA . ALA B 1 101 ? -1.141 -20.212 8.287 1.00 37.61 98 ALA B CA 1
ATOM 5808 C C . ALA B 1 101 ? -2.096 -19.871 7.137 1.00 47.40 98 ALA B C 1
ATOM 5809 O O . ALA B 1 101 ? -2.897 -18.930 7.245 1.00 51.19 98 ALA B O 1
ATOM 5811 N N . GLN B 1 102 ? -1.996 -20.619 6.035 1.00 43.07 99 GLN B N 1
ATOM 5812 C CA . GLN B 1 102 ? -2.851 -20.379 4.875 1.00 50.77 99 GLN B CA 1
ATOM 5813 C C . GLN B 1 102 ? -4.328 -20.638 5.196 1.00 46.70 99 GLN B C 1
ATOM 5814 O O . GLN B 1 102 ? -5.210 -19.832 4.826 1.00 45.35 99 GLN B O 1
ATOM 5820 N N . PHE B 1 103 ? -4.593 -21.763 5.866 1.00 39.63 100 PHE B N 1
ATOM 5821 C CA . PHE B 1 103 ? -5.948 -22.065 6.283 1.00 37.80 100 PHE B CA 1
ATOM 5822 C C . PHE B 1 103 ? -6.483 -20.854 7.066 1.00 43.06 100 PHE B C 1
ATOM 5823 O O . PHE B 1 103 ? -7.512 -20.291 6.719 1.00 49.06 100 PHE B O 1
ATOM 5831 N N . LEU B 1 104 ? -5.770 -20.424 8.101 1.00 48.47 101 LEU B N 1
ATOM 5832 C CA . LEU B 1 104 ? -6.273 -19.314 8.918 1.00 47.46 101 LEU B CA 1
ATOM 5833 C C . LEU B 1 104 ? -6.349 -17.990 8.142 1.00 49.67 101 LEU B C 1
ATOM 5834 O O . LEU B 1 104 ? -7.301 -17.223 8.295 1.00 46.80 101 LEU B O 1
ATOM 5839 N N . GLU B 1 105 ? -5.359 -17.712 7.304 1.00 47.16 102 GLU B N 1
ATOM 5840 C CA . GLU B 1 105 ? -5.417 -16.478 6.519 1.00 50.47 102 GLU B CA 1
ATOM 5841 C C . GLU B 1 105 ? -6.630 -16.447 5.587 1.00 51.16 102 GLU B C 1
ATOM 5842 O O . GLU B 1 105 ? -7.296 -15.423 5.475 1.00 52.92 102 GLU B O 1
ATOM 5848 N N . GLU B 1 106 ? -6.910 -17.565 4.920 1.00 49.98 103 GLU B N 1
ATOM 5849 C CA . GLU B 1 106 ? -7.997 -17.602 3.940 1.00 51.81 103 GLU B CA 1
ATOM 5850 C C . GLU B 1 106 ? -9.369 -17.535 4.623 1.00 52.32 103 GLU B C 1
ATOM 5851 O O . GLU B 1 106 ? -10.253 -16.806 4.211 1.00 50.02 103 GLU B O 1
ATOM 5857 N N . VAL B 1 107 ? -9.524 -18.283 5.698 1.00 51.50 104 VAL B N 1
ATOM 5858 C CA . VAL B 1 107 ? -10.748 -18.260 6.469 1.00 45.16 104 VAL B CA 1
ATOM 5859 C C . VAL B 1 107 ? -11.039 -16.898 7.116 1.00 46.21 104 VAL B C 1
ATOM 5860 O O . VAL B 1 107 ? -12.183 -16.479 7.216 1.00 51.40 104 VAL B O 1
ATOM 5864 N N . PHE B 1 108 ? -10.000 -16.192 7.540 1.00 47.90 105 PHE B N 1
ATOM 5865 C CA . PHE B 1 108 ? -10.194 -14.879 8.152 1.00 43.38 105 PHE B CA 1
ATOM 5866 C C . PHE B 1 108 ? -10.169 -13.667 7.189 1.00 51.83 105 PHE B C 1
ATOM 5867 O O . PHE B 1 108 ? -10.184 -12.504 7.625 1.00 53.39 105 PHE B O 1
ATOM 5875 N N . ARG B 1 109 ? -10.100 -13.933 5.885 1.00 51.56 106 ARG B N 1
ATOM 5876 C CA . ARG B 1 109 ? -10.383 -12.878 4.921 1.00 59.36 106 ARG B CA 1
ATOM 5877 C C . ARG B 1 109 ? -11.908 -12.694 4.832 1.00 65.85 106 ARG B C 1
ATOM 5878 O O . ARG B 1 109 ? -12.412 -11.629 4.505 1.00 65.79 106 ARG B O 1
ATOM 5886 N N . VAL B 1 110 ? -12.634 -13.771 5.082 1.00 60.36 107 VAL B N 1
ATOM 5887 C CA . VAL B 1 110 ? -14.080 -13.745 5.110 1.00 50.82 107 VAL B CA 1
ATOM 5888 C C . VAL B 1 110 ? -14.611 -13.274 6.455 1.00 57.76 107 VAL B C 1
ATOM 5889 O O . VAL B 1 110 ? -15.543 -12.490 6.519 1.00 67.86 107 VAL B O 1
ATOM 5893 N N . VAL B 1 111 ? -14.006 -13.755 7.534 1.00 58.58 108 VAL B N 1
ATOM 5894 C CA . VAL B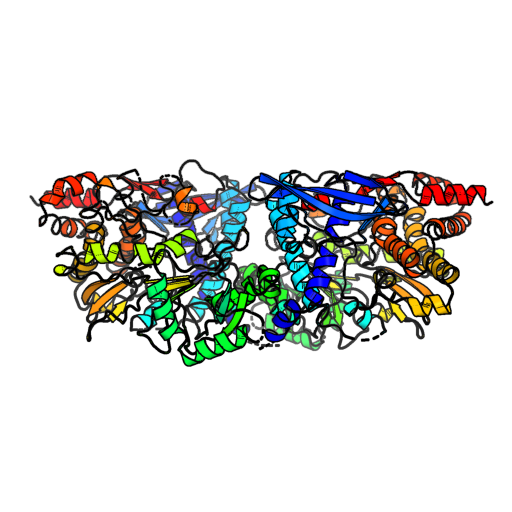 1 111 ? -14.480 -13.473 8.883 1.00 54.40 108 VAL B CA 1
ATOM 5895 C C . VAL B 1 111 ? -13.484 -12.571 9.613 1.00 55.30 108 VAL B C 1
ATOM 5896 O O . VAL B 1 111 ? -12.334 -12.926 9.742 1.00 62.77 108 VAL B O 1
ATOM 5900 N N . ASN B 1 112 ? -13.912 -11.422 10.112 1.00 58.50 109 ASN B N 1
ATOM 5901 C CA . ASN B 1 112 ? -12.954 -10.487 10.713 1.00 63.58 109 ASN B CA 1
ATOM 5902 C C . ASN B 1 112 ? -12.380 -10.825 12.100 1.00 63.09 109 ASN B C 1
ATOM 5903 O O . ASN B 1 112 ? -13.117 -11.167 13.032 1.00 65.14 109 ASN B O 1
ATOM 5908 N N . VAL B 1 113 ? -11.054 -10.740 12.224 1.00 57.00 110 VAL B N 1
ATOM 5909 C CA . VAL B 1 113 ? -10.405 -10.850 13.529 1.00 48.90 110 VAL B CA 1
ATOM 5910 C C . VAL B 1 113 ? -9.354 -9.746 13.725 1.00 53.10 110 VAL B C 1
ATOM 5911 O O . VAL B 1 113 ? -9.108 -8.964 12.826 1.00 52.20 110 VAL B O 1
ATOM 5915 N N . GLU B 1 114 ? -8.736 -9.685 14.901 1.00 59.72 111 GLU B N 1
ATOM 5916 C CA . GLU B 1 114 ? -7.651 -8.740 15.103 1.00 58.43 111 GLU B CA 1
ATOM 5917 C C . GLU B 1 114 ? -6.377 -9.350 14.512 1.00 54.26 111 GLU B C 1
ATOM 5918 O O . GLU B 1 114 ? -5.900 -10.401 14.956 1.00 53.28 111 GLU B O 1
ATOM 5924 N N . GLN B 1 115 ? -5.840 -8.659 13.513 1.00 60.88 112 GLN B N 1
ATOM 5925 C CA . GLN B 1 115 ? -4.696 -9.109 12.726 1.00 59.04 112 GLN B CA 1
ATOM 5926 C C . GLN B 1 115 ? -3.524 -9.481 13.604 1.00 55.41 112 GLN B C 1
ATOM 5927 O O . GLN B 1 115 ? -2.927 -10.538 13.465 1.00 56.78 112 GLN B O 1
ATOM 5933 N N . THR B 1 116 ? -3.195 -8.558 14.493 1.00 52.26 113 THR B N 1
ATOM 5934 C CA . THR B 1 116 ? -2.213 -8.763 15.532 1.00 55.98 113 THR B CA 1
ATOM 5935 C C . THR B 1 116 ? -2.425 -10.073 16.312 1.00 55.29 113 THR B C 1
ATOM 5936 O O . THR B 1 116 ? -1.492 -10.849 16.484 1.00 61.02 113 THR B O 1
ATOM 5940 N N . LYS B 1 117 ? -3.640 -10.314 16.792 1.00 52.10 114 LYS B N 1
ATOM 5941 C CA . LYS B 1 117 ? -3.895 -11.526 17.558 1.00 51.93 114 LYS B CA 1
ATOM 5942 C C . LYS B 1 117 ? -3.774 -12.731 16.630 1.00 48.42 114 LYS B C 1
ATOM 5943 O O . LYS B 1 117 ? -3.163 -13.720 16.999 1.00 50.57 114 LYS B O 1
ATOM 5949 N N . LEU B 1 118 ? -4.325 -12.623 15.419 1.00 47.26 115 LEU B N 1
ATOM 5950 C CA . LEU B 1 118 ? -4.190 -13.679 14.406 1.00 43.89 115 LEU B CA 1
ATOM 5951 C C . LEU B 1 118 ? -2.729 -14.105 14.154 1.00 47.64 115 LEU B C 1
ATOM 5952 O O . LEU B 1 118 ? -2.410 -15.280 14.117 1.00 48.88 115 LEU B O 1
ATOM 5957 N N . ASP B 1 119 ? -1.836 -13.141 13.976 1.00 43.29 116 ASP B N 1
ATOM 5958 C CA . ASP B 1 119 ? -0.427 -13.471 13.784 1.00 39.78 116 ASP B CA 1
ATOM 5959 C C . ASP B 1 119 ? 0.183 -14.248 14.963 1.00 42.58 116 ASP B C 1
ATOM 5960 O O . ASP B 1 119 ? 0.837 -15.260 14.748 1.00 43.05 116 ASP B O 1
ATOM 5965 N N . SER B 1 120 ? 0.006 -13.771 16.197 1.00 40.12 117 SER B N 1
ATOM 5966 C CA . SER B 1 120 ? 0.478 -14.529 17.360 1.00 43.64 117 SER B CA 1
ATOM 5967 C C . SER B 1 120 ? -0.073 -15.950 17.425 1.00 36.56 117 SER B C 1
ATOM 5968 O O . SER B 1 120 ? 0.646 -16.908 17.702 1.00 48.13 117 SER B O 1
ATOM 5971 N N . PHE B 1 121 ? -1.365 -16.072 17.181 1.00 36.88 118 PHE B N 1
ATOM 5972 C CA . PHE B 1 121 ? -2.033 -17.359 17.231 1.00 39.34 118 PHE B CA 1
ATOM 5973 C C . PHE B 1 121 ? -1.447 -18.315 16.192 1.00 38.52 118 PHE B C 1
ATOM 5974 O O . PHE B 1 121 ? -1.160 -19.474 16.506 1.00 38.74 118 PHE B O 1
ATOM 5982 N N . ILE B 1 122 ? -1.257 -17.827 14.966 1.00 41.56 119 ILE B N 1
ATOM 5983 C CA . ILE B 1 122 ? -0.660 -18.641 13.897 1.00 40.02 119 ILE B CA 1
ATOM 5984 C C . ILE B 1 122 ? 0.722 -19.117 14.326 1.00 42.90 119 ILE B C 1
ATOM 5985 O O . ILE B 1 122 ? 1.059 -20.298 14.139 1.00 45.19 119 ILE B O 1
ATOM 5990 N N . HIS B 1 123 ? 1.497 -18.204 14.931 1.00 30.22 120 HIS B N 1
ATOM 5991 C CA . HIS B 1 123 ? 2.850 -18.500 15.412 1.00 41.27 120 HIS B CA 1
ATOM 5992 C C . HIS B 1 123 ? 2.821 -19.591 16.477 1.00 48.44 120 HIS B C 1
ATOM 5993 O O . HIS B 1 123 ? 3.651 -20.479 16.470 1.00 51.00 120 HIS B O 1
ATOM 6000 N N . GLU B 1 124 ? 1.850 -19.524 17.375 1.00 37.43 121 GLU B N 1
ATOM 6001 C CA . GLU B 1 124 ? 1.735 -20.516 18.427 1.00 36.28 121 GLU B CA 1
ATOM 6002 C C . GLU B 1 124 ? 1.342 -21.867 17.906 1.00 37.64 121 GLU B C 1
ATOM 6003 O O . GLU B 1 124 ? 1.785 -22.900 18.448 1.00 36.72 121 GLU B O 1
ATOM 6009 N N . LEU B 1 125 ? 0.481 -21.858 16.883 1.00 34.46 122 LEU B N 1
ATOM 6010 C CA . LEU B 1 125 ? 0.060 -23.100 16.248 1.00 38.34 122 LEU B CA 1
ATOM 6011 C C . LEU B 1 125 ? 1.252 -23.783 15.562 1.00 39.38 122 LEU B C 1
ATOM 6012 O O . LEU B 1 125 ? 1.399 -24.996 15.653 1.00 35.37 122 LEU B O 1
ATOM 6017 N N . GLU B 1 126 ? 2.075 -22.996 14.867 1.00 33.83 123 GLU B N 1
ATOM 6018 C CA . GLU B 1 126 ? 3.255 -23.508 14.196 1.00 36.66 123 GLU B CA 1
ATOM 6019 C C . GLU B 1 126 ? 4.285 -24.000 15.205 1.00 39.47 123 GLU B C 1
ATOM 6020 O O . GLU B 1 126 ? 4.961 -24.994 14.978 1.00 40.88 123 GLU B O 1
ATOM 6026 N N . GLN B 1 127 ? 4.426 -23.294 16.315 1.00 39.33 124 GLN B N 1
ATOM 6027 C CA . GLN B 1 127 ? 5.379 -23.722 17.320 1.00 35.12 124 GLN B CA 1
ATOM 6028 C C . GLN B 1 127 ? 4.896 -25.000 17.986 1.00 36.78 124 GLN B C 1
ATOM 6029 O O . GLN B 1 127 ? 5.704 -25.831 18.362 1.00 35.04 124 GLN B O 1
ATOM 6035 N N . THR B 1 128 ? 3.575 -25.159 18.097 1.00 36.21 125 THR B N 1
ATOM 6036 C CA . THR B 1 128 ? 2.989 -26.357 18.690 1.00 34.98 125 THR B CA 1
ATOM 6037 C C . THR B 1 128 ? 3.309 -27.556 17.816 1.00 41.94 125 THR B C 1
ATOM 6038 O O . THR B 1 128 ? 3.865 -28.548 18.282 1.00 40.70 125 THR B O 1
ATOM 6042 N N . ILE B 1 129 ? 2.975 -27.442 16.541 1.00 37.04 126 ILE B N 1
ATOM 6043 C CA . ILE B 1 129 ? 3.328 -28.448 15.561 1.00 36.55 126 ILE B CA 1
ATOM 6044 C C . ILE B 1 129 ? 4.813 -28.775 15.639 1.00 40.87 126 ILE B C 1
ATOM 6045 O O . ILE B 1 129 ? 5.213 -29.941 15.631 1.00 36.21 126 ILE B O 1
ATOM 6050 N N . PHE B 1 130 ? 5.640 -27.743 15.720 1.00 39.82 127 PHE B N 1
ATOM 6051 C CA . PHE B 1 130 ? 7.076 -27.973 15.755 1.00 41.26 127 PHE B CA 1
ATOM 6052 C C . PHE B 1 130 ? 7.529 -28.726 17.012 1.00 45.43 127 PHE B C 1
ATOM 6053 O O . PHE B 1 130 ? 8.216 -29.736 16.917 1.00 41.64 127 PHE B O 1
ATOM 6061 N N . LYS B 1 131 ? 7.154 -28.229 18.187 1.00 42.70 128 LYS B N 1
ATOM 6062 C CA . LYS B 1 131 ? 7.529 -28.905 19.407 1.00 39.38 128 LYS B CA 1
ATOM 6063 C C . LYS B 1 131 ? 6.898 -30.293 19.569 1.00 46.39 128 LYS B C 1
ATOM 6064 O O . LYS B 1 131 ? 7.542 -31.180 20.135 1.00 38.73 128 LYS B O 1
ATOM 6070 N N . ASP B 1 132 ? 5.662 -30.503 19.094 1.00 38.15 129 ASP B N 1
ATOM 6071 C CA . ASP B 1 132 ? 5.067 -31.790 19.341 1.00 33.78 129 ASP B CA 1
ATOM 6072 C C . ASP B 1 132 ? 5.601 -32.859 18.382 1.00 40.14 129 ASP B C 1
ATOM 6073 O O . ASP B 1 132 ? 5.732 -34.027 18.762 1.00 36.38 129 ASP B O 1
ATOM 6078 N N . THR B 1 133 ? 5.929 -32.449 17.161 1.00 41.32 130 THR B N 1
ATOM 6079 C CA . THR B 1 133 ? 6.572 -33.339 16.197 1.00 39.81 130 THR B CA 1
ATOM 6080 C C . THR B 1 133 ? 7.836 -33.981 16.775 1.00 40.06 130 THR B C 1
ATOM 6081 O O . THR B 1 133 ? 8.038 -35.171 16.640 1.00 41.99 130 THR B O 1
ATOM 6085 N N . ILE B 1 134 ? 8.684 -33.199 17.428 1.00 37.57 131 ILE B N 1
ATOM 6086 C CA . ILE B 1 134 ? 9.900 -33.758 18.029 1.00 42.01 131 ILE B CA 1
ATOM 6087 C C . ILE B 1 134 ? 9.539 -34.745 19.154 1.00 45.06 131 ILE B C 1
ATOM 6088 O O . ILE B 1 134 ? 10.128 -35.837 19.282 1.00 35.82 131 ILE B O 1
ATOM 6093 N N . ALA B 1 135 ? 8.561 -34.377 19.971 1.00 39.28 132 ALA B N 1
ATOM 6094 C CA . ALA B 1 135 ? 8.163 -35.305 21.035 1.00 40.08 132 ALA B CA 1
ATOM 6095 C C . ALA B 1 135 ? 7.562 -36.636 20.486 1.00 33.20 132 ALA B C 1
ATOM 6096 O O . ALA B 1 135 ? 7.949 -37.718 20.932 1.00 39.18 132 ALA B O 1
ATOM 6098 N N . GLN B 1 136 ? 6.615 -36.551 19.552 1.00 37.39 133 GLN B N 1
ATOM 6099 C CA . GLN B 1 136 ? 6.007 -37.753 18.962 1.00 42.22 133 GLN B CA 1
ATOM 6100 C C . GLN B 1 136 ? 7.086 -38.583 18.258 1.00 47.71 133 GLN B C 1
ATOM 6101 O O . GLN B 1 136 ? 7.026 -39.800 18.242 1.00 49.05 133 GLN B O 1
ATOM 6107 N N . TYR B 1 137 ? 8.087 -37.919 17.692 1.00 41.37 134 TYR B N 1
ATOM 6108 C CA . TYR B 1 137 ? 9.122 -38.647 16.997 1.00 46.41 134 TYR B CA 1
ATOM 6109 C C . TYR B 1 137 ? 10.079 -39.380 17.957 1.00 50.80 134 TYR B C 1
ATOM 6110 O O . TYR B 1 137 ? 10.556 -40.460 17.652 1.00 51.29 134 TYR B O 1
ATOM 6119 N N . GLU B 1 138 ? 10.339 -38.812 19.127 1.00 54.25 135 GLU B N 1
ATOM 6120 C CA . GLU B 1 138 ? 11.238 -39.455 20.083 1.00 56.49 135 GLU B CA 1
ATOM 6121 C C . GLU B 1 138 ? 10.617 -40.582 20.909 1.00 56.99 135 GLU B C 1
ATOM 6122 O O . GLU B 1 138 ? 11.349 -41.406 21.457 1.00 60.95 135 GLU B O 1
ATOM 6128 N N . ARG B 1 139 ? 9.281 -40.623 20.976 1.00 57.99 136 ARG B N 1
ATOM 6129 C CA . ARG B 1 139 ? 8.560 -41.564 21.836 1.00 58.79 136 ARG B CA 1
ATOM 6130 C C . ARG B 1 139 ? 8.699 -43.008 21.359 1.00 67.71 136 ARG B C 1
ATOM 6131 O O . ARG B 1 139 ? 8.710 -43.267 20.146 1.00 66.65 136 ARG B O 1
ATOM 6139 N N . CYS B 1 140 ? 8.781 -43.933 22.324 1.00 74.35 137 CYS B N 1
ATOM 6140 C CA . CYS B 1 140 ? 8.907 -45.381 22.053 1.00 79.23 137 CYS B CA 1
ATOM 6141 C C . CYS B 1 140 ? 7.575 -46.144 21.847 1.00 85.08 137 CYS B C 1
ATOM 6142 O O . CYS B 1 140 ? 6.488 -45.573 21.928 1.00 80.26 137 CYS B O 1
ATOM 6145 N N . ASN B 1 141 ? 7.678 -47.442 21.571 1.00 106.49 138 ASN B N 1
ATOM 6146 C CA . ASN B 1 141 ? 6.505 -48.309 21.401 1.00 118.41 138 ASN B CA 1
ATOM 6147 C C . ASN B 1 141 ? 6.634 -49.639 22.156 1.00 124.13 138 ASN B C 1
ATOM 6148 O O . ASN B 1 141 ? 5.923 -49.889 23.132 1.00 124.61 138 ASN B O 1
ATOM 6153 N N . LYS B 1 148 ? 3.857 -48.605 34.709 1.00 101.75 145 LYS B N 1
ATOM 6154 C CA . LYS B 1 148 ? 4.213 -47.197 34.878 1.00 90.20 145 LYS B CA 1
ATOM 6155 C C . LYS B 1 148 ? 3.740 -46.638 36.226 1.00 83.81 145 LYS B C 1
ATOM 6156 O O . LYS B 1 148 ? 2.541 -46.642 36.528 1.00 75.24 145 LYS B O 1
ATOM 6162 N N . SER B 1 149 ? 4.690 -46.159 37.032 1.00 87.92 146 SER B N 1
ATOM 6163 C CA . SER B 1 149 ? 4.384 -45.468 38.286 1.00 81.83 146 SER B CA 1
ATOM 6164 C C . SER B 1 149 ? 3.912 -44.037 37.978 1.00 72.86 146 SER B C 1
ATOM 6165 O O . SER B 1 149 ? 3.890 -43.623 36.803 1.00 62.54 146 SER B O 1
ATOM 6168 N N . TYR B 1 150 ? 3.551 -43.287 39.027 1.00 71.04 147 TYR B N 1
ATOM 6169 C CA . TYR B 1 150 ? 3.048 -41.916 38.873 1.00 65.10 147 TYR B CA 1
ATOM 6170 C C . TYR B 1 150 ? 4.029 -41.010 38.141 1.00 55.39 147 TYR B C 1
ATOM 6171 O O . TYR B 1 150 ? 3.681 -40.390 37.148 1.00 52.16 147 TYR B O 1
ATOM 6180 N N . ASP B 1 151 ? 5.254 -40.947 38.649 1.00 57.19 148 ASP B N 1
ATOM 6181 C CA . ASP B 1 151 ? 6.264 -40.054 38.120 1.00 59.63 148 ASP B CA 1
ATOM 6182 C C . ASP B 1 151 ? 6.580 -40.365 36.668 1.00 55.71 148 ASP B C 1
ATOM 6183 O O . ASP B 1 151 ? 6.739 -39.446 35.874 1.00 60.96 148 ASP B O 1
ATOM 6188 N N . GLU B 1 152 ? 6.657 -41.660 36.345 1.00 65.53 149 GLU B N 1
ATOM 6189 C CA . GLU B 1 152 ? 6.900 -42.140 34.985 1.00 68.15 149 GLU B CA 1
ATOM 6190 C C . GLU B 1 152 ? 5.779 -41.730 34.040 1.00 65.32 149 GLU B C 1
ATOM 6191 O O . GLU B 1 152 ? 6.036 -41.350 32.893 1.00 62.70 149 GLU B O 1
ATOM 6197 N N . LEU B 1 153 ? 4.535 -41.784 34.513 1.00 65.18 150 LEU B N 1
ATOM 6198 C CA . LEU B 1 153 ? 3.413 -41.351 33.675 1.00 66.02 150 LEU B CA 1
ATOM 6199 C C . LEU B 1 153 ? 3.361 -39.843 33.416 1.00 62.38 150 LEU B C 1
ATOM 6200 O O . LEU B 1 153 ? 3.003 -39.424 32.312 1.00 57.68 150 LEU B O 1
ATOM 6205 N N . GLU B 1 154 ? 3.683 -39.028 34.422 1.00 58.36 151 GLU B N 1
ATOM 6206 C CA . GLU B 1 154 ? 3.673 -37.587 34.207 1.00 64.12 151 GLU B CA 1
ATOM 6207 C C . GLU B 1 154 ? 4.475 -37.272 32.951 1.00 63.04 151 GLU B C 1
ATOM 6208 O O . GLU B 1 154 ? 3.991 -36.545 32.085 1.00 61.68 151 GLU B O 1
ATOM 6214 N N . ASN B 1 155 ? 5.686 -37.823 32.846 1.00 62.20 152 ASN B N 1
ATOM 6215 C CA . ASN B 1 155 ? 6.546 -37.527 31.691 1.00 62.49 152 ASN B CA 1
ATOM 6216 C C . ASN B 1 155 ? 6.296 -38.386 30.451 1.00 60.54 152 ASN B C 1
ATOM 6217 O O . ASN B 1 155 ? 6.707 -38.025 29.347 1.00 61.28 152 ASN B O 1
ATOM 6222 N N . HIS B 1 156 ? 5.600 -39.504 30.612 1.00 56.87 153 HIS B N 1
ATOM 6223 C CA . HIS B 1 156 ? 5.267 -40.305 29.437 1.00 65.06 153 HIS B CA 1
ATOM 6224 C C . HIS B 1 156 ? 3.935 -39.958 28.745 1.00 67.32 153 HIS B C 1
ATOM 6225 O O . HIS B 1 156 ? 3.713 -40.359 27.594 1.00 65.50 153 HIS B O 1
ATOM 6232 N N . LEU B 1 157 ? 3.088 -39.143 29.380 1.00 66.21 154 LEU B N 1
ATOM 6233 C CA . LEU B 1 157 ? 1.950 -38.672 28.609 1.00 64.97 154 LEU B CA 1
ATOM 6234 C C . LEU B 1 157 ? 2.426 -37.378 28.006 1.00 63.83 154 LEU B C 1
ATOM 6235 O O . LEU B 1 157 ? 2.437 -36.320 28.641 1.00 70.29 154 LEU B O 1
ATOM 6240 N N . ILE B 1 158 ? 2.735 -37.464 26.733 1.00 59.15 155 ILE B N 1
ATOM 6241 C CA . ILE B 1 158 ? 3.303 -36.341 26.025 1.00 58.20 155 ILE B CA 1
ATOM 6242 C C . ILE B 1 158 ? 2.274 -35.604 25.172 1.00 53.32 155 ILE B C 1
ATOM 6243 O O . ILE B 1 158 ? 2.626 -34.695 24.441 1.00 46.98 155 ILE B O 1
ATOM 6248 N N . ASP B 1 159 ? 1.013 -36.019 25.220 1.00 51.66 156 ASP B N 1
ATOM 6249 C CA . ASP B 1 159 ? 0.059 -35.498 24.232 1.00 56.12 156 ASP B CA 1
ATOM 6250 C C . ASP B 1 159 ? -0.413 -34.066 24.490 1.00 53.50 156 ASP B C 1
ATOM 6251 O O . ASP B 1 159 ? -0.709 -33.319 23.549 1.00 42.80 156 ASP B O 1
ATOM 6256 N N . GLY B 1 160 ? -0.451 -33.661 25.756 1.00 49.50 157 GLY B N 1
ATOM 6257 C CA . GLY B 1 160 ? -0.913 -32.322 26.060 1.00 46.36 157 GLY B CA 1
ATOM 6258 C C . GLY B 1 160 ? -2.407 -32.218 25.813 1.00 46.80 157 GLY B C 1
ATOM 6259 O O . GLY B 1 160 ? -3.133 -33.214 25.731 1.00 54.03 157 GLY B O 1
ATOM 6260 N N . HIS B 1 161 ? -2.872 -30.997 25.674 1.00 52.65 158 HIS B N 1
ATOM 6261 C CA . HIS B 1 161 ? -4.291 -30.726 25.712 1.00 54.62 158 HIS B CA 1
ATOM 6262 C C . HIS B 1 161 ? -5.040 -31.172 24.452 1.00 45.18 158 HIS B C 1
ATOM 6263 O O . HIS B 1 161 ? -4.622 -30.887 23.334 1.00 49.61 158 HIS B O 1
ATOM 6270 N N . PRO B 1 162 ? -6.134 -31.913 24.656 1.00 43.84 159 PRO B N 1
ATOM 6271 C CA . PRO B 1 162 ? -7.104 -32.456 23.675 1.00 46.88 159 PRO B CA 1
ATOM 6272 C C . PRO B 1 162 ? -8.050 -31.385 23.061 1.00 56.07 159 PRO B C 1
ATOM 6273 O O . PRO B 1 162 ? -8.725 -31.643 22.052 1.00 48.17 159 PRO B O 1
ATOM 6277 N N . TYR B 1 163 ? -8.130 -30.215 23.696 1.00 45.77 160 TYR B N 1
ATOM 6278 C CA . TYR B 1 163 ? -8.948 -29.125 23.168 1.00 46.80 160 TYR B CA 1
ATOM 6279 C C . TYR B 1 163 ? -8.142 -28.015 22.502 1.00 54.22 160 TYR B C 1
ATOM 6280 O O . TYR B 1 163 ? -8.306 -27.766 21.295 1.00 52.59 160 TYR B O 1
ATOM 6289 N N . HIS B 1 164 ? -7.295 -27.341 23.287 1.00 57.66 161 HIS B N 1
ATOM 6290 C CA . HIS B 1 164 ? -6.550 -26.173 22.794 1.00 58.59 161 HIS B CA 1
ATOM 6291 C C . HIS B 1 164 ? -5.737 -26.532 21.568 1.00 52.50 161 HIS B C 1
ATOM 6292 O O . HIS B 1 164 ? -4.862 -27.382 21.643 1.00 54.03 161 HIS B O 1
ATOM 6299 N N . PRO B 1 165 ? -6.016 -25.869 20.433 1.00 49.96 162 PRO B N 1
ATOM 6300 C CA . PRO B 1 165 ? -5.258 -26.230 19.229 1.00 52.72 162 PRO B CA 1
ATOM 6301 C C . PRO B 1 165 ? -3.751 -25.944 19.333 1.00 52.58 162 PRO B C 1
ATOM 6302 O O . PRO B 1 165 ? -2.969 -26.718 18.760 1.00 48.65 162 PRO B O 1
ATOM 6306 N N . SER B 1 166 ? -3.303 -24.917 20.048 1.00 47.30 163 SER B N 1
ATOM 6307 C CA . SER B 1 166 ? -1.875 -24.973 20.308 1.00 56.79 163 SER B CA 1
ATOM 6308 C C . SER B 1 166 ? -1.592 -25.371 21.776 1.00 55.91 163 SER B C 1
ATOM 6309 O O . SER B 1 166 ? -1.522 -24.516 22.674 1.00 67.47 163 SER B O 1
ATOM 6312 N N . TYR B 1 167 ? -1.291 -26.653 21.963 1.00 50.81 164 TYR B N 1
ATOM 6313 C CA . TYR B 1 167 ? -1.084 -27.252 23.277 1.00 49.10 164 TYR B CA 1
ATOM 6314 C C . TYR B 1 167 ? 0.377 -27.375 23.700 1.00 47.62 164 TYR B C 1
ATOM 6315 O O . TYR B 1 167 ? 0.677 -27.783 24.818 1.00 59.93 164 TYR B O 1
ATOM 6324 N N . LYS B 1 168 ? 1.249 -27.216 22.718 1.00 48.55 165 LYS B N 1
ATOM 6325 C CA . LYS B 1 168 ? 2.716 -27.142 22.791 1.00 53.69 165 LYS B CA 1
ATOM 6326 C C . LYS B 1 168 ? 3.555 -25.865 22.532 1.00 49.42 165 LYS B C 1
ATOM 6327 O O . LYS B 1 168 ? 4.740 -25.994 22.220 1.00 54.06 165 LYS B O 1
ATOM 6333 N N . ALA B 1 169 ? 2.944 -24.699 22.401 1.00 44.79 166 ALA B N 1
ATOM 6334 C CA . ALA B 1 169 ? 3.651 -23.555 21.805 1.00 40.53 166 ALA B CA 1
ATOM 6335 C C . ALA B 1 169 ? 5.053 -23.316 22.352 1.00 43.25 166 ALA B C 1
ATOM 6336 O O . ALA B 1 169 ? 6.021 -23.201 21.570 1.00 42.77 166 ALA B O 1
ATOM 6338 N N . ARG B 1 170 ? 5.154 -23.250 23.672 1.00 40.94 167 ARG B N 1
ATOM 6339 C CA . ARG B 1 170 ? 6.419 -22.960 24.349 1.00 47.20 167 ARG B CA 1
ATOM 6340 C C . ARG B 1 170 ? 7.188 -21.790 23.734 1.00 49.49 167 ARG B C 1
ATOM 6341 O O . ARG B 1 170 ? 8.376 -21.936 23.424 1.00 46.49 167 ARG B O 1
ATOM 6349 N N . ILE B 1 171 ? 6.528 -20.648 23.531 1.00 50.80 168 ILE B N 1
ATOM 6350 C CA . ILE B 1 171 ? 7.210 -19.460 22.975 1.00 38.72 168 ILE B CA 1
ATOM 6351 C C . ILE B 1 171 ? 8.338 -18.982 23.930 1.00 43.07 168 ILE B C 1
ATOM 6352 O O . ILE B 1 171 ? 8.125 -18.715 25.129 1.00 48.51 168 ILE B O 1
ATOM 6357 N N . GLY B 1 172 ? 9.536 -18.848 23.375 1.00 44.17 169 GLY B N 1
ATOM 6358 C CA . GLY B 1 172 ? 10.761 -18.687 24.149 1.00 37.72 169 GLY B CA 1
ATOM 6359 C C . GLY B 1 172 ? 11.734 -19.865 24.142 1.00 44.47 169 GLY B C 1
ATOM 6360 O O . GLY B 1 172 ? 12.926 -19.627 24.364 1.00 47.29 169 GLY B O 1
ATOM 6361 N N . PHE B 1 173 ? 11.286 -21.090 23.811 1.00 46.04 170 PHE B N 1
ATOM 6362 C CA . PHE B 1 173 ? 12.210 -22.233 23.611 1.00 48.53 170 PHE B CA 1
ATOM 6363 C C . PHE B 1 173 ? 12.480 -22.434 22.131 1.00 46.33 170 PHE B C 1
ATOM 6364 O O . PHE B 1 173 ? 11.539 -22.632 21.341 1.0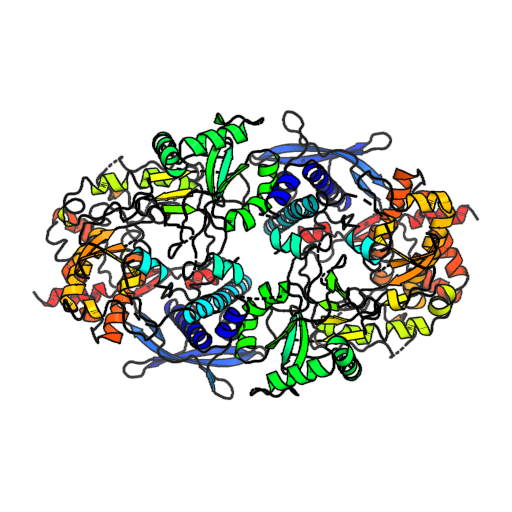0 38.81 170 PHE B O 1
ATOM 6372 N N . GLN B 1 174 ? 13.754 -22.420 21.737 1.00 43.12 171 GLN B N 1
ATOM 6373 C CA . GLN B 1 174 ? 14.099 -22.980 20.427 1.00 45.86 171 GLN B CA 1
ATOM 6374 C C . GLN B 1 174 ? 14.401 -24.475 20.637 1.00 53.30 171 GLN B C 1
ATOM 6375 O O . GLN B 1 174 ? 14.242 -24.987 21.759 1.00 45.06 171 GLN B O 1
ATOM 6381 N N . TYR B 1 175 ? 14.801 -25.196 19.591 1.00 46.67 172 TYR B N 1
ATOM 6382 C CA . TYR B 1 175 ? 14.863 -26.651 19.730 1.00 40.54 172 TYR B CA 1
ATOM 6383 C C . TYR B 1 175 ? 15.780 -27.162 20.862 1.00 42.55 172 TYR B C 1
ATOM 6384 O O . TYR B 1 175 ? 15.448 -28.143 21.532 1.00 40.67 172 TYR B O 1
ATOM 6393 N N . ARG B 1 176 ? 16.907 -26.487 21.078 1.00 36.09 173 ARG B N 1
ATOM 6394 C CA . ARG B 1 176 ? 17.904 -26.951 22.032 1.00 44.46 173 ARG B CA 1
ATOM 6395 C C . ARG B 1 176 ? 17.415 -26.825 23.476 1.00 51.42 173 ARG B C 1
ATOM 6396 O O . ARG B 1 176 ? 17.487 -27.775 24.247 1.00 49.87 173 ARG B O 1
ATOM 6404 N N . ASP B 1 177 ? 16.888 -25.655 23.832 1.00 52.18 174 ASP B N 1
ATOM 6405 C CA . ASP B 1 177 ? 16.227 -25.488 25.113 1.00 48.38 174 ASP B CA 1
ATOM 6406 C C . ASP B 1 177 ? 15.058 -26.456 25.275 1.00 46.11 174 ASP B C 1
ATOM 6407 O O . ASP B 1 177 ? 14.791 -26.950 26.375 1.00 40.82 174 ASP B O 1
ATOM 6412 N N . ASN B 1 178 ? 14.356 -26.726 24.183 1.00 40.19 175 ASN B N 1
ATOM 6413 C CA . ASN B 1 178 ? 13.210 -27.622 24.261 1.00 44.28 175 ASN B CA 1
ATOM 6414 C C . ASN B 1 178 ? 13.667 -29.031 24.679 1.00 49.34 175 ASN B C 1
ATOM 6415 O O . ASN B 1 178 ? 13.055 -29.666 25.567 1.00 50.20 175 ASN B O 1
ATOM 6420 N N . PHE B 1 179 ? 14.735 -29.506 24.027 1.00 37.06 176 PHE B N 1
ATOM 6421 C CA . PHE B 1 179 ? 15.403 -30.745 24.405 1.00 40.35 176 PHE B CA 1
ATOM 6422 C C . PHE B 1 179 ? 15.836 -30.745 25.879 1.00 48.70 176 PHE B C 1
ATOM 6423 O O . PHE B 1 179 ? 15.747 -31.769 26.551 1.00 47.53 176 PHE B O 1
ATOM 6431 N N . ARG B 1 180 ? 16.313 -29.608 26.371 1.00 49.29 177 ARG B N 1
ATOM 6432 C CA . ARG B 1 180 ? 16.830 -29.565 27.724 1.00 56.36 177 ARG B CA 1
ATOM 6433 C C . ARG B 1 180 ? 15.731 -29.581 28.772 1.00 54.45 177 ARG B C 1
ATOM 6434 O O . ARG B 1 180 ? 15.809 -30.310 29.743 1.00 51.18 177 ARG B O 1
ATOM 6442 N N . TYR B 1 181 ? 14.776 -28.672 28.627 1.00 53.95 178 TYR B N 1
ATOM 6443 C CA . TYR B 1 181 ? 13.728 -28.505 29.618 1.00 51.50 178 TYR B CA 1
ATOM 6444 C C . TYR B 1 181 ? 12.348 -29.082 29.358 1.00 50.04 178 TYR B C 1
ATOM 6445 O O . TYR B 1 181 ? 11.516 -29.091 30.271 1.00 47.53 178 TYR B O 1
ATOM 6454 N N . GLY B 1 182 ? 12.106 -29.602 28.152 1.00 49.99 179 GLY B N 1
ATOM 6455 C CA . GLY B 1 182 ? 10.781 -30.104 27.827 1.00 34.28 179 GLY B CA 1
ATOM 6456 C C . GLY B 1 182 ? 10.547 -31.349 28.667 1.00 48.49 179 GLY B C 1
ATOM 6457 O O . GLY B 1 182 ? 11.438 -32.202 28.817 1.00 47.62 179 GLY B O 1
ATOM 6458 N N . TYR B 1 183 ? 9.360 -31.443 29.246 1.00 44.82 180 TYR B N 1
ATOM 6459 C CA . TYR B 1 183 ? 9.083 -32.495 30.192 1.00 50.68 180 TYR B CA 1
ATOM 6460 C C . TYR B 1 183 ? 9.133 -33.887 29.540 1.00 55.99 180 TYR B C 1
ATOM 6461 O O . TYR B 1 183 ? 9.328 -34.888 30.228 1.00 51.96 180 TYR B O 1
ATOM 6470 N N . GLU B 1 184 ? 8.968 -33.954 28.221 1.00 49.94 181 GLU B N 1
ATOM 6471 C CA . GLU B 1 184 ? 9.027 -35.244 27.515 1.00 56.55 181 GLU B CA 1
ATOM 6472 C C . GLU B 1 184 ? 10.403 -35.903 27.641 1.00 59.84 181 GLU B C 1
ATOM 6473 O O . GLU B 1 184 ? 10.524 -37.136 27.554 1.00 54.14 181 GLU B O 1
ATOM 6479 N N . PHE B 1 185 ? 11.438 -35.080 27.795 1.00 51.64 182 PHE B N 1
ATOM 6480 C CA . PHE B 1 185 ? 12.801 -35.585 27.725 1.00 51.16 182 PHE B CA 1
ATOM 6481 C C . PHE B 1 185 ? 13.417 -35.975 29.062 1.00 55.08 182 PHE B C 1
ATOM 6482 O O . PHE B 1 185 ? 14.489 -36.586 29.098 1.00 60.51 182 PHE B O 1
ATOM 6498 N N . ARG B 1 187 ? 14.955 -34.710 31.541 1.00 56.50 184 ARG B N 1
ATOM 6499 C CA . ARG B 1 187 ? 16.337 -34.366 31.809 1.00 66.78 184 ARG B CA 1
ATOM 6500 C C . ARG B 1 187 ? 16.441 -33.860 33.238 1.00 62.09 184 ARG B C 1
ATOM 6501 O O . ARG B 1 187 ? 15.630 -33.055 33.666 1.00 52.85 184 ARG B O 1
ATOM 6509 N N . PRO B 1 188 ? 17.419 -34.365 33.993 1.00 63.05 185 PRO B N 1
ATOM 6510 C CA . PRO B 1 188 ? 17.617 -33.888 35.362 1.00 58.69 185 PRO B CA 1
ATOM 6511 C C . PRO B 1 188 ? 18.173 -32.482 35.343 1.00 56.81 185 PRO B C 1
ATOM 6512 O O . PRO B 1 188 ? 19.026 -32.199 34.515 1.00 66.22 185 PRO B O 1
ATOM 6516 N N . ILE B 1 189 ? 17.708 -31.611 36.235 1.00 54.05 186 ILE B N 1
ATOM 6517 C CA . ILE B 1 189 ? 18.247 -30.254 36.287 1.00 53.58 186 ILE B CA 1
ATOM 6518 C C . ILE B 1 189 ? 18.394 -29.776 37.726 1.00 50.97 186 ILE B C 1
ATOM 6519 O O . ILE B 1 189 ? 17.768 -30.316 38.643 1.00 59.04 186 ILE B O 1
ATOM 6524 N N . LYS B 1 190 ? 19.238 -28.770 37.908 1.00 46.82 187 LYS B N 1
ATOM 6525 C CA . LYS B 1 190 ? 19.540 -28.219 39.220 1.00 53.14 187 LYS B CA 1
ATOM 6526 C C . LYS B 1 190 ? 18.819 -26.919 39.320 1.00 44.12 187 LYS B C 1
ATOM 6527 O O . LYS B 1 190 ? 18.799 -26.164 38.364 1.00 43.39 187 LYS B O 1
ATOM 6533 N N . LEU B 1 191 ? 18.267 -26.626 40.486 1.00 45.11 188 LEU B N 1
ATOM 6534 C CA . LEU B 1 191 ? 17.726 -25.309 40.725 1.00 45.04 188 LEU B CA 1
ATOM 6535 C C . LEU B 1 191 ? 18.901 -24.404 40.996 1.00 43.62 188 LEU B C 1
ATOM 6536 O O . LEU B 1 191 ? 19.931 -24.854 41.505 1.00 52.20 188 LEU B O 1
ATOM 6541 N N . ILE B 1 192 ? 18.765 -23.146 40.591 1.00 42.93 189 ILE B N 1
ATOM 6542 C CA . ILE B 1 192 ? 19.695 -22.105 40.983 1.00 48.93 189 ILE B CA 1
ATOM 6543 C C . ILE B 1 192 ? 19.179 -21.458 42.275 1.00 46.18 189 ILE B C 1
ATOM 6544 O O . ILE B 1 192 ? 18.020 -21.070 42.343 1.00 46.50 189 ILE B O 1
ATOM 6549 N N . TRP B 1 193 ? 20.021 -21.360 43.295 1.00 42.30 190 TRP B N 1
ATOM 6550 C CA . TRP B 1 193 ? 19.664 -20.637 44.518 1.00 37.27 190 TRP B CA 1
ATOM 6551 C C . TRP B 1 193 ? 20.158 -19.214 44.468 1.00 42.35 190 TRP B C 1
ATOM 6552 O O . TRP B 1 193 ? 21.337 -18.979 44.186 1.00 41.99 190 TRP B O 1
ATOM 6563 N N . ILE B 1 194 ? 19.269 -18.258 44.747 1.00 35.34 191 ILE B N 1
ATOM 6564 C CA . ILE B 1 194 ? 19.691 -16.870 44.879 1.00 36.65 191 ILE B CA 1
ATOM 6565 C C . ILE B 1 194 ? 19.288 -16.321 46.247 1.00 44.28 191 ILE B C 1
ATOM 6566 O O . ILE B 1 194 ? 18.327 -16.776 46.854 1.00 46.61 191 ILE B O 1
ATOM 6571 N N . ALA B 1 195 ? 20.026 -15.330 46.721 1.00 47.03 192 ALA B N 1
ATOM 6572 C CA . ALA B 1 195 ? 19.578 -14.528 47.830 1.00 35.63 192 ALA B CA 1
ATOM 6573 C C . ALA B 1 195 ? 18.862 -13.308 47.276 1.00 42.45 192 ALA B C 1
ATOM 6574 O O . ALA B 1 195 ? 19.325 -12.684 46.323 1.00 38.04 192 ALA B O 1
ATOM 6576 N N . ALA B 1 196 ? 17.738 -12.958 47.887 1.00 44.54 193 ALA B N 1
ATOM 6577 C CA . ALA B 1 196 ? 16.970 -11.800 47.463 1.00 39.90 193 ALA B CA 1
ATOM 6578 C C . ALA B 1 196 ? 16.770 -10.888 48.656 1.00 39.13 193 ALA B C 1
ATOM 6579 O O . ALA B 1 196 ? 16.319 -11.341 49.695 1.00 47.89 193 ALA B O 1
ATOM 6581 N N . HIS B 1 197 ? 17.072 -9.606 48.495 1.00 43.02 194 HIS B N 1
ATOM 6582 C CA . HIS B 1 197 ? 16.953 -8.632 49.569 1.00 40.00 194 HIS B CA 1
ATOM 6583 C C . HIS B 1 197 ? 15.491 -8.327 49.994 1.00 52.55 194 HIS B C 1
ATOM 6584 O O . HIS B 1 197 ? 14.576 -8.167 49.161 1.00 52.75 194 HIS B O 1
ATOM 6591 N N . LYS B 1 198 ? 15.296 -8.264 51.303 1.00 41.33 195 LYS B N 1
ATOM 6592 C CA . LYS B 1 198 ? 13.977 -8.226 51.898 1.00 53.76 195 LYS B CA 1
ATOM 6593 C C . LYS B 1 198 ? 13.306 -6.879 51.673 1.00 55.18 195 LYS B C 1
ATOM 6594 O O . LYS B 1 198 ? 12.148 -6.680 52.016 1.00 58.92 195 LYS B O 1
ATOM 6600 N N . LYS B 1 199 ? 14.041 -5.932 51.127 1.00 56.07 196 LYS B N 1
ATOM 6601 C CA . LYS B 1 199 ? 13.412 -4.710 50.674 1.00 58.15 196 LYS B CA 1
ATOM 6602 C C . LYS B 1 199 ? 12.306 -5.078 49.655 1.00 54.48 196 LYS B C 1
ATOM 6603 O O . LYS B 1 199 ? 11.204 -4.532 49.682 1.00 57.90 196 LYS B O 1
ATOM 6609 N N . ASN B 1 200 ? 12.649 -5.907 48.679 1.00 44.97 197 ASN B N 1
ATOM 6610 C CA . ASN B 1 200 ? 11.669 -6.469 47.754 1.00 51.59 197 ASN B CA 1
ATOM 6611 C C . ASN B 1 200 ? 11.197 -7.921 47.909 1.00 54.92 197 ASN B C 1
ATOM 6612 O O . ASN B 1 200 ? 10.269 -8.362 47.217 1.00 57.86 197 ASN B O 1
ATOM 6617 N N . ALA B 1 201 ? 11.783 -8.664 48.835 1.00 51.98 198 ALA B N 1
ATOM 6618 C CA . ALA B 1 201 ? 11.453 -10.087 48.901 1.00 46.37 198 ALA B CA 1
ATOM 6619 C C . ALA B 1 201 ? 10.552 -10.318 50.096 1.00 53.38 198 ALA B C 1
ATOM 6620 O O . ALA B 1 201 ? 10.747 -9.692 51.134 1.00 62.49 198 ALA B O 1
ATOM 6622 N N . THR B 1 202 ? 9.551 -11.180 49.933 1.00 48.23 199 THR B N 1
ATOM 6623 C CA . THR B 1 202 ? 8.675 -11.586 51.026 1.00 47.06 199 THR B CA 1
ATOM 6624 C C . THR B 1 202 ? 8.339 -13.063 50.949 1.00 47.64 199 THR B C 1
ATOM 6625 O O . THR B 1 202 ? 8.212 -13.654 49.893 1.00 45.76 199 THR B O 1
ATOM 6629 N N . VAL B 1 203 ? 8.190 -13.638 52.117 1.00 47.56 200 VAL B N 1
ATOM 6630 C CA . VAL B 1 203 ? 7.615 -14.939 52.304 1.00 48.07 200 VAL B CA 1
ATOM 6631 C C . VAL B 1 203 ? 6.110 -14.761 52.120 1.00 39.14 200 VAL B C 1
ATOM 6632 O O . VAL B 1 203 ? 5.607 -13.636 52.146 1.00 37.65 200 VAL B O 1
ATOM 6636 N N . GLY B 1 204 ? 5.399 -15.843 51.856 1.00 36.67 201 GLY B N 1
ATOM 6637 C CA . GLY B 1 204 ? 3.950 -15.776 51.767 1.00 44.23 201 GLY B CA 1
ATOM 6638 C C . GLY B 1 204 ? 3.280 -15.282 53.054 1.00 49.40 201 GLY B C 1
ATOM 6639 O O . GLY B 1 204 ? 3.861 -15.334 54.132 1.00 49.32 201 GLY B O 1
ATOM 6640 N N . TYR B 1 205 ? 2.039 -14.822 52.940 1.00 48.04 202 TYR B N 1
ATOM 6641 C CA . TYR B 1 205 ? 1.319 -14.272 54.077 1.00 45.13 202 TYR B CA 1
ATOM 6642 C C . TYR B 1 205 ? 1.342 -15.280 55.234 1.00 51.30 202 TYR B C 1
ATOM 6643 O O . TYR B 1 205 ? 0.961 -16.454 55.062 1.00 46.95 202 TYR B O 1
ATOM 6652 N N . GLU B 1 206 ? 1.815 -14.812 56.398 1.00 53.51 203 GLU B N 1
ATOM 6653 C CA . GLU B 1 206 ? 1.839 -15.578 57.648 1.00 51.86 203 GLU B CA 1
ATOM 6654 C C . GLU B 1 206 ? 2.613 -16.887 57.552 1.00 52.61 203 GLU B C 1
ATOM 6655 O O . GLU B 1 206 ? 2.396 -17.801 58.341 1.00 52.10 203 GLU B O 1
ATOM 6661 N N . ASN B 1 207 ? 3.517 -16.956 56.584 1.00 51.83 204 ASN B N 1
ATOM 6662 C CA . ASN B 1 207 ? 4.301 -18.153 56.304 1.00 48.21 204 ASN B CA 1
ATOM 6663 C C . ASN B 1 207 ? 5.720 -18.149 56.899 1.00 41.71 204 ASN B C 1
ATOM 6664 O O . ASN B 1 207 ? 6.465 -19.089 56.706 1.00 46.26 204 ASN B O 1
ATOM 6669 N N . GLU B 1 208 ? 6.104 -17.085 57.591 1.00 35.46 205 GLU B N 1
ATOM 6670 C CA . GLU B 1 208 ? 7.468 -16.987 58.139 1.00 47.11 205 GLU B CA 1
ATOM 6671 C C . GLU B 1 208 ? 7.989 -18.209 58.915 1.00 52.05 205 GLU B C 1
ATOM 6672 O O . GLU B 1 208 ? 9.116 -18.642 58.696 1.00 49.19 205 GLU B O 1
ATOM 6678 N N . VAL B 1 209 ? 7.200 -18.772 59.818 1.00 53.21 206 VAL B N 1
ATOM 6679 C CA . VAL B 1 209 ? 7.727 -19.889 60.582 1.00 51.92 206 VAL B CA 1
ATOM 6680 C C . VAL B 1 209 ? 7.929 -21.130 59.710 1.00 48.92 206 VAL B C 1
ATOM 6681 O O . VAL B 1 209 ? 8.954 -21.795 59.785 1.00 52.39 206 VAL B O 1
ATOM 6685 N N . ILE B 1 210 ? 6.942 -21.449 58.889 1.00 46.43 207 ILE B N 1
ATOM 6686 C CA . ILE B 1 210 ? 7.027 -22.620 58.024 1.00 48.59 207 ILE B CA 1
ATOM 6687 C C . ILE B 1 210 ? 8.147 -22.439 56.984 1.00 54.90 207 ILE B C 1
ATOM 6688 O O . ILE B 1 210 ? 8.880 -23.371 56.662 1.00 49.63 207 ILE B O 1
ATOM 6693 N N . TYR B 1 211 ? 8.298 -21.221 56.484 1.00 55.07 208 TYR B N 1
ATOM 6694 C CA . TYR B 1 211 ? 9.363 -20.934 55.540 1.00 52.64 208 TYR B CA 1
ATOM 6695 C C . TYR B 1 211 ? 10.752 -21.173 56.145 1.00 54.45 208 TYR B C 1
ATOM 6696 O O . TYR B 1 211 ? 11.595 -21.790 55.500 1.00 48.25 208 TYR B O 1
ATOM 6705 N N . ASP B 1 212 ? 10.999 -20.673 57.362 1.00 56.14 209 ASP B N 1
ATOM 6706 C CA . ASP B 1 212 ? 12.315 -20.865 58.014 1.00 62.85 209 ASP B CA 1
ATOM 6707 C C . ASP B 1 212 ? 12.644 -22.357 58.107 1.00 57.06 209 ASP B C 1
ATOM 6708 O O . ASP B 1 212 ? 13.789 -22.771 57.944 1.00 55.24 209 ASP B O 1
ATOM 6713 N N . LYS B 1 213 ? 11.623 -23.150 58.408 1.00 54.40 210 LYS B N 1
ATOM 6714 C CA . LYS B 1 213 ? 11.764 -24.591 58.645 1.00 61.57 210 LYS B CA 1
ATOM 6715 C C . LYS B 1 213 ? 12.062 -25.295 57.331 1.00 57.10 210 LYS B C 1
ATOM 6716 O O . LYS B 1 213 ? 12.902 -26.185 57.264 1.00 61.54 210 LYS B O 1
ATOM 6722 N N . ILE B 1 214 ? 11.386 -24.855 56.281 1.00 51.38 211 ILE B N 1
ATOM 6723 C CA . ILE B 1 214 ? 11.518 -25.443 54.951 1.00 53.55 211 ILE B CA 1
ATOM 6724 C C . ILE B 1 214 ? 12.865 -25.171 54.269 1.00 50.15 211 ILE B C 1
ATOM 6725 O O . ILE B 1 214 ? 13.374 -26.024 53.564 1.00 57.60 211 ILE B O 1
ATOM 6730 N N . LEU B 1 215 ? 13.444 -23.999 54.485 1.00 50.20 212 LEU B N 1
ATOM 6731 C CA . LEU B 1 215 ? 14.832 -23.745 54.082 1.00 58.00 212 LEU B CA 1
ATOM 6732 C C . LEU B 1 215 ? 15.853 -24.659 54.763 1.00 61.73 212 LEU B C 1
ATOM 6733 O O . LEU B 1 215 ? 16.878 -24.996 54.177 1.00 65.42 212 LEU B O 1
ATOM 6738 N N . LYS B 1 216 ? 15.609 -25.016 56.018 1.00 61.91 213 LYS B N 1
ATOM 6739 C CA . LYS B 1 216 ? 16.519 -25.928 56.684 1.00 76.41 213 LYS B CA 1
ATOM 6740 C C . LYS B 1 216 ? 16.684 -27.134 55.776 1.00 83.23 213 LYS B C 1
ATOM 6741 O O . LYS B 1 216 ? 17.791 -27.420 55.320 1.00 91.12 213 LYS B O 1
ATOM 6747 N N . SER B 1 217 ? 15.563 -27.778 55.450 1.00 73.26 214 SER B N 1
ATOM 6748 C CA . SER B 1 217 ? 15.552 -29.035 54.708 1.00 69.43 214 SER B CA 1
ATOM 6749 C C . SER B 1 217 ? 15.979 -28.876 53.260 1.00 68.53 214 SER B C 1
ATOM 6750 O O . SER B 1 217 ? 16.697 -29.698 52.720 1.00 74.63 214 SER B O 1
ATOM 6753 N N . GLU B 1 218 ? 15.514 -27.824 52.616 1.00 56.57 215 GLU B N 1
ATOM 6754 C CA . GLU B 1 218 ? 15.711 -27.713 51.182 1.00 58.40 215 GLU B CA 1
ATOM 6755 C C . GLU B 1 218 ? 17.143 -27.331 50.792 1.00 73.63 215 GLU B C 1
ATOM 6756 O O . GLU B 1 218 ? 17.657 -27.802 49.783 1.00 85.17 215 GLU B O 1
ATOM 6762 N N . VAL B 1 219 ? 17.738 -26.392 51.516 1.00 68.51 216 VAL B N 1
ATOM 6763 C CA . VAL B 1 219 ? 19.158 -26.073 51.369 1.00 57.14 216 VAL B CA 1
ATOM 6764 C C . VAL B 1 219 ? 20.138 -26.950 52.181 1.00 71.93 216 VAL B C 1
ATOM 6765 O O . VAL B 1 219 ? 21.145 -27.436 51.660 1.00 85.80 216 VAL B O 1
ATOM 6769 N N . GLY B 1 220 ? 19.803 -27.181 53.449 1.00 55.22 217 GLY B N 1
ATOM 6770 C CA . GLY B 1 220 ? 20.690 -27.819 54.396 1.00 62.15 217 GLY B CA 1
ATOM 6771 C C . GLY B 1 220 ? 21.359 -26.790 55.293 1.00 75.96 217 GLY B C 1
ATOM 6772 O O . GLY B 1 220 ? 21.664 -25.693 54.843 1.00 82.11 217 GLY B O 1
ATOM 6773 N N . GLU B 1 221 ? 21.622 -27.134 56.549 1.00 78.85 218 GLU B N 1
ATOM 6774 C CA . GLU B 1 221 ? 22.223 -26.152 57.442 1.00 92.15 218 GLU B CA 1
ATOM 6775 C C . GLU B 1 221 ? 23.624 -25.810 56.985 1.00 90.18 218 GLU B C 1
ATOM 6776 O O . GLU B 1 221 ? 24.053 -24.670 57.117 1.00 87.39 218 GLU B O 1
ATOM 6782 N N . ARG B 1 222 ? 24.338 -26.800 56.458 1.00 87.74 219 ARG B N 1
ATOM 6783 C CA . ARG B 1 222 ? 25.730 -26.593 56.098 1.00 88.39 219 ARG B CA 1
ATOM 6784 C C . ARG B 1 222 ? 25.811 -25.605 54.947 1.00 83.03 219 ARG B C 1
ATOM 6785 O O . ARG B 1 222 ? 26.566 -24.621 55.007 1.00 74.53 219 ARG B O 1
ATOM 6793 N N . LYS B 1 223 ? 25.022 -25.873 53.907 1.00 75.66 220 LYS B N 1
ATOM 6794 C CA . LYS B 1 223 ? 25.007 -25.039 52.716 1.00 66.79 220 LYS B CA 1
ATOM 6795 C C . LYS B 1 223 ? 24.530 -23.633 53.070 1.00 67.27 220 LYS B C 1
ATOM 6796 O O . LYS B 1 223 ? 25.145 -22.640 52.673 1.00 64.25 220 LYS B O 1
ATOM 6802 N N . LEU B 1 224 ? 23.444 -23.558 53.836 1.00 71.47 221 LEU B N 1
ATOM 6803 C CA . LEU B 1 224 ? 22.841 -22.283 54.202 1.00 67.99 221 LEU B CA 1
ATOM 6804 C C . LEU B 1 224 ? 23.850 -21.466 54.974 1.00 69.74 221 LEU B C 1
ATOM 6805 O O . LEU B 1 224 ? 23.896 -20.239 54.857 1.00 70.44 221 LEU B O 1
ATOM 6810 N N . GLU B 1 225 ? 24.678 -22.156 55.746 1.00 64.04 222 GLU B N 1
ATOM 6811 C CA . GLU B 1 225 ? 25.659 -21.482 56.570 1.00 74.39 222 GLU B CA 1
ATOM 6812 C C . GLU B 1 225 ? 26.694 -20.918 55.627 1.00 65.98 222 GLU B C 1
ATOM 6813 O O . GLU B 1 225 ? 27.174 -19.809 55.799 1.00 67.89 222 GLU B O 1
ATOM 6819 N N . ALA B 1 226 ? 27.003 -21.690 54.604 1.00 59.37 223 ALA B N 1
ATOM 6820 C CA . ALA B 1 226 ? 28.024 -21.309 53.649 1.00 62.17 223 ALA B CA 1
ATOM 6821 C C . ALA B 1 226 ? 27.487 -20.236 52.714 1.00 63.64 223 ALA B C 1
ATOM 6822 O O . ALA B 1 226 ? 28.243 -19.397 52.209 1.00 63.75 223 ALA B O 1
ATOM 6824 N N . TYR B 1 227 ? 26.182 -20.284 52.470 1.00 59.21 224 TYR B N 1
ATOM 6825 C CA . TYR B 1 227 ? 25.526 -19.235 51.700 1.00 56.18 224 TYR B CA 1
ATOM 6826 C C . TYR B 1 227 ? 25.615 -17.915 52.466 1.00 61.57 224 TYR B C 1
ATOM 6827 O O . TYR B 1 227 ? 25.946 -16.869 51.894 1.00 64.68 224 TYR B O 1
ATOM 6836 N N . LYS B 1 228 ? 25.341 -17.959 53.764 1.00 63.33 225 LYS B N 1
ATOM 6837 C CA . LYS B 1 228 ? 25.416 -16.749 54.571 1.00 62.79 225 LYS B CA 1
ATOM 6838 C C . LYS B 1 228 ? 26.826 -16.189 54.641 1.00 66.48 225 LYS B C 1
ATOM 6839 O O . LYS B 1 228 ? 27.002 -14.981 54.729 1.00 68.13 225 LYS B O 1
ATOM 6845 N N . GLU B 1 229 ? 27.834 -17.052 54.575 1.00 72.50 226 GLU B N 1
ATOM 6846 C CA . GLU B 1 229 ? 29.208 -16.578 54.710 1.00 75.91 226 GLU B CA 1
ATOM 6847 C C . GLU B 1 229 ? 29.650 -15.924 53.422 1.00 78.25 226 GLU B C 1
ATOM 6848 O O . GLU B 1 229 ? 30.516 -15.057 53.427 1.00 87.27 226 GLU B O 1
ATOM 6854 N N . ARG B 1 230 ? 29.060 -16.347 52.311 1.00 70.60 227 ARG B N 1
ATOM 6855 C CA . ARG B 1 230 ? 29.389 -15.751 51.026 1.00 70.32 227 ARG B CA 1
ATOM 6856 C C . ARG B 1 230 ? 28.836 -14.319 50.926 1.00 71.61 227 ARG B C 1
ATOM 6857 O O . ARG B 1 230 ? 29.557 -13.398 50.574 1.00 77.52 227 ARG B O 1
ATOM 6865 N N . ILE B 1 231 ? 27.561 -14.146 51.258 1.00 69.58 228 ILE B N 1
ATOM 6866 C CA . ILE B 1 231 ? 26.921 -12.838 51.310 1.00 61.72 228 ILE B CA 1
ATOM 6867 C C . ILE B 1 231 ? 27.694 -11.892 52.222 1.00 67.92 228 ILE B C 1
ATOM 6868 O O . ILE B 1 231 ? 27.934 -10.746 51.875 1.00 70.04 228 ILE B O 1
ATOM 6873 N N . HIS B 1 232 ? 28.096 -12.381 53.388 1.00 79.69 229 HIS B N 1
ATOM 6874 C CA . HIS B 1 232 ? 28.799 -11.544 54.361 1.00 87.62 229 HIS B CA 1
ATOM 6875 C C . HIS B 1 232 ? 30.135 -11.020 53.859 1.00 89.06 229 HIS B C 1
ATOM 6876 O O . HIS B 1 232 ? 30.547 -9.930 54.225 1.00 91.41 229 HIS B O 1
ATOM 6883 N N . SER B 1 233 ? 30.802 -11.799 53.017 1.00 91.47 230 SER B N 1
ATOM 6884 C CA . SER B 1 233 ? 32.114 -11.434 52.500 1.00 94.05 230 SER B CA 1
ATOM 6885 C C . SER B 1 233 ? 31.992 -10.521 51.278 1.00 92.45 230 SER B C 1
ATOM 6886 O O . SER B 1 233 ? 32.992 -10.108 50.695 1.00 92.57 230 SER B O 1
ATOM 6897 N N . GLY B 1 235 ? 30.224 -7.880 51.887 1.00 76.68 232 GLY B N 1
ATOM 6898 C CA . GLY B 1 235 ? 29.875 -6.703 52.652 1.00 76.78 232 GLY B CA 1
ATOM 6899 C C . GLY B 1 235 ? 28.379 -6.475 52.732 1.00 74.16 232 GLY B C 1
ATOM 6900 O O . GLY B 1 235 ? 27.918 -5.340 52.850 1.00 76.33 232 GLY B O 1
ATOM 6901 N N . CYS B 1 236 ? 27.616 -7.559 52.694 1.00 65.14 233 CYS B N 1
ATOM 6902 C CA . CYS B 1 236 ? 26.182 -7.453 52.819 1.00 66.09 233 CYS B CA 1
ATOM 6903 C C . CYS B 1 236 ? 25.757 -8.197 54.059 1.00 67.01 233 CYS B C 1
ATOM 6904 O O . CYS B 1 236 ? 26.479 -9.041 54.565 1.00 69.34 233 CYS B O 1
ATOM 6907 N N . ASP B 1 237 ? 24.584 -7.856 54.566 1.00 66.87 234 ASP B N 1
ATOM 6908 C CA . ASP B 1 237 ? 24.121 -8.415 55.812 1.00 56.99 234 ASP B CA 1
ATOM 6909 C C . ASP B 1 237 ? 23.172 -9.576 55.529 1.00 55.11 234 ASP B C 1
ATOM 6910 O O . ASP B 1 237 ? 22.021 -9.382 55.135 1.00 53.47 234 ASP B O 1
ATOM 6915 N N . PRO B 1 238 ? 23.635 -10.799 55.804 1.00 61.22 235 PRO B N 1
ATOM 6916 C CA . PRO B 1 238 ? 22.875 -12.038 55.590 1.00 56.66 235 PRO B CA 1
ATOM 6917 C C . PRO B 1 238 ? 21.443 -11.994 56.157 1.00 59.61 235 PRO B C 1
ATOM 6918 O O . PRO B 1 238 ? 20.556 -12.674 55.634 1.00 69.60 235 PRO B O 1
ATOM 6922 N N . LYS B 1 239 ? 21.220 -11.239 57.226 1.00 61.80 236 LYS B N 1
ATOM 6923 C CA . LYS B 1 239 ? 19.877 -11.117 57.799 1.00 65.16 236 LYS B CA 1
ATOM 6924 C C . LYS B 1 239 ? 18.905 -10.263 56.960 1.00 65.44 236 LYS B C 1
ATOM 6925 O O . LYS B 1 239 ? 17.717 -10.220 57.258 1.00 66.89 236 LYS B O 1
ATOM 6931 N N . GLN B 1 240 ? 19.406 -9.582 55.927 1.00 56.40 237 GLN B N 1
ATOM 6932 C CA . GLN B 1 240 ? 18.557 -8.765 55.061 1.00 55.45 237 GLN B CA 1
ATOM 6933 C C . GLN B 1 240 ? 18.037 -9.520 53.833 1.00 50.15 237 GLN B C 1
ATOM 6934 O O . GLN B 1 240 ? 17.460 -8.903 52.921 1.00 48.59 237 GLN B O 1
ATOM 6940 N N . TYR B 1 241 ? 18.295 -10.828 53.772 1.00 44.09 238 TYR B N 1
ATOM 6941 C CA . TYR B 1 241 ? 17.949 -11.611 52.575 1.00 48.85 238 TYR B CA 1
ATOM 6942 C C . TYR B 1 241 ? 17.073 -12.826 52.822 1.00 50.88 238 TYR B C 1
ATOM 6943 O O . TYR B 1 241 ? 17.201 -13.504 53.842 1.00 54.26 238 TYR B O 1
ATOM 6952 N N . LEU B 1 242 ? 16.186 -13.094 51.872 1.00 43.25 239 LEU B N 1
ATOM 6953 C CA . LEU B 1 242 ? 15.530 -14.395 51.787 1.00 41.61 239 LEU B CA 1
ATOM 6954 C C . LEU B 1 242 ? 16.218 -15.217 50.684 1.00 39.34 239 LEU B C 1
ATOM 6955 O O . LEU B 1 242 ? 17.106 -14.721 50.003 1.00 47.06 239 LEU B O 1
ATOM 6960 N N . PHE B 1 243 ? 15.798 -16.452 50.495 1.00 39.50 240 PHE B N 1
ATOM 6961 C CA . PHE B 1 243 ? 16.453 -17.365 49.566 1.00 35.63 240 PHE B CA 1
ATOM 6962 C C . PHE B 1 243 ? 15.405 -17.947 48.674 1.00 43.66 240 PHE B C 1
ATOM 6963 O O . PHE B 1 243 ? 14.387 -18.417 49.182 1.00 42.48 240 PHE B O 1
ATOM 6971 N N . ILE B 1 244 ? 15.623 -17.871 47.354 1.00 45.81 241 ILE B N 1
ATOM 6972 C CA . ILE B 1 244 ? 14.639 -18.367 46.399 1.00 40.97 241 ILE B CA 1
ATOM 6973 C C . ILE B 1 244 ? 15.310 -19.257 45.364 1.00 40.33 241 ILE B C 1
ATOM 6974 O O . ILE B 1 244 ? 16.334 -18.895 44.781 1.00 42.59 241 ILE B O 1
ATOM 6979 N N . PRO B 1 245 ? 14.703 -20.415 45.095 1.00 39.31 242 PRO B N 1
ATOM 6980 C CA . PRO B 1 245 ? 15.171 -21.291 44.019 1.00 41.55 242 PRO B CA 1
ATOM 6981 C C . PRO B 1 245 ? 14.654 -20.777 42.646 1.00 49.90 242 PRO B C 1
ATOM 6982 O O . PRO B 1 245 ? 13.519 -20.320 42.578 1.00 44.58 242 PRO B O 1
ATOM 6986 N N . VAL B 1 246 ? 15.459 -20.881 41.589 1.00 38.17 243 VAL B N 1
ATOM 6987 C CA . VAL B 1 246 ? 15.111 -20.334 40.294 1.00 35.93 243 VAL B CA 1
ATOM 6988 C C . VAL B 1 246 ? 15.329 -21.410 39.242 1.00 36.34 243 VAL B C 1
ATOM 6989 O O . VAL B 1 246 ? 16.321 -22.143 39.287 1.00 34.91 243 VAL B O 1
ATOM 6993 N N . HIS B 1 247 ? 14.394 -21.530 38.304 1.00 40.32 244 HIS B N 1
ATOM 6994 C CA . HIS B 1 247 ? 14.589 -22.449 37.188 1.00 38.19 244 HIS B CA 1
ATOM 6995 C C . HIS B 1 247 ? 15.844 -22.017 36.446 1.00 35.37 244 HIS B C 1
ATOM 6996 O O . HIS B 1 247 ? 16.007 -20.855 36.174 1.00 40.24 244 HIS B O 1
ATOM 7003 N N . PRO B 1 248 ? 16.733 -22.950 36.108 1.00 36.68 245 PRO B N 1
ATOM 7004 C CA . PRO B 1 248 ? 17.957 -22.509 35.426 1.00 35.88 245 PRO B CA 1
ATOM 7005 C C . PRO B 1 248 ? 17.690 -21.854 34.069 1.00 40.46 245 PRO B C 1
ATOM 7006 O O . PRO B 1 248 ? 18.504 -21.013 33.694 1.00 43.34 245 PRO B O 1
ATOM 7010 N N . TRP B 1 249 ? 16.600 -22.184 33.367 1.00 41.57 246 TRP B N 1
ATOM 7011 C CA . TRP B 1 249 ? 16.296 -21.454 32.102 1.00 45.05 246 TRP B CA 1
ATOM 7012 C C . TRP B 1 249 ? 15.900 -20.029 32.430 1.00 42.88 246 TRP B C 1
ATOM 7013 O O . TRP B 1 249 ? 16.273 -19.087 31.727 1.00 43.58 246 TRP B O 1
ATOM 7024 N N . GLN B 1 250 ? 15.136 -19.881 33.501 1.00 38.44 247 GLN B N 1
ATOM 7025 C CA . GLN B 1 250 ? 14.659 -18.574 33.906 1.00 35.41 247 GLN B CA 1
ATOM 7026 C C . GLN B 1 250 ? 15.830 -17.708 34.332 1.00 39.13 247 GLN B C 1
ATOM 7027 O O . GLN B 1 250 ? 15.905 -16.525 33.973 1.00 42.46 247 GLN B O 1
ATOM 7033 N N . TRP B 1 251 ? 16.771 -18.313 35.048 1.00 32.82 248 TRP B N 1
ATOM 7034 C CA . TRP B 1 251 ? 17.911 -17.558 35.567 1.00 39.53 248 TRP B CA 1
ATOM 7035 C C . TRP B 1 251 ? 18.776 -17.046 34.415 1.00 36.58 248 TRP B C 1
ATOM 7036 O O . TRP B 1 251 ? 19.096 -15.871 34.346 1.00 43.12 248 TRP B O 1
ATOM 7047 N N . GLU B 1 252 ? 19.130 -17.928 33.503 1.00 44.14 249 GLU B N 1
ATOM 7048 C CA . GLU B 1 252 ? 20.049 -17.543 32.446 1.00 46.96 249 GLU B CA 1
ATOM 7049 C C . GLU B 1 252 ? 19.430 -16.756 31.306 1.00 43.14 249 GLU B C 1
ATOM 7050 O O . GLU B 1 252 ? 20.141 -16.073 30.586 1.00 40.69 249 GLU B O 1
ATOM 7056 N N . ASN B 1 253 ? 18.165 -17.012 31.001 1.00 40.99 250 ASN B N 1
ATOM 7057 C CA . ASN B 1 253 ? 17.541 -16.322 29.881 1.00 39.05 250 ASN B CA 1
ATOM 7058 C C . ASN B 1 253 ? 16.685 -15.131 30.209 1.00 47.93 250 ASN B C 1
ATOM 7059 O O . ASN B 1 253 ? 16.250 -14.402 29.316 1.00 46.80 250 ASN B O 1
ATOM 7064 N N . PHE B 1 254 ? 16.417 -14.960 31.497 1.00 48.41 251 PHE B N 1
ATOM 7065 C CA . PHE B 1 254 ? 15.522 -13.906 31.922 1.00 42.53 251 PHE B CA 1
ATOM 7066 C C . PHE B 1 254 ? 16.008 -13.032 33.090 1.00 40.39 251 PHE B C 1
ATOM 7067 O O . PHE B 1 254 ? 16.102 -11.801 32.967 1.00 46.42 251 PHE B O 1
ATOM 7075 N N . ILE B 1 255 ? 16.227 -13.657 34.247 1.00 37.85 252 ILE B N 1
ATOM 7076 C CA . ILE B 1 255 ? 16.708 -12.929 35.414 1.00 35.40 252 ILE B CA 1
ATOM 7077 C C . ILE B 1 255 ? 18.028 -12.183 35.164 1.00 36.79 252 ILE B C 1
ATOM 7078 O O . ILE B 1 255 ? 18.094 -10.975 35.344 1.00 35.30 252 ILE B O 1
ATOM 7083 N N . ILE B 1 256 ? 19.064 -12.895 34.742 1.00 35.98 253 ILE B N 1
ATOM 7084 C CA . ILE B 1 256 ? 20.369 -12.273 34.571 1.00 38.97 253 ILE B CA 1
ATOM 7085 C C . ILE B 1 256 ? 20.281 -11.076 33.652 1.00 49.71 253 ILE B C 1
ATOM 7086 O O . ILE B 1 256 ? 20.912 -10.048 33.899 1.00 53.99 253 ILE B O 1
ATOM 7091 N N . SER B 1 257 ? 19.531 -11.206 32.561 1.00 43.24 254 SER B N 1
ATOM 7092 C CA . SER B 1 257 ? 19.522 -10.127 31.592 1.00 43.22 254 SER B CA 1
ATOM 7093 C C . SER B 1 257 ? 18.578 -8.999 31.977 1.00 50.38 254 SER B C 1
ATOM 7094 O O . SER B 1 257 ? 18.816 -7.861 31.598 1.00 56.15 254 SER B O 1
ATOM 7097 N N . ASN B 1 258 ? 17.467 -9.311 32.644 1.00 45.42 255 ASN B N 1
ATOM 7098 C CA . ASN B 1 258 ? 16.522 -8.252 33.047 1.00 47.10 255 ASN B CA 1
ATOM 7099 C C . ASN B 1 258 ? 16.651 -7.658 34.461 1.00 46.29 255 ASN B C 1
ATOM 7100 O O . ASN B 1 258 ? 15.947 -6.730 34.826 1.00 44.58 255 ASN B O 1
ATOM 7105 N N . TYR B 1 259 ? 17.428 -8.314 35.296 1.00 47.95 256 TYR B N 1
ATOM 7106 C CA . TYR B 1 259 ? 17.745 -7.863 36.644 1.00 47.70 256 TYR B CA 1
ATOM 7107 C C . TYR B 1 259 ? 19.106 -7.275 36.869 1.00 47.14 256 TYR B C 1
ATOM 7108 O O . TYR B 1 259 ? 19.580 -7.313 38.009 1.00 47.84 256 TYR B O 1
ATOM 7117 N N . ALA B 1 260 ? 19.828 -6.991 35.793 1.00 36.71 257 ALA B N 1
ATOM 7118 C CA . ALA B 1 260 ? 21.200 -6.542 35.949 1.00 41.94 257 ALA B CA 1
ATOM 7119 C C . ALA B 1 260 ? 21.325 -5.476 37.036 1.00 44.14 257 ALA B C 1
ATOM 7120 O O . ALA B 1 260 ? 22.273 -5.484 37.808 1.00 55.21 257 ALA B O 1
ATOM 7122 N N . GLU B 1 261 ? 20.391 -4.552 37.118 1.00 43.33 258 GLU B N 1
ATOM 7123 C CA . GLU B 1 261 ? 20.579 -3.480 38.097 1.00 49.26 258 GLU B CA 1
ATOM 7124 C C . GLU B 1 261 ? 20.448 -4.003 39.557 1.00 47.71 258 GLU B C 1
ATOM 7125 O O . GLU B 1 261 ? 21.135 -3.549 40.449 1.00 46.77 258 GLU B O 1
ATOM 7131 N N . ASP B 1 262 ? 19.601 -4.993 39.773 1.00 40.56 259 ASP B N 1
ATOM 7132 C CA . ASP B 1 262 ? 19.489 -5.655 41.072 1.00 48.59 259 ASP B CA 1
ATOM 7133 C C . ASP B 1 262 ? 20.744 -6.474 41.370 1.00 49.16 259 ASP B C 1
ATOM 7134 O O . ASP B 1 262 ? 21.185 -6.548 42.494 1.00 48.07 259 ASP B O 1
ATOM 7139 N N . ILE B 1 263 ? 21.306 -7.130 40.368 1.00 48.45 260 ILE B N 1
ATOM 7140 C CA . ILE B 1 263 ? 22.550 -7.847 40.600 1.00 41.30 260 ILE B CA 1
ATOM 7141 C C . ILE B 1 263 ? 23.668 -6.873 40.966 1.00 42.22 260 ILE B C 1
ATOM 7142 O O . ILE B 1 263 ? 24.443 -7.118 41.868 1.00 46.23 260 ILE B O 1
ATOM 7147 N N . GLN B 1 264 ? 23.729 -5.749 40.267 1.00 41.97 261 GLN B N 1
ATOM 7148 C CA . GLN B 1 264 ? 24.726 -4.717 40.529 1.00 41.50 261 GLN B CA 1
ATOM 7149 C C . GLN B 1 264 ? 24.700 -4.186 41.980 1.00 47.54 261 GLN B C 1
ATOM 7150 O O . GLN B 1 264 ? 25.739 -3.983 42.602 1.00 50.14 261 GLN B O 1
ATOM 7156 N N . ASP B 1 265 ? 23.509 -3.913 42.486 1.00 45.20 262 ASP B N 1
ATOM 7157 C CA . ASP B 1 265 ? 23.342 -3.342 43.806 1.00 50.89 262 ASP B CA 1
ATOM 7158 C C . ASP B 1 265 ? 23.088 -4.385 44.911 1.00 57.98 262 ASP B C 1
ATOM 7159 O O . ASP B 1 265 ? 22.780 -4.029 46.043 1.00 68.50 262 ASP B O 1
ATOM 7164 N N . LYS B 1 266 ? 23.189 -5.664 44.566 1.00 45.10 263 LYS B N 1
ATOM 7165 C CA . LYS B 1 266 ? 23.032 -6.743 45.538 1.00 44.20 263 LYS B CA 1
ATOM 7166 C C . LYS B 1 266 ? 21.633 -6.878 46.101 1.00 43.40 263 LYS B C 1
ATOM 7167 O O . LYS B 1 266 ? 21.442 -7.466 47.152 1.00 51.23 263 LYS B O 1
ATOM 7173 N N . GLY B 1 267 ? 20.648 -6.384 45.360 1.00 43.89 264 GLY B N 1
ATOM 7174 C CA . GLY B 1 267 ? 19.261 -6.744 45.590 1.00 35.23 264 GLY B CA 1
ATOM 7175 C C . GLY B 1 267 ? 19.075 -8.245 45.391 1.00 45.66 264 GLY B C 1
ATOM 7176 O O . GLY B 1 267 ? 18.199 -8.867 46.005 1.00 42.52 264 GLY B O 1
ATOM 7177 N N . ILE B 1 268 ? 19.902 -8.806 44.504 1.00 41.01 265 ILE B N 1
ATOM 7178 C CA . ILE B 1 268 ? 19.886 -10.216 44.152 1.00 37.70 265 ILE B CA 1
ATOM 7179 C C . ILE B 1 268 ? 21.321 -10.741 44.129 1.00 40.40 265 ILE B C 1
ATOM 7180 O O . ILE B 1 268 ? 22.233 -10.112 43.581 1.00 40.02 265 ILE B O 1
ATOM 7185 N N . ILE B 1 269 ? 21.549 -11.887 44.743 1.00 39.59 266 ILE B N 1
ATOM 7186 C CA . ILE B 1 269 ? 22.906 -12.414 44.778 1.00 45.00 266 ILE B CA 1
ATOM 7187 C C . ILE B 1 269 ? 22.854 -13.892 44.430 1.00 47.54 266 ILE B C 1
ATOM 7188 O O . ILE B 1 269 ? 22.072 -14.655 45.010 1.00 46.18 266 ILE B O 1
ATOM 7193 N N . TYR B 1 270 ? 23.693 -14.282 43.479 1.00 47.87 267 TYR B N 1
ATOM 7194 C CA . TYR B 1 270 ? 23.764 -15.652 43.042 1.00 44.02 267 TYR B CA 1
ATOM 7195 C C . TYR B 1 270 ? 24.520 -16.479 44.084 1.00 42.76 267 TYR B C 1
ATOM 7196 O O . TYR B 1 270 ? 25.623 -16.131 44.471 1.00 46.57 267 TYR B O 1
ATOM 7205 N N . LEU B 1 271 ? 23.927 -17.581 44.518 1.00 41.95 268 LEU B N 1
ATOM 7206 C CA . LEU B 1 271 ? 24.569 -18.481 45.474 1.00 49.64 268 LEU B CA 1
ATOM 7207 C C . LEU B 1 271 ? 25.140 -19.740 44.785 1.00 54.60 268 LEU B C 1
ATOM 7208 O O . LEU B 1 271 ? 26.337 -20.010 44.875 1.00 63.16 268 LEU B O 1
ATOM 7213 N N . GLY B 1 272 ? 24.288 -20.530 44.142 1.00 44.31 269 GLY B N 1
ATOM 7214 C CA . GLY B 1 272 ? 24.752 -21.727 43.446 1.00 42.10 269 GLY B CA 1
ATOM 7215 C C . GLY B 1 272 ? 23.633 -22.690 43.085 1.00 42.59 269 GLY B C 1
ATOM 7216 O O . GLY B 1 272 ? 22.474 -22.296 42.978 1.00 48.20 269 GLY B O 1
ATOM 7217 N N . GLU B 1 273 ? 23.971 -23.965 42.933 1.00 45.66 270 GLU B N 1
ATOM 7218 C CA . GLU B 1 273 ? 23.027 -24.957 42.425 1.00 46.22 270 GLU B CA 1
ATOM 7219 C C . GLU B 1 273 ? 22.507 -25.840 43.537 1.00 48.86 270 GLU B C 1
ATOM 7220 O O . GLU B 1 273 ? 23.198 -26.035 44.529 1.00 47.41 270 GLU B O 1
ATOM 7226 N N . SER B 1 274 ? 21.275 -26.335 43.410 1.00 43.79 271 SER B N 1
ATOM 7227 C CA . SER B 1 274 ? 20.770 -27.247 44.431 1.00 42.38 271 SER B CA 1
ATOM 7228 C C . SER B 1 274 ? 21.602 -28.524 44.480 1.00 48.34 271 SER B C 1
ATOM 7229 O O . SER B 1 274 ? 22.223 -28.895 43.488 1.00 47.26 271 SER B O 1
ATOM 7232 N N . ALA B 1 275 ? 21.645 -29.178 45.642 1.00 50.65 272 ALA B N 1
ATOM 7233 C CA . ALA B 1 275 ? 22.325 -30.467 45.752 1.00 50.33 272 ALA B CA 1
ATOM 7234 C C . ALA B 1 275 ? 21.538 -31.514 44.971 1.00 51.67 272 ALA B C 1
ATOM 7235 O O . ALA B 1 275 ? 22.105 -32.339 44.271 1.00 57.53 272 ALA B O 1
ATOM 7237 N N . ASP B 1 276 ? 20.219 -31.486 45.124 1.00 44.93 273 ASP B N 1
ATOM 7238 C CA . ASP B 1 276 ? 19.350 -32.463 44.472 1.00 49.94 273 ASP B CA 1
ATOM 7239 C C . ASP B 1 276 ? 19.080 -32.142 42.991 1.00 52.85 273 ASP B C 1
ATOM 7240 O O . ASP B 1 276 ? 19.136 -30.981 42.556 1.00 51.45 273 ASP B O 1
ATOM 7245 N N . ASP B 1 277 ? 18.780 -33.189 42.240 1.00 49.64 274 ASP B N 1
ATOM 7246 C CA . ASP B 1 277 ? 18.340 -33.077 40.860 1.00 51.40 274 ASP B CA 1
ATOM 7247 C C . ASP B 1 277 ? 16.811 -33.001 40.805 1.00 46.25 274 ASP B C 1
ATOM 7248 O O . ASP B 1 277 ? 16.109 -33.616 41.602 1.00 46.92 274 ASP B O 1
ATOM 7253 N N . TYR B 1 278 ? 16.306 -32.229 39.863 1.00 42.36 275 TYR B N 1
ATOM 7254 C CA . TYR B 1 278 ? 14.881 -32.105 39.689 1.00 41.56 275 TYR B CA 1
ATOM 7255 C C . TYR B 1 278 ? 14.521 -32.475 38.271 1.00 48.17 275 TYR B C 1
ATOM 7256 O O . TYR B 1 278 ? 15.366 -32.540 37.368 1.00 45.93 275 TYR B O 1
ATOM 7265 N N . CYS B 1 279 ? 13.248 -32.732 38.077 1.00 43.05 276 CYS B N 1
ATOM 7266 C CA . CYS B 1 279 ? 12.774 -33.117 36.776 1.00 43.31 276 CYS B CA 1
ATOM 7267 C C . CYS B 1 279 ? 11.391 -32.490 36.579 1.00 45.24 276 CYS B C 1
ATOM 7268 O O . CYS B 1 279 ? 10.577 -32.503 37.498 1.00 43.26 276 CYS B O 1
ATOM 7271 N N . ALA B 1 280 ? 11.128 -31.917 35.411 1.00 42.09 277 ALA B N 1
ATOM 7272 C CA . ALA B 1 280 ? 9.848 -31.238 35.172 1.00 43.91 277 ALA B CA 1
ATOM 7273 C C . ALA B 1 280 ? 8.696 -32.206 35.101 1.00 43.10 277 ALA B C 1
ATOM 7274 O O . ALA B 1 280 ? 8.878 -33.323 34.649 1.00 41.00 277 ALA B O 1
ATOM 7276 N N . GLN B 1 281 ? 7.518 -31.751 35.534 1.00 43.52 278 GLN B N 1
ATOM 7277 C CA . GLN B 1 281 ? 6.234 -32.419 35.271 1.00 47.28 278 GLN B CA 1
ATOM 7278 C C . GLN B 1 281 ? 5.559 -31.876 33.993 1.00 54.45 278 GLN B C 1
ATOM 7279 O O . GLN B 1 281 ? 6.161 -31.107 33.252 1.00 66.29 278 GLN B O 1
ATOM 7285 N N . GLN B 1 282 ? 4.312 -32.264 33.744 1.00 55.24 279 GLN B N 1
ATOM 7286 C CA . GLN B 1 282 ? 3.576 -31.786 32.576 1.00 58.32 279 GLN B CA 1
ATOM 7287 C C . GLN B 1 282 ? 3.536 -30.279 32.497 1.00 57.42 279 GLN B C 1
ATOM 7288 O O . GLN B 1 282 ? 3.417 -29.726 31.413 1.00 65.41 279 GLN B O 1
ATOM 7294 N N . SER B 1 283 ? 3.616 -29.617 33.648 1.00 51.61 280 SER B N 1
ATOM 7295 C CA . SER B 1 283 ? 3.503 -28.158 33.738 1.00 53.58 280 SER B CA 1
ATOM 7296 C C . SER B 1 283 ? 4.793 -27.456 33.339 1.00 63.00 280 SER B C 1
ATOM 7297 O O . SER B 1 283 ? 4.785 -26.303 32.892 1.00 80.90 280 SER B O 1
ATOM 7308 N N . ARG B 1 285 ? 7.066 -25.826 34.820 1.00 43.20 282 ARG B N 1
ATOM 7309 C CA . ARG B 1 285 ? 7.616 -24.911 35.817 1.00 48.37 282 ARG B CA 1
ATOM 7310 C C . ARG B 1 285 ? 7.469 -25.555 37.194 1.00 41.24 282 ARG B C 1
ATOM 7311 O O . ARG B 1 285 ? 7.885 -25.011 38.201 1.00 45.49 282 ARG B O 1
ATOM 7319 N N . THR B 1 286 ? 6.862 -26.727 37.218 1.00 37.58 283 THR B N 1
ATOM 7320 C CA . THR B 1 286 ? 6.726 -27.485 38.452 1.00 38.97 283 THR B CA 1
ATOM 7321 C C . THR B 1 286 ? 7.676 -28.656 38.426 1.00 40.02 283 THR B C 1
ATOM 7322 O O . THR B 1 286 ? 7.588 -29.489 37.566 1.00 50.70 283 THR B O 1
ATOM 7326 N N . LEU B 1 287 ? 8.574 -28.717 39.393 1.00 43.65 284 LEU B N 1
ATOM 7327 C CA . LEU B 1 287 ? 9.655 -29.671 39.357 1.00 40.17 284 LEU B CA 1
ATOM 7328 C C . LEU B 1 287 ? 9.583 -30.614 40.555 1.00 49.03 284 LEU B C 1
ATOM 7329 O O . LEU B 1 287 ? 9.366 -30.173 41.704 1.00 51.65 284 LEU B O 1
ATOM 7334 N N A ARG B 1 288 ? 9.748 -31.908 40.284 0.65 41.35 285 ARG B N 1
ATOM 7335 N N B ARG B 1 288 ? 9.753 -31.908 40.286 0.35 42.45 285 ARG B N 1
ATOM 7336 C CA A ARG B 1 288 ? 9.807 -32.916 41.328 0.65 42.86 285 ARG B CA 1
ATOM 7337 C CA B ARG B 1 288 ? 9.793 -32.919 41.332 0.35 43.45 285 ARG B CA 1
ATOM 7338 C C A ARG B 1 288 ? 11.264 -33.175 41.686 0.65 46.90 285 ARG B C 1
ATOM 7339 C C B ARG B 1 288 ? 11.247 -33.222 41.675 0.35 46.53 285 ARG B C 1
ATOM 7340 O O A ARG B 1 288 ? 12.165 -33.004 40.862 0.65 48.29 285 ARG B O 1
ATOM 7341 O O B ARG B 1 288 ? 12.129 -33.144 40.819 0.35 48.33 285 ARG B O 1
ATOM 7356 N N . ASN B 1 289 ? 11.506 -33.524 42.939 1.00 44.47 286 ASN B N 1
ATOM 7357 C CA . ASN B 1 289 ? 12.845 -33.814 43.363 1.00 43.05 286 ASN B CA 1
ATOM 7358 C C . ASN B 1 289 ? 13.106 -35.271 42.986 1.00 52.13 286 ASN B C 1
ATOM 7359 O O . ASN B 1 289 ? 12.414 -36.174 43.449 1.00 51.61 286 ASN B O 1
ATOM 7364 N N . VAL B 1 290 ? 14.079 -35.499 42.110 1.00 50.98 287 VAL B N 1
ATOM 7365 C CA . VAL B 1 290 ? 14.342 -36.847 41.594 1.00 49.54 287 VAL B CA 1
ATOM 7366 C C . VAL B 1 290 ? 15.163 -37.663 42.589 1.00 54.16 287 VAL B C 1
ATOM 7367 O O . VAL B 1 290 ? 15.020 -38.878 42.705 1.00 64.10 287 VAL B O 1
ATOM 7371 N N . THR B 1 291 ? 16.048 -36.964 43.277 1.00 54.35 288 THR B N 1
ATOM 7372 C CA . THR B 1 291 ? 16.981 -37.542 44.214 1.00 59.71 288 THR B CA 1
ATOM 7373 C C . THR B 1 291 ? 16.250 -38.002 45.467 1.00 62.61 288 THR B C 1
ATOM 7374 O O . THR B 1 291 ? 16.590 -39.030 46.045 1.00 60.62 288 THR B O 1
ATOM 7378 N N . ASN B 1 292 ? 15.251 -37.234 45.888 1.00 60.41 289 ASN B N 1
ATOM 7379 C CA . ASN B 1 292 ? 14.498 -37.550 47.101 1.00 63.83 289 ASN B CA 1
ATOM 7380 C C . ASN B 1 292 ? 12.984 -37.365 46.899 1.00 58.91 289 ASN B C 1
ATOM 7381 O O . ASN B 1 292 ? 12.426 -36.312 47.209 1.00 55.67 289 ASN B O 1
ATOM 7386 N N . PRO B 1 293 ? 12.319 -38.397 46.374 1.00 53.93 290 PRO B N 1
ATOM 7387 C CA . PRO B 1 293 ? 10.919 -38.305 45.929 1.00 49.06 290 PRO B CA 1
ATOM 7388 C C . PRO B 1 293 ? 9.931 -37.853 47.003 1.00 52.05 290 PRO B C 1
ATOM 7389 O O . PRO B 1 293 ? 8.868 -37.340 46.655 1.00 50.78 290 PRO B O 1
ATOM 7393 N N . LYS B 1 294 ? 10.260 -38.001 48.281 1.00 56.59 291 LYS B N 1
ATOM 7394 C CA . LYS B 1 294 ? 9.329 -37.535 49.320 1.00 58.23 291 LYS B CA 1
ATOM 7395 C C . LYS B 1 294 ? 9.409 -36.017 49.525 1.00 51.31 291 LYS B C 1
ATOM 7396 O O . LYS B 1 294 ? 8.501 -35.398 50.072 1.00 52.20 291 LYS B O 1
ATOM 7402 N N . ARG B 1 295 ? 10.508 -35.425 49.097 1.00 40.98 292 ARG B N 1
ATOM 7403 C CA . ARG B 1 295 ? 10.661 -33.991 49.210 1.00 41.88 292 ARG B CA 1
ATOM 7404 C C . ARG B 1 295 ? 9.626 -33.271 48.345 1.00 43.19 292 ARG B C 1
ATOM 7405 O O . ARG B 1 295 ? 9.106 -33.830 47.384 1.00 42.42 292 ARG B O 1
ATOM 7413 N N . PRO B 1 296 ? 9.287 -32.045 48.721 1.00 42.31 293 PRO B N 1
ATOM 7414 C CA . PRO B 1 296 ? 8.252 -31.274 48.026 1.00 46.42 293 PRO B CA 1
ATOM 7415 C C . PRO B 1 296 ? 8.656 -30.879 46.596 1.00 49.26 293 PRO B C 1
ATOM 7416 O O . PRO B 1 296 ? 9.838 -30.781 46.274 1.00 45.36 293 PRO B O 1
ATOM 7420 N N . TYR B 1 297 ? 7.647 -30.670 45.757 1.00 43.00 294 TYR B N 1
ATOM 7421 C CA . TYR B 1 297 ? 7.811 -30.082 44.444 1.00 40.04 294 TYR B CA 1
ATOM 7422 C C . TYR B 1 297 ? 8.074 -28.593 44.589 1.00 40.53 294 TYR B C 1
ATOM 7423 O O . TYR B 1 297 ? 7.738 -27.974 45.607 1.00 40.19 294 TYR B O 1
ATOM 7432 N N . VAL B 1 298 ? 8.649 -28.030 43.535 1.00 34.73 295 VAL B N 1
ATOM 7433 C CA . VAL B 1 298 ? 8.925 -26.619 43.429 1.00 34.42 295 VAL B CA 1
ATOM 7434 C C . VAL B 1 298 ? 8.186 -26.111 42.200 1.00 42.82 295 VAL B C 1
ATOM 7435 O O . VAL B 1 298 ? 8.326 -26.666 41.085 1.00 41.89 295 VAL B O 1
ATOM 7439 N N . LYS B 1 299 ? 7.355 -25.100 42.404 1.00 36.79 296 LYS B N 1
ATOM 7440 C CA . LYS B 1 299 ? 6.693 -24.441 41.294 1.00 41.51 296 LYS B CA 1
ATOM 7441 C C . LYS B 1 299 ? 7.317 -23.069 41.167 1.00 45.58 296 LYS B C 1
ATOM 7442 O O . LYS B 1 299 ? 7.226 -22.244 42.100 1.00 39.83 296 LYS B O 1
ATOM 7448 N N . VAL B 1 300 ? 7.974 -22.829 40.032 1.00 39.53 297 VAL B N 1
ATOM 7449 C CA . VAL B 1 300 ? 8.790 -21.629 39.904 1.00 36.95 297 VAL B CA 1
ATOM 7450 C C . VAL B 1 300 ? 8.413 -20.799 38.696 1.00 45.25 297 VAL B C 1
ATOM 7451 O O . VAL B 1 300 ? 7.772 -21.293 37.775 1.00 42.49 297 VAL B O 1
ATOM 7455 N N . SER B 1 301 ? 8.785 -19.523 38.724 1.00 44.39 298 SER B N 1
ATOM 7456 C CA . SER B 1 301 ? 8.483 -18.615 37.621 1.00 36.33 298 SER B CA 1
ATOM 7457 C C . SER B 1 301 ? 9.163 -19.071 36.318 1.00 36.36 298 SER B C 1
ATOM 7458 O O . SER B 1 301 ? 10.317 -19.492 36.331 1.00 35.70 298 SER B O 1
ATOM 7461 N N . LEU B 1 302 ? 8.452 -19.020 35.201 1.00 33.79 299 LEU B N 1
ATOM 7462 C CA . LEU B 1 302 ? 9.107 -19.278 33.928 1.00 38.50 299 LEU B CA 1
ATOM 7463 C C . LEU B 1 302 ? 8.588 -18.317 32.890 1.00 43.74 299 LEU B C 1
ATOM 7464 O O . LEU B 1 302 ? 7.392 -18.298 32.617 1.00 46.91 299 LEU B O 1
ATOM 7469 N N . ASN B 1 303 ? 9.436 -17.537 32.235 1.00 45.11 300 ASN B N 1
ATOM 7470 C CA . ASN B 1 303 ? 8.777 -16.642 31.327 1.00 41.59 300 ASN B CA 1
ATOM 7471 C C . ASN B 1 303 ? 8.830 -17.239 29.930 1.00 46.50 300 ASN B C 1
ATOM 7472 O O . ASN B 1 303 ? 9.606 -16.821 29.085 1.00 45.69 300 ASN B O 1
ATOM 7477 N N . ILE B 1 304 ? 7.765 -17.951 29.611 1.00 51.92 301 ILE B N 1
ATOM 7478 C CA . ILE B 1 304 ? 7.583 -18.603 28.327 1.00 64.77 301 ILE B CA 1
ATOM 7479 C C . ILE B 1 304 ? 6.078 -18.670 28.194 1.00 64.86 301 ILE B C 1
ATOM 7480 O O . ILE B 1 304 ? 5.324 -18.624 29.189 1.00 56.36 301 ILE B O 1
ATOM 7485 N N . LEU B 1 305 ? 5.639 -18.768 26.956 1.00 62.24 302 LEU B N 1
ATOM 7486 C CA . LEU B 1 305 ? 4.231 -18.769 26.696 1.00 64.96 302 LEU B CA 1
ATOM 7487 C C . LEU B 1 305 ? 3.804 -20.142 26.196 1.00 63.75 302 LEU B C 1
ATOM 7488 O O . LEU B 1 305 ? 4.242 -20.617 25.137 1.00 62.69 302 LEU B O 1
ATOM 7493 N N . ASN B 1 306 ? 2.954 -20.771 26.994 1.00 69.90 303 ASN B N 1
ATOM 7494 C CA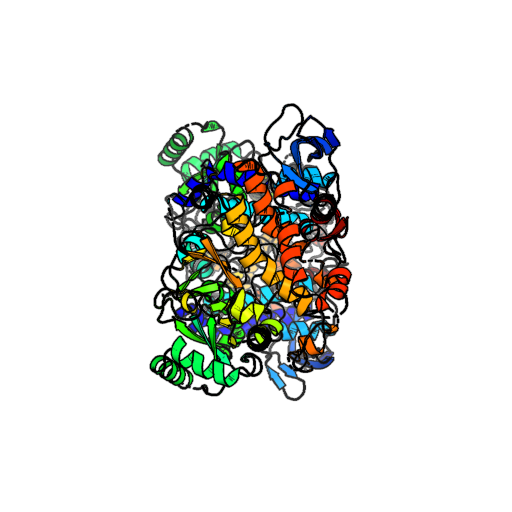 . ASN B 1 306 ? 2.333 -22.038 26.666 1.00 88.28 303 ASN B CA 1
ATOM 7495 C C . ASN B 1 306 ? 0.837 -21.889 26.764 1.00 104.45 303 ASN B C 1
ATOM 7496 O O . ASN B 1 306 ? 0.321 -21.528 27.828 1.00 112.03 303 ASN B O 1
ATOM 7501 N N . THR B 1 307 ? 0.142 -22.172 25.668 1.00 111.31 304 THR B N 1
ATOM 7502 C CA . THR B 1 307 ? -1.310 -22.016 25.617 1.00 118.18 304 THR B CA 1
ATOM 7503 C C . THR B 1 307 ? -1.732 -20.545 25.758 1.00 119.17 304 THR B C 1
ATOM 7504 O O . THR B 1 307 ? -2.803 -20.235 26.283 1.00 119.80 304 THR B O 1
ATOM 7508 N N . SER B 1 308 ? -0.868 -19.654 25.276 1.00 119.30 305 SER B N 1
ATOM 7509 C CA . SER B 1 308 ? -1.182 -18.225 25.142 1.00 119.99 305 SER B CA 1
ATOM 7510 C C . SER B 1 308 ? -0.971 -17.344 26.389 1.00 110.75 305 SER B C 1
ATOM 7511 O O . SER B 1 308 ? -1.133 -16.120 26.315 1.00 111.29 305 SER B O 1
ATOM 7514 N N . THR B 1 309 ? -0.605 -17.952 27.517 1.00 99.87 306 THR B N 1
ATOM 7515 C CA . THR B 1 309 ? -0.346 -17.196 28.747 1.00 93.41 306 THR B CA 1
ATOM 7516 C C . THR B 1 309 ? 1.086 -17.347 29.268 1.00 82.30 306 THR B C 1
ATOM 7517 O O . THR B 1 309 ? 1.658 -18.438 29.209 1.00 76.32 306 THR B O 1
ATOM 7521 N N . LEU B 1 310 ? 1.646 -16.256 29.798 1.00 74.42 307 LEU B N 1
ATOM 7522 C CA . LEU B 1 310 ? 2.923 -16.302 30.526 1.00 67.48 307 LEU B CA 1
ATOM 7523 C C . LEU B 1 310 ? 2.882 -17.155 31.819 1.00 64.23 307 LEU B C 1
ATOM 7524 O O . LEU B 1 310 ? 1.961 -17.042 32.627 1.00 67.40 307 LEU B O 1
ATOM 7529 N N . ARG B 1 311 ? 3.950 -17.930 32.017 1.00 60.25 308 ARG B N 1
ATOM 7530 C CA . ARG B 1 311 ? 4.143 -18.940 33.078 1.00 52.43 308 ARG B CA 1
ATOM 7531 C C . ARG B 1 311 ? 4.733 -18.306 34.360 1.00 55.17 308 ARG B C 1
ATOM 7532 O O . ARG B 1 311 ? 5.422 -18.944 35.159 1.00 43.78 308 ARG B O 1
ATOM 7540 N N . THR B 1 312 ? 4.662 -16.990 34.412 1.00 56.28 309 THR B N 1
ATOM 7541 C CA . THR B 1 312 ? 4.982 -16.292 35.637 1.00 58.06 309 THR B CA 1
ATOM 7542 C C . THR B 1 312 ? 4.025 -16.698 36.775 1.00 58.93 309 THR B C 1
ATOM 7543 O O . THR B 1 312 ? 2.936 -17.247 36.547 1.00 60.74 309 THR B O 1
ATOM 7547 N N . LEU B 1 313 ? 4.471 -16.472 38.005 1.00 52.67 310 LEU B N 1
ATOM 7548 C CA . LEU B 1 313 ? 3.598 -16.542 39.162 1.00 45.77 310 LEU B CA 1
ATOM 7549 C C . LEU B 1 313 ? 3.151 -15.143 39.567 1.00 49.39 310 LEU B C 1
ATOM 7550 O O . LEU B 1 313 ? 3.981 -14.328 39.975 1.00 57.47 310 LEU B O 1
ATOM 7555 N N . LYS B 1 314 ? 1.850 -14.872 39.485 1.00 47.62 311 LYS B N 1
ATOM 7556 C CA . LYS B 1 314 ? 1.304 -13.626 40.024 1.00 53.62 311 LYS B CA 1
ATOM 7557 C C . LYS B 1 314 ? 1.733 -13.478 41.505 1.00 59.38 311 LYS B C 1
ATOM 7558 O O . LYS B 1 314 ? 1.486 -14.378 42.335 1.00 52.59 311 LYS B O 1
ATOM 7564 N N . PRO B 1 315 ? 2.390 -12.346 41.833 1.00 49.58 312 PRO B N 1
ATOM 7565 C CA . PRO B 1 315 ? 2.826 -12.040 43.200 1.00 48.73 312 PRO B CA 1
ATOM 7566 C C . PRO B 1 315 ? 1.696 -12.167 44.235 1.00 48.80 312 PRO B C 1
ATOM 7567 O O . PRO B 1 315 ? 1.910 -12.734 45.319 1.00 41.60 312 PRO B O 1
ATOM 7571 N N . TYR B 1 316 ? 0.502 -11.661 43.922 1.00 43.68 313 TYR B N 1
ATOM 7572 C CA . TYR B 1 316 ? -0.560 -11.766 44.893 1.00 42.17 313 TYR B CA 1
ATOM 7573 C C . TYR B 1 316 ? -0.903 -13.246 45.157 1.00 49.47 313 TYR B C 1
ATOM 7574 O O . TYR B 1 316 ? -1.195 -13.612 46.289 1.00 50.33 313 TYR B O 1
ATOM 7583 N N . SER B 1 317 ? -0.822 -14.095 44.126 1.00 45.30 314 SER B N 1
ATOM 7584 C CA . SER B 1 317 ? -1.206 -15.491 44.298 1.00 46.48 314 SER B CA 1
ATOM 7585 C C . SER B 1 317 ? -0.116 -16.318 44.996 1.00 39.38 314 SER B C 1
ATOM 7586 O O . SER B 1 317 ? -0.417 -17.231 45.731 1.00 44.11 314 SER B O 1
ATOM 7589 N N . VAL B 1 318 ? 1.146 -15.972 44.782 1.00 45.33 315 VAL B N 1
ATOM 7590 C CA . VAL B 1 318 ? 2.234 -16.529 45.557 1.00 42.83 315 VAL B CA 1
ATOM 7591 C C . VAL B 1 318 ? 2.041 -16.185 47.051 1.00 48.65 315 VAL B C 1
ATOM 7592 O O . VAL B 1 318 ? 2.230 -17.031 47.935 1.00 44.60 315 VAL B O 1
ATOM 7596 N N . ALA B 1 319 ? 1.619 -14.956 47.317 1.00 47.02 316 ALA B N 1
ATOM 7597 C CA . ALA B 1 319 ? 1.481 -14.468 48.689 1.00 51.70 316 ALA B CA 1
ATOM 7598 C C . ALA B 1 319 ? 0.370 -15.198 49.456 1.00 56.18 316 ALA B C 1
ATOM 7599 O O . ALA B 1 319 ? 0.491 -15.453 50.662 1.00 54.91 316 ALA B O 1
ATOM 7601 N N . SER B 1 320 ? -0.715 -15.528 48.766 1.00 43.98 317 SER B N 1
ATOM 7602 C CA . SER B 1 320 ? -1.847 -16.135 49.448 1.00 40.82 317 SER B CA 1
ATOM 7603 C C . SER B 1 320 ? -1.840 -17.678 49.396 1.00 42.83 317 SER B C 1
ATOM 7604 O O . SER B 1 320 ? -2.762 -18.334 49.895 1.00 47.17 317 SER B O 1
ATOM 7607 N N . ALA B 1 321 ? -0.799 -18.266 48.822 1.00 33.26 318 ALA B N 1
ATOM 7608 C CA . ALA B 1 321 ? -0.855 -19.696 48.592 1.00 41.42 318 ALA B CA 1
ATOM 7609 C C . ALA B 1 321 ? -0.844 -20.493 49.901 1.00 46.37 318 ALA B C 1
ATOM 7610 O O . ALA B 1 321 ? -1.720 -21.330 50.100 1.00 42.72 318 ALA B O 1
ATOM 7612 N N . PRO B 1 322 ? 0.142 -20.239 50.790 1.00 44.38 319 PRO B N 1
ATOM 7613 C CA . PRO B 1 322 ? 0.149 -21.023 52.037 1.00 34.08 319 PRO B CA 1
ATOM 7614 C C . PRO B 1 322 ? -1.160 -20.864 52.809 1.00 37.91 319 PRO B C 1
ATOM 7615 O O . PRO B 1 322 ? -1.671 -21.855 53.314 1.00 48.41 319 PRO B O 1
ATOM 7619 N N . ALA B 1 323 ? -1.771 -19.689 52.784 1.00 36.70 320 ALA B N 1
ATOM 7620 C CA . ALA B 1 323 ? -3.031 -19.491 53.540 1.00 37.52 320 ALA B CA 1
ATOM 7621 C C . ALA B 1 323 ? -4.219 -20.173 52.912 1.00 43.34 320 ALA B C 1
ATOM 7622 O O . ALA B 1 323 ? -5.118 -20.634 53.617 1.00 49.05 320 ALA B O 1
ATOM 7624 N N . ILE B 1 324 ? -4.240 -20.236 51.580 1.00 41.75 321 ILE B N 1
ATOM 7625 C CA . ILE B 1 324 ? -5.319 -20.943 50.924 1.00 33.40 321 ILE B CA 1
ATOM 7626 C C . ILE B 1 324 ? -5.217 -22.441 51.254 1.00 44.86 321 ILE B C 1
ATOM 7627 O O . ILE B 1 324 ? -6.233 -23.100 51.523 1.00 48.01 321 ILE B O 1
ATOM 7632 N N . SER B 1 325 ? -4.000 -22.981 51.297 1.00 39.17 322 SER B N 1
ATOM 7633 C CA . SER B 1 325 ? -3.882 -24.420 51.536 1.00 40.52 322 SER B CA 1
ATOM 7634 C C . SER B 1 325 ? -4.256 -24.777 52.981 1.00 48.95 322 SER B C 1
ATOM 7635 O O . SER B 1 325 ? -4.910 -25.786 53.209 1.00 50.20 322 SER B O 1
ATOM 7638 N N A ASN B 1 326 ? -3.864 -23.940 53.943 0.52 47.18 323 ASN B N 1
ATOM 7639 N N B ASN B 1 326 ? -3.858 -23.945 53.940 0.48 47.18 323 ASN B N 1
ATOM 7640 C CA A ASN B 1 326 ? -4.243 -24.153 55.341 0.52 46.66 323 ASN B CA 1
ATOM 7641 C CA B ASN B 1 326 ? -4.246 -24.179 55.324 0.48 46.97 323 ASN B CA 1
ATOM 7642 C C A ASN B 1 326 ? -5.763 -24.109 55.493 0.52 51.00 323 ASN B C 1
ATOM 7643 C C B ASN B 1 326 ? -5.767 -24.120 55.481 0.48 50.97 323 ASN B C 1
ATOM 7644 O O A ASN B 1 326 ? -6.364 -24.969 56.140 0.52 54.07 323 ASN B O 1
ATOM 7645 O O B ASN B 1 326 ? -6.372 -24.979 56.125 0.48 53.97 323 ASN B O 1
ATOM 7654 N N . TRP B 1 327 ? -6.378 -23.109 54.871 1.00 49.49 324 TRP B N 1
ATOM 7655 C CA . TRP B 1 327 ? -7.831 -22.995 54.835 1.00 43.94 324 TRP B CA 1
ATOM 7656 C C . TRP B 1 327 ? -8.539 -24.235 54.249 1.00 49.58 324 TRP B C 1
ATOM 7657 O O . TRP B 1 327 ? -9.501 -24.740 54.839 1.00 55.68 324 TRP B O 1
ATOM 7668 N N . LEU B 1 328 ? -8.095 -24.710 53.082 1.00 47.67 325 LEU B N 1
ATOM 7669 C CA . LEU B 1 328 ? -8.725 -25.902 52.486 1.00 47.66 325 LEU B CA 1
ATOM 7670 C C . LEU B 1 328 ? -8.472 -27.111 53.347 1.00 43.46 325 LEU B C 1
ATOM 7671 O O . LEU B 1 328 ? -9.346 -27.951 53.528 1.00 56.27 325 LEU B O 1
ATOM 7676 N N . SER B 1 329 ? -7.271 -27.204 53.887 1.00 42.58 326 SER B N 1
ATOM 7677 C CA . SER B 1 329 ? -6.964 -28.338 54.747 1.00 52.40 326 SER B CA 1
ATOM 7678 C C . SER B 1 329 ? -7.952 -28.442 55.922 1.00 55.44 326 SER B C 1
ATOM 7679 O O . SER B 1 329 ? -8.369 -29.555 56.299 1.00 56.86 326 SER B O 1
ATOM 7682 N N . ASN B 1 330 ? -8.320 -27.293 56.496 1.00 49.79 327 ASN B N 1
ATOM 7683 C CA . ASN B 1 330 ? -9.206 -27.288 57.652 1.00 56.26 327 ASN B CA 1
ATOM 7684 C C . ASN B 1 330 ? -10.614 -27.661 57.266 1.00 58.64 327 ASN B C 1
ATOM 7685 O O . ASN B 1 330 ? -11.327 -28.319 58.037 1.00 58.98 327 ASN B O 1
ATOM 7690 N N . VAL B 1 331 ? -11.013 -27.235 56.072 1.00 53.16 328 VAL B N 1
ATOM 7691 C CA . VAL B 1 331 ? -12.343 -27.541 55.582 1.00 53.39 328 VAL B CA 1
ATOM 7692 C C . VAL B 1 331 ? -12.471 -29.049 55.438 1.00 50.44 328 VAL B C 1
ATOM 7693 O O . VAL B 1 331 ? -13.445 -29.634 55.859 1.00 52.47 328 VAL B O 1
ATOM 7697 N N . VAL B 1 332 ? -11.459 -29.682 54.868 1.00 54.93 329 VAL B N 1
ATOM 7698 C CA . VAL B 1 332 ? -11.493 -31.125 54.666 1.00 58.02 329 VAL B CA 1
ATOM 7699 C C . VAL B 1 332 ? -11.462 -31.900 56.000 1.00 59.22 329 VAL B C 1
ATOM 7700 O O . VAL B 1 332 ? -12.246 -32.839 56.203 1.00 60.00 329 VAL B O 1
ATOM 7704 N N . SER B 1 333 ? -10.575 -31.497 56.909 1.00 54.70 330 SER B N 1
ATOM 7705 C CA . SER B 1 333 ? -10.381 -32.238 58.154 1.00 56.87 330 SER B CA 1
ATOM 7706 C C . SER B 1 333 ? -11.593 -32.167 59.106 1.00 61.92 330 SER B C 1
ATOM 7707 O O . SER B 1 333 ? -11.720 -32.982 60.017 1.00 71.06 330 SER B O 1
ATOM 7710 N N A GLN B 1 334 ? -12.474 -31.196 58.902 0.62 59.57 331 GLN B N 1
ATOM 7711 N N B GLN B 1 334 ? -12.481 -31.203 58.879 0.38 59.79 331 GLN B N 1
ATOM 7712 C CA A GLN B 1 334 ? -13.707 -31.139 59.689 0.62 61.30 331 GLN B CA 1
ATOM 7713 C CA B GLN B 1 334 ? -13.717 -31.103 59.659 0.38 61.38 331 GLN B CA 1
ATOM 7714 C C A GLN B 1 334 ? -14.935 -31.758 58.995 0.62 61.96 331 GLN B C 1
ATOM 7715 C C B GLN B 1 334 ? -14.940 -31.747 58.987 0.38 61.82 331 GLN B C 1
ATOM 7716 O O A GLN B 1 334 ? -16.046 -31.620 59.493 0.62 64.25 331 GLN B O 1
ATOM 7717 O O B GLN B 1 334 ? -16.048 -31.639 59.502 0.38 64.11 331 GLN B O 1
ATOM 7728 N N . ASP B 1 335 ? -14.753 -32.384 57.832 1.00 56.83 332 ASP B N 1
ATOM 7729 C CA . ASP B 1 335 ? -15.883 -32.986 57.093 1.00 47.76 332 ASP B CA 1
ATOM 7730 C C . ASP B 1 335 ? -15.720 -34.506 57.009 1.00 51.43 332 ASP B C 1
ATOM 7731 O O . ASP B 1 335 ? -14.783 -34.995 56.385 1.00 54.72 332 ASP B O 1
ATOM 7736 N N A SER B 1 336 ? -16.642 -35.247 57.627 0.65 52.11 333 SER B N 1
ATOM 7737 N N B SER B 1 336 ? -16.641 -35.249 57.611 0.35 51.97 333 SER B N 1
ATOM 7738 C CA A SER B 1 336 ? -16.484 -36.691 57.757 0.65 51.69 333 SER B CA 1
ATOM 7739 C CA B SER B 1 336 ? -16.452 -36.685 57.758 0.35 52.28 333 SER B CA 1
ATOM 7740 C C A SER B 1 336 ? -16.405 -37.352 56.388 0.65 53.83 333 SER B C 1
ATOM 7741 C C B SER B 1 336 ? -16.488 -37.443 56.427 0.35 53.02 333 SER B C 1
ATOM 7742 O O A SER B 1 336 ? -15.510 -38.159 56.146 0.65 54.27 333 SER B O 1
ATOM 7743 O O B SER B 1 336 ? -15.749 -38.409 56.247 0.35 53.21 333 SER B O 1
ATOM 7748 N N . TYR B 1 337 ? -17.336 -37.010 55.499 1.00 44.59 334 TYR B N 1
ATOM 7749 C CA . TYR B 1 337 ? -17.325 -37.587 54.158 1.00 53.03 334 TYR B CA 1
ATOM 7750 C C . TYR B 1 337 ? -15.990 -37.387 53.437 1.00 48.10 334 TYR B C 1
ATOM 7751 O O . TYR B 1 337 ? -15.422 -38.323 52.937 1.00 55.18 334 TYR B O 1
ATOM 7760 N N . LEU B 1 338 ? -15.494 -36.166 53.395 1.00 49.93 335 LEU B N 1
ATOM 7761 C CA . LEU B 1 338 ? -14.237 -35.890 52.728 1.00 47.53 335 LEU B CA 1
ATOM 7762 C C . LEU B 1 338 ? -13.054 -36.503 53.470 1.00 46.83 335 LEU B C 1
ATOM 7763 O O . LEU B 1 338 ? -12.140 -37.004 52.850 1.00 56.64 335 LEU B O 1
ATOM 7768 N N . ARG B 1 339 ? -13.045 -36.428 54.791 1.00 56.18 336 ARG B N 1
ATOM 7769 C CA . ARG B 1 339 ? -11.889 -36.879 55.559 1.00 53.85 336 ARG B CA 1
ATOM 7770 C C . ARG B 1 339 ? -11.846 -38.420 55.635 1.00 56.36 336 ARG B C 1
ATOM 7771 O O . ARG B 1 339 ? -10.802 -39.036 55.379 1.00 57.36 336 ARG B O 1
ATOM 7779 N N . ASP B 1 340 ? -12.996 -39.024 55.931 1.00 54.10 337 ASP B N 1
ATOM 7780 C CA . ASP B 1 340 ? -13.135 -40.468 56.218 1.00 62.34 337 ASP B CA 1
ATOM 7781 C C . ASP B 1 340 ? -13.564 -41.379 55.066 1.00 65.75 337 ASP B C 1
ATOM 7782 O O . ASP B 1 340 ? -12.915 -42.378 54.818 1.00 73.12 337 ASP B O 1
ATOM 7787 N N . GLU B 1 341 ? -14.721 -41.122 54.465 1.00 65.98 338 GLU B N 1
ATOM 7788 C CA . GLU B 1 341 ? -15.211 -41.949 53.353 1.00 70.83 338 GLU B CA 1
ATOM 7789 C C . GLU B 1 341 ? -14.394 -41.739 52.060 1.00 67.81 338 GLU B C 1
ATOM 7790 O O . GLU B 1 341 ? -13.802 -42.692 51.537 1.00 69.99 338 GLU B O 1
ATOM 7796 N N . SER B 1 342 ? -14.439 -40.513 51.526 1.00 63.65 339 SER B N 1
ATOM 7797 C CA . SER B 1 342 ? -13.676 -40.070 50.348 1.00 57.50 339 SER B CA 1
ATOM 7798 C C . SER B 1 342 ? -12.170 -40.139 50.505 1.00 55.75 339 SER B C 1
ATOM 7799 O O . SER B 1 342 ? -11.471 -40.623 49.627 1.00 60.07 339 SER B O 1
ATOM 7802 N N A ARG B 1 343 ? -11.684 -39.657 51.643 0.48 56.10 340 ARG B N 1
ATOM 7803 N N B ARG B 1 343 ? -11.668 -39.615 51.612 0.52 55.81 340 ARG B N 1
ATOM 7804 C CA A ARG B 1 343 ? -10.249 -39.586 51.930 0.48 56.52 340 ARG B CA 1
ATOM 7805 C CA B ARG B 1 343 ? -10.235 -39.652 51.882 0.52 56.81 340 ARG B CA 1
ATOM 7806 C C A ARG B 1 343 ? -9.488 -38.864 50.824 0.48 56.81 340 ARG B C 1
ATOM 7807 C C B ARG B 1 343 ? -9.472 -38.860 50.820 0.52 56.80 340 ARG B C 1
ATOM 7808 O O A ARG B 1 343 ? -8.406 -39.271 50.404 0.48 55.82 340 ARG B O 1
ATOM 7809 O O B ARG B 1 343 ? -8.363 -39.218 50.426 0.52 55.74 340 ARG B O 1
ATOM 7824 N N . VAL B 1 344 ? -10.091 -37.771 50.377 1.00 56.96 341 VAL B N 1
ATOM 7825 C CA . VAL B 1 344 ? -9.478 -36.833 49.468 1.00 57.03 341 VAL B CA 1
ATOM 7826 C C . VAL B 1 344 ? -8.112 -36.354 49.955 1.00 50.73 341 VAL B C 1
ATOM 7827 O O . VAL B 1 344 ? -7.936 -36.076 51.131 1.00 58.77 341 VAL B O 1
ATOM 7831 N N . ILE B 1 345 ? -7.144 -36.274 49.043 1.00 46.72 342 ILE B N 1
ATOM 7832 C CA . ILE B 1 345 ? -5.819 -35.739 49.347 1.00 45.13 342 ILE B CA 1
ATOM 7833 C C . ILE B 1 345 ? -5.742 -34.332 48.773 1.00 43.84 342 ILE B C 1
ATOM 7834 O O . ILE B 1 345 ? -6.114 -34.137 47.631 1.00 45.29 342 ILE B O 1
ATOM 7839 N N . LEU B 1 346 ? -5.306 -33.348 49.559 1.00 47.74 343 LEU B N 1
ATOM 7840 C CA . LEU B 1 346 ? -5.020 -32.016 49.000 1.00 53.20 343 LEU B CA 1
ATOM 7841 C C . LEU B 1 346 ? -3.520 -31.778 49.071 1.00 49.44 343 LEU B C 1
ATOM 7842 O O . LEU B 1 346 ? -2.983 -31.717 50.163 1.00 50.17 343 LEU B O 1
ATOM 7847 N N . LEU B 1 347 ? -2.819 -31.667 47.944 1.00 43.70 344 LEU B N 1
ATOM 7848 C CA . LEU B 1 347 ? -1.369 -31.495 48.073 1.00 49.13 344 LEU B CA 1
ATOM 7849 C C . LEU B 1 347 ? -1.171 -30.022 48.439 1.00 50.83 344 LEU B C 1
ATOM 7850 O O . LEU B 1 347 ? -1.442 -29.113 47.639 1.00 47.71 344 LEU B O 1
ATOM 7855 N N . LYS B 1 348 ? -0.653 -29.788 49.638 1.00 39.85 345 LYS B N 1
ATOM 7856 C CA . LYS B 1 348 ? -0.687 -28.453 50.190 1.00 44.29 345 LYS B CA 1
ATOM 7857 C C . LYS B 1 348 ? 0.435 -27.636 49.573 1.00 47.49 345 LYS B C 1
ATOM 7858 O O . LYS B 1 348 ? 1.560 -28.132 49.466 1.00 43.70 345 LYS B O 1
ATOM 7864 N N . GLU B 1 349 ? 0.136 -26.391 49.192 1.00 42.52 346 GLU B N 1
ATOM 7865 C CA . GLU B 1 349 ? 1.193 -25.499 48.790 1.00 42.15 346 GLU B CA 1
ATOM 7866 C C . GLU B 1 349 ? 1.509 -24.838 50.123 1.00 45.79 346 GLU B C 1
ATOM 7867 O O . GLU B 1 349 ? 0.896 -23.851 50.496 1.00 48.76 346 GLU B O 1
ATOM 7873 N N . PHE B 1 350 ? 2.554 -25.323 50.789 1.00 41.53 347 PHE B N 1
ATOM 7874 C CA . PHE B 1 350 ? 2.674 -25.027 52.206 1.00 41.53 347 PHE B CA 1
ATOM 7875 C C . PHE B 1 350 ? 3.666 -23.906 52.496 1.00 43.31 347 PHE B C 1
ATOM 7876 O O . PHE B 1 350 ? 3.805 -23.441 53.634 1.00 42.14 347 PHE B O 1
ATOM 7884 N N . SER B 1 351 ? 4.344 -23.456 51.457 1.00 45.10 348 SER B N 1
ATOM 7885 C CA . SER B 1 351 ? 5.293 -22.377 51.623 1.00 45.97 348 SER B CA 1
ATOM 7886 C C . SER B 1 351 ? 5.492 -21.638 50.306 1.00 46.85 348 SER B C 1
ATOM 7887 O O . SER B 1 351 ? 5.291 -22.218 49.228 1.00 43.54 348 SER B O 1
ATOM 7890 N N . SER B 1 352 ? 5.863 -20.363 50.374 1.00 39.03 349 SER B N 1
ATOM 7891 C CA . SER B 1 352 ? 6.066 -19.606 49.143 1.00 42.26 349 SER B CA 1
ATOM 7892 C C . SER B 1 352 ? 6.955 -18.428 49.429 1.00 41.48 349 SER B C 1
ATOM 7893 O O . SER B 1 352 ? 7.049 -18.017 50.549 1.00 45.20 349 SER B O 1
ATOM 7896 N N . VAL B 1 353 ? 7.632 -17.918 48.412 1.00 43.44 350 VAL B N 1
ATOM 7897 C CA . VAL B 1 353 ? 8.521 -16.788 48.590 1.00 46.82 350 VAL B CA 1
ATOM 7898 C C . VAL B 1 353 ? 8.663 -16.119 47.244 1.00 45.17 350 VAL B C 1
ATOM 7899 O O . VAL B 1 353 ? 8.531 -16.778 46.218 1.00 39.41 350 VAL B O 1
ATOM 7911 N N . TYR B 1 355 ? 10.399 -12.326 44.978 1.00 46.80 352 TYR B N 1
ATOM 7912 C CA . TYR B 1 355 ? 11.093 -11.059 44.890 1.00 45.08 352 TYR B CA 1
ATOM 7913 C C . TYR B 1 355 ? 10.322 -10.261 43.853 1.00 49.70 352 TYR B C 1
ATOM 7914 O O . TYR B 1 355 ? 10.249 -10.663 42.700 1.00 55.11 352 TYR B O 1
ATOM 7923 N N . ASP B 1 356 ? 9.705 -9.170 44.282 1.00 54.16 353 ASP B N 1
ATOM 7924 C CA . ASP B 1 356 ? 8.725 -8.460 43.467 1.00 59.60 353 ASP B CA 1
ATOM 7925 C C . ASP B 1 356 ? 8.989 -6.982 43.578 1.00 60.28 353 ASP B C 1
ATOM 7926 O O . ASP B 1 356 ? 8.952 -6.434 44.660 1.00 61.39 353 ASP B O 1
ATOM 7931 N N . THR B 1 357 ? 9.217 -6.339 42.444 1.00 63.69 354 THR B N 1
ATOM 7932 C CA . THR B 1 357 ? 9.429 -4.905 42.398 1.00 61.94 354 THR B CA 1
ATOM 7933 C C . THR B 1 357 ? 8.326 -4.218 41.607 1.00 66.12 354 THR B C 1
ATOM 7934 O O . THR B 1 357 ? 7.355 -4.843 41.170 1.00 60.10 354 THR B O 1
ATOM 7938 N N . ASN B 1 358 ? 8.477 -2.913 41.454 1.00 80.47 355 ASN B N 1
ATOM 7939 C CA . ASN B 1 358 ? 7.617 -2.131 40.580 1.00 102.26 355 ASN B CA 1
ATOM 7940 C C . ASN B 1 358 ? 7.498 -2.737 39.181 1.00 100.33 355 ASN B C 1
ATOM 7941 O O . ASN B 1 358 ? 6.385 -2.997 38.709 1.00 101.39 355 ASN B O 1
ATOM 7946 N N . LYS B 1 359 ? 8.645 -3.026 38.559 1.00 88.30 356 LYS B N 1
ATOM 7947 C CA . LYS B 1 359 ? 8.723 -3.113 37.101 1.00 75.29 356 LYS B CA 1
ATOM 7948 C C . LYS B 1 359 ? 7.622 -4.002 36.520 1.00 65.84 356 LYS B C 1
ATOM 7949 O O . LYS B 1 359 ? 7.383 -5.121 36.991 1.00 65.73 356 LYS B O 1
ATOM 7955 N N . LYS B 1 360 ? 6.944 -3.472 35.504 1.00 67.03 357 LYS B N 1
ATOM 7956 C CA . LYS B 1 360 ? 5.897 -4.183 34.774 1.00 70.08 357 LYS B CA 1
ATOM 7957 C C . LYS B 1 360 ? 6.436 -5.381 34.011 1.00 64.58 357 LYS B C 1
ATOM 7958 O O . LYS B 1 360 ? 5.770 -6.420 33.905 1.00 63.79 357 LYS B O 1
ATOM 7964 N N . ALA B 1 361 ? 7.638 -5.206 33.461 1.00 56.85 358 ALA B N 1
ATOM 7965 C CA . ALA B 1 361 ? 8.268 -6.194 32.577 1.00 57.79 358 ALA B CA 1
ATOM 7966 C C . ALA B 1 361 ? 8.732 -7.469 33.288 1.00 53.68 358 ALA B C 1
ATOM 7967 O O . ALA B 1 361 ? 8.778 -8.530 32.701 1.00 53.66 358 ALA B O 1
ATOM 7969 N N . THR B 1 362 ? 9.120 -7.338 34.541 1.00 52.13 359 THR B N 1
ATOM 7970 C CA . THR B 1 362 ? 9.525 -8.467 35.366 1.00 42.39 359 THR B CA 1
ATOM 7971 C C . THR B 1 362 ? 8.410 -8.986 36.263 1.00 41.88 359 THR B C 1
ATOM 7972 O O . THR B 1 362 ? 8.661 -9.770 37.176 1.00 44.42 359 THR B O 1
ATOM 7976 N N . TYR B 1 363 ? 7.201 -8.464 36.079 1.00 43.34 360 TYR B N 1
ATOM 7977 C CA . TYR B 1 363 ? 6.095 -8.829 36.944 1.00 43.28 360 TYR B CA 1
ATOM 7978 C C . TYR B 1 363 ? 5.882 -10.346 36.972 1.00 53.35 360 TYR B C 1
ATOM 7979 O O . TYR B 1 363 ? 5.615 -10.961 35.931 1.00 54.92 360 TYR B O 1
ATOM 7988 N N . GLY B 1 364 ? 5.935 -10.928 38.176 1.00 45.51 361 GLY B N 1
ATOM 7989 C CA . GLY B 1 364 ? 5.767 -12.362 38.367 1.00 37.98 361 GLY B CA 1
ATOM 7990 C C . GLY B 1 364 ? 6.927 -13.273 38.033 1.00 39.98 361 GLY B C 1
ATOM 7991 O O . GLY B 1 364 ? 6.815 -14.509 38.061 1.00 39.01 361 GLY B O 1
ATOM 7992 N N . SER B 1 365 ? 8.057 -12.657 37.728 1.00 42.47 362 SER B N 1
ATOM 7993 C CA . SER B 1 365 ? 9.182 -13.368 37.140 1.00 38.05 362 SER B CA 1
ATOM 7994 C C . SER B 1 365 ? 10.104 -14.084 38.099 1.00 37.30 362 SER B C 1
ATOM 7995 O O . SER B 1 365 ? 10.934 -14.863 37.660 1.00 38.02 362 SER B O 1
ATOM 7998 N N . LEU B 1 366 ? 10.061 -13.752 39.384 1.00 34.52 363 LEU B N 1
ATOM 7999 C CA . LEU B 1 366 ? 10.876 -14.490 40.327 1.00 37.55 363 LEU B CA 1
ATOM 8000 C C . LEU B 1 366 ? 10.069 -14.895 41.564 1.00 43.59 363 LEU B C 1
ATOM 8001 O O . LEU B 1 366 ? 10.000 -14.160 42.535 1.00 48.28 363 LEU B O 1
ATOM 8006 N N . GLY B 1 367 ? 9.681 -16.144 41.643 1.00 48.50 364 GLY B N 1
ATOM 8007 C CA . GLY B 1 367 ? 8.748 -16.521 42.665 1.00 34.12 364 GLY B CA 1
ATOM 8008 C C . GLY B 1 367 ? 8.819 -18.005 42.797 1.00 39.39 364 GLY B C 1
ATOM 8009 O O . GLY B 1 367 ? 9.178 -18.683 41.851 1.00 37.55 364 GLY B O 1
ATOM 8010 N N . CYS B 1 368 ? 8.447 -18.513 43.962 1.00 40.32 365 CYS B N 1
ATOM 8011 C CA . CYS B 1 368 ? 8.467 -19.931 44.205 1.00 40.83 365 CYS B CA 1
ATOM 8012 C C . CYS B 1 368 ? 7.342 -20.361 45.129 1.00 40.72 365 CYS B C 1
ATOM 8013 O O . CYS B 1 368 ? 7.097 -19.723 46.147 1.00 45.30 365 CYS B O 1
ATOM 8016 N N . ILE B 1 369 ? 6.699 -21.482 44.811 1.00 40.27 366 ILE B N 1
ATOM 8017 C CA . ILE B 1 369 ? 5.777 -22.133 45.737 1.00 37.66 366 ILE B CA 1
ATOM 8018 C C . ILE B 1 369 ? 6.176 -23.591 45.925 1.00 39.57 366 ILE B C 1
ATOM 8019 O O . ILE B 1 369 ? 6.404 -24.301 44.952 1.00 38.62 366 ILE B O 1
ATOM 8024 N N . TRP B 1 370 ? 6.260 -24.046 47.170 1.00 49.89 367 TRP B N 1
ATOM 8025 C CA . TRP B 1 370 ? 6.604 -25.444 47.445 1.00 39.53 367 TRP B CA 1
ATOM 8026 C C . TRP B 1 370 ? 5.328 -26.213 47.656 1.00 38.29 367 TRP B C 1
ATOM 8027 O O . TRP B 1 370 ? 4.389 -25.689 48.224 1.00 47.86 367 TRP B O 1
ATOM 8038 N N . ARG B 1 371 ? 5.278 -27.458 47.191 1.00 39.10 368 ARG B N 1
ATOM 8039 C CA . ARG B 1 371 ? 4.059 -28.253 47.333 1.00 34.90 368 ARG B CA 1
ATOM 8040 C C . ARG B 1 371 ? 4.366 -29.677 47.820 1.00 43.65 368 ARG B C 1
ATOM 8041 O O . ARG B 1 371 ? 5.412 -30.235 47.465 1.00 47.42 368 ARG B O 1
ATOM 8049 N N . GLU B 1 372 ? 3.479 -30.248 48.646 1.00 38.81 369 GLU B N 1
ATOM 8050 C CA . GLU B 1 372 ? 3.684 -31.606 49.182 1.00 47.58 369 GLU B CA 1
ATOM 8051 C C . GLU B 1 372 ? 3.810 -32.623 48.057 1.00 42.85 369 GLU B C 1
ATOM 8052 O O . GLU B 1 372 ? 3.025 -32.603 47.106 1.00 44.11 369 GLU B O 1
ATOM 8058 N N . SER B 1 373 ? 4.767 -33.528 48.178 1.00 46.19 370 SER B N 1
ATOM 8059 C CA . SER B 1 373 ? 4.895 -34.655 47.244 1.00 46.05 370 SER B CA 1
ATOM 8060 C C . SER B 1 373 ? 3.724 -35.591 47.409 1.00 45.61 370 SER B C 1
ATOM 8061 O O . SER B 1 373 ? 3.370 -35.924 48.532 1.00 52.04 370 SER B O 1
ATOM 8064 N N . VAL B 1 374 ? 3.134 -36.043 46.313 1.00 44.20 371 VAL B N 1
ATOM 8065 C CA . VAL B 1 374 ? 2.065 -37.040 46.402 1.00 45.97 371 VAL B CA 1
ATOM 8066 C C . VAL B 1 374 ? 2.542 -38.343 47.084 1.00 50.74 371 VAL B C 1
ATOM 8067 O O . VAL B 1 374 ? 1.741 -39.089 47.655 1.00 49.45 371 VAL B O 1
ATOM 8071 N N . HIS B 1 375 ? 3.842 -38.609 47.049 1.00 49.96 372 HIS B N 1
ATOM 8072 C CA . HIS B 1 375 ? 4.386 -39.799 47.728 1.00 53.80 372 HIS B CA 1
ATOM 8073 C C . HIS B 1 375 ? 4.250 -39.809 49.243 1.00 61.29 372 HIS B C 1
ATOM 8074 O O . HIS B 1 375 ? 4.283 -40.866 49.855 1.00 75.13 372 HIS B O 1
ATOM 8081 N N A HIS B 1 376 ? 4.118 -38.623 49.827 0.57 60.58 373 HIS B N 1
ATOM 8082 N N B HIS B 1 376 ? 4.100 -38.648 49.862 0.43 60.78 373 HIS B N 1
ATOM 8083 C CA A HIS B 1 376 ? 3.790 -38.448 51.234 0.57 62.83 373 HIS B CA 1
ATOM 8084 C CA B HIS B 1 376 ? 3.837 -38.647 51.290 0.43 63.50 373 HIS B CA 1
ATOM 8085 C C A HIS B 1 376 ? 2.510 -39.228 51.542 0.57 67.26 373 HIS B C 1
ATOM 8086 C C B HIS B 1 376 ? 2.477 -39.280 51.572 0.43 68.35 373 HIS B C 1
ATOM 8087 O O A HIS B 1 376 ? 2.403 -39.878 52.576 0.57 75.60 373 HIS B O 1
ATOM 8088 O O B HIS B 1 376 ? 2.273 -39.871 52.628 0.43 74.67 373 HIS B O 1
ATOM 8101 N N . TYR B 1 377 ? 1.543 -39.164 50.631 1.00 65.21 374 TYR B N 1
ATOM 8102 C CA . TYR B 1 377 ? 0.221 -39.779 50.825 1.00 59.23 374 TYR B CA 1
ATOM 8103 C C . TYR B 1 377 ? -0.046 -41.217 50.360 1.00 60.52 374 TYR B C 1
ATOM 8104 O O . TYR B 1 377 ? -1.028 -41.823 50.785 1.00 63.63 374 TYR B O 1
ATOM 8113 N N . LEU B 1 378 ? 0.797 -41.776 49.502 1.00 61.26 375 LEU B N 1
ATOM 8114 C CA . LEU B 1 378 ? 0.414 -43.021 48.840 1.00 58.38 375 LEU B CA 1
ATOM 8115 C C . LEU B 1 378 ? 0.624 -44.207 49.745 1.00 63.97 375 LEU B C 1
ATOM 8116 O O . LEU B 1 378 ? 1.696 -44.374 50.287 1.00 67.90 375 LEU B O 1
ATOM 8121 N N . GLY B 1 379 ? -0.400 -45.040 49.891 1.00 74.25 376 GLY B N 1
ATOM 8122 C CA . GLY B 1 379 ? -0.284 -46.255 50.676 1.00 75.00 376 GLY B CA 1
ATOM 8123 C C . GLY B 1 379 ? 0.638 -47.270 50.023 1.00 80.37 376 GLY B C 1
ATOM 8124 O O . GLY B 1 379 ? 1.133 -47.050 48.918 1.00 74.06 376 GLY B O 1
ATOM 8125 N N . GLU B 1 380 ? 0.848 -48.404 50.686 1.00 93.12 377 GLU B N 1
ATOM 8126 C CA . GLU B 1 380 ? 1.879 -49.335 50.239 1.00 96.85 377 GLU B CA 1
ATOM 8127 C C . GLU B 1 380 ? 1.571 -50.027 48.909 1.00 86.31 377 GLU B C 1
ATOM 8128 O O . GLU B 1 380 ? 2.477 -50.265 48.111 1.00 85.22 377 GLU B O 1
ATOM 8134 N N . GLN B 1 381 ? 0.311 -50.361 48.662 1.00 74.79 378 GLN B N 1
ATOM 8135 C CA . GLN B 1 381 ? -0.019 -50.937 47.363 1.00 76.85 378 GLN B CA 1
ATOM 8136 C C . GLN B 1 381 ? -0.557 -49.937 46.337 1.00 72.85 378 GLN B C 1
ATOM 8137 O O . GLN B 1 381 ? -0.827 -50.305 45.198 1.00 75.24 378 GLN B O 1
ATOM 8143 N N . GLU B 1 382 ? -0.708 -48.677 46.734 1.00 67.42 379 GLU B N 1
ATOM 8144 C CA . GLU B 1 382 ? -1.322 -47.672 45.866 1.00 62.35 379 GLU B CA 1
ATOM 8145 C C . GLU B 1 382 ? -0.332 -47.090 44.854 1.00 57.38 379 GLU B C 1
ATOM 8146 O O . GLU B 1 382 ? 0.832 -46.936 45.155 1.00 65.90 379 GLU B O 1
ATOM 8152 N N . ASP B 1 383 ? -0.787 -46.793 43.643 1.00 61.16 380 ASP B N 1
ATOM 8153 C CA . ASP B 1 383 ? -0.027 -45.912 42.741 1.00 57.90 380 ASP B CA 1
ATOM 8154 C C . ASP B 1 383 ? -0.932 -44.767 42.271 1.00 49.72 380 ASP B C 1
ATOM 8155 O O . ASP B 1 383 ? -2.077 -44.644 42.727 1.00 50.71 380 ASP B O 1
ATOM 8160 N N . ALA B 1 384 ? -0.432 -43.926 41.372 1.00 36.55 381 ALA B N 1
ATOM 8161 C CA . ALA B 1 384 ? -1.159 -42.721 41.012 1.00 42.37 381 ALA B CA 1
ATOM 8162 C C . ALA B 1 384 ? -0.963 -42.412 39.554 1.00 44.98 381 ALA B C 1
ATOM 8163 O O . ALA B 1 384 ? 0.098 -42.668 39.000 1.00 45.11 381 ALA B O 1
ATOM 8165 N N . VAL B 1 385 ? -1.985 -41.836 38.940 1.00 42.07 382 VAL B N 1
ATOM 8166 C CA . VAL B 1 385 ? -1.889 -41.435 37.553 1.00 43.35 382 VAL B CA 1
ATOM 8167 C C . VAL B 1 385 ? -2.487 -40.032 37.432 1.00 35.21 382 VAL B C 1
ATOM 8168 O O . VAL B 1 385 ? -3.502 -39.738 38.043 1.00 43.82 382 VAL B O 1
ATOM 8172 N N . PRO B 1 386 ? -1.868 -39.166 36.623 1.00 38.89 383 PRO B N 1
ATOM 8173 C CA . PRO B 1 386 ? -2.484 -37.863 36.344 1.00 36.19 383 PRO B CA 1
ATOM 8174 C C . PRO B 1 386 ? -3.847 -38.036 35.710 1.00 42.40 383 PRO B C 1
ATOM 8175 O O . PRO B 1 386 ? -4.027 -38.905 34.858 1.00 47.55 383 PRO B O 1
ATOM 8179 N N . PHE B 1 387 ? -4.801 -37.206 36.096 1.00 39.93 384 PHE B N 1
ATOM 8180 C CA . PHE B 1 387 ? -6.174 -37.474 35.720 1.00 36.75 384 PHE B CA 1
ATOM 8181 C C . PHE B 1 387 ? -6.403 -37.427 34.206 1.00 41.23 384 PHE B C 1
ATOM 8182 O O . PHE B 1 387 ? -7.117 -38.262 33.676 1.00 40.46 384 PHE B O 1
ATOM 8190 N N . ASN B 1 388 ? -5.772 -36.496 33.500 1.00 39.67 385 ASN B N 1
ATOM 8191 C CA . ASN B 1 388 ? -5.850 -36.530 32.041 1.00 44.28 385 ASN B CA 1
ATOM 8192 C C . ASN B 1 388 ? -5.184 -37.778 31.408 1.00 47.28 385 ASN B C 1
ATOM 8193 O O . ASN B 1 388 ? -5.411 -38.101 30.252 1.00 42.10 385 ASN B O 1
ATOM 8198 N N . GLY B 1 389 ? -4.371 -38.490 32.164 1.00 40.57 386 GLY B N 1
ATOM 8199 C CA . GLY B 1 389 ? -3.906 -39.774 31.687 1.00 44.13 386 GLY B CA 1
ATOM 8200 C C . GLY B 1 389 ? -5.039 -40.747 31.383 1.00 40.37 386 GLY B C 1
ATOM 8201 O O . GLY B 1 389 ? -4.945 -41.558 30.468 1.00 48.33 386 GLY B O 1
ATOM 8202 N N . LEU B 1 390 ? -6.124 -40.660 32.138 1.00 39.11 387 LEU B N 1
ATOM 8203 C CA . LEU B 1 390 ? -7.231 -41.593 31.973 1.00 39.06 387 LEU B CA 1
ATOM 8204 C C . LEU B 1 390 ? -7.825 -41.617 30.550 1.00 43.02 387 LEU B C 1
ATOM 8205 O O . LEU B 1 390 ? -8.385 -42.619 30.122 1.00 48.40 387 LEU B O 1
ATOM 8210 N N . TYR B 1 391 ? -7.802 -40.486 29.869 1.00 37.30 388 TYR B N 1
ATOM 8211 C CA . TYR B 1 391 ? -8.177 -40.417 28.456 1.00 40.63 388 TYR B CA 1
ATOM 8212 C C . TYR B 1 391 ? -7.023 -40.361 27.457 1.00 39.46 388 TYR B C 1
ATOM 8213 O O . TYR B 1 391 ? -7.246 -40.137 26.284 1.00 42.07 388 TYR B O 1
ATOM 8222 N N . ALA B 1 392 ? -5.785 -40.471 27.933 1.00 37.75 389 ALA B N 1
ATOM 8223 C CA . ALA B 1 392 ? -4.642 -40.565 27.011 1.00 40.13 389 ALA B CA 1
ATOM 8224 C C . ALA B 1 392 ? -4.642 -41.873 26.230 1.00 37.51 389 ALA B C 1
ATOM 8225 O O . ALA B 1 392 ? -5.228 -42.860 26.667 1.00 41.89 389 ALA B O 1
ATOM 8227 N N . LYS B 1 393 ? -3.956 -41.875 25.094 1.00 43.52 390 LYS B N 1
ATOM 8228 C CA . LYS B 1 393 ? -3.777 -43.085 24.292 1.00 49.66 390 LYS B CA 1
ATOM 8229 C C . LYS B 1 393 ? -2.303 -43.330 23.995 1.00 52.68 390 LYS B C 1
ATOM 8230 O O . LYS B 1 393 ? -1.486 -42.409 24.072 1.00 55.79 390 LYS B O 1
ATOM 8236 N N . GLU B 1 394 ? -1.975 -44.580 23.672 1.00 48.45 391 GLU B N 1
ATOM 8237 C CA . GLU B 1 394 ? -0.633 -44.983 23.260 1.00 55.17 391 GLU B CA 1
ATOM 8238 C C . GLU B 1 394 ? -0.390 -44.506 21.834 1.00 58.57 391 GLU B C 1
ATOM 8239 O O . GLU B 1 394 ? -1.347 -44.223 21.102 1.00 53.00 391 GLU B O 1
ATOM 8245 N N . LYS B 1 395 ? 0.873 -44.451 21.418 1.00 56.39 392 LYS B N 1
ATOM 8246 C CA . LYS B 1 395 ? 1.156 -43.989 20.069 1.00 61.61 392 LYS B CA 1
ATOM 8247 C C . LYS B 1 395 ? 0.233 -44.646 19.038 1.00 64.60 392 LYS B C 1
ATOM 8248 O O . LYS B 1 395 ? -0.221 -43.973 18.098 1.00 66.19 392 LYS B O 1
ATOM 8254 N N . ASP B 1 396 ? -0.060 -45.939 19.224 1.00 57.75 393 ASP B N 1
ATOM 8255 C CA . ASP B 1 396 ? -0.862 -46.718 18.253 1.00 58.53 393 ASP B CA 1
ATOM 8256 C C . ASP B 1 396 ? -2.384 -46.570 18.439 1.00 63.53 393 ASP B C 1
ATOM 8257 O O . ASP B 1 396 ? -3.173 -47.218 17.721 1.00 62.85 393 ASP B O 1
ATOM 8262 N N . GLY B 1 397 ? -2.783 -45.752 19.421 1.00 48.07 394 GLY B N 1
ATOM 8263 C CA . GLY B 1 397 ? -4.191 -45.439 19.641 1.00 43.73 394 GLY B CA 1
ATOM 8264 C C . GLY B 1 397 ? -4.926 -46.193 20.737 1.00 49.49 394 GLY B C 1
ATOM 8265 O O . GLY B 1 397 ? -6.065 -45.886 21.043 1.00 54.90 394 GLY B O 1
ATOM 8266 N N . THR B 1 398 ? -4.299 -47.203 21.316 1.00 54.47 395 THR B N 1
ATOM 8267 C CA . THR B 1 398 ? -4.916 -47.948 22.407 1.00 54.67 395 THR B CA 1
ATOM 8268 C C . THR B 1 398 ? -5.002 -47.064 23.644 1.00 47.90 395 THR B C 1
ATOM 8269 O O . THR B 1 398 ? -3.987 -46.588 24.109 1.00 48.77 395 THR B O 1
ATOM 8273 N N . PRO B 1 399 ? -6.206 -46.870 24.193 1.00 44.94 396 PRO B N 1
ATOM 8274 C CA . PRO B 1 399 ? -6.307 -46.109 25.439 1.00 42.35 396 PRO B CA 1
ATOM 8275 C C . PRO B 1 399 ? -5.364 -46.703 26.473 1.00 47.22 396 PRO B C 1
ATOM 8276 O O . PRO B 1 399 ? -5.261 -47.928 26.562 1.00 59.95 396 PRO B O 1
ATOM 8280 N N . ILE B 1 400 ? -4.676 -45.871 27.237 1.00 39.74 397 ILE B N 1
ATOM 8281 C CA . ILE B 1 400 ? -3.778 -46.418 28.233 1.00 46.25 397 ILE B CA 1
ATOM 8282 C C . ILE B 1 400 ? -4.535 -47.118 29.384 1.00 49.09 397 ILE B C 1
ATOM 8283 O O . ILE B 1 400 ? -3.949 -47.932 30.080 1.00 46.11 397 ILE B O 1
ATOM 8288 N N . ILE B 1 401 ? -5.833 -46.850 29.547 1.00 40.17 398 ILE B N 1
ATOM 8289 C CA . ILE B 1 401 ? -6.595 -47.526 30.591 1.00 40.73 398 ILE B CA 1
ATOM 8290 C C . ILE B 1 401 ? -7.090 -48.890 30.131 1.00 50.02 398 ILE B C 1
ATOM 8291 O O . ILE B 1 401 ? -7.825 -49.571 30.862 1.00 60.05 398 ILE B O 1
ATOM 8296 N N . ASP B 1 402 ? -6.698 -49.288 28.921 1.00 45.16 399 ASP B N 1
ATOM 8297 C CA . ASP B 1 402 ? -7.258 -50.488 28.305 1.00 38.86 399 ASP B CA 1
ATOM 8298 C C . ASP B 1 402 ? -7.203 -51.725 29.212 1.00 46.47 399 ASP B C 1
ATOM 8299 O O . ASP B 1 402 ? -8.245 -52.325 29.498 1.00 51.26 399 ASP B O 1
ATOM 8304 N N . ALA B 1 403 ? -6.018 -52.092 29.698 1.00 49.22 400 ALA B N 1
ATOM 8305 C CA . ALA B 1 403 ? -5.915 -53.255 30.578 1.00 46.22 400 ALA B CA 1
ATOM 8306 C C . ALA B 1 403 ? -6.876 -53.134 31.758 1.00 50.58 400 ALA B C 1
ATOM 8307 O O . ALA B 1 403 ? -7.568 -54.077 32.078 1.00 58.44 400 ALA B O 1
ATOM 8309 N N . TRP B 1 404 ? -6.943 -51.975 32.398 1.00 45.47 401 TRP B N 1
ATOM 8310 C CA . TRP B 1 404 ? -7.860 -51.828 33.522 1.00 48.30 401 TRP B CA 1
ATOM 8311 C C . TRP B 1 404 ? -9.306 -52.107 33.128 1.00 47.97 401 TRP B C 1
ATOM 8312 O O . TRP B 1 404 ? -10.047 -52.748 33.873 1.00 47.15 401 TRP B O 1
ATOM 8323 N N . LEU B 1 405 ? -9.727 -51.569 31.991 1.00 48.40 402 LEU B N 1
ATOM 8324 C CA . LEU B 1 405 ? -11.100 -51.777 31.575 1.00 46.70 402 LEU B CA 1
ATOM 8325 C C . LEU B 1 405 ? -11.382 -53.271 31.386 1.00 53.11 402 LEU B C 1
ATOM 8326 O O . LEU B 1 405 ? -12.448 -53.737 31.775 1.00 59.34 402 LEU B O 1
ATOM 8331 N N A ASN B 1 406 ? -10.424 -53.987 30.798 0.61 52.22 403 ASN B N 1
ATOM 8332 N N B ASN B 1 406 ? -10.456 -54.030 30.797 0.39 52.74 403 ASN B N 1
ATOM 8333 C CA A ASN B 1 406 ? -10.560 -55.424 30.584 0.61 55.73 403 ASN B CA 1
ATOM 8334 C CA B ASN B 1 406 ? -10.702 -55.469 30.617 0.39 56.70 403 ASN B CA 1
ATOM 8335 C C A ASN B 1 406 ? -10.689 -56.154 31.927 0.61 60.29 403 ASN B C 1
ATOM 8336 C C B ASN B 1 406 ? -10.697 -56.202 31.958 0.39 60.42 403 ASN B C 1
ATOM 8337 O O A ASN B 1 406 ? -11.492 -57.086 32.075 0.61 58.93 403 ASN B O 1
ATOM 8338 O O B ASN B 1 406 ? -11.410 -57.196 32.134 0.39 59.22 403 ASN B O 1
ATOM 8347 N N . LYS B 1 407 ? -9.910 -55.707 32.910 1.00 61.39 404 LYS B N 1
ATOM 8348 C CA . LYS B 1 407 ? -9.862 -56.350 34.224 1.00 61.46 404 LYS B CA 1
ATOM 8349 C C . LYS B 1 407 ? -11.120 -56.107 35.071 1.00 60.52 404 LYS B C 1
ATOM 8350 O O . LYS B 1 407 ? -11.673 -57.049 35.635 1.00 60.00 404 LYS B O 1
ATOM 8356 N N . TYR B 1 408 ? -11.538 -54.854 35.224 1.00 54.16 405 TYR B N 1
ATOM 8357 C CA . TYR B 1 408 ? -12.695 -54.582 36.074 1.00 54.36 405 TYR B CA 1
ATOM 8358 C C . TYR B 1 408 ? -14.041 -54.465 35.386 1.00 52.96 405 TYR B C 1
ATOM 8359 O O . TYR B 1 408 ? -15.089 -54.494 36.048 1.00 55.08 405 TYR B O 1
ATOM 8368 N N . GLY B 1 409 ? -14.027 -54.377 34.065 1.00 48.60 406 GLY B N 1
ATOM 8369 C CA . GLY B 1 409 ? -15.253 -54.083 33.334 1.00 43.96 406 GLY B CA 1
ATOM 8370 C C . GLY B 1 409 ? -15.427 -52.573 33.258 1.00 48.47 406 GLY B C 1
ATOM 8371 O O . GLY B 1 409 ? -15.018 -51.851 34.156 1.00 51.75 406 GLY B O 1
ATOM 8372 N N . ILE B 1 410 ? -16.057 -52.099 32.198 1.00 45.03 407 ILE B N 1
ATOM 8373 C CA . ILE B 1 410 ? -16.123 -50.686 31.929 1.00 44.39 407 ILE B CA 1
ATOM 8374 C C . ILE B 1 410 ? -17.079 -49.980 32.856 1.00 46.48 407 ILE B C 1
ATOM 8375 O O . ILE B 1 410 ? -16.724 -48.969 33.476 1.00 50.33 407 ILE B O 1
ATOM 8380 N N . GLU B 1 411 ? -18.296 -50.495 32.940 1.00 45.73 408 GLU B N 1
ATOM 8381 C CA . GLU B 1 411 ? -19.287 -49.861 33.782 1.00 48.63 408 GLU B CA 1
ATOM 8382 C C . GLU B 1 411 ? -18.802 -49.848 35.232 1.00 48.77 408 GLU B C 1
ATOM 8383 O O . GLU B 1 411 ? -18.903 -48.828 35.896 1.00 46.78 408 GLU B O 1
ATOM 8389 N N . ASN B 1 412 ? -18.256 -50.957 35.721 1.00 38.31 409 ASN B N 1
ATOM 8390 C CA . ASN B 1 412 ? -17.775 -50.960 37.104 1.00 44.74 409 ASN B CA 1
ATOM 8391 C C . ASN B 1 412 ? -16.651 -49.982 37.345 1.00 46.13 409 ASN B C 1
ATOM 8392 O O . ASN B 1 412 ? -16.584 -49.363 38.403 1.00 48.11 409 ASN B O 1
ATOM 8397 N N . TRP B 1 413 ? -15.747 -49.876 36.379 1.00 43.93 410 TRP B N 1
ATOM 8398 C CA . TRP B 1 413 ? -14.596 -49.008 36.540 1.00 47.37 410 TRP B CA 1
ATOM 8399 C C . TRP B 1 413 ? -15.065 -47.552 36.528 1.00 45.87 410 TRP B C 1
ATOM 8400 O O . TRP B 1 413 ? -14.650 -46.754 37.349 1.00 51.49 410 TRP B O 1
ATOM 8411 N N . LEU B 1 414 ? -15.954 -47.221 35.606 1.00 41.08 411 LEU B N 1
ATOM 8412 C CA . LEU B 1 414 ? -16.457 -45.853 35.493 1.00 38.19 411 LEU B CA 1
ATOM 8413 C C . LEU B 1 414 ? -17.260 -45.438 36.738 1.00 42.83 411 LEU B C 1
ATOM 8414 O O . LEU B 1 414 ? -17.117 -44.327 37.227 1.00 42.85 411 LEU B O 1
ATOM 8419 N N . ARG B 1 415 ? -18.081 -46.332 37.276 1.00 37.06 412 ARG B N 1
ATOM 8420 C CA . ARG B 1 415 ? -18.762 -46.022 38.525 1.00 49.22 412 ARG B CA 1
ATOM 8421 C C . ARG B 1 415 ? -17.793 -45.774 39.688 1.00 51.31 412 ARG B C 1
ATOM 8422 O O . ARG B 1 415 ? -17.923 -44.780 40.401 1.00 46.20 412 ARG B O 1
ATOM 8430 N N . LEU B 1 416 ? -16.833 -46.675 39.895 1.00 45.56 413 LEU B N 1
ATOM 8431 C CA . LEU B 1 416 ? -15.830 -46.405 40.929 1.00 47.46 413 LEU B CA 1
ATOM 8432 C C . LEU B 1 416 ? -15.131 -45.085 40.710 1.00 48.71 413 LEU B C 1
ATOM 8433 O O . LEU B 1 416 ? -14.849 -44.392 41.677 1.00 52.98 413 LEU B O 1
ATOM 8438 N N . LEU B 1 417 ? -14.843 -44.750 39.451 1.00 36.34 414 LEU B N 1
ATOM 8439 C CA . LEU B 1 417 ? -14.092 -43.548 39.156 1.00 44.31 414 LEU B CA 1
ATOM 8440 C C . LEU B 1 417 ? -14.901 -42.332 39.592 1.00 48.00 414 LEU B C 1
ATOM 8441 O O . LEU B 1 417 ? -14.407 -41.469 40.304 1.00 49.17 414 LEU B O 1
ATOM 8446 N N . ILE B 1 418 ? -16.149 -42.284 39.151 1.00 45.09 415 ILE B N 1
ATOM 8447 C CA . ILE B 1 418 ? -17.056 -41.217 39.493 1.00 45.76 415 ILE B CA 1
ATOM 8448 C C . ILE B 1 418 ? -17.196 -41.126 41.028 1.00 50.40 415 ILE B C 1
ATOM 8449 O O . ILE B 1 418 ? -17.113 -40.021 41.601 1.00 45.59 415 ILE B O 1
ATOM 8454 N N . GLN B 1 419 ? -17.382 -42.278 41.685 1.00 45.33 416 GLN B N 1
ATOM 8455 C CA . GLN B 1 419 ? -17.628 -42.302 43.137 1.00 52.48 416 GLN B CA 1
ATOM 8456 C C . GLN B 1 419 ? -16.456 -41.797 43.952 1.00 51.62 416 GLN B C 1
ATOM 8457 O O . GLN B 1 419 ? -16.661 -41.155 44.968 1.00 58.56 416 GLN B O 1
ATOM 8463 N N . LYS B 1 420 ? -15.241 -42.126 43.524 1.00 52.40 417 LYS B N 1
ATOM 8464 C CA . LYS B 1 420 ? -14.023 -41.714 44.219 1.00 49.20 417 LYS B CA 1
ATOM 8465 C C . LYS B 1 420 ? -13.363 -40.434 43.740 1.00 50.25 417 LYS B C 1
ATOM 8466 O O . LYS B 1 420 ? -12.501 -39.898 44.419 1.00 53.66 417 LYS B O 1
ATOM 8472 N N . ALA B 1 421 ? -13.778 -39.914 42.595 1.00 47.03 418 ALA B N 1
ATOM 8473 C CA . ALA B 1 421 ? -13.064 -38.805 41.974 1.00 45.46 418 ALA B CA 1
ATOM 8474 C C . ALA B 1 421 ? -13.949 -37.611 41.765 1.00 53.84 418 ALA B C 1
ATOM 8475 O O . ALA B 1 421 ? -13.570 -36.488 42.086 1.00 65.31 418 ALA B O 1
ATOM 8477 N N . ILE B 1 422 ? -15.025 -37.816 41.029 1.00 47.14 419 ILE B N 1
ATOM 8478 C CA . ILE B 1 422 ? -15.883 -36.714 40.638 1.00 52.13 419 ILE B CA 1
ATOM 8479 C C . ILE B 1 422 ? -16.801 -36.252 41.782 1.00 55.28 419 ILE B C 1
ATOM 8480 O O . ILE B 1 422 ? -17.025 -35.054 41.986 1.00 52.76 419 ILE B O 1
ATOM 8485 N N . ILE B 1 423 ? -17.336 -37.206 42.526 1.00 47.21 420 ILE B N 1
ATOM 8486 C CA . ILE B 1 423 ? -18.263 -36.870 43.596 1.00 45.74 420 ILE B CA 1
ATOM 8487 C C . ILE B 1 423 ? -17.685 -35.911 44.662 1.00 47.60 420 ILE B C 1
ATOM 8488 O O . ILE B 1 423 ? -18.368 -34.980 45.070 1.00 50.12 420 ILE B O 1
ATOM 8493 N N . PRO B 1 424 ? -16.432 -36.132 45.108 1.00 51.23 421 PRO B N 1
ATOM 8494 C CA . PRO B 1 424 ? -15.924 -35.277 46.188 1.00 47.19 421 PRO B CA 1
ATOM 8495 C C . PRO B 1 424 ? -15.707 -33.848 45.726 1.00 51.41 421 PRO B C 1
ATOM 8496 O O . PRO B 1 424 ? -15.871 -32.939 46.519 1.00 50.56 421 PRO B O 1
ATOM 8500 N N . VAL B 1 425 ? -15.335 -33.649 44.469 1.00 42.51 422 VAL B N 1
ATOM 8501 C CA . VAL B 1 425 ? -15.242 -32.301 43.956 1.00 40.16 422 VAL B CA 1
ATOM 8502 C C . VAL B 1 425 ? -16.607 -31.624 44.012 1.00 47.21 422 VAL B C 1
ATOM 8503 O O . VAL B 1 425 ? -16.711 -30.480 44.447 1.00 54.11 422 VAL B O 1
ATOM 8507 N N . ILE B 1 426 ? -17.655 -32.330 43.584 1.00 43.21 423 ILE B N 1
ATOM 8508 C CA . ILE B 1 426 ? -19.008 -31.757 43.560 1.00 42.51 423 ILE B CA 1
ATOM 8509 C C . ILE B 1 426 ? -19.503 -31.552 44.992 1.00 44.46 423 ILE B C 1
ATOM 8510 O O . ILE B 1 426 ? -20.149 -30.542 45.315 1.00 45.37 423 ILE B O 1
ATOM 8515 N N . HIS B 1 427 ? -19.180 -32.518 45.856 1.00 38.41 424 HIS B N 1
ATOM 8516 C CA . HIS B 1 427 ? -19.479 -32.375 47.266 1.00 42.46 424 HIS B CA 1
ATOM 8517 C C . HIS B 1 427 ? -18.904 -31.086 47.875 1.00 47.34 424 HIS B C 1
ATOM 8518 O O . HIS B 1 427 ? -19.598 -30.392 48.608 1.00 48.98 424 HIS B O 1
ATOM 8525 N N A LEU B 1 428 ? -17.631 -30.796 47.584 0.71 44.32 425 LEU B N 1
ATOM 8526 N N B LEU B 1 428 ? -17.652 -30.776 47.545 0.29 42.82 425 LEU B N 1
ATOM 8527 C CA A LEU B 1 428 ? -16.968 -29.564 48.004 0.71 36.79 425 LEU B CA 1
ATOM 8528 C CA B LEU B 1 428 ? -16.996 -29.570 48.029 0.29 39.54 425 LEU B CA 1
ATOM 8529 C C A LEU B 1 428 ? -17.756 -28.337 47.562 0.71 44.69 425 LEU B C 1
ATOM 8530 C C B LEU B 1 428 ? -17.719 -28.314 47.547 0.29 44.16 425 LEU B C 1
ATOM 8531 O O A LEU B 1 428 ? -17.923 -27.384 48.324 0.71 50.90 425 LEU B O 1
ATOM 8532 O O B LEU B 1 428 ? -17.807 -27.323 48.273 0.29 49.32 425 LEU B O 1
ATOM 8541 N N . VAL B 1 429 ? -18.223 -28.349 46.317 1.00 41.51 426 VAL B N 1
ATOM 8542 C CA . VAL B 1 429 ? -19.005 -27.240 45.795 1.00 44.46 426 VAL B CA 1
ATOM 8543 C C . VAL B 1 429 ? -20.309 -27.061 46.572 1.00 44.47 426 VAL B C 1
ATOM 8544 O O . VAL B 1 429 ? -20.623 -25.962 47.034 1.00 41.80 426 VAL B O 1
ATOM 8548 N N . VAL B 1 430 ? -21.057 -28.145 46.739 1.00 41.07 427 VAL B N 1
ATOM 8549 C CA . VAL B 1 430 ? -22.418 -28.044 47.301 1.00 41.57 427 VAL B CA 1
ATOM 8550 C C . VAL B 1 430 ? -22.462 -27.895 48.824 1.00 47.55 427 VAL B C 1
ATOM 8551 O O . VAL B 1 430 ? -23.251 -27.117 49.395 1.00 51.52 427 VAL B O 1
ATOM 8555 N N . GLU B 1 431 ? -21.630 -28.661 49.507 1.00 52.01 428 GLU B N 1
ATOM 8556 C CA . GLU B 1 431 ? -21.641 -28.594 50.962 1.00 55.80 428 GLU B CA 1
ATOM 8557 C C . GLU B 1 431 ? -20.853 -27.384 51.413 1.00 53.18 428 GLU B C 1
ATOM 8558 O O . GLU B 1 431 ? -21.201 -26.771 52.397 1.00 55.53 428 GLU B O 1
ATOM 8564 N N . HIS B 1 432 ? -19.720 -27.125 50.760 1.00 52.41 429 HIS B N 1
ATOM 8565 C CA . HIS B 1 432 ? -18.860 -26.022 51.170 1.00 59.18 429 HIS B CA 1
ATOM 8566 C C . HIS B 1 432 ? -18.862 -24.698 50.395 1.00 59.53 429 HIS B C 1
ATOM 8567 O O . HIS B 1 432 ? -18.240 -23.737 50.845 1.00 50.86 429 HIS B O 1
ATOM 8574 N N . GLY B 1 433 ? -19.580 -24.635 49.273 1.00 60.66 430 GLY B N 1
ATOM 8575 C CA . GLY B 1 433 ? -19.454 -23.515 48.343 1.00 52.19 430 GLY B CA 1
ATOM 8576 C C . GLY B 1 433 ? -18.052 -23.203 47.810 1.00 47.56 430 GLY B C 1
ATOM 8577 O O . GLY B 1 433 ? -17.716 -22.057 47.537 1.00 46.35 430 GLY B O 1
ATOM 8578 N N . ILE B 1 434 ? -17.232 -24.222 47.623 1.00 46.12 431 ILE B N 1
ATOM 8579 C CA . ILE B 1 434 ? -15.874 -24.001 47.178 1.00 43.30 431 ILE B CA 1
ATOM 8580 C C . ILE B 1 434 ? -15.638 -24.737 45.856 1.00 49.23 431 ILE B C 1
ATOM 8581 O O . ILE B 1 434 ? -15.759 -25.954 45.796 1.00 49.86 431 ILE B O 1
ATOM 8586 N N . ALA B 1 435 ? -15.303 -24.018 44.788 1.00 47.67 432 ALA B N 1
ATOM 8587 C CA . ALA B 1 435 ? -15.025 -24.713 43.538 1.00 42.88 432 ALA B CA 1
ATOM 8588 C C . ALA B 1 435 ? -13.536 -24.655 43.231 1.00 44.25 432 ALA B C 1
ATOM 8589 O O . ALA B 1 435 ? -12.984 -23.601 42.934 1.00 48.63 432 ALA B O 1
ATOM 8591 N N . LEU B 1 436 ? -12.882 -25.800 43.356 1.00 47.37 433 LEU B N 1
ATOM 8592 C CA . LEU B 1 436 ? -11.497 -25.942 42.969 1.00 50.29 433 LEU B CA 1
ATOM 8593 C C . LEU B 1 436 ? -11.530 -26.005 41.470 1.00 56.09 433 LEU B C 1
ATOM 8594 O O . LEU B 1 436 ? -12.518 -26.474 40.897 1.00 54.10 433 LEU B O 1
ATOM 8599 N N . GLU B 1 437 ? -10.458 -25.555 40.830 1.00 57.81 434 GLU B N 1
ATOM 8600 C CA . GLU B 1 437 ? -10.406 -25.650 39.395 1.00 59.07 434 GLU B CA 1
ATOM 8601 C C . GLU B 1 437 ? -10.105 -27.128 39.142 1.00 65.30 434 GLU B C 1
ATOM 8602 O O . GLU B 1 437 ? -9.078 -27.680 39.508 1.00 77.61 434 GLU B O 1
ATOM 8608 N N . SER B 1 438 ? -11.081 -27.733 38.508 1.00 57.68 435 SER B N 1
ATOM 8609 C CA . SER B 1 438 ? -11.278 -29.161 38.325 1.00 58.71 435 SER B CA 1
ATOM 8610 C C . SER B 1 438 ? -10.823 -29.737 36.984 1.00 52.59 435 SER B C 1
ATOM 8611 O O . SER B 1 438 ? -11.330 -30.776 36.567 1.00 56.65 435 SER B O 1
ATOM 8614 N N A HIS B 1 439 ? -9.994 -29.007 36.247 0.55 49.72 436 HIS B N 1
ATOM 8615 N N B HIS B 1 439 ? -9.997 -29.010 36.241 0.45 49.89 436 HIS B N 1
ATOM 8616 C CA A HIS B 1 439 ? -9.566 -29.513 34.947 0.55 48.97 436 HIS B CA 1
ATOM 8617 C CA B HIS B 1 439 ? -9.564 -29.549 34.956 0.45 50.66 436 HIS B CA 1
ATOM 8618 C C A HIS B 1 439 ? -8.678 -30.755 35.154 0.55 54.44 436 HIS B C 1
ATOM 8619 C C B HIS B 1 439 ? -8.648 -30.753 35.160 0.45 55.11 436 HIS B C 1
ATOM 8620 O O A HIS B 1 439 ? -8.385 -31.155 36.290 0.55 55.04 436 HIS B O 1
ATOM 8621 O O B HIS B 1 439 ? -8.313 -31.125 36.291 0.45 54.99 436 HIS B O 1
ATOM 8634 N N . GLY B 1 440 ? -8.243 -31.366 34.058 1.00 53.83 437 GLY B N 1
ATOM 8635 C CA . GLY B 1 440 ? -7.523 -32.625 34.136 1.00 46.52 437 GLY B CA 1
ATOM 8636 C C . GLY B 1 440 ? -6.164 -32.608 34.816 1.00 50.70 437 GLY B C 1
ATOM 8637 O O . GLY B 1 440 ? -5.763 -33.604 35.431 1.00 51.89 437 GLY B O 1
ATOM 8638 N N . GLN B 1 441 ? -5.458 -31.487 34.716 1.00 45.95 438 GLN B N 1
ATOM 8639 C CA . GLN B 1 441 ? -4.092 -31.414 35.205 1.00 53.47 438 GLN B CA 1
ATOM 8640 C C . GLN B 1 441 ? -4.036 -31.075 36.702 1.00 53.25 438 GLN B C 1
ATOM 8641 O O . GLN B 1 441 ? -2.965 -31.109 37.313 1.00 57.43 438 GLN B O 1
ATOM 8647 N N . ASN B 1 442 ? -5.188 -30.757 37.293 1.00 44.35 439 ASN B N 1
ATOM 8648 C CA . ASN B 1 442 ? -5.267 -30.459 38.720 1.00 42.28 439 ASN B CA 1
ATOM 8649 C C . ASN B 1 442 ? -5.598 -31.662 39.590 1.00 46.17 439 ASN B C 1
ATOM 8650 O O . ASN B 1 442 ? -5.754 -31.535 40.812 1.00 45.42 439 ASN B O 1
ATOM 8663 N N . ILE B 1 444 ? -5.276 -35.949 40.452 1.00 43.43 441 ILE B N 1
ATOM 8664 C CA . ILE B 1 444 ? -4.479 -37.156 40.414 1.00 40.54 441 ILE B CA 1
ATOM 8665 C C . ILE B 1 444 ? -5.302 -38.322 40.911 1.00 43.91 441 ILE B C 1
ATOM 8666 O O . ILE B 1 444 ? -5.786 -38.294 42.037 1.00 50.18 441 ILE B O 1
ATOM 8671 N N . LEU B 1 445 ? -5.489 -39.349 40.082 1.00 42.98 442 LEU B N 1
ATOM 8672 C CA . LEU B 1 445 ? -6.192 -40.543 40.570 1.00 40.68 442 LEU B CA 1
ATOM 8673 C C . LEU B 1 445 ? -5.244 -41.441 41.322 1.00 43.53 442 LEU B C 1
ATOM 8674 O O . LEU B 1 445 ? -4.195 -41.806 40.799 1.00 51.81 442 LEU B O 1
ATOM 8679 N N . VAL B 1 446 ? -5.593 -41.766 42.562 1.00 41.96 443 VAL B N 1
ATOM 8680 C CA . VAL B 1 446 ? -4.876 -42.793 43.296 1.00 46.46 443 VAL B CA 1
ATOM 8681 C C . VAL B 1 446 ? -5.614 -44.119 43.116 1.00 49.80 443 VAL B C 1
ATOM 8682 O O . VAL B 1 446 ? -6.837 -44.188 43.254 1.00 50.69 443 VAL B O 1
ATOM 8686 N N . HIS B 1 447 ? -4.878 -45.166 42.770 1.00 45.62 444 HIS B N 1
ATOM 8687 C CA . HIS B 1 447 ? -5.517 -46.416 42.389 1.00 43.20 444 HIS B CA 1
ATOM 8688 C C . HIS B 1 447 ? -4.736 -47.600 42.934 1.00 48.86 444 HIS B C 1
ATOM 8689 O O . HIS B 1 447 ? -3.572 -47.469 43.342 1.00 50.76 444 HIS B O 1
ATOM 8696 N N . LYS B 1 448 ? -5.368 -48.766 42.961 1.00 51.08 445 LYS B N 1
ATOM 8697 C CA . LYS B 1 448 ? -4.645 -49.973 43.359 1.00 55.70 445 LYS B CA 1
ATOM 8698 C C . LYS B 1 448 ? -4.726 -50.938 42.184 1.00 58.43 445 LYS B C 1
ATOM 8699 O O . LYS B 1 448 ? -5.793 -51.514 41.890 1.00 51.44 445 LYS B O 1
ATOM 8705 N N . GLU B 1 449 ? -3.599 -51.121 41.504 1.00 56.03 446 GLU B N 1
ATOM 8706 C CA . GLU B 1 449 ? -3.623 -51.914 40.285 1.00 59.24 446 GLU B CA 1
ATOM 8707 C C . GLU B 1 449 ? -4.826 -51.534 39.391 1.00 56.25 446 GLU B C 1
ATOM 8708 O O . GLU B 1 449 ? -5.528 -52.417 38.873 1.00 54.62 446 GLU B O 1
ATOM 8714 N N . GLY B 1 450 ? -5.061 -50.228 39.233 1.00 49.10 447 GLY B N 1
ATOM 8715 C CA . GLY B 1 450 ? -6.089 -49.724 38.340 1.00 42.22 447 GLY B CA 1
ATOM 8716 C C . GLY B 1 450 ? -7.492 -49.607 38.912 1.00 43.86 447 GLY B C 1
ATOM 8717 O O . GLY B 1 450 ? -8.385 -49.069 38.267 1.00 40.67 447 GLY B O 1
ATOM 8718 N N . LEU B 1 451 ? -7.694 -50.136 40.114 1.00 49.35 448 LEU B N 1
ATOM 8719 C CA . LEU B 1 451 ? -8.943 -49.960 40.843 1.00 50.28 448 LEU B CA 1
ATOM 8720 C C . LEU B 1 451 ? -8.938 -48.577 41.489 1.00 49.83 448 LEU B C 1
ATOM 8721 O O . LEU B 1 451 ? -8.035 -48.274 42.266 1.00 52.46 448 LEU B O 1
ATOM 8726 N N . PRO B 1 452 ? -9.929 -47.731 41.157 1.00 46.14 449 PRO B N 1
ATOM 8727 C CA . PRO B 1 452 ? -9.889 -46.365 41.692 1.00 45.59 449 PRO B CA 1
ATOM 8728 C C . PRO B 1 452 ? -10.123 -46.346 43.198 1.00 51.05 449 PRO B C 1
ATOM 8729 O O . PRO B 1 452 ? -11.102 -46.920 43.676 1.00 50.49 449 PRO B O 1
ATOM 8733 N N . VAL B 1 453 ? -9.244 -45.652 43.918 1.00 46.01 450 VAL B N 1
ATOM 8734 C CA . VAL B 1 453 ? -9.273 -45.576 45.373 1.00 49.64 450 VAL B CA 1
ATOM 8735 C C . VAL B 1 453 ? -9.752 -44.213 45.886 1.00 46.36 450 VAL B C 1
ATOM 8736 O O . VAL B 1 453 ? -10.710 -44.130 46.661 1.00 49.22 450 VAL B O 1
ATOM 8740 N N . ARG B 1 454 ? -9.019 -43.160 45.520 1.00 42.42 451 ARG B N 1
ATOM 8741 C CA . ARG B 1 454 ? -9.256 -41.825 46.032 1.00 41.44 451 ARG B CA 1
ATOM 8742 C C . ARG B 1 454 ? -8.641 -40.783 45.080 1.00 50.77 451 ARG B C 1
ATOM 8743 O O . ARG B 1 454 ? -7.888 -41.138 44.160 1.00 49.91 451 ARG B O 1
ATOM 8751 N N . ILE B 1 455 ? -9.010 -39.513 45.272 1.00 46.39 452 ILE B N 1
ATOM 8752 C CA . ILE B 1 455 ? -8.524 -38.414 44.443 1.00 45.24 452 ILE B CA 1
ATOM 8753 C C . ILE B 1 455 ? -7.562 -37.451 45.179 1.00 49.33 452 ILE B C 1
ATOM 8754 O O . ILE B 1 455 ? -7.703 -37.188 46.378 1.00 51.50 452 ILE B O 1
ATOM 8759 N N . ALA B 1 456 ? -6.572 -36.934 44.466 1.00 47.98 453 ALA B N 1
ATOM 8760 C CA . ALA B 1 456 ? -5.657 -35.956 45.051 1.00 44.83 453 ALA B CA 1
ATOM 8761 C C . ALA B 1 456 ? -5.754 -34.718 44.203 1.00 44.54 453 ALA B C 1
ATOM 8762 O O . ALA B 1 456 ? -5.811 -34.819 42.986 1.00 49.03 453 ALA B O 1
ATOM 8764 N N . LEU B 1 457 ? -5.808 -33.553 44.838 1.00 44.74 454 LEU B N 1
ATOM 8765 C CA . LEU B 1 457 ? -6.042 -32.303 44.114 1.00 44.17 454 LEU B CA 1
ATOM 8766 C C . LEU B 1 457 ? -4.873 -31.380 44.333 1.00 40.83 454 LEU B C 1
ATOM 8767 O O . LEU B 1 457 ? -4.221 -31.424 45.382 1.00 46.35 454 LEU B O 1
ATOM 8772 N N . LYS B 1 458 ? -4.571 -30.577 43.329 1.00 36.83 455 LYS B N 1
ATOM 8773 C CA . LYS B 1 458 ? -3.448 -29.650 43.422 1.00 42.10 455 LYS B CA 1
ATOM 8774 C C . LYS B 1 458 ? -3.763 -28.381 42.644 1.00 46.10 455 LYS B C 1
ATOM 8775 O O . LYS B 1 458 ? -4.815 -28.306 41.998 1.00 44.65 455 LYS B O 1
ATOM 8781 N N . ASP B 1 459 ? -2.821 -27.430 42.691 1.00 45.43 456 ASP B N 1
ATOM 8782 C CA . ASP B 1 459 ? -2.940 -26.100 42.095 1.00 54.49 456 ASP B CA 1
ATOM 8783 C C . ASP B 1 459 ? -4.161 -25.291 42.547 1.00 54.62 456 ASP B C 1
ATOM 8784 O O . ASP B 1 459 ? -5.094 -25.083 41.768 1.00 62.09 456 ASP B O 1
ATOM 8789 N N . PHE B 1 460 ? -4.165 -24.901 43.820 1.00 52.81 457 PHE B N 1
ATOM 8790 C CA . PHE B 1 460 ? -5.154 -23.995 44.452 1.00 47.38 457 PHE B CA 1
ATOM 8791 C C . PHE B 1 460 ? -4.903 -22.492 44.294 1.00 51.83 457 PHE B C 1
ATOM 8792 O O . PHE B 1 460 ? -5.829 -21.691 44.211 1.00 50.62 457 PHE B O 1
ATOM 8800 N N . HIS B 1 461 ? -3.638 -22.110 44.289 1.00 52.02 458 HIS B N 1
ATOM 8801 C CA . HIS B 1 461 ? -3.314 -20.730 44.485 1.00 53.44 458 HIS B CA 1
ATOM 8802 C C . HIS B 1 461 ? -3.909 -19.822 43.399 1.00 64.68 458 HIS B C 1
ATOM 8803 O O . HIS B 1 461 ? -4.335 -18.701 43.691 1.00 70.45 458 HIS B O 1
ATOM 8810 N N . GLU B 1 462 ? -3.846 -20.250 42.146 1.00 68.46 459 GLU B N 1
ATOM 8811 C CA . GLU B 1 462 ? -4.456 -19.483 41.048 1.00 84.87 459 GLU B CA 1
ATOM 8812 C C . GLU B 1 462 ? -5.950 -19.702 40.769 1.00 86.03 459 GLU B C 1
ATOM 8813 O O . GLU B 1 462 ? -6.689 -18.737 40.571 1.00 98.42 459 GLU B O 1
ATOM 8819 N N . GLY B 1 463 ? -6.377 -20.966 40.753 1.00 69.54 460 GLY B N 1
ATOM 8820 C CA . GLY B 1 463 ? -7.665 -21.348 40.189 1.00 73.01 460 GLY B CA 1
ATOM 8821 C C . GLY B 1 463 ? -8.969 -21.218 40.977 1.00 71.77 460 GLY B C 1
ATOM 8822 O O . GLY B 1 463 ? -10.026 -20.880 40.428 1.00 67.77 460 GLY B O 1
ATOM 8823 N N . LEU B 1 464 ? -8.881 -21.479 42.270 1.00 59.65 461 LEU B N 1
ATOM 8824 C CA . LEU B 1 464 ? -10.026 -21.580 43.152 1.00 53.75 461 LEU B CA 1
ATOM 8825 C C . LEU B 1 464 ? -11.028 -20.401 43.130 1.00 50.99 461 LEU B C 1
ATOM 8826 O O . LEU B 1 464 ? -10.659 -19.222 43.158 1.00 54.39 461 LEU B O 1
ATOM 8831 N N . GLU B 1 465 ? -12.305 -20.751 43.057 1.00 45.52 462 GLU B N 1
ATOM 8832 C CA . GLU B 1 465 ? -13.386 -19.811 43.269 1.00 49.10 462 GLU B CA 1
ATOM 8833 C C . GLU B 1 465 ? -14.240 -20.262 44.463 1.00 51.79 462 GLU B C 1
ATOM 8834 O O . GLU B 1 465 ? -14.307 -21.449 44.779 1.00 61.25 462 GLU B O 1
ATOM 8840 N N . PHE B 1 466 ? -14.902 -19.320 45.119 1.00 55.17 463 PHE B N 1
ATOM 8841 C CA . PHE B 1 466 ? -15.848 -19.665 46.171 1.00 58.04 463 PHE B CA 1
ATOM 8842 C C . PHE B 1 466 ? -17.024 -18.693 46.237 1.00 62.10 463 PHE B C 1
ATOM 8843 O O . PHE B 1 466 ? -16.926 -17.550 45.792 1.00 64.85 463 PHE B O 1
ATOM 8851 N N . TYR B 1 467 ? -18.144 -19.181 46.759 1.00 61.47 464 TYR B N 1
ATOM 8852 C CA . TYR B 1 467 ? -19.342 -18.386 46.876 1.00 63.71 464 TYR B CA 1
ATOM 8853 C C . TYR B 1 467 ? -19.611 -18.216 48.362 1.00 71.17 464 TYR B C 1
ATOM 8854 O O . TYR B 1 467 ? -20.002 -19.159 49.041 1.00 73.47 464 TYR B O 1
ATOM 8863 N N . ARG B 1 468 ? -19.412 -16.999 48.850 1.00 70.21 465 ARG B N 1
ATOM 8864 C CA . ARG B 1 468 ? -19.371 -16.716 50.284 1.00 70.70 465 ARG B CA 1
ATOM 8865 C C . ARG B 1 468 ? -20.612 -17.184 51.049 1.00 70.37 465 ARG B C 1
ATOM 8866 O O . ARG B 1 468 ? -20.495 -17.769 52.119 1.00 65.72 465 ARG B O 1
ATOM 8874 N N . PRO B 1 469 ? -21.809 -16.926 50.507 1.00 73.75 466 PRO B N 1
ATOM 8875 C CA . PRO B 1 469 ? -23.008 -17.400 51.210 1.00 72.98 466 PRO B CA 1
ATOM 8876 C C . PRO B 1 469 ? -23.054 -18.916 51.422 1.00 72.70 466 PRO B C 1
ATOM 8877 O O . PRO B 1 469 ? -23.788 -19.339 52.306 1.00 77.47 466 PRO B O 1
ATOM 8881 N N . PHE B 1 470 ? -22.306 -19.714 50.656 1.00 56.06 467 PHE B N 1
ATOM 8882 C CA . PHE B 1 470 ? -22.326 -21.159 50.871 1.00 60.24 467 PHE B CA 1
ATOM 8883 C C . PHE B 1 470 ? -21.330 -21.696 51.921 1.00 71.49 467 PHE B C 1
ATOM 8884 O O . PHE B 1 470 ? -21.376 -22.876 52.275 1.00 75.25 467 PHE B O 1
ATOM 8892 N N . LEU B 1 471 ? -20.417 -20.864 52.401 1.00 68.54 468 LEU B N 1
ATOM 8893 C CA . LEU B 1 471 ? -19.380 -21.369 53.296 1.00 69.94 468 LEU B CA 1
ATOM 8894 C C . LEU B 1 471 ? -19.972 -21.913 54.601 1.00 78.27 468 LEU B C 1
ATOM 8895 O O . LEU B 1 471 ? -20.900 -21.333 55.157 1.00 82.25 468 LEU B O 1
ATOM 8900 N N . LYS B 1 472 ? -19.455 -23.048 55.066 1.00 85.27 469 LYS B N 1
ATOM 8901 C CA . LYS B 1 472 ? -19.930 -23.638 56.312 1.00 94.02 469 LYS B CA 1
ATOM 8902 C C . LYS B 1 472 ? -19.627 -22.657 57.433 1.00 96.62 469 LYS B C 1
ATOM 8903 O O . LYS B 1 472 ? -20.455 -22.456 58.327 1.00 105.06 469 LYS B O 1
ATOM 8909 N N . GLU B 1 473 ? -18.442 -22.050 57.392 1.00 90.48 470 GLU B N 1
ATOM 8910 C CA . GLU B 1 473 ? -18.172 -20.904 58.258 1.00 97.66 470 GLU B CA 1
ATOM 8911 C C . GLU B 1 473 ? -17.625 -19.695 57.475 1.00 94.67 470 GLU B C 1
ATOM 8912 O O . GLU B 1 473 ? -16.465 -19.668 57.058 1.00 89.11 470 GLU B O 1
ATOM 8926 N N . ASN B 1 475 ? -16.842 -16.824 58.395 1.00 107.49 472 ASN B N 1
ATOM 8927 C CA . ASN B 1 475 ? -15.857 -16.055 59.142 1.00 109.96 472 ASN B CA 1
ATOM 8928 C C . ASN B 1 475 ? -14.498 -16.752 59.255 1.00 106.82 472 ASN B C 1
ATOM 8929 O O . ASN B 1 475 ? -13.543 -16.180 59.778 1.00 109.50 472 ASN B O 1
ATOM 8934 N N . LYS B 1 476 ? -14.415 -17.989 58.776 1.00 103.50 473 LYS B N 1
ATOM 8935 C CA . LYS B 1 476 ? -13.135 -18.681 58.703 1.00 102.84 473 LYS B CA 1
ATOM 8936 C C . LYS B 1 476 ? -12.508 -18.436 57.326 1.00 91.62 473 LYS B C 1
ATOM 8937 O O . LYS B 1 476 ? -11.346 -18.775 57.082 1.00 90.40 473 LYS B O 1
ATOM 8943 N N . CYS B 1 477 ? -13.290 -17.831 56.434 1.00 82.08 474 CYS B N 1
ATOM 8944 C CA . CYS B 1 477 ? -12.809 -17.432 55.114 1.00 75.79 474 CYS B CA 1
ATOM 8945 C C . CYS B 1 477 ? -11.611 -16.494 55.229 1.00 77.17 474 CYS B C 1
ATOM 8946 O O . CYS B 1 477 ? -11.693 -15.448 55.897 1.00 78.92 474 CYS B O 1
ATOM 8949 N N . PRO B 1 478 ? -10.500 -16.841 54.560 1.00 68.32 475 PRO B N 1
ATOM 8950 C CA . PRO B 1 478 ? -9.291 -16.036 54.731 1.00 69.35 475 PRO B CA 1
ATOM 8951 C C . PRO B 1 478 ? -9.532 -14.640 54.183 1.00 68.24 475 PRO B C 1
ATOM 8952 O O . PRO B 1 478 ? -10.243 -14.491 53.174 1.00 61.67 475 PRO B O 1
ATOM 8956 N N . ASP B 1 479 ? -8.943 -13.633 54.825 1.00 64.29 476 ASP B N 1
ATOM 8957 C CA . ASP B 1 479 ? -9.214 -12.269 54.423 1.00 63.37 476 ASP B CA 1
ATOM 8958 C C . ASP B 1 479 ? -8.051 -11.836 53.561 1.00 61.65 476 ASP B C 1
ATOM 8959 O O . ASP B 1 479 ? -7.030 -11.362 54.076 1.00 60.36 476 ASP B O 1
ATOM 8964 N N . PHE B 1 480 ? -8.285 -11.833 52.248 1.00 58.45 477 PHE B N 1
ATOM 8965 C CA . PHE B 1 480 ? -7.197 -11.703 51.275 1.00 62.61 477 PHE B CA 1
ATOM 8966 C C . PHE B 1 480 ? -6.653 -10.276 51.229 1.00 72.24 477 PHE B C 1
ATOM 8967 O O . PHE B 1 480 ? -5.484 -10.040 50.923 1.00 79.03 477 PHE B O 1
ATOM 8975 N N . THR B 1 481 ? -7.520 -9.334 51.564 1.00 64.68 478 THR B N 1
ATOM 8976 C CA . THR B 1 481 ? -7.208 -7.928 51.501 1.00 66.10 478 THR B CA 1
ATOM 8977 C C . THR B 1 481 ? -6.013 -7.572 52.368 1.00 68.22 478 THR B C 1
ATOM 8978 O O . THR B 1 481 ? -5.316 -6.589 52.106 1.00 71.69 478 THR B O 1
ATOM 8982 N N . LYS B 1 482 ? -5.766 -8.382 53.390 1.00 66.55 479 LYS B N 1
ATOM 8983 C CA . LYS B 1 482 ? -4.615 -8.168 54.262 1.00 68.55 479 LYS B CA 1
ATOM 8984 C C . LYS B 1 482 ? -3.269 -8.733 53.754 1.00 71.37 479 LYS B C 1
ATOM 8985 O O . LYS B 1 482 ? -2.208 -8.371 54.277 1.00 71.08 479 LYS B O 1
ATOM 8999 N N . HIS B 1 484 ? -1.901 -8.965 50.286 1.00 69.27 481 HIS B N 1
ATOM 9000 C CA . HIS B 1 484 ? -1.168 -8.266 49.246 1.00 68.57 481 HIS B CA 1
ATOM 9001 C C . HIS B 1 484 ? -1.904 -6.989 48.840 1.00 66.15 481 HIS B C 1
ATOM 9002 O O . HIS B 1 484 ? -3.141 -6.969 48.739 1.00 66.51 481 HIS B O 1
ATOM 9009 N N . LYS B 1 485 ? -1.138 -5.948 48.550 1.00 62.95 482 LYS B N 1
ATOM 9010 C CA . LYS B 1 485 ? -1.700 -4.680 48.108 1.00 66.52 482 LYS B CA 1
ATOM 9011 C C . LYS B 1 485 ? -2.599 -4.784 46.852 1.00 71.97 482 LYS B C 1
ATOM 9012 O O . LYS B 1 485 ? -3.463 -3.934 46.636 1.00 76.45 482 LYS B O 1
ATOM 9018 N N . THR B 1 486 ? -2.423 -5.821 46.038 1.00 67.25 483 THR B N 1
ATOM 9019 C CA . THR B 1 486 ? -3.286 -5.990 44.858 1.00 71.73 483 THR B CA 1
ATOM 9020 C C . THR B 1 486 ? -4.717 -6.438 45.211 1.00 74.65 483 THR B C 1
ATOM 9021 O O . THR B 1 486 ? -5.666 -6.042 44.534 1.00 76.63 483 THR B O 1
ATOM 9025 N N . TYR B 1 487 ? -4.861 -7.260 46.256 1.00 75.13 484 TYR B N 1
ATOM 9026 C CA . TYR B 1 487 ? -6.174 -7.716 46.764 1.00 71.78 484 TYR B CA 1
ATOM 9027 C C . TYR B 1 487 ? -6.952 -6.565 47.410 1.00 77.19 484 TYR B C 1
ATOM 9028 O O . TYR B 1 487 ? -8.175 -6.453 47.264 1.00 79.55 484 TYR B O 1
ATOM 9037 N N . ALA B 1 488 ? -6.224 -5.726 48.141 1.00 67.82 485 ALA B N 1
ATOM 9038 C CA . ALA B 1 488 ? -6.818 -4.631 48.877 1.00 79.92 485 ALA B CA 1
ATOM 9039 C C . ALA B 1 488 ? -7.360 -3.532 47.951 1.00 92.48 485 ALA B C 1
ATOM 9040 O O . ALA B 1 488 ? -8.283 -2.809 48.323 1.00 96.27 485 ALA B O 1
ATOM 9042 N N . ASN B 1 489 ? -6.761 -3.384 46.768 1.00 94.37 486 ASN B N 1
ATOM 9043 C CA . ASN B 1 489 ? -7.219 -2.397 45.788 1.00 91.03 486 ASN B CA 1
ATOM 9044 C C . ASN B 1 489 ? -8.151 -3.025 44.753 1.00 91.54 486 ASN B C 1
ATOM 9045 O O . ASN B 1 489 ? -8.682 -2.336 43.873 1.00 95.38 486 ASN B O 1
ATOM 9050 N N . GLY B 1 490 ? -8.348 -4.335 44.874 1.00 82.16 487 GLY B N 1
ATOM 9051 C CA . GLY B 1 490 ? -9.141 -5.089 43.920 1.00 82.69 487 GLY B CA 1
ATOM 9052 C C . GLY B 1 490 ? -10.641 -5.014 44.129 1.00 91.03 487 GLY B C 1
ATOM 9053 O O . GLY B 1 490 ? -11.115 -4.540 45.169 1.00 99.43 487 GLY B O 1
ATOM 9054 N N . LYS B 1 491 ? -11.386 -5.513 43.146 1.00 92.07 488 LYS B N 1
ATOM 9055 C CA . LYS B 1 491 ? -12.844 -5.434 43.148 1.00 102.98 488 LYS B CA 1
ATOM 9056 C C . LYS B 1 491 ? -13.471 -6.837 43.119 1.00 102.12 488 LYS B C 1
ATOM 9057 O O . LYS B 1 491 ? -12.806 -7.826 42.807 1.00 99.11 488 LYS B O 1
ATOM 9071 N N . ASN B 1 493 ? -15.167 -10.244 42.239 1.00 89.10 490 ASN B N 1
ATOM 9072 C CA . ASN B 1 493 ? -15.002 -11.127 41.084 1.00 88.94 490 ASN B CA 1
ATOM 9073 C C . ASN B 1 493 ? -13.584 -11.116 40.531 1.00 88.01 490 ASN B C 1
ATOM 9074 O O . ASN B 1 493 ? -13.242 -11.915 39.653 1.00 88.18 490 ASN B O 1
ATOM 9079 N N . ASP B 1 494 ? -12.759 -10.216 41.053 1.00 87.20 491 ASP B N 1
ATOM 9080 C CA . ASP B 1 494 ? -11.377 -10.102 40.595 1.00 86.53 491 ASP B CA 1
ATOM 9081 C C . ASP B 1 494 ? -10.518 -11.317 40.966 1.00 77.54 491 ASP B C 1
ATOM 9082 O O . ASP B 1 494 ? -9.788 -11.857 40.133 1.00 69.07 491 ASP B O 1
ATOM 9087 N N . PHE B 1 495 ? -10.557 -11.695 42.240 1.00 79.92 492 PHE B N 1
ATOM 9088 C CA . PHE B 1 495 ? -9.806 -12.849 42.702 1.00 84.33 492 PHE B CA 1
ATOM 9089 C C . PHE B 1 495 ? -10.589 -13.734 43.681 1.00 89.89 492 PHE B C 1
ATOM 9090 O O . PHE B 1 495 ? -11.026 -13.279 44.746 1.00 109.52 492 PHE B O 1
ATOM 9098 N N . PHE B 1 496 ? -10.799 -14.981 43.287 1.00 62.32 493 PHE B N 1
ATOM 9099 C CA . PHE B 1 496 ? -11.252 -16.071 44.165 1.00 67.03 493 PHE B CA 1
ATOM 9100 C C . PHE B 1 496 ? -12.703 -16.002 44.591 1.00 74.99 493 PHE B C 1
ATOM 9101 O O . PHE B 1 496 ? -13.332 -17.031 44.787 1.00 84.22 493 PHE B O 1
ATOM 9109 N N . GLU B 1 497 ? -13.308 -14.835 44.593 1.00 72.70 494 GLU B N 1
ATOM 9110 C CA . GLU B 1 497 ? -14.580 -14.779 45.277 1.00 69.48 494 GLU B CA 1
ATOM 9111 C C . GLU B 1 497 ? -15.587 -14.290 44.305 1.00 67.66 494 GLU B C 1
ATOM 9112 O O . GLU B 1 497 ? -15.414 -13.229 43.724 1.00 71.69 494 GLU B O 1
ATOM 9126 N N . ASP B 1 499 ? -19.534 -13.229 43.242 1.00 91.36 496 ASP B N 1
ATOM 9127 C CA . ASP B 1 499 ? -20.765 -12.696 43.808 1.00 97.18 496 ASP B CA 1
ATOM 9128 C C . ASP B 1 499 ? -21.971 -13.445 43.276 1.00 86.24 496 ASP B C 1
ATOM 9129 O O . ASP B 1 499 ? -23.078 -13.273 43.783 1.00 84.65 496 ASP B O 1
ATOM 9134 N N . ARG B 1 500 ? -21.751 -14.259 42.244 1.00 77.12 497 ARG B N 1
ATOM 9135 C CA . ARG B 1 500 ? -22.840 -15.000 41.613 1.00 74.63 497 ARG B CA 1
ATOM 9136 C C . ARG B 1 500 ? -22.715 -16.501 41.837 1.00 66.10 497 ARG B C 1
ATOM 9137 O O . ARG B 1 500 ? -21.637 -17.096 41.701 1.00 62.42 497 ARG B O 1
ATOM 9145 N N . ILE B 1 501 ? -23.836 -17.103 42.200 1.00 58.73 498 ILE B N 1
ATOM 9146 C CA . ILE B 1 501 ? -23.887 -18.527 42.478 1.00 54.42 498 ILE B CA 1
ATOM 9147 C C . ILE B 1 501 ? -23.632 -19.374 41.219 1.00 56.29 498 ILE B C 1
ATOM 9148 O O . ILE B 1 501 ? -23.227 -20.551 41.312 1.00 59.12 498 ILE B O 1
ATOM 9153 N N . GLU B 1 502 ? -23.847 -18.782 40.043 1.00 52.44 499 GLU B N 1
ATOM 9154 C CA . GLU B 1 502 ? -23.580 -19.491 38.784 1.00 47.44 499 GLU B CA 1
ATOM 9155 C C . GLU B 1 502 ? -22.111 -19.838 38.614 1.00 52.39 499 GLU B C 1
ATOM 9156 O O . GLU B 1 502 ? -21.766 -20.754 37.859 1.00 52.81 499 GLU B O 1
ATOM 9162 N N A CYS B 1 503 ? -21.241 -19.114 39.325 0.68 52.80 500 CYS B N 1
ATOM 9163 N N B CYS B 1 503 ? -21.236 -19.124 39.302 0.32 53.08 500 CYS B N 1
ATOM 9164 C CA A CYS B 1 503 ? -19.807 -19.426 39.331 0.68 51.39 500 CYS B CA 1
ATOM 9165 C CA B CYS B 1 503 ? -19.827 -19.442 39.179 0.32 51.70 500 CYS B CA 1
ATOM 9166 C C A CYS B 1 503 ? -19.639 -20.902 39.640 0.68 53.09 500 CYS B C 1
ATOM 9167 C C B CYS B 1 503 ? -19.530 -20.847 39.750 0.32 53.04 500 CYS B C 1
ATOM 9168 O O A CYS B 1 503 ? -18.831 -21.598 39.031 0.68 55.20 500 CYS B O 1
ATOM 9169 O O B CYS B 1 503 ? -18.509 -21.445 39.413 0.32 53.39 500 CYS B O 1
ATOM 9174 N N . LEU B 1 504 ? -20.419 -21.384 40.596 1.00 53.34 501 LEU B N 1
ATOM 9175 C CA . LEU B 1 504 ? -20.277 -22.784 41.054 1.00 49.55 501 LEU B CA 1
ATOM 9176 C C . LEU B 1 504 ? -20.772 -23.794 40.014 1.00 44.71 501 LEU B C 1
ATOM 9177 O O . LEU B 1 504 ? -20.117 -24.801 39.707 1.00 44.41 501 LEU B O 1
ATOM 9182 N N . GLN B 1 505 ? -21.938 -23.524 39.459 1.00 47.31 502 GLN B N 1
ATOM 9183 C CA . GLN B 1 505 ? -22.446 -24.378 38.412 1.00 50.04 502 GLN B CA 1
ATOM 9184 C C . GLN B 1 505 ? -21.457 -24.396 37.249 1.00 50.32 502 GLN B C 1
ATOM 9185 O O . GLN B 1 505 ? -21.114 -25.449 36.737 1.00 48.26 502 GLN B O 1
ATOM 9191 N N . GLU B 1 506 ? -20.969 -23.240 36.834 1.00 53.40 503 GLU B N 1
ATOM 9192 C CA . GLU B 1 506 ? -20.051 -23.256 35.708 1.00 50.55 503 GLU B CA 1
ATOM 9193 C C . GLU B 1 506 ? -18.749 -24.021 35.976 1.00 47.97 503 GLU B C 1
ATOM 9194 O O . GLU B 1 506 ? -18.252 -24.700 35.085 1.00 45.99 503 GLU B O 1
ATOM 9208 N N . VAL B 1 508 ? -18.379 -26.662 37.755 1.00 43.91 505 VAL B N 1
ATOM 9209 C CA . VAL B 1 508 ? -18.688 -28.066 37.597 1.00 37.69 505 VAL B CA 1
ATOM 9210 C C . VAL B 1 508 ? -18.928 -28.501 36.110 1.00 53.10 505 VAL B C 1
ATOM 9211 O O . VAL B 1 508 ? -18.304 -29.456 35.609 1.00 45.39 505 VAL B O 1
ATOM 9215 N N . LEU B 1 509 ? -19.828 -27.802 35.422 1.00 39.88 506 LEU B N 1
ATOM 9216 C CA . LEU B 1 509 ? -20.219 -28.184 34.078 1.00 46.51 506 LEU B CA 1
ATOM 9217 C C . LEU B 1 509 ? -19.050 -27.982 33.126 1.00 53.00 506 LEU B C 1
ATOM 9218 O O . LEU B 1 509 ? -18.713 -28.883 32.355 1.00 54.53 506 LEU B O 1
ATOM 9223 N N . ASP B 1 510 ? -18.454 -26.796 33.197 1.00 50.67 507 ASP B N 1
ATOM 9224 C CA . ASP B 1 510 ? -17.413 -26.352 32.280 1.00 52.41 507 ASP B CA 1
ATOM 9225 C C . ASP B 1 510 ? -16.033 -26.924 32.589 1.00 42.85 507 ASP B C 1
ATOM 9226 O O . ASP B 1 510 ? -15.353 -27.432 31.724 1.00 55.50 507 ASP B O 1
ATOM 9231 N N . ALA B 1 511 ? -15.600 -26.852 33.826 1.00 40.52 508 ALA B N 1
ATOM 9232 C CA . ALA B 1 511 ? -14.242 -27.270 34.092 1.00 41.60 508 ALA B CA 1
ATOM 9233 C C . ALA B 1 511 ? -14.166 -28.791 34.320 1.00 52.06 508 ALA B C 1
ATOM 9234 O O . ALA B 1 511 ? -13.465 -29.508 33.598 1.00 55.17 508 ALA B O 1
ATOM 9236 N N . LEU B 1 512 ? -14.857 -29.274 35.341 1.00 46.54 509 LEU B N 1
ATOM 9237 C CA . LEU B 1 512 ? -14.859 -30.709 35.625 1.00 47.03 509 LEU B CA 1
ATOM 9238 C C . LEU B 1 512 ? -15.316 -31.586 34.446 1.00 44.74 509 LEU B C 1
ATOM 9239 O O . LEU B 1 512 ? -14.669 -32.592 34.142 1.00 51.75 509 LEU B O 1
ATOM 9244 N N . PHE B 1 513 ? -16.417 -31.206 33.798 1.00 32.75 510 PHE B N 1
ATOM 9245 C CA . PHE B 1 513 ? -17.103 -32.084 32.838 1.00 39.23 510 PHE B CA 1
ATOM 9246 C C . PHE B 1 513 ? -16.734 -31.788 31.401 1.00 47.01 510 PHE B C 1
ATOM 9247 O O . PHE B 1 513 ? -16.030 -32.558 30.794 1.00 50.39 510 PHE B O 1
ATOM 9255 N N . LEU B 1 514 ? -17.174 -30.648 30.890 1.00 46.86 511 LEU B N 1
ATOM 9256 C CA . LEU B 1 514 ? -16.948 -30.284 29.510 1.00 40.81 511 LEU B CA 1
ATOM 9257 C C . LEU B 1 514 ? -15.474 -30.400 29.077 1.00 41.12 511 LEU B C 1
ATOM 9258 O O . LEU B 1 514 ? -15.190 -31.060 28.098 1.00 49.44 511 LEU B O 1
ATOM 9263 N N . PHE B 1 515 ? -14.538 -29.780 29.787 1.00 48.03 512 PHE B N 1
ATOM 9264 C CA . PHE B 1 515 ? -13.125 -29.807 29.344 1.00 51.22 512 PHE B CA 1
ATOM 9265 C C . PHE B 1 515 ? -12.293 -30.955 29.900 1.00 53.53 512 PHE B C 1
ATOM 9266 O O . PHE B 1 515 ? -11.123 -31.068 29.574 1.00 63.20 512 PHE B O 1
ATOM 9274 N N . ASN B 1 516 ? -12.864 -31.766 30.780 1.00 49.02 513 ASN B N 1
ATOM 9275 C CA . ASN B 1 516 ? -12.070 -32.803 31.392 1.00 44.41 513 ASN B CA 1
ATOM 9276 C C . ASN B 1 516 ? -12.719 -34.208 31.344 1.00 46.17 513 ASN B C 1
ATOM 9277 O O . ASN B 1 516 ? -12.367 -35.009 30.491 1.00 44.29 513 ASN B O 1
ATOM 9282 N N . VAL B 1 517 ? -13.739 -34.450 32.164 1.00 49.49 514 VAL B N 1
ATOM 9283 C CA . VAL B 1 517 ? -14.317 -35.786 32.315 1.00 46.95 514 VAL B CA 1
ATOM 9284 C C . VAL B 1 517 ? -15.010 -36.201 31.029 1.00 43.64 514 VAL B C 1
ATOM 9285 O O . VAL B 1 517 ? -15.128 -37.375 30.737 1.00 49.42 514 VAL B O 1
ATOM 9289 N N . GLY B 1 518 ? -15.433 -35.218 30.251 1.00 40.30 515 GLY B N 1
ATOM 9290 C CA . GLY B 1 518 ? -16.102 -35.448 28.990 1.00 40.09 515 GLY B CA 1
ATOM 9291 C C . GLY B 1 518 ? -15.194 -36.082 27.953 1.00 43.20 515 GLY B C 1
ATOM 9292 O O . GLY B 1 518 ? -15.660 -36.823 27.101 1.00 47.41 515 GLY B O 1
ATOM 9293 N N . GLU B 1 519 ? -13.898 -35.794 28.019 1.00 39.55 516 GLU B N 1
ATOM 9294 C CA . GLU B 1 519 ? -12.937 -36.380 27.081 1.00 38.68 516 GLU B CA 1
ATOM 9295 C C . GLU B 1 519 ? -12.900 -37.896 27.238 1.00 39.89 516 GLU B C 1
ATOM 9296 O O . GLU B 1 519 ? -12.761 -38.620 26.259 1.00 44.68 516 GLU B O 1
ATOM 9302 N N . LEU B 1 520 ? -13.022 -38.376 28.470 1.00 40.28 517 LEU B N 1
ATOM 9303 C CA . LEU B 1 520 ? -13.119 -39.827 28.711 1.00 44.43 517 LEU B CA 1
ATOM 9304 C C . LEU B 1 520 ? -14.352 -40.447 28.010 1.00 45.63 517 LEU B C 1
ATOM 9305 O O . LEU B 1 520 ? -14.248 -41.494 27.392 1.00 47.08 517 LEU B O 1
ATOM 9310 N N . ALA B 1 521 ? -15.509 -39.793 28.108 1.00 40.38 518 ALA B N 1
ATOM 9311 C CA . ALA B 1 521 ? -16.715 -40.255 27.434 1.00 38.26 518 ALA B CA 1
ATOM 9312 C C . ALA B 1 521 ? -16.481 -40.401 25.923 1.00 41.57 518 ALA B C 1
ATOM 9313 O O . ALA B 1 521 ? -16.945 -41.349 25.296 1.00 48.09 518 ALA B O 1
ATOM 9315 N N . PHE B 1 522 ? -15.740 -39.475 25.342 1.00 35.64 519 PHE B N 1
ATOM 9316 C CA . PHE B 1 522 ? -15.355 -39.614 23.936 1.00 42.41 519 PHE B CA 1
ATOM 9317 C C . PHE B 1 522 ? -14.518 -40.869 23.633 1.00 42.28 519 PHE B C 1
ATOM 9318 O O . PHE B 1 522 ? -14.713 -41.526 22.615 1.00 40.78 519 PHE B O 1
ATOM 9326 N N . VAL B 1 523 ? -13.559 -41.163 24.506 1.00 46.22 520 VAL B N 1
ATOM 9327 C CA . VAL B 1 523 ? -12.686 -42.302 24.340 1.00 43.57 520 VAL B CA 1
ATOM 9328 C C . VAL B 1 523 ? -13.486 -43.594 24.478 1.00 41.92 520 VAL B C 1
ATOM 9329 O O . VAL B 1 523 ? -13.364 -44.499 23.668 1.00 40.80 520 VAL B O 1
ATOM 9333 N N . LEU B 1 524 ? -14.368 -43.640 25.462 1.00 44.97 521 LEU B N 1
ATOM 9334 C CA . LEU B 1 524 ? -15.156 -44.830 25.672 1.00 41.59 521 LEU B CA 1
ATOM 9335 C C . LEU B 1 524 ? -16.064 -45.090 24.467 1.00 42.40 521 LEU B C 1
ATOM 9336 O O . LEU B 1 524 ? -16.127 -46.223 23.986 1.00 42.24 521 LEU B O 1
ATOM 9341 N N . ALA B 1 525 ? -16.752 -44.050 23.980 1.00 41.70 522 ALA B N 1
ATOM 9342 C CA . ALA B 1 525 ? -17.596 -44.187 22.776 1.00 47.90 522 ALA B CA 1
ATOM 9343 C C . ALA B 1 525 ? -16.821 -44.644 21.527 1.00 53.82 522 ALA B C 1
ATOM 9344 O O . ALA B 1 525 ? -17.243 -45.563 20.810 1.00 49.79 522 ALA B O 1
ATOM 9346 N N . ASP B 1 526 ? -15.702 -43.994 21.240 1.00 48.42 523 ASP B N 1
ATOM 9347 C CA . ASP B 1 526 ? -15.068 -44.292 19.968 1.00 49.57 523 ASP B CA 1
ATOM 9348 C C . ASP B 1 526 ? -14.224 -45.560 19.973 1.00 47.50 523 ASP B C 1
ATOM 9349 O O . ASP B 1 526 ? -14.090 -46.205 18.960 1.00 49.83 523 ASP B O 1
ATOM 9354 N N . LYS B 1 527 ? -13.604 -45.866 21.099 1.00 52.99 524 LYS B N 1
ATOM 9355 C CA . LYS B 1 527 ? -12.852 -47.100 21.258 1.00 50.37 524 LYS B CA 1
ATOM 9356 C C . LYS B 1 527 ? -13.615 -48.368 21.665 1.00 52.17 524 LYS B C 1
ATOM 9357 O O . LYS B 1 527 ? -13.241 -49.480 21.292 1.00 54.24 524 LYS B O 1
ATOM 9363 N N . TYR B 1 528 ? -14.513 -48.212 22.611 1.00 48.62 525 TYR B N 1
ATOM 9364 C CA . TYR B 1 528 ? -15.314 -49.313 23.107 1.00 55.04 525 TYR B CA 1
ATOM 9365 C C . TYR B 1 528 ? -16.785 -49.380 22.721 1.00 57.16 525 TYR B C 1
ATOM 9366 O O . TYR B 1 528 ? -17.495 -50.274 23.178 1.00 55.83 525 TYR B O 1
ATOM 9375 N N . GLU B 1 529 ? -17.277 -48.403 21.968 1.00 50.10 526 GLU B N 1
ATOM 9376 C CA . GLU B 1 529 ? -18.711 -48.388 21.643 1.00 55.91 526 GLU B CA 1
ATOM 9377 C C . GLU B 1 529 ? -19.572 -48.233 22.885 1.00 52.45 526 GLU B C 1
ATOM 9378 O O . GLU B 1 529 ? -20.721 -48.655 22.907 1.00 57.59 526 GLU B O 1
ATOM 9384 N N . TRP B 1 530 ? -19.013 -47.644 23.928 1.00 52.17 527 TRP B N 1
ATOM 9385 C CA . TRP B 1 530 ? -19.814 -47.243 25.076 1.00 55.88 527 TRP B CA 1
ATOM 9386 C C . TRP B 1 530 ? -20.468 -45.912 24.696 1.00 55.93 527 TRP B C 1
ATOM 9387 O O . TRP B 1 530 ? -19.790 -44.919 24.393 1.00 57.76 527 TRP B O 1
ATOM 9398 N N . LYS B 1 531 ? -21.793 -45.913 24.693 1.00 55.25 528 LYS B N 1
ATOM 9399 C CA . LYS B 1 531 ? -22.570 -44.783 24.228 1.00 50.37 528 LYS B CA 1
ATOM 9400 C C . LYS B 1 531 ? -22.438 -43.630 25.202 1.00 51.88 528 LYS B C 1
ATOM 9401 O O . LYS B 1 531 ? -22.351 -43.838 26.419 1.00 50.93 528 LYS B O 1
ATOM 9407 N N . GLU B 1 532 ? -22.419 -42.419 24.653 1.00 49.90 529 GLU B N 1
ATOM 9408 C CA . GLU B 1 532 ? -22.276 -41.221 25.452 1.00 45.27 529 GLU B CA 1
ATOM 9409 C C . GLU B 1 532 ? -23.460 -41.056 26.390 1.00 48.42 529 GLU B C 1
ATOM 9410 O O . GLU B 1 532 ? -23.270 -40.668 27.551 1.00 46.28 529 GLU B O 1
ATOM 9416 N N . GLU B 1 533 ? -24.658 -41.372 25.888 1.00 43.58 530 GLU B N 1
ATOM 9417 C CA . GLU B 1 533 ? -25.881 -41.400 26.699 1.00 51.12 530 GLU B CA 1
ATOM 9418 C C . GLU B 1 533 ? -25.723 -42.257 27.963 1.00 52.90 530 GLU B C 1
ATOM 9419 O O . GLU B 1 533 ? -26.054 -41.800 29.058 1.00 54.47 530 GLU B O 1
ATOM 9425 N N . SER B 1 534 ? -25.221 -43.484 27.808 1.00 49.02 531 SER B N 1
ATOM 9426 C CA . SER B 1 534 ? -24.968 -44.370 28.963 1.00 48.21 531 SER B CA 1
ATOM 9427 C C . SER B 1 534 ? -23.948 -43.759 29.927 1.00 46.44 531 SER B C 1
ATOM 9428 O O . SER B 1 534 ? -24.121 -43.814 31.143 1.00 52.71 531 SER B O 1
ATOM 9431 N N . PHE B 1 535 ? -22.871 -43.206 29.382 1.00 43.83 532 PHE B N 1
ATOM 9432 C CA . PHE B 1 535 ? -21.861 -42.536 30.204 1.00 44.88 532 PHE B CA 1
ATOM 9433 C C . PHE B 1 535 ? -22.552 -41.494 31.099 1.00 45.57 532 PHE B C 1
ATOM 9434 O O . PHE B 1 535 ? -22.405 -41.531 32.321 1.00 39.17 532 PHE B O 1
ATOM 9442 N N . TRP B 1 536 ? -23.332 -40.593 30.500 1.00 33.81 533 TRP B N 1
ATOM 9443 C CA . TRP B 1 536 ? -23.936 -39.518 31.283 1.00 43.09 533 TRP B CA 1
ATOM 9444 C C . TRP B 1 536 ? -25.040 -40.013 32.220 1.00 46.60 533 TRP B C 1
ATOM 9445 O O . TRP B 1 536 ? -25.260 -39.441 33.294 1.00 47.59 533 TRP B O 1
ATOM 9472 N N . ILE B 1 538 ? -24.812 -42.674 33.869 1.00 43.43 535 ILE B N 1
ATOM 9473 C CA . ILE B 1 538 ? -24.119 -43.195 35.033 1.00 48.97 535 ILE B CA 1
ATOM 9474 C C . ILE B 1 538 ? -23.689 -42.069 35.931 1.00 53.78 535 ILE B C 1
ATOM 9475 O O . ILE B 1 538 ? -23.746 -42.177 37.155 1.00 53.38 535 ILE B O 1
ATOM 9480 N N . VAL B 1 539 ? -23.253 -40.981 35.304 1.00 54.61 536 VAL B N 1
ATOM 9481 C CA . VAL B 1 539 ? -22.846 -39.804 36.041 1.00 47.59 536 VAL B CA 1
ATOM 9482 C C . VAL B 1 539 ? -24.025 -39.254 36.846 1.00 47.25 536 VAL B C 1
ATOM 9483 O O . VAL B 1 539 ? -23.897 -39.010 38.052 1.00 50.20 536 VAL B O 1
ATOM 9487 N N . VAL B 1 540 ? -25.175 -39.095 36.198 1.00 35.28 537 VAL B N 1
ATOM 9488 C CA . VAL B 1 540 ? -26.370 -38.704 36.939 1.00 44.83 537 VAL B CA 1
ATOM 9489 C C . VAL B 1 540 ? -26.724 -39.652 38.123 1.00 54.80 537 VAL B C 1
ATOM 9490 O O . VAL B 1 540 ? -26.905 -39.202 39.252 1.00 55.54 537 VAL B O 1
ATOM 9494 N N . GLU B 1 541 ? -26.795 -40.955 37.876 1.00 55.19 538 GLU B N 1
ATOM 9495 C CA . GLU B 1 541 ? -27.114 -41.894 38.941 1.00 48.24 538 GLU B CA 1
ATOM 9496 C C . GLU B 1 541 ? -26.202 -41.707 40.157 1.00 46.49 538 GLU B C 1
ATOM 9497 O O . GLU B 1 541 ? -26.671 -41.674 41.316 1.00 46.37 538 GLU B O 1
ATOM 9503 N N . GLU B 1 542 ? -24.900 -41.606 39.896 1.00 36.41 539 GLU B N 1
ATOM 9504 C CA . GLU B 1 542 ? -23.934 -41.465 40.972 1.00 41.77 539 GLU B CA 1
ATOM 9505 C C . GLU B 1 542 ? -24.064 -40.168 41.771 1.00 48.78 539 GLU B C 1
ATOM 9506 O O . GLU B 1 542 ? -23.911 -40.173 42.996 1.00 58.12 539 GLU B O 1
ATOM 9512 N N . ILE B 1 543 ? -24.338 -39.070 41.081 1.00 47.00 540 ILE B N 1
ATOM 9513 C CA . ILE B 1 543 ? -24.563 -37.803 41.746 1.00 44.49 540 ILE B CA 1
ATOM 9514 C C . ILE B 1 543 ? -25.798 -37.990 42.618 1.00 42.57 540 ILE B C 1
ATOM 9515 O O . ILE B 1 543 ? -25.773 -37.690 43.804 1.00 49.74 540 ILE B O 1
ATOM 9520 N N . GLU B 1 544 ? -26.873 -38.512 42.033 1.00 50.71 541 GLU B N 1
ATOM 9521 C CA . GLU B 1 544 ? -28.109 -38.733 42.782 1.00 49.80 541 GLU B CA 1
ATOM 9522 C C . GLU B 1 544 ? -27.896 -39.643 43.991 1.00 52.38 541 GLU B C 1
ATOM 9523 O O . GLU B 1 544 ? -28.416 -39.367 45.066 1.00 54.49 541 GLU B O 1
ATOM 9529 N N A ASN B 1 545 ? -27.143 -40.730 43.822 0.41 51.96 542 ASN B N 1
ATOM 9530 N N B ASN B 1 545 ? -27.142 -40.719 43.790 0.59 51.78 542 ASN B N 1
ATOM 9531 C CA A ASN B 1 545 ? -26.890 -41.649 44.940 0.41 53.76 542 ASN B CA 1
ATOM 9532 C CA B ASN B 1 545 ? -26.861 -41.670 44.858 0.59 53.73 542 ASN B CA 1
ATOM 9533 C C A ASN B 1 545 ? -26.195 -40.942 46.099 0.41 54.76 542 ASN B C 1
ATOM 9534 C C B ASN B 1 545 ? -26.174 -40.986 46.059 0.59 55.24 542 ASN B C 1
ATOM 9535 O O A ASN B 1 545 ? -26.530 -41.173 47.271 0.41 54.14 542 ASN B O 1
ATOM 9536 O O B ASN B 1 545 ? -26.511 -41.268 47.224 0.59 53.67 542 ASN B O 1
ATOM 9545 N N . HIS B 1 546 ? -25.229 -40.083 45.769 1.00 48.18 543 HIS B N 1
ATOM 9546 C CA . HIS B 1 546 ? -24.500 -39.340 46.800 1.00 48.44 543 HIS B CA 1
ATOM 9547 C C . HIS B 1 546 ? -25.437 -38.417 47.566 1.00 51.54 543 HIS B C 1
ATOM 9548 O O . HIS B 1 546 ? -25.554 -38.510 48.787 1.00 53.53 543 HIS B O 1
ATOM 9555 N N . PHE B 1 547 ? -26.121 -37.542 46.835 1.00 56.37 544 PHE B N 1
ATOM 9556 C CA . PHE B 1 547 ? -26.943 -36.520 47.474 1.00 58.80 544 PHE B CA 1
ATOM 9557 C C . PHE B 1 547 ? -28.207 -37.040 48.139 1.00 60.26 544 PHE B C 1
ATOM 9558 O O . PHE B 1 547 ? -28.804 -36.344 48.961 1.00 66.41 544 PHE B O 1
ATOM 9566 N N A ARG B 1 548 ? -28.589 -38.263 47.782 0.49 60.01 545 ARG B N 1
ATOM 9567 N N B ARG B 1 548 ? -28.619 -38.261 47.811 0.51 60.25 545 ARG B N 1
ATOM 9568 C CA A ARG B 1 548 ? -29.642 -38.993 48.479 0.49 64.54 545 ARG B CA 1
ATOM 9569 C CA B ARG B 1 548 ? -29.734 -38.862 48.544 0.51 64.49 545 ARG B CA 1
ATOM 9570 C C A ARG B 1 548 ? -29.299 -39.066 49.960 0.49 65.88 545 ARG B C 1
ATOM 9571 C C B ARG B 1 548 ? -29.321 -39.207 49.980 0.51 66.00 545 ARG B C 1
ATOM 9572 O O A ARG B 1 548 ? -30.160 -38.943 50.823 0.49 69.89 545 ARG B O 1
ATOM 9573 O O B ARG B 1 548 ? -30.170 -39.412 50.840 0.51 70.59 545 ARG B O 1
ATOM 9588 N N . LYS B 1 549 ? -28.017 -39.258 50.234 1.00 64.25 546 LYS B N 1
ATOM 9589 C CA . LYS B 1 549 ? -27.515 -39.437 51.591 1.00 67.44 546 LYS B CA 1
ATOM 9590 C C . LYS B 1 549 ? -27.378 -38.135 52.398 1.00 74.65 546 LYS B C 1
ATOM 9591 O O . LYS B 1 549 ? -27.073 -38.179 53.585 1.00 84.15 546 LYS B O 1
ATOM 9597 N N . TYR B 1 550 ? -27.587 -36.983 51.762 1.00 69.42 547 TYR B N 1
ATOM 9598 C CA . TYR B 1 550 ? -27.481 -35.706 52.464 1.00 57.35 547 TYR B CA 1
ATOM 9599 C C . TYR B 1 550 ? -28.666 -34.790 52.150 1.00 61.84 547 TYR B C 1
ATOM 9600 O O . TYR B 1 550 ? -28.529 -33.823 51.409 1.00 63.71 547 TYR B O 1
ATOM 9609 N N . PRO B 1 551 ? -29.837 -35.093 52.740 1.00 64.49 548 PRO B N 1
ATOM 9610 C CA . PRO B 1 551 ? -31.079 -34.326 52.578 1.00 70.83 548 PRO B CA 1
ATOM 9611 C C . PRO B 1 551 ? -30.900 -32.846 52.922 1.00 78.85 548 PRO B C 1
ATOM 9612 O O . PRO B 1 551 ? -31.526 -31.976 52.306 1.00 84.37 548 PRO B O 1
ATOM 9616 N N . HIS B 1 552 ? -30.073 -32.559 53.918 1.00 77.67 549 HIS B N 1
ATOM 9617 C CA . HIS B 1 552 ? -29.842 -31.169 54.283 1.00 87.97 549 HIS B CA 1
ATOM 9618 C C . HIS B 1 552 ? -29.226 -30.377 53.107 1.00 81.05 549 HIS B C 1
ATOM 9619 O O . HIS B 1 552 ? -29.260 -29.145 53.068 1.00 72.38 549 HIS B O 1
ATOM 9626 N N . LEU B 1 553 ? -28.683 -31.094 52.133 1.00 72.65 550 LEU B N 1
ATOM 9627 C CA . LEU B 1 553 ? -28.075 -30.431 50.990 1.00 65.42 550 LEU B CA 1
ATOM 9628 C C . LEU B 1 553 ? -29.032 -30.267 49.814 1.00 68.69 550 LEU B C 1
ATOM 9629 O O . LEU B 1 553 ? -28.670 -29.679 48.803 1.00 65.05 550 LEU B O 1
ATOM 9634 N N . LYS B 1 554 ? -30.258 -30.761 49.947 1.00 74.63 551 LYS B N 1
ATOM 9635 C CA . LYS B 1 554 ? -31.151 -30.835 48.794 1.00 72.86 551 LYS B CA 1
ATOM 9636 C C . LYS B 1 554 ? -31.372 -29.493 48.131 1.00 68.78 551 LYS B C 1
ATOM 9637 O O . LYS B 1 554 ? -31.234 -29.367 46.915 1.00 71.38 551 LYS B O 1
ATOM 9643 N N . ASP B 1 555 ? -31.728 -28.488 48.919 1.00 63.25 552 ASP B N 1
ATOM 9644 C CA . ASP B 1 555 ? -32.125 -27.208 48.338 1.00 65.49 552 ASP B CA 1
ATOM 9645 C C . ASP B 1 555 ? -30.914 -26.476 47.795 1.00 62.74 552 ASP B C 1
ATOM 9646 O O . ASP B 1 555 ? -31.024 -25.678 46.873 1.00 71.63 552 ASP B O 1
ATOM 9651 N N . ARG B 1 556 ? -29.758 -26.765 48.376 1.00 62.71 553 ARG B N 1
ATOM 9652 C CA . ARG B 1 556 ? -28.492 -26.207 47.923 1.00 67.94 553 ARG B CA 1
ATOM 9653 C C . ARG B 1 556 ? -28.133 -26.836 46.594 1.00 65.97 553 ARG B C 1
ATOM 9654 O O . ARG B 1 556 ? -27.714 -26.145 45.669 1.00 62.49 553 ARG B O 1
ATOM 9662 N N . PHE B 1 557 ? -28.279 -28.160 46.531 1.00 58.91 554 PHE B N 1
ATOM 9663 C CA . PHE B 1 557 ? -28.007 -28.919 45.331 1.00 56.86 554 PHE B CA 1
ATOM 9664 C C . PHE B 1 557 ? -28.926 -28.473 44.195 1.00 59.20 554 PHE B C 1
ATOM 9665 O O . PHE B 1 557 ? -28.485 -28.278 43.064 1.00 58.76 554 PHE B O 1
ATOM 9673 N N . GLU B 1 558 ? -30.196 -28.276 44.502 1.00 60.61 555 GLU B N 1
ATOM 9674 C CA . GLU B 1 558 ? -31.105 -27.815 43.484 1.00 63.87 555 GLU B CA 1
ATOM 9675 C C . GLU B 1 558 ? -30.708 -26.451 42.955 1.00 66.97 555 GLU B C 1
ATOM 9676 O O . GLU B 1 558 ? -30.690 -26.250 41.741 1.00 72.99 555 GLU B O 1
ATOM 9682 N N . SER B 1 559 ? -30.374 -25.520 43.845 1.00 61.51 556 SER B N 1
ATOM 9683 C CA . SER B 1 559 ? -30.121 -24.135 43.423 1.00 66.02 556 SER B CA 1
ATOM 9684 C C . SER B 1 559 ? -28.906 -23.979 42.493 1.00 68.92 556 SER B C 1
ATOM 9685 O O . SER B 1 559 ? -28.790 -23.016 41.735 1.00 74.23 556 SER B O 1
ATOM 9688 N N . ILE B 1 560 ? -28.007 -24.944 42.561 1.00 62.11 557 ILE B N 1
ATOM 9689 C CA . ILE B 1 560 ? -26.818 -24.990 41.726 1.00 49.94 557 ILE B CA 1
ATOM 9690 C C . ILE B 1 560 ? -27.163 -25.365 40.259 1.00 61.44 557 ILE B C 1
ATOM 9691 O O . ILE B 1 560 ? -26.443 -24.998 39.330 1.00 57.05 557 ILE B O 1
ATOM 9696 N N . GLN B 1 561 ? -28.268 -26.081 40.053 1.00 55.98 558 GLN B N 1
ATOM 9697 C CA . GLN B 1 561 ? -28.756 -26.384 38.711 1.00 55.17 558 GLN B CA 1
ATOM 9698 C C . GLN B 1 561 ? -27.768 -27.139 37.792 1.00 53.92 558 GLN B C 1
ATOM 9699 O O . GLN B 1 561 ? -27.492 -26.701 36.684 1.00 52.98 558 GLN B O 1
ATOM 9705 N N . LEU B 1 562 ? -27.241 -28.266 38.246 1.00 51.93 559 LEU B N 1
ATOM 9706 C CA . LEU B 1 562 ? -26.347 -29.051 37.426 1.00 50.19 559 LEU B CA 1
ATOM 9707 C C . LEU B 1 562 ? -27.080 -29.741 36.289 1.00 54.05 559 LEU B C 1
ATOM 9708 O O . LEU B 1 562 ? -26.447 -30.247 35.354 1.00 52.94 559 LEU B O 1
ATOM 9713 N N . TYR B 1 563 ? -28.402 -29.834 36.418 1.00 47.16 560 TYR B N 1
ATOM 9714 C CA . TYR B 1 563 ? -29.260 -30.478 35.410 1.00 46.34 560 TYR B CA 1
ATOM 9715 C C . TYR B 1 563 ? -29.872 -29.474 34.438 1.00 50.89 560 TYR B C 1
ATOM 9716 O O . TYR B 1 563 ? -30.797 -29.824 33.684 1.00 50.28 560 TYR B O 1
ATOM 9725 N N . THR B 1 564 ? -29.461 -28.208 34.517 1.00 46.70 561 THR B N 1
ATOM 9726 C CA . THR B 1 564 ? -30.034 -27.220 33.587 1.00 53.10 561 THR B CA 1
ATOM 9727 C C . THR B 1 564 ? -29.817 -27.680 32.137 1.00 51.43 561 THR B C 1
ATOM 9728 O O . THR B 1 564 ? -28.798 -28.326 31.807 1.00 46.09 561 THR B O 1
ATOM 9732 N N . PRO B 1 565 ? -30.794 -27.386 31.276 1.00 48.26 562 PRO B N 1
ATOM 9733 C CA . PRO B 1 565 ? -30.796 -27.819 29.872 1.00 45.57 562 PRO B CA 1
ATOM 9734 C C . PRO B 1 565 ? -29.611 -27.262 29.099 1.00 54.44 562 PRO B C 1
ATOM 9735 O O . PRO B 1 565 ? -28.969 -27.994 28.349 1.00 50.74 562 PRO B O 1
ATOM 9739 N N . THR B 1 566 ? -29.330 -25.979 29.289 1.00 57.02 563 THR B N 1
ATOM 9740 C CA . THR B 1 566 ? -28.241 -25.325 28.587 1.00 53.41 563 THR B CA 1
ATOM 9741 C C . THR B 1 566 ? -27.488 -24.452 29.581 1.00 58.72 563 THR B C 1
ATOM 9742 O O . THR B 1 566 ? -28.046 -24.048 30.602 1.00 60.35 563 THR B O 1
ATOM 9746 N N . PHE B 1 567 ? -26.210 -24.199 29.308 1.00 53.64 564 PHE B N 1
ATOM 9747 C CA . PHE B 1 567 ? -25.467 -23.222 30.083 1.00 56.97 564 PHE B CA 1
ATOM 9748 C C . PHE B 1 567 ? -24.377 -22.595 29.229 1.00 54.55 564 PHE B C 1
ATOM 9749 O O . PHE B 1 567 ? -24.160 -23.012 28.089 1.00 53.24 564 PHE B O 1
ATOM 9757 N N . TYR B 1 568 ? -23.679 -21.623 29.815 1.00 55.02 565 TYR B N 1
ATOM 9758 C CA . TYR B 1 568 ? -22.697 -20.807 29.107 1.00 59.07 565 TYR B CA 1
ATOM 9759 C C . TYR B 1 568 ? -21.292 -21.274 29.421 1.00 56.21 565 TYR B C 1
ATOM 9760 O O . TYR B 1 568 ? -20.822 -21.134 30.531 1.00 64.62 565 TYR B O 1
ATOM 9769 N N . ALA B 1 569 ? -20.648 -21.850 28.415 1.00 54.52 566 ALA B N 1
ATOM 9770 C CA . ALA B 1 569 ? -19.255 -22.282 28.464 1.00 51.91 566 ALA B CA 1
ATOM 9771 C C . ALA B 1 569 ? -18.275 -21.219 27.895 1.00 48.21 566 ALA B C 1
ATOM 9772 O O . ALA B 1 569 ? -18.575 -20.530 26.932 1.00 50.80 566 ALA B O 1
ATOM 9774 N N . GLU B 1 570 ? -17.101 -21.125 28.499 1.00 50.99 567 GLU B N 1
ATOM 9775 C CA . GLU B 1 570 ? -16.033 -20.256 28.050 1.00 49.73 567 GLU B CA 1
ATOM 9776 C C . GLU B 1 570 ? -15.700 -20.509 26.604 1.00 46.09 567 GLU B C 1
ATOM 9777 O O . GLU B 1 570 ? -15.579 -21.648 26.207 1.00 46.15 567 GLU B O 1
ATOM 9783 N N . GLN B 1 571 ? -15.467 -19.453 25.836 1.00 46.45 568 GLN B N 1
ATOM 9784 C CA . GLN B 1 571 ? -14.920 -19.649 24.516 1.00 44.44 568 GLN B CA 1
ATOM 9785 C C . GLN B 1 571 ? -13.427 -19.346 24.610 1.00 51.11 568 GLN B C 1
ATOM 9786 O O . GLN B 1 571 ? -13.009 -18.196 24.514 1.00 59.36 568 GLN B O 1
ATOM 9792 N N . LEU B 1 572 ? -12.619 -20.389 24.630 1.00 50.12 569 LEU B N 1
ATOM 9793 C CA . LEU B 1 572 ? -11.184 -20.244 24.885 1.00 52.43 569 LEU B CA 1
ATOM 9794 C C . LEU B 1 572 ? -10.395 -19.807 23.653 1.00 45.83 569 LEU B C 1
ATOM 9795 O O . LEU B 1 572 ? -9.495 -18.984 23.738 1.00 47.82 569 LEU B O 1
ATOM 9800 N N . THR B 1 573 ? -10.730 -20.379 22.514 1.00 38.07 570 THR B N 1
ATOM 9801 C CA . THR B 1 573 ? -10.103 -19.998 21.272 1.00 39.09 570 THR B CA 1
ATOM 9802 C C . THR B 1 573 ? -10.500 -18.573 20.882 1.00 40.78 570 THR B C 1
ATOM 9803 O O . THR B 1 573 ? -9.655 -17.794 20.480 1.00 40.16 570 THR B O 1
ATOM 9807 N N . LYS B 1 574 ? -11.774 -18.211 21.024 1.00 40.11 571 LYS B N 1
ATOM 9808 C CA . LYS B 1 574 ? -12.192 -16.874 20.617 1.00 42.68 571 LYS B CA 1
ATOM 9809 C C . LYS B 1 574 ? -11.312 -15.805 21.273 1.00 55.93 571 LYS B C 1
ATOM 9810 O O . LYS B 1 574 ? -10.984 -14.763 20.665 1.00 52.12 571 LYS B O 1
ATOM 9816 N N . ARG B 1 575 ? -10.908 -16.085 22.506 1.00 54.54 572 ARG B N 1
ATOM 9817 C CA . ARG B 1 575 ? -10.129 -15.132 23.272 1.00 65.09 572 ARG B CA 1
ATOM 9818 C C . ARG B 1 575 ? -8.765 -14.812 22.635 1.00 61.50 572 ARG B C 1
ATOM 9819 O O . ARG B 1 575 ? -8.205 -13.738 22.855 1.00 62.77 572 ARG B O 1
ATOM 9827 N N . ARG B 1 576 ? -8.249 -15.742 21.836 1.00 57.15 573 ARG B N 1
ATOM 9828 C CA . ARG B 1 576 ? -6.937 -15.598 21.221 1.00 49.46 573 ARG B CA 1
ATOM 9829 C C . ARG B 1 576 ? -7.004 -14.807 19.939 1.00 54.34 573 ARG B C 1
ATOM 9830 O O . ARG B 1 576 ? -5.950 -14.459 19.384 1.00 53.41 573 ARG B O 1
ATOM 9838 N N . LEU B 1 577 ? -8.214 -14.630 19.399 1.00 48.65 574 LEU B N 1
ATOM 9839 C CA . LEU B 1 577 ? -8.399 -13.824 18.176 1.00 47.76 574 LEU B CA 1
ATOM 9840 C C . LEU B 1 577 ? -8.895 -12.375 18.336 1.00 48.79 574 LEU B C 1
ATOM 9841 O O . LEU B 1 577 ? -9.091 -11.687 17.336 1.00 52.62 574 LEU B O 1
ATOM 9846 N N . TYR B 1 578 ? -9.160 -11.924 19.564 1.00 59.67 575 TYR B N 1
ATOM 9847 C CA . TYR B 1 578 ? -9.696 -10.561 19.777 1.00 67.20 575 TYR B CA 1
ATOM 9848 C C . TYR B 1 578 ? -9.015 -9.847 20.935 1.00 74.02 575 TYR B C 1
ATOM 9849 O O . TYR B 1 578 ? -8.674 -10.477 21.938 1.00 76.74 575 TYR B O 1
ATOM 9858 N N . ILE B 1 579 ? -8.790 -8.544 20.790 1.00 79.93 576 ILE B N 1
ATOM 9859 C CA . ILE B 1 579 ? -8.301 -7.749 21.904 1.00 82.86 576 ILE B CA 1
ATOM 9860 C C . ILE B 1 579 ? -9.469 -7.643 22.868 1.00 93.47 576 ILE B C 1
ATOM 9861 O O . ILE B 1 579 ? -9.420 -8.093 24.018 1.00 90.42 576 ILE B O 1
ATOM 9866 N N . ASP B 1 580 ? -10.564 -7.126 22.335 1.00 106.47 577 ASP B N 1
ATOM 9867 C CA . ASP B 1 580 ? -11.749 -6.849 23.117 1.00 120.46 577 ASP B CA 1
ATOM 9868 C C . ASP B 1 580 ? -12.906 -7.561 22.446 1.00 117.51 577 ASP B C 1
ATOM 9869 O O . ASP B 1 580 ? -12.950 -7.661 21.217 1.00 116.77 577 ASP B O 1
ATOM 9874 N N . VAL B 1 581 ? -13.837 -8.058 23.250 1.00 113.24 578 VAL B N 1
ATOM 9875 C CA . VAL B 1 581 ? -15.040 -8.665 22.708 1.00 111.32 578 VAL B CA 1
ATOM 9876 C C . VAL B 1 581 ? -16.178 -8.568 23.724 1.00 107.60 578 VAL B C 1
ATOM 9877 O O . VAL B 1 581 ? -15.939 -8.362 24.914 1.00 109.03 578 VAL B O 1
ATOM 9881 N N . GLU B 1 582 ? -17.415 -8.709 23.261 1.00 103.96 579 GLU B N 1
ATOM 9882 C CA . GLU B 1 582 ? -18.559 -8.538 24.147 1.00 105.71 579 GLU B CA 1
ATOM 9883 C C . GLU B 1 582 ? -18.777 -9.690 25.129 1.00 104.78 579 GLU B C 1
ATOM 9884 O O . GLU B 1 582 ? -19.100 -9.449 26.289 1.00 105.98 579 GLU B O 1
ATOM 9890 N N . SER B 1 583 ? -18.594 -10.931 24.671 1.00 105.18 580 SER B N 1
ATOM 9891 C CA . SER B 1 583 ? -19.015 -12.111 25.447 1.00 103.47 580 SER B CA 1
ATOM 9892 C C . SER B 1 583 ? -17.916 -13.020 26.060 1.00 91.74 580 SER B C 1
ATOM 9893 O O . SER B 1 583 ? -17.706 -13.004 27.284 1.00 94.78 580 SER B O 1
ATOM 9896 N N . LEU B 1 584 ? -17.235 -13.803 25.218 1.00 80.61 581 LEU B N 1
ATOM 9897 C CA . LEU B 1 584 ? -16.348 -14.888 25.691 1.00 73.28 581 LEU B CA 1
ATOM 9898 C C . LEU B 1 584 ? -17.059 -16.184 26.108 1.00 65.69 581 LEU B C 1
ATOM 9899 O O . LEU B 1 584 ? -16.439 -17.130 26.576 1.00 63.04 581 LEU B O 1
ATOM 9904 N N . VAL B 1 585 ? -18.373 -16.194 25.992 1.00 55.09 582 VAL B N 1
ATOM 9905 C CA . VAL B 1 585 ? -19.156 -17.296 26.478 1.00 54.00 582 VAL B CA 1
ATOM 9906 C C . VAL B 1 585 ? -20.079 -17.783 25.353 1.00 57.45 582 VAL B C 1
ATOM 9907 O O . VAL B 1 585 ? -20.494 -17.002 24.508 1.00 63.22 582 VAL B O 1
ATOM 9911 N N . HIS B 1 586 ? -20.364 -19.071 25.282 1.00 50.25 583 HIS B N 1
ATOM 9912 C CA . HIS B 1 586 ? -21.368 -19.507 24.313 1.00 49.81 583 HIS B CA 1
ATOM 9913 C C . HIS B 1 586 ? -22.239 -20.608 24.900 1.00 57.73 583 HIS B C 1
ATOM 9914 O O . HIS B 1 586 ? -21.813 -21.331 25.792 1.00 59.52 583 HIS B O 1
ATOM 9921 N N . GLU B 1 587 ? -23.471 -20.700 24.416 1.00 40.54 584 GLU B N 1
ATOM 9922 C CA . GLU B 1 587 ? -24.445 -21.587 24.985 1.00 42.43 584 GLU B CA 1
ATOM 9923 C C . GLU B 1 587 ? -24.314 -22.982 24.406 1.00 50.87 584 GLU B C 1
ATOM 9924 O O . GLU B 1 587 ? -24.270 -23.148 23.190 1.00 53.48 584 GLU B O 1
ATOM 9930 N N . VAL B 1 588 ? -24.250 -23.977 25.284 1.00 50.30 585 VAL B N 1
ATOM 9931 C CA . VAL B 1 588 ? -24.075 -25.368 24.872 1.00 46.06 585 VAL B CA 1
ATOM 9932 C C . VAL B 1 588 ? -25.106 -26.264 25.555 1.00 49.22 585 VAL B C 1
ATOM 9933 O O . VAL B 1 588 ? -25.564 -25.962 26.647 1.00 48.77 585 VAL B O 1
ATOM 9937 N N . PRO B 1 589 ? -25.493 -27.367 24.905 1.00 48.64 586 PRO B N 1
ATOM 9938 C CA . PRO B 1 589 ? -26.472 -28.212 25.596 1.00 42.94 586 PRO B CA 1
ATOM 9939 C C . PRO B 1 589 ? -25.790 -28.983 26.730 1.00 38.43 586 PRO B C 1
ATOM 9940 O O . PRO B 1 589 ? -24.572 -29.221 26.737 1.00 43.88 586 PRO B O 1
ATOM 9944 N N . ASN B 1 590 ? -26.576 -29.351 27.726 1.00 41.71 587 ASN B N 1
ATOM 9945 C CA . ASN B 1 590 ? -26.032 -30.057 28.879 1.00 43.04 587 ASN B CA 1
ATOM 9946 C C . ASN B 1 590 ? -26.467 -31.535 28.870 1.00 44.31 587 ASN B C 1
ATOM 9947 O O . ASN B 1 590 ? -27.654 -31.842 29.010 1.00 52.99 587 ASN B O 1
ATOM 9952 N N . PRO B 1 591 ? -25.510 -32.452 28.682 1.00 41.05 588 PRO B N 1
ATOM 9953 C CA . PRO B 1 591 ? -25.915 -33.865 28.621 1.00 42.60 588 PRO B CA 1
ATOM 9954 C C . PRO B 1 591 ? -26.476 -34.362 29.967 1.00 43.45 588 PRO B C 1
ATOM 9955 O O . PRO B 1 591 ? -27.231 -35.323 29.960 1.00 48.05 588 PRO B O 1
ATOM 9959 N N . LEU B 1 592 ? -26.169 -33.707 31.089 1.00 44.29 589 LEU B N 1
ATOM 9960 C CA . LEU B 1 592 ? -26.758 -34.174 32.357 1.00 37.91 589 LEU B CA 1
ATOM 9961 C C . LEU B 1 592 ? -28.256 -33.974 32.355 1.00 43.00 589 LEU B C 1
ATOM 9962 O O . LEU B 1 592 ? -28.972 -34.692 33.034 1.00 44.31 589 LEU B O 1
ATOM 9967 N N . TYR B 1 593 ? -28.738 -33.012 31.566 1.00 46.57 590 TYR B N 1
ATOM 9968 C CA . TYR B 1 593 ? -30.171 -32.747 31.529 1.00 45.01 590 TYR B CA 1
ATOM 9969 C C . TYR B 1 593 ? -30.994 -33.906 30.990 1.00 49.21 590 TYR B C 1
ATOM 9970 O O . TYR B 1 593 ? -31.952 -34.322 31.610 1.00 50.28 590 TYR B O 1
ATOM 9979 N N . ARG B 1 594 ? -30.643 -34.408 29.815 1.00 56.23 591 ARG B N 1
ATOM 9980 C CA . ARG B 1 594 ? -31.435 -35.477 29.234 1.00 63.28 591 ARG B CA 1
ATOM 9981 C C . ARG B 1 594 ? -31.231 -36.756 30.031 1.00 55.03 591 ARG B C 1
ATOM 9982 O O . ARG B 1 594 ? -32.159 -37.516 30.257 1.00 50.89 591 ARG B O 1
ATOM 9990 N N . ALA B 1 595 ? -30.003 -36.979 30.470 1.00 44.59 592 ALA B N 1
ATOM 9991 C CA . ALA B 1 595 ? -29.722 -38.147 31.259 1.00 44.18 592 ALA B CA 1
ATOM 9992 C C . ALA B 1 595 ? -30.622 -38.180 32.519 1.00 50.58 592 ALA B C 1
ATOM 9993 O O . ALA B 1 595 ? -31.214 -39.216 32.846 1.00 49.21 592 ALA B O 1
ATOM 9995 N N . ARG B 1 596 ? -30.748 -37.043 33.205 1.00 49.75 593 ARG B N 1
ATOM 9996 C CA . ARG B 1 596 ? -31.646 -36.967 34.356 1.00 54.83 593 ARG B CA 1
ATOM 9997 C C . ARG B 1 596 ? -33.117 -37.213 33.978 1.00 55.49 593 ARG B C 1
ATOM 9998 O O . ARG B 1 596 ? -33.819 -37.934 34.664 1.00 52.98 593 ARG B O 1
ATOM 10006 N N . GLN B 1 597 ? -33.569 -36.629 32.878 1.00 59.34 594 GLN B N 1
ATOM 10007 C CA . GLN B 1 597 ? -34.895 -36.917 32.356 1.00 65.81 594 GLN B CA 1
ATOM 10008 C C . GLN B 1 597 ? -35.131 -38.415 32.275 1.00 72.97 594 GLN B C 1
ATOM 10009 O O . GLN B 1 597 ? -36.202 -38.908 32.650 1.00 79.86 594 GLN B O 1
ATOM 10015 N N . LEU B 1 598 ? -34.136 -39.139 31.771 1.00 65.79 595 LEU B N 1
ATOM 10016 C CA . LEU B 1 598 ? -34.277 -40.577 31.593 1.00 67.27 595 LEU B CA 1
ATOM 10017 C C . LEU B 1 598 ? -34.150 -41.346 32.914 1.00 66.32 595 LEU B C 1
ATOM 10018 O O . LEU B 1 598 ? -34.962 -42.226 33.195 1.00 72.78 595 LEU B O 1
ATOM 10023 N N . ASN B 1 599 ? -33.153 -40.991 33.723 1.00 56.65 596 ASN B N 1
ATOM 10024 C CA . ASN B 1 599 ? -32.998 -41.536 35.073 1.00 61.27 596 ASN B CA 1
ATOM 10025 C C . ASN B 1 599 ? -34.323 -41.409 35.846 1.00 76.05 596 ASN B C 1
ATOM 10026 O O . ASN B 1 599 ? -34.680 -42.271 36.637 1.00 85.01 596 ASN B O 1
ATOM 10031 N N . ILE B 1 600 ? -35.074 -40.351 35.575 1.00 78.67 597 ILE B N 1
ATOM 10032 C CA . ILE B 1 600 ? -36.376 -40.163 36.202 1.00 80.95 597 ILE B CA 1
ATOM 10033 C C . ILE B 1 600 ? -37.402 -41.192 35.700 1.00 92.25 597 ILE B C 1
ATOM 10034 O O . ILE B 1 600 ? -38.285 -41.608 36.446 1.00 93.97 597 ILE B O 1
ATOM 10039 N N . GLN B 1 601 ? -37.260 -41.633 34.453 1.00 95.77 598 GLN B N 1
ATOM 10040 C CA . GLN B 1 601 ? -38.203 -42.586 33.864 1.00 98.34 598 GLN B CA 1
ATOM 10041 C C . GLN B 1 601 ? -38.204 -43.965 34.513 1.00 108.33 598 GLN B C 1
ATOM 10042 O O . GLN B 1 601 ? -39.021 -44.816 34.168 1.00 115.99 598 GLN B O 1
ATOM 10048 N N . LYS B 1 602 ? -37.274 -44.208 35.423 1.00 113.80 599 LYS B N 1
ATOM 10049 C CA . LYS B 1 602 ? -37.244 -45.488 36.113 1.00 120.32 599 LYS B CA 1
ATOM 10050 C C . LYS B 1 602 ? -38.411 -45.622 37.088 1.00 131.31 599 LYS B C 1
ATOM 10051 O O . LYS B 1 602 ? -39.014 -46.692 37.193 1.00 141.23 599 LYS B O 1
ATOM 10057 N N . SER B 1 603 ? -38.748 -44.531 37.774 1.00 129.36 600 SER B N 1
ATOM 10058 C CA . SER B 1 603 ? -39.826 -44.551 38.766 1.00 127.78 600 SER B CA 1
ATOM 10059 C C . SER B 1 603 ? -41.024 -43.690 38.352 1.00 118.08 600 SER B C 1
ATOM 10060 O O . SER B 1 603 ? -42.133 -44.192 38.162 1.00 109.67 600 SER B O 1
#

Nearest PDB structures (foldseek):
  3to3-assembly1_B  TM=9.989E-01  e=0.000E+00  Bacillus anthracis str. Sterne
  6cn7-assembly1_C  TM=8.519E-01  e=1.397E-36  Klebsiella pneumoniae
  6cn7-assembly1_A  TM=8.447E-01  e=8.015E-37  Klebsiella pneumoniae
  6cn7-assembly3_F  TM=8.418E-01  e=9.236E-36  Klebsiella pneumoniae
  6cn7-assembly4_H  TM=8.378E-01  e=3.704E-35  Klebsiella pneumoniae

B-factor: mean 59.83, std 20.31, range [25.33, 194.04]

Foldseek 3Di:
DLVVLLVDLCVDCLLVVLLQLLVQLVVLQCPLLVVFPFDWPDDPAKTWGWAWFAAPVRDIKTWIFIWHQALQLRRIGTDGFTWIPDPDIDGDDAPLRVQHRRCVVPPFDVVLSVVLSLLLVQQSSLVSSLLVPDPDFALLQQQVLPPAFSRQSRQDRFAPDDSVVCQVAPQNHYWDWWWKKKAFQVFKDKAPVQVVVLVVLCCVFQHPVLVVVLQVVCVCPHHSVRIDMATADVCLVVPPCCVPVVVCPVVVSMGGRGITPFIWGDGNACWIATPRDRQFWIKRWADQTAGLNDGRFDAPLLLNCQQVVLVLVVVLQCPDCCSCPPLNEAEWGQHIKMGADPDPVCGRSGMMTTTGRCVVVADPLKGKYQQLLQLGADPVGHRPLVVVCVVQPPLRQLLQCCVQQVQVQLCCCQQAQKHAQQASRQMFMAHVSRTRHYYGYDRSPGIAGEPVNHPDVSPDDSCVPVCVVPDDVPPRYHDSQVSLLSSARNRSRHVVSNLVSCCVPVVPHSLNSLNNLVSNCVVCVVVVVSVVSVVVNCNQPQKDWYASSVVCSGHDPPPGSTHITGHSNNVSVVVVVVVD/DDLVVLLVPLCVDCLLVVLLQLLVQLVVQLCCLQPVFPFDWDDDPFKTWGWAWFAAPVRHIKIKIFIWGQALAQRGIGTDGAIWIDDPHIDRDDQPLRVLRGRCVPGPFDVVLSVVLSLLLVQQSSLVSSLLSPQDPPFALRQQLNQSPAASRQSRRGRFAPDDSVVCQDAPQNHYWDWWWKKKAFQVFKDKAAVQVVVLVVLCCPFANPVLLVVLQVVCVVPHHSVRTDMATADVCLVVVPCVVPVVVCCVVVSMGTRGTTPFIWGDGNACWTAGPRDRQFWIKRWADQTDGLRDGSFDAPLLLRCQLVVQVLVVVVQVPDCCNVPVLVEAEFGQNIKMGADDDPVCGRSGIMTITGRCVVPADDQKGKYQQLLQLGADSVGHRPLNVVCVVQPPLRQLLQCCLNPVQVQLVCCQQAQKHAQAARRQMFMDGVSRTDHYYGYDRSAGIAGEVVRHPDVSPDDSCVPVDSVPDDVPGRYHDLQVSLVSSARNRSRHVVSSLVSCCVPPVPGSLNSLNSLVSNVVVCVVPVVRVVSVVVNCNQDQKDWYASSVSPSRHPDDDDRIDITGHSNNVSVVVVVVVD

Secondary structure (DSSP, 8-state):
--HHHHHHHHHSHHHHHHHHHHHHHHHHHHHHTTSS--EEEE-SS-EEEEEEEE-TTS-EEEEEEEEEE-TTTT-EEE-S--EEESSSEEE---HHHHHHHHHHHS---HHHHHHHHHHHHHHHHHHHHHHHH----HHHHHHH-----SS-S-S---BT--HHHHHHH-TT---B-PEEEEEETTT--PSTT-HHHHHHHHHHHH-HHHHHHHHHHHH----GGGEEEEEE-HHHIIIIIHHHSHHHHHTTSEEEEEE-SS-EEE----EEEESS-TTSPEEEE-EEEEETTEEE---HHHHHHHHHHHHHHHHHHHT-HIIIIIS--EE--EEEE----S-STTTT-S-EEEE--TTTTPPTT-EEE-GGGGG-B-TTS-BTTHHHHHHH-HHHHHHHHIIIIIHHHHHHHHHH-EE---STT--EEEETTEEEEEEE--HHHH-EE-GGG-----S--TT--HHHHH----S----THHHH--IIIIIIIIIHHHHHHHHHHH---HHHH--HHHHHHHHHTS-GGGHHHHHHH-TT-SEEEEE-HHHHHH-S--S--EEEEE-HHHHHHHHHHHH-/---HHHHHHHHTSHHHHHHHHHHHHHHHHHHHHTTSS--EEEE-SS-EEEEEEEE-TTS-EEEEEEEEEE-TTTT-EEE-S--EEESSSEEE---HHHHHHHHHHHS---HHHHHHHHHHHHHHHHHHHHHHHH-----HHHHHHH-----SS-S-S---BT--HHHHHHH-TT---B-PEEEEEETTT--PSTT-HHHHHHHHHHHH-HHHHHHHHHHHH----GGGEEEEEE-HHHIIIIIHHH-HHHHHTTSEEEEEE-SS-EEE----EEEESS-TTSPEEEE-EEEEETTEEEPPPHHHHHTHHHHHHHHHHHHHT-HIIIIII--EE--EEEE----S-STTTT-S-EEEE--GGGT--SS-EEE-GGGGG-B-TTS-BTTHHHHHHH-HHHHHHHHIIIIIHHHHHHHHHH-EE---STT--EEEETTEEEEEEE---TTT-EE-GGG-----S--TT--HHHHT----S----THHHH--IIIIIIIIIHHHHHHHHHHH---HHHH--HHHHHHHHHHT-GGGHHHHHHH-TT-SEEEEE-TTGGGS-SS-S-SEEEEE-HHHHHHHHHHTT-

Organism: Bacillus anthracis (NCBI:txid1392)

Radius of gyration: 34.16 Å; Cα contacts (8 Å, |Δi|>4): 2158; chains: 2; bounding box: 92×94×80 Å

InterPro domains:
  IPR007310 Aerobactin siderophore biosynthesis, IucA/IucC, N-terminal [PF04183] (148-390)
  IPR022770 Aerobactin siderophore biosynthesis IucA/IucC-like, C-terminal [PF06276] (411-580)
  IPR037455 Aerobactin siderophore biosynthesis, IucA/IucC-like [PTHR34384] (9-595)

Solvent-accessible surface area: 47861 Å² total